Protein AF-A0A9P8EQ80-F1 (afdb_monomer)

Radius of gyration: 37.38 Å; Cα contacts (8 Å, |Δi|>4): 1944; chains: 1; bounding box: 108×128×108 Å

Solvent-accessible surface area (backbone atoms only — not comparable to full-atom values): 53841 Å² total; per-residue (Å²): 131,86,83,85,86,84,89,89,89,90,87,90,90,86,89,89,88,87,89,84,88,88,87,88,86,78,90,88,91,87,87,88,89,83,83,88,79,90,85,90,83,86,89,80,91,86,80,83,78,78,86,83,75,99,78,84,88,75,87,68,81,83,86,80,92,82,81,86,87,79,92,79,83,85,88,85,92,86,82,86,82,83,89,80,82,87,84,89,82,90,85,84,88,83,83,88,76,88,83,82,89,86,78,87,87,86,83,86,82,87,91,83,80,92,87,89,89,71,78,66,62,61,55,58,52,50,52,53,51,50,54,48,50,53,57,57,58,74,71,72,77,85,77,83,85,78,86,81,88,81,84,90,77,96,77,91,79,81,79,80,75,73,58,92,71,43,93,61,52,86,80,53,75,59,71,46,67,52,76,77,46,72,55,73,26,77,78,37,50,42,42,34,40,37,46,47,63,89,54,103,82,69,86,73,57,54,58,38,44,35,38,35,42,33,45,38,59,98,81,57,85,42,40,33,36,35,38,42,32,40,37,20,14,72,67,22,64,86,48,47,64,47,74,48,78,55,71,40,36,45,32,44,32,47,51,54,82,70,97,66,101,56,84,24,29,39,36,37,28,34,41,37,28,41,28,86,56,30,67,23,58,32,37,38,42,36,29,51,46,28,25,41,36,32,42,73,64,58,62,67,98,79,74,73,76,75,57,90,88,55,80,80,55,73,33,50,17,37,35,34,41,38,37,19,45,37,21,38,40,39,23,65,49,47,56,54,59,34,27,39,37,38,45,27,46,39,21,37,39,37,36,31,37,50,31,38,41,31,31,38,40,36,20,45,33,26,37,39,49,35,39,44,43,59,45,65,58,48,96,88,68,69,58,54,25,37,40,38,40,40,22,47,41,23,36,41,33,43,36,40,82,68,90,83,45,59,93,66,57,52,94,66,51,29,37,30,40,37,40,16,44,59,16,34,42,41,40,31,40,68,30,34,50,32,28,41,40,37,21,57,47,14,38,37,46,35,41,35,37,32,44,50,29,80,35,78,72,12,38,42,37,37,38,20,47,50,16,37,37,37,40,41,41,46,51,24,67,77,39,65,78,48,58,24,52,40,40,37,34,42,40,40,26,40,33,23,38,38,43,39,36,50,35,84,33,62,35,21,36,41,41,37,40,25,42,37,29,36,40,36,42,41,37,58,66,48,44,80,76,44,79,50,74,56,100,67,14,18,39,38,36,29,35,33,76,91,59,95,21,40,34,41,38,39,17,49,31,60,45,63,42,79,48,56,66,90,78,88,89,79,81,96,74,78,94,74,76,87,52,91,56,87,32,69,49,19,70,76,62,72,32,51,44,48,41,32,42,46,62,33,83,72,45,22,42,40,58,30,16,15,41,28,15,67,43,24,22,36,7,15,30,21,44,82,57,31,94,42,46,67,49,35,48,50,42,56,58,48,20,56,76,64,28,96,51,63,49,30,37,18,51,71,36,67,98,50,102,71,72,74,65,60,69,53,41,52,46,40,43,52,75,73,59,54,55,33,35,38,34,35,66,60,84,54,65,68,60,46,52,59,44,50,70,36,87,78,58,41,43,31,36,38,48,25,63,42,66,71,54,43,64,54,43,52,78,64,68,48,64,30,36,31,43,32,11,46,36,19,52,30,77,30,53,92,75,80,46,43,44,82,58,48,40,49,51,39,57,71,72,52,96,56,58,33,27,36,21,39,60,39,74,48,11,56,43,43,35,50,32,44,72,43,58,25,37,25,34,30,29,53,59,52,55,54,29,21,64,52,25,74,50,28,66,53,46,36,49,54,40,42,74,37,49,49,77,49,47,38,79,32,52,58,95,76,74,58,22,26,22,21,40,61,33,65,32,42,52,52,36,43,46,45,70,72,67,48,88,82,74,56,64,78,79,40,44,83,42,67,29,67,71,49,22,43,46,26,41,71,73,34,40,70,58,70,23,38,43,71,26,25,42,41,32,50,73,38,80,63,66,43,44,45,46,57,48,46,52,46,26,55,50,39,18,52,52,44,47,53,52,58,52,68,76,59,68,98,67,81,62,70,84,73,64,81,73,73,84,84,79,68,92,81,71,79,83,82,86,84,91,82,91,80,82,90,77,85,74,78,91,80,76,79,80,83,72,91,77,86,79,79,135

pLDDT: mean 75.79, std 25.99, range [23.41, 98.88]

Foldseek 3Di:
DDDDDDDDDDDDDDDDDDDDDDDDDDDDDDDDDDDDDDDDDDDDDDDDDDDDDPDPPPPPDDDDDDDDDDDDDDDDDDDDYDYDDDDDDDDDDDDDDDDDDDDDDDDDDDDDDDDDDPPPVVVVVVVVVVVVVVVVVVVPPPDDDDDDDDDDDDDDDDDDDDDPQFPCPVVAPFPDKDDKDKDAAAAALAAAEEEEADDPPDDDQAEEGAEEEAAADPPDNHQKMKIKMKTKHPQCPPWDWDWDDDNHYTYTYHTDDDDDPDRIHMYIRMYMHGYQQAEHQEYYYEEEHYAYEYDPPLQDPPDDCPPPPPVRRGANHQEYEYYYAAYEYEYQEHDHNAEYAHEYAAYEYEYEYEFEAYDHYEYAAYEYYYEYQYDAADPVDGHETEYHAYYAHYEYEYEYDDDLVLVRHYPHAYHAYAEYAAEEYEYEEEFGQEHAHEYAAYEYAYEYEYADLPRAQREYEYEYAAEEYHYHYAQHSVDRQAANARYAYEYEYAHYEYHEEDEQRYFYEYHHEYAEYEYEYDDEQKAFPDKDQDPQWIWTWIGGDPDPGTYIHTYRYYYYDDDYPPDDDDDDDDPDDPLVADFPQCVVQVFSAQEEADAFQLWLFLLLQLLLQSLRYEREHELVNQVALVSVLVRLVVNVVSHPGQYEYEDEFEPDPDGDPLVSNLVSCLVSPRQEYEYEDPDCQVSLVSQQPRVVHHAYEYEDLAVVVVVVVVVSVHQEYEHAACLAWWQNFQDNGG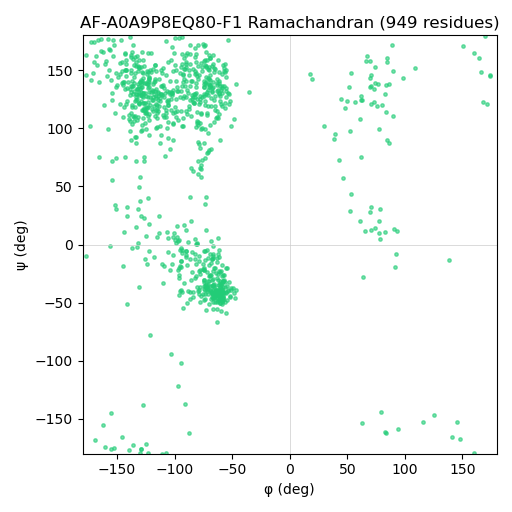QVVRLLVCQVPDPHAYEYEHLDQALLRQLVRVVSPHRHYYYHQNSCLAPRGQFDPLVNVVLLPDALPQWDFADNLVRRTGIWGNAPLRVVRVVCCVVPPVNDCVSSCVQAPVVQQSVCRVVSPSRRHTGIDGSNSNVHNHRYRSNCRSVRSSVSNVVNNVVVVVVDDPDDDVVVVVPDDDDDPVDDDDDDDDDDDDDDDDPPPDDDDDDDDDD

Sequence (951 aa):
MVSAVHDDDTDYSDLDEEAASAAPASRHPSGPKNRERLSERTPLLSTSPPPPAYADVTRLYGTPPYVARNESNAVQPNELHHQDATTSAYTRTEEPQSMGDPERDAQDGKKVTKKRKVLTNRKALACLIFVLTCSLIGLVTVTTVKHDKSQDSNSGNGSPSPADGFPHYMRCNYGSVSDPQTWSFESPRSFSFVEITEGAHNPSSDITGQVRLMLGQEDQEHPILTELRIAKSAAAQNSHFKVDYTGESLRLNAPAYSPSSYRACMEIDLRIWIKPGAQLEHLEIATEHLDIRVEPGLFPPSLETTRSGQGDAYYISNNTDFITVVGSFYAAYWESGRETRIDTVSGSISGRFALKDVLSIKTVSGNININVEPKPESPIDPRPASFDAVTVSGSIKAIFPMSSTIAEIPPRFYHTKVESRSGSVHGDYIHGINTDITTSSGSIDVNVLPYSSKSTGSWLRTESAVGGIHVNVLPPYEEPQDVMGHLRSVHKTKSGSLHIKYPQQWEGKIEAVTMSGSVKLRGKDVEVLKRWSGPVGAHVIAKKGEASSAIDLSTSSGSVDATIDVHFCSSQIAKKLKMPFNTALTRKLGIKVPVVQGGMMWVGYAELASAVSNAGGLGILTALTQPSPEDLRKEIRRCRRMTSKPFGVNLTLLPALQPPDYPAYARVIIEEGIRIVETAGNNPAPVIKQLKSANPPIIILHKCTTVRHALSAIKLGVDFLSIDGMECAGHVGETDITNFILLSRARQELNVPFIASGGFADGQGLAAALSLGAEGINMGTRFMCTVEAPIHQNIKESIVKAQETDTELILRRWRNTSRMFSNKVAREAIKIERESPTGKFEEVAPYVSGKRGREVFLNGDPEHGVWTAGQVIGLIHDIPTCADLITRIEREALETINKAKSLYVDELPESDMEGKPIQDPSAKPKSEHGSVRPKENNPEAQVWGIGKSKL

Structure (mmCIF, N/CA/C/O backbone):
data_AF-A0A9P8EQ80-F1
#
_entry.id   AF-A0A9P8EQ80-F1
#
loop_
_atom_site.group_PDB
_atom_site.id
_atom_site.type_symbol
_atom_site.label_atom_id
_atom_site.label_alt_id
_atom_site.label_comp_id
_atom_site.label_asym_id
_atom_site.label_entity_id
_atom_site.label_seq_id
_atom_site.pdbx_PDB_ins_code
_atom_site.Cartn_x
_atom_site.Cartn_y
_atom_site.Cartn_z
_atom_site.occupancy
_atom_site.B_iso_or_equiv
_atom_site.auth_seq_id
_atom_site.auth_comp_id
_atom_site.auth_asym_id
_atom_site.auth_atom_id
_atom_site.pdbx_PDB_model_num
ATOM 1 N N . MET A 1 1 ? 44.911 -35.679 -11.072 1.00 28.34 1 MET A N 1
ATOM 2 C CA . MET A 1 1 ? 44.989 -36.123 -12.484 1.00 28.34 1 MET A CA 1
ATOM 3 C C . MET A 1 1 ? 43.804 -37.050 -12.746 1.00 28.34 1 MET A C 1
ATOM 5 O O . MET A 1 1 ? 43.366 -37.644 -11.779 1.00 28.34 1 MET A O 1
ATOM 9 N N . VAL A 1 2 ? 43.307 -37.077 -13.992 1.00 26.88 2 VAL A N 1
ATOM 10 C CA . VAL A 1 2 ? 42.544 -38.115 -14.748 1.00 26.88 2 VAL A CA 1
ATOM 11 C C . VAL A 1 2 ? 41.838 -39.289 -14.009 1.00 26.88 2 VAL A C 1
ATOM 13 O O . VAL A 1 2 ? 42.400 -39.863 -13.087 1.00 26.88 2 VAL A O 1
ATOM 16 N N . SER A 1 3 ? 40.684 -39.726 -14.563 1.00 25.44 3 SER A N 1
ATOM 17 C CA . SER A 1 3 ? 39.833 -40.920 -14.258 1.00 25.44 3 SER A CA 1
ATOM 18 C C . SER A 1 3 ? 39.056 -40.910 -12.921 1.00 25.44 3 SER A C 1
ATOM 20 O O . SER A 1 3 ? 39.607 -40.455 -11.925 1.00 25.44 3 SER A O 1
ATOM 22 N N . ALA A 1 4 ? 37.764 -41.279 -12.792 1.00 30.22 4 ALA A N 1
ATOM 23 C CA . ALA A 1 4 ? 36.705 -41.873 -13.661 1.00 30.22 4 ALA A CA 1
ATOM 24 C C . ALA A 1 4 ? 36.660 -43.417 -13.830 1.00 30.22 4 ALA A C 1
ATOM 26 O O . ALA A 1 4 ? 37.689 -44.054 -13.644 1.00 30.22 4 ALA A O 1
ATOM 27 N N . VAL A 1 5 ? 35.486 -43.941 -14.265 1.00 28.89 5 VAL A N 1
ATOM 28 C CA . VAL A 1 5 ? 35.070 -45.376 -14.433 1.00 28.89 5 VAL A CA 1
ATOM 29 C C . VAL A 1 5 ? 34.650 -46.012 -13.075 1.00 28.89 5 VAL A C 1
ATOM 31 O O . VAL A 1 5 ? 35.363 -45.799 -12.100 1.00 28.89 5 VAL A O 1
ATOM 34 N N . HIS A 1 6 ? 33.418 -46.514 -12.834 1.00 29.61 6 HIS A N 1
ATOM 35 C CA . HIS A 1 6 ? 32.602 -47.610 -13.442 1.00 29.61 6 HIS A CA 1
ATOM 36 C C . HIS A 1 6 ? 33.085 -49.036 -13.056 1.00 29.61 6 HIS A C 1
ATOM 38 O O . HIS A 1 6 ? 34.268 -49.190 -12.758 1.00 29.61 6 HIS A O 1
ATOM 44 N N . ASP A 1 7 ? 32.238 -50.081 -13.033 1.00 30.34 7 ASP A N 1
ATOM 45 C CA . ASP A 1 7 ? 30.769 -50.112 -13.254 1.00 30.34 7 ASP A CA 1
ATOM 46 C C . ASP A 1 7 ? 29.995 -50.086 -11.903 1.00 30.34 7 ASP A C 1
ATOM 48 O O . ASP A 1 7 ? 30.185 -49.080 -11.211 1.00 30.34 7 ASP A O 1
ATOM 52 N N . ASP A 1 8 ? 29.106 -50.969 -11.407 1.00 29.75 8 ASP A N 1
ATOM 53 C CA . ASP A 1 8 ? 28.440 -52.250 -11.789 1.00 29.75 8 ASP A CA 1
ATOM 54 C C . ASP A 1 8 ? 26.913 -52.110 -11.410 1.00 29.75 8 ASP A C 1
ATOM 56 O O . ASP A 1 8 ? 26.505 -51.008 -11.036 1.00 29.75 8 ASP A O 1
ATOM 60 N N . ASP A 1 9 ? 25.942 -53.046 -11.443 1.00 28.58 9 ASP A N 1
ATOM 61 C CA . ASP A 1 9 ? 25.838 -54.521 -11.581 1.00 28.58 9 ASP A CA 1
ATOM 62 C C . ASP A 1 9 ? 24.416 -54.903 -12.159 1.00 28.58 9 ASP A C 1
ATOM 64 O O . ASP A 1 9 ? 23.872 -54.164 -12.983 1.00 28.58 9 ASP A O 1
ATOM 68 N N . THR A 1 10 ? 23.799 -56.029 -11.754 1.00 29.73 10 THR A N 1
ATOM 69 C CA . THR A 1 10 ? 22.645 -56.756 -12.363 1.00 29.73 10 THR A CA 1
ATOM 70 C C . THR A 1 10 ? 21.504 -57.062 -11.335 1.00 29.73 10 THR A C 1
ATOM 72 O O . THR A 1 10 ? 21.577 -56.569 -10.211 1.00 29.73 10 THR A O 1
ATOM 75 N N . ASP A 1 11 ? 20.373 -57.764 -11.575 1.00 27.86 11 ASP A N 1
ATOM 76 C CA . ASP A 1 11 ? 19.912 -58.662 -12.667 1.00 27.86 11 ASP A CA 1
ATOM 77 C C . ASP A 1 11 ? 18.348 -58.739 -12.802 1.00 27.86 11 ASP A C 1
ATOM 79 O O . ASP A 1 11 ? 17.622 -58.026 -12.107 1.00 27.86 11 ASP A O 1
ATOM 83 N N . TYR A 1 12 ? 17.831 -59.587 -13.710 1.00 30.78 12 TYR A N 1
ATOM 84 C CA . TYR A 1 12 ? 16.430 -59.732 -14.178 1.00 30.78 12 TYR A CA 1
ATOM 85 C C . TYR A 1 12 ? 15.597 -60.888 -13.550 1.00 30.78 12 TYR A C 1
ATOM 87 O O . TYR A 1 12 ? 16.135 -61.726 -12.828 1.00 30.78 12 TYR A O 1
ATOM 95 N N . SER A 1 13 ? 14.307 -60.965 -13.957 1.00 29.78 13 SER A N 1
ATOM 96 C CA . SER A 1 13 ? 13.293 -62.066 -13.882 1.00 29.78 13 SER A CA 1
ATOM 97 C C . SER A 1 13 ? 12.122 -61.893 -12.886 1.00 29.78 13 SER A C 1
ATOM 99 O O . SER A 1 13 ? 12.306 -61.303 -11.825 1.00 29.78 13 SER A O 1
ATOM 101 N N . ASP A 1 14 ? 10.915 -62.457 -13.087 1.00 34.12 14 ASP A N 1
ATOM 102 C CA . ASP A 1 14 ? 10.003 -62.586 -14.261 1.00 34.12 14 ASP A CA 1
ATOM 103 C C . ASP A 1 14 ? 8.648 -63.210 -13.780 1.00 34.12 14 ASP A C 1
ATOM 105 O O . ASP A 1 14 ? 8.568 -63.670 -12.641 1.00 34.12 14 ASP A O 1
ATOM 109 N N . LEU A 1 15 ? 7.638 -63.294 -14.669 1.00 30.62 15 LEU A N 1
ATOM 110 C CA . LEU A 1 15 ? 6.404 -64.136 -14.628 1.00 30.62 15 LEU A CA 1
ATOM 111 C C . LEU A 1 15 ? 5.082 -63.634 -13.954 1.00 30.62 15 LEU A C 1
ATOM 113 O O . LEU A 1 15 ? 4.935 -63.590 -12.736 1.00 30.62 15 LEU A O 1
ATOM 117 N N . ASP A 1 16 ? 4.095 -63.393 -14.836 1.00 30.33 16 ASP A N 1
ATOM 118 C CA . ASP A 1 16 ? 2.748 -64.019 -14.953 1.00 30.33 16 ASP A CA 1
ATOM 119 C C . ASP A 1 16 ? 1.466 -63.609 -14.150 1.00 30.33 16 ASP A C 1
ATOM 121 O O . ASP A 1 16 ? 1.303 -63.842 -12.957 1.00 30.33 16 ASP A O 1
ATOM 125 N N . GLU A 1 17 ? 0.505 -63.094 -14.945 1.00 33.06 17 GLU A N 1
ATOM 126 C CA . GLU A 1 17 ? -0.950 -63.393 -15.116 1.00 33.06 17 GLU A CA 1
ATOM 127 C C . GLU A 1 17 ? -2.076 -63.254 -14.033 1.00 33.06 17 GLU A C 1
ATOM 129 O O . GLU A 1 17 ? -2.117 -63.889 -12.987 1.00 33.06 17 GLU A O 1
ATOM 134 N N . GLU A 1 18 ? -3.090 -62.462 -14.440 1.00 32.31 18 GLU A N 1
ATOM 135 C CA . GLU A 1 18 ? -4.573 -62.611 -14.387 1.00 32.31 18 GLU A CA 1
ATOM 136 C C . GLU A 1 18 ? -5.413 -63.041 -13.135 1.00 32.31 18 GLU A C 1
ATOM 138 O O . GLU A 1 18 ? -5.514 -64.199 -12.750 1.00 32.31 18 GLU A O 1
ATOM 143 N N . ALA A 1 19 ? -6.267 -62.084 -12.715 1.00 28.81 19 ALA A N 1
ATOM 144 C CA . ALA A 1 19 ? -7.753 -62.150 -12.667 1.00 28.81 19 ALA A CA 1
ATOM 145 C C . ALA A 1 19 ? -8.601 -62.798 -11.517 1.00 28.81 19 ALA A C 1
ATOM 147 O O . ALA A 1 19 ? -8.573 -63.985 -11.221 1.00 28.81 19 ALA A O 1
ATOM 148 N N . ALA A 1 20 ? -9.567 -61.973 -11.058 1.00 28.08 20 ALA A N 1
ATOM 149 C CA . ALA A 1 20 ? -10.996 -62.265 -10.777 1.00 28.08 20 ALA A CA 1
ATOM 150 C C . ALA A 1 20 ? -11.505 -63.017 -9.503 1.00 28.08 20 ALA A C 1
ATOM 152 O O . ALA A 1 20 ? -11.714 -64.222 -9.493 1.00 28.08 20 ALA A O 1
ATOM 153 N N . SER A 1 21 ? -11.969 -62.212 -8.526 1.00 29.19 21 SER A N 1
ATOM 154 C CA . SER A 1 21 ? -13.267 -62.283 -7.787 1.00 29.19 21 SER A CA 1
ATOM 155 C C . SER A 1 21 ? -13.802 -63.567 -7.103 1.00 29.19 21 SER A C 1
ATOM 157 O O . SER A 1 21 ? -13.996 -64.581 -7.760 1.00 29.19 21 SER A O 1
ATOM 159 N N . ALA A 1 22 ? -14.323 -63.426 -5.866 1.00 28.98 22 ALA A N 1
ATOM 160 C CA . ALA A 1 22 ? -15.690 -63.848 -5.461 1.00 28.98 22 ALA A CA 1
ATOM 161 C C . ALA A 1 22 ? -16.024 -63.487 -3.988 1.00 28.98 22 ALA A C 1
ATOM 163 O O . ALA A 1 22 ? -15.130 -63.234 -3.185 1.00 28.98 22 ALA A O 1
ATOM 164 N N . ALA A 1 23 ? -17.316 -63.509 -3.624 1.00 33.06 23 ALA A N 1
ATOM 165 C CA . ALA A 1 23 ? -17.823 -63.349 -2.252 1.00 33.06 23 ALA A CA 1
ATOM 166 C C . ALA A 1 23 ? -19.058 -64.244 -1.981 1.00 33.06 23 ALA A C 1
ATOM 168 O O . ALA A 1 23 ? -19.705 -64.710 -2.921 1.00 33.06 23 ALA A O 1
ATOM 169 N N . PRO A 1 24 ? -19.427 -64.446 -0.704 1.00 50.12 24 PRO A N 1
ATOM 170 C CA . PRO A 1 24 ? -20.813 -64.672 -0.251 1.00 50.12 24 PRO A CA 1
ATOM 171 C C . PRO A 1 24 ? -21.171 -63.688 0.905 1.00 50.12 24 PRO A C 1
ATOM 173 O O . PRO A 1 24 ? -20.276 -63.072 1.469 1.00 50.12 24 PRO A O 1
ATOM 176 N N . ALA A 1 25 ? -22.408 -63.439 1.364 1.00 30.64 25 ALA A N 1
ATOM 177 C CA . ALA A 1 25 ? -23.771 -63.931 1.089 1.00 30.64 25 ALA A CA 1
ATOM 178 C C . ALA A 1 25 ? -24.788 -62.782 1.437 1.00 30.64 25 ALA A C 1
ATOM 180 O O . ALA A 1 25 ? -24.346 -61.703 1.808 1.00 30.64 25 ALA A O 1
ATOM 181 N N . SER A 1 26 ? -26.132 -62.877 1.407 1.00 26.50 26 SER A N 1
ATOM 182 C CA . SER A 1 26 ? -27.076 -63.959 1.072 1.00 26.50 26 SER A CA 1
ATOM 183 C C . SER A 1 26 ? -28.489 -63.405 0.735 1.00 26.50 26 SER A C 1
ATOM 185 O O . SER A 1 26 ? -28.855 -62.343 1.218 1.00 26.50 26 SER A O 1
ATOM 187 N N . ARG A 1 27 ? -29.264 -64.177 -0.050 1.00 33.72 27 ARG A N 1
ATOM 188 C CA . ARG A 1 27 ? -30.711 -64.551 0.057 1.00 33.72 27 ARG A CA 1
ATOM 189 C C . ARG A 1 27 ? -31.674 -63.695 0.931 1.00 33.72 27 ARG A C 1
ATOM 191 O O . ARG A 1 27 ? -31.334 -63.354 2.052 1.00 33.72 27 ARG A O 1
ATOM 198 N N . HIS A 1 28 ? -32.948 -63.455 0.562 1.00 33.16 28 HIS A N 1
ATOM 199 C CA . HIS A 1 28 ? -33.828 -64.024 -0.496 1.00 33.16 28 HIS A CA 1
ATOM 200 C C . HIS A 1 28 ? -34.944 -63.013 -0.958 1.00 33.16 28 HIS A C 1
ATOM 202 O O . HIS A 1 28 ? -34.987 -61.914 -0.413 1.00 33.16 28 HIS A O 1
ATOM 208 N N . PRO A 1 29 ? -35.803 -63.317 -1.975 1.00 54.12 29 PRO A N 1
ATOM 209 C CA . PRO A 1 29 ? -36.461 -62.295 -2.823 1.00 54.12 29 PRO A CA 1
ATOM 210 C C . PRO A 1 29 ? -38.001 -62.411 -3.016 1.00 54.12 29 PRO A C 1
ATOM 212 O O . PRO A 1 29 ? -38.614 -63.404 -2.633 1.00 54.12 29 PRO A O 1
ATOM 215 N N . SER A 1 30 ? -38.586 -61.481 -3.793 1.00 29.53 30 SER A N 1
ATOM 216 C CA . SER A 1 30 ? -39.810 -61.695 -4.605 1.00 29.53 30 SER A CA 1
ATOM 217 C C . SER A 1 30 ? -39.922 -60.698 -5.785 1.00 29.53 30 SER A C 1
ATOM 219 O O . SER A 1 30 ? -39.450 -59.572 -5.672 1.00 29.53 30 SER A O 1
ATOM 221 N N . GLY A 1 31 ? -40.553 -61.094 -6.904 1.00 29.47 31 GLY A N 1
ATOM 222 C CA . GLY A 1 31 ? -40.915 -60.237 -8.066 1.00 29.47 31 GLY A CA 1
ATOM 223 C C . GLY A 1 31 ? -42.414 -60.396 -8.407 1.00 29.47 31 GLY A C 1
ATOM 224 O O . GLY A 1 31 ? -43.174 -60.588 -7.459 1.00 29.47 31 GLY A O 1
ATOM 225 N N . PRO A 1 32 ? -42.871 -60.494 -9.686 1.00 46.03 32 PRO A N 1
ATOM 226 C CA . PRO A 1 32 ? -42.194 -60.237 -10.978 1.00 46.03 32 PRO A CA 1
ATOM 227 C C . PRO A 1 32 ? -43.116 -59.637 -12.108 1.00 46.03 32 PRO A C 1
ATOM 229 O O . PRO A 1 32 ? -44.276 -59.321 -11.870 1.00 46.03 32 PRO A O 1
ATOM 232 N N . LYS A 1 33 ? -42.639 -59.662 -13.376 1.00 29.08 33 LYS A N 1
ATOM 233 C CA . LYS A 1 33 ? -43.383 -59.641 -14.682 1.00 29.08 33 LYS A CA 1
ATOM 234 C C . LYS A 1 33 ? -43.738 -58.288 -15.357 1.00 29.08 33 LYS A C 1
ATOM 236 O O . LYS A 1 33 ? -43.410 -57.221 -14.864 1.00 29.08 33 LYS A O 1
ATOM 241 N N . ASN A 1 34 ? -44.244 -58.392 -16.600 1.00 27.00 34 ASN A N 1
ATOM 242 C CA . ASN A 1 34 ? -44.046 -57.475 -17.741 1.00 27.00 34 ASN A CA 1
ATOM 243 C C . ASN A 1 34 ? -45.348 -57.054 -18.469 1.00 27.00 34 ASN A C 1
ATOM 245 O O . ASN A 1 34 ? -46.264 -57.864 -18.564 1.00 27.00 34 ASN A O 1
ATOM 249 N N . ARG A 1 35 ? -45.244 -55.916 -19.191 1.00 26.42 35 ARG A N 1
ATOM 250 C CA . ARG A 1 35 ? -45.883 -55.544 -20.490 1.00 26.42 35 ARG A CA 1
ATOM 251 C C . ARG A 1 35 ? -47.369 -55.119 -20.578 1.00 26.42 35 ARG A C 1
ATOM 253 O O . ARG A 1 35 ? -48.250 -55.829 -20.128 1.00 26.42 35 ARG A O 1
ATOM 260 N N . GLU A 1 36 ? -47.558 -54.073 -21.410 1.00 26.88 36 GLU A N 1
ATOM 261 C CA . GLU A 1 36 ? -48.679 -53.831 -22.362 1.00 26.88 36 GLU A CA 1
ATOM 262 C C . GLU A 1 36 ? -50.088 -53.492 -21.799 1.00 26.88 36 GLU A C 1
ATOM 264 O O . GLU A 1 36 ? -50.481 -54.010 -20.767 1.00 26.88 36 GLU A O 1
ATOM 269 N N . ARG A 1 37 ? -50.942 -52.651 -22.426 1.00 24.19 37 ARG A N 1
ATOM 270 C CA . ARG A 1 37 ? -50.824 -51.600 -23.485 1.00 24.19 37 ARG A CA 1
ATOM 271 C C . ARG A 1 37 ? -52.175 -50.832 -23.567 1.00 24.19 37 ARG A C 1
ATOM 273 O O . ARG A 1 37 ? -53.187 -51.472 -23.319 1.00 24.19 37 ARG A O 1
ATOM 280 N N . LEU A 1 38 ? -52.199 -49.582 -24.081 1.00 23.41 38 LEU A N 1
ATOM 281 C CA . LEU A 1 38 ? -53.409 -48.841 -24.566 1.00 23.41 38 LEU A CA 1
ATOM 282 C C . LEU A 1 38 ? -54.466 -48.474 -23.470 1.00 23.41 38 LEU A C 1
ATOM 284 O O . LEU A 1 38 ? -54.479 -49.092 -22.416 1.00 23.41 38 LEU A O 1
ATOM 288 N N . SER A 1 39 ? -55.374 -47.485 -23.596 1.00 25.62 39 SER A N 1
ATOM 289 C CA . SER A 1 39 ? -55.504 -46.304 -24.490 1.00 25.62 39 SER A CA 1
ATOM 290 C C . SER A 1 39 ? -56.607 -45.321 -24.013 1.00 25.62 39 SER A C 1
ATOM 292 O O . SER A 1 39 ? -57.551 -45.745 -23.360 1.00 25.62 39 SER A O 1
ATOM 294 N N . GLU A 1 40 ? -56.553 -44.073 -24.514 1.00 26.94 40 GLU A N 1
ATOM 295 C CA . GLU A 1 40 ? -57.670 -43.113 -24.739 1.00 26.94 40 GLU A CA 1
ATOM 296 C C . GLU A 1 40 ? -58.243 -42.177 -23.627 1.00 26.94 40 GLU A C 1
ATOM 298 O O . GLU A 1 40 ? -58.575 -42.586 -22.523 1.00 26.94 40 GLU A O 1
ATOM 303 N N . ARG A 1 41 ? -58.487 -40.918 -24.068 1.00 26.62 41 ARG A N 1
ATOM 304 C CA . ARG A 1 41 ? -59.432 -39.857 -23.603 1.00 26.62 41 ARG A CA 1
ATOM 305 C C . ARG A 1 41 ? -59.069 -38.894 -22.443 1.00 26.62 41 ARG A C 1
ATOM 307 O O . ARG A 1 41 ? -59.448 -39.058 -21.291 1.00 26.62 41 ARG A O 1
ATOM 314 N N . THR A 1 42 ? -58.459 -37.780 -22.866 1.00 26.36 42 THR A N 1
ATOM 315 C CA . THR A 1 42 ? -58.552 -36.372 -22.385 1.00 26.36 42 THR A CA 1
ATOM 316 C C . THR A 1 42 ? -60.008 -35.823 -22.330 1.00 26.36 42 THR A C 1
ATOM 318 O O . THR A 1 42 ? -60.888 -36.538 -22.817 1.00 26.36 42 THR A O 1
ATOM 321 N N . PRO A 1 43 ? -60.315 -34.579 -21.841 1.00 38.22 43 PRO A N 1
ATOM 322 C CA . PRO A 1 43 ? -59.426 -33.413 -21.588 1.00 38.22 43 PRO A CA 1
ATOM 323 C C . PRO A 1 43 ? -59.630 -32.588 -20.282 1.00 38.22 43 PRO A C 1
ATOM 325 O O . PRO A 1 43 ? -60.721 -32.565 -19.723 1.00 38.22 43 PRO A O 1
ATOM 328 N N . LEU A 1 44 ? -58.622 -31.779 -19.894 1.00 24.31 44 LEU A N 1
ATOM 329 C CA . LEU A 1 44 ? -58.663 -30.288 -19.877 1.00 24.31 44 LEU A CA 1
ATOM 330 C C . LEU A 1 44 ? -57.401 -29.645 -19.238 1.00 24.31 44 LEU A C 1
ATOM 332 O O . LEU A 1 44 ? -56.864 -30.178 -18.279 1.00 24.31 44 LEU A O 1
ATOM 336 N N . LEU A 1 45 ? -56.991 -28.478 -19.772 1.00 24.69 45 LEU A N 1
ATOM 337 C CA . LEU A 1 45 ? -56.175 -27.400 -19.152 1.00 24.69 45 LEU A CA 1
ATOM 338 C C . LEU A 1 45 ? -55.002 -27.834 -18.230 1.00 24.69 45 LEU A C 1
ATOM 340 O O . LEU A 1 45 ? -55.180 -27.974 -17.027 1.00 24.69 45 LEU A O 1
ATOM 344 N N . SER A 1 46 ? -53.755 -27.948 -18.692 1.00 25.64 46 SER A N 1
ATOM 345 C CA . SER A 1 46 ? -52.955 -26.836 -19.238 1.00 25.64 46 SER A CA 1
ATOM 346 C C . SER A 1 46 ? -51.690 -27.340 -19.964 1.00 25.64 46 SER A C 1
ATOM 348 O O . SER A 1 46 ? -51.182 -28.421 -19.674 1.00 25.64 46 SER A O 1
ATOM 350 N N . THR A 1 47 ? -51.165 -26.561 -20.917 1.00 25.91 47 THR A N 1
ATOM 351 C CA . THR A 1 47 ? -49.965 -26.915 -21.701 1.00 25.91 47 THR A CA 1
ATOM 352 C C . THR A 1 47 ? -48.922 -25.805 -21.652 1.00 25.91 47 THR A C 1
ATOM 354 O O . THR A 1 47 ? -49.198 -24.684 -22.082 1.00 25.91 47 THR A O 1
ATOM 357 N N . SER A 1 48 ? -47.718 -26.125 -21.179 1.00 26.34 48 SER A N 1
ATOM 358 C CA . SER A 1 48 ? -46.569 -25.216 -21.175 1.00 26.34 48 SER A CA 1
ATOM 359 C C . SER A 1 48 ? -46.140 -24.825 -22.598 1.00 26.34 48 SER A C 1
ATOM 361 O O . SER A 1 48 ? -46.020 -25.709 -23.451 1.00 26.34 48 SER A O 1
ATOM 363 N N . PRO A 1 49 ? -45.823 -23.547 -22.864 1.00 30.67 49 PRO A N 1
ATOM 364 C CA . PRO A 1 49 ? -45.000 -23.167 -24.008 1.00 30.67 49 PRO A CA 1
ATOM 365 C C . PRO A 1 49 ? -43.548 -23.674 -23.843 1.00 30.67 49 PRO A C 1
ATOM 367 O O . PRO A 1 49 ? -43.089 -23.838 -22.710 1.00 30.67 49 PRO A O 1
ATOM 370 N N . PRO A 1 50 ? -42.804 -23.899 -24.943 1.00 29.94 50 PRO A N 1
ATOM 371 C CA . PRO A 1 50 ? -41.358 -24.142 -24.899 1.00 29.94 50 PRO A CA 1
ATOM 372 C C . PRO A 1 50 ? -40.580 -22.888 -24.434 1.00 29.94 50 PRO A C 1
ATOM 374 O O . PRO A 1 50 ? -41.137 -21.787 -24.457 1.00 29.94 50 PRO A O 1
ATOM 377 N N . PRO A 1 51 ? -39.305 -23.022 -24.012 1.00 29.52 51 PRO A N 1
ATOM 378 C CA . PRO A 1 51 ? -38.538 -21.911 -23.444 1.00 29.52 51 PRO A CA 1
ATOM 379 C C . PRO A 1 51 ? -38.353 -20.745 -24.436 1.00 29.52 51 PRO A C 1
ATOM 381 O O . PRO A 1 51 ? -38.103 -20.985 -25.621 1.00 29.52 51 PRO A O 1
ATOM 384 N N . PRO A 1 52 ? -38.443 -19.482 -23.973 1.00 30.44 52 PRO A N 1
ATOM 385 C CA . PRO A 1 52 ? -38.265 -18.313 -24.827 1.00 30.44 52 PRO A CA 1
ATOM 386 C C . PRO A 1 52 ? -36.806 -18.168 -25.278 1.00 30.44 52 PRO A C 1
ATOM 388 O O . PRO A 1 52 ? -35.874 -18.283 -24.483 1.00 30.44 52 PRO A O 1
ATOM 391 N N . ALA A 1 53 ? -36.606 -17.874 -26.563 1.00 26.78 53 ALA A N 1
ATOM 392 C CA . ALA A 1 53 ? -35.287 -17.569 -27.106 1.00 26.78 53 ALA A CA 1
ATOM 393 C C . ALA A 1 53 ? -34.806 -16.175 -26.658 1.00 26.78 53 ALA A C 1
ATOM 395 O O . ALA A 1 53 ? -35.591 -15.228 -26.597 1.00 26.78 53 ALA A O 1
ATOM 396 N N . TYR A 1 54 ? -33.500 -16.032 -26.414 1.00 33.31 54 TYR A N 1
ATOM 397 C CA . TYR A 1 54 ? -32.850 -14.750 -26.106 1.00 33.31 54 TYR A CA 1
ATOM 398 C C . TYR A 1 54 ? -32.807 -13.837 -27.346 1.00 33.31 54 TYR A C 1
ATOM 400 O O . TYR A 1 54 ? -31.807 -13.782 -28.060 1.00 33.31 54 TYR A O 1
ATOM 408 N N . ALA A 1 55 ? -33.919 -13.151 -27.635 1.00 30.02 55 ALA A N 1
ATOM 409 C CA . ALA A 1 55 ? -34.072 -12.357 -28.857 1.00 30.02 55 ALA A CA 1
ATOM 410 C C . ALA A 1 55 ? -35.022 -11.141 -28.744 1.00 30.02 55 ALA A C 1
ATOM 412 O O . ALA A 1 55 ? -35.624 -10.768 -29.747 1.00 30.02 55 ALA A O 1
ATOM 413 N N . ASP A 1 56 ? -35.163 -10.496 -27.575 1.00 29.50 56 ASP A N 1
ATOM 414 C CA . ASP A 1 56 ? -35.887 -9.207 -27.496 1.00 29.50 56 ASP A CA 1
ATOM 415 C C . ASP A 1 56 ? -35.390 -8.276 -26.361 1.00 29.50 56 ASP A C 1
ATOM 417 O O . ASP A 1 56 ? -36.024 -8.109 -25.322 1.00 29.50 56 ASP A O 1
ATOM 421 N N . VAL A 1 57 ? -34.218 -7.654 -26.559 1.00 28.42 57 VAL A N 1
ATOM 422 C CA . VAL A 1 57 ? -33.711 -6.530 -25.726 1.00 28.42 57 VAL A CA 1
ATOM 423 C C . VAL A 1 57 ? -33.221 -5.374 -26.619 1.00 28.42 57 VAL A C 1
ATOM 425 O O . VAL A 1 57 ? -32.275 -4.659 -26.305 1.00 28.42 57 VAL A O 1
ATOM 428 N N . THR A 1 58 ? -33.837 -5.207 -27.794 1.00 28.86 58 THR A N 1
ATOM 429 C CA . THR A 1 58 ? -33.381 -4.269 -28.848 1.00 28.86 58 THR A CA 1
ATOM 430 C C . THR A 1 58 ? -34.450 -3.239 -29.234 1.00 28.86 58 THR A C 1
ATOM 432 O O . THR A 1 58 ? -34.380 -2.626 -30.296 1.00 28.86 58 THR A O 1
ATOM 435 N N . ARG A 1 59 ? -35.471 -3.063 -28.381 1.00 26.81 59 ARG A N 1
ATOM 436 C CA . ARG A 1 59 ? -36.628 -2.170 -28.602 1.00 26.81 59 ARG A CA 1
ATOM 437 C C . ARG A 1 59 ? -36.746 -0.999 -27.624 1.00 26.81 59 ARG A C 1
ATOM 439 O O . ARG A 1 59 ? -37.703 -0.233 -27.696 1.00 26.81 59 ARG A O 1
ATOM 446 N N . LEU A 1 60 ? -35.743 -0.814 -26.774 1.00 27.52 60 LEU A N 1
ATOM 447 C CA . LEU A 1 60 ? -35.458 0.458 -26.114 1.00 27.52 60 LEU A CA 1
ATOM 448 C C . LEU A 1 60 ? -34.139 1.000 -26.683 1.00 27.52 60 LEU A C 1
ATOM 450 O O . LEU A 1 60 ? -33.275 0.220 -27.077 1.00 27.52 60 LEU A O 1
ATOM 454 N N . 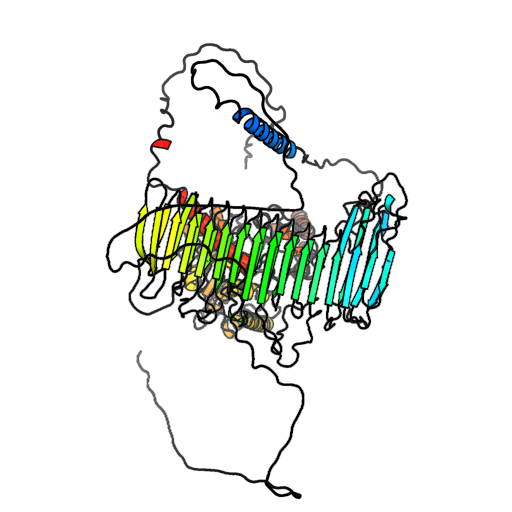TYR A 1 61 ? -34.014 2.331 -26.714 1.00 30.92 61 TYR A N 1
ATOM 455 C CA . TYR A 1 61 ? -32.961 3.107 -27.398 1.00 30.92 61 TYR A CA 1
ATOM 456 C C . TYR A 1 61 ? -33.062 3.077 -28.941 1.00 30.92 61 TYR A C 1
ATOM 458 O O . TYR A 1 61 ? -33.073 2.031 -29.581 1.00 30.92 61 TYR A O 1
ATOM 466 N N . GLY A 1 62 ? -33.208 4.263 -29.545 1.00 29.02 62 GLY A N 1
ATOM 467 C CA . GLY A 1 62 ? -33.638 4.419 -30.942 1.00 29.02 62 GLY A CA 1
ATOM 468 C C . GLY A 1 62 ? -32.525 4.358 -31.996 1.00 29.02 62 GLY A C 1
ATOM 469 O O . GLY A 1 62 ? -31.371 4.698 -31.744 1.00 29.02 62 GLY A O 1
ATOM 470 N N . THR A 1 63 ? -32.903 3.983 -33.220 1.00 28.73 63 THR A N 1
ATOM 471 C CA . THR A 1 63 ? -32.023 3.934 -34.399 1.00 28.73 63 THR A CA 1
ATOM 472 C C . THR A 1 63 ? -31.702 5.329 -34.963 1.00 28.73 63 THR A C 1
ATOM 474 O O . THR A 1 63 ? -32.636 6.078 -35.259 1.00 28.73 63 THR A O 1
ATOM 477 N N . PRO A 1 64 ? -30.423 5.675 -35.211 1.00 30.33 64 PRO A N 1
ATOM 478 C CA . PRO A 1 64 ? -30.048 6.882 -35.948 1.00 30.33 64 PRO A CA 1
ATOM 479 C C . PRO A 1 64 ? -30.195 6.695 -37.476 1.00 30.33 64 PRO A C 1
ATOM 481 O O . PRO A 1 64 ? -30.067 5.572 -37.970 1.00 30.33 64 PRO A O 1
ATOM 484 N N . PRO A 1 65 ? -30.413 7.772 -38.256 1.00 31.92 65 PRO A N 1
ATOM 485 C CA . PRO A 1 65 ? -30.618 7.675 -39.699 1.00 31.92 65 PRO A CA 1
ATOM 486 C C . PRO A 1 65 ? -29.307 7.757 -40.501 1.00 31.92 65 PRO A C 1
ATOM 488 O O . PRO A 1 65 ? -28.715 8.829 -40.623 1.00 31.92 65 PRO A O 1
ATOM 491 N N . TYR A 1 66 ? -28.905 6.660 -41.149 1.00 25.67 66 TYR A N 1
ATOM 492 C CA . TYR A 1 66 ? -28.121 6.730 -42.390 1.00 25.67 66 TYR A CA 1
ATOM 493 C C . TYR A 1 66 ? -28.319 5.472 -43.245 1.00 25.67 66 TYR A C 1
ATOM 495 O O . TYR A 1 66 ? -28.195 4.355 -42.749 1.00 25.67 66 TYR A O 1
ATOM 503 N N . VAL A 1 67 ? -28.620 5.651 -44.534 1.00 28.66 67 VAL A N 1
ATOM 504 C CA . VAL A 1 67 ? -28.816 4.556 -45.500 1.00 28.66 67 VAL A CA 1
ATOM 505 C C . VAL A 1 67 ? -27.608 4.494 -46.430 1.00 28.66 67 VAL A C 1
ATOM 507 O O . VAL A 1 67 ? -27.183 5.514 -46.971 1.00 28.66 67 VAL A O 1
ATOM 510 N N . ALA A 1 68 ? -27.051 3.299 -46.629 1.00 26.23 68 ALA A N 1
ATOM 511 C CA . ALA A 1 68 ? -25.962 3.092 -47.577 1.00 26.23 68 ALA A CA 1
ATOM 512 C C . ALA A 1 68 ? -26.468 3.201 -49.027 1.00 26.23 68 ALA A C 1
ATOM 514 O O . ALA A 1 68 ? -27.468 2.583 -49.393 1.00 26.23 68 ALA A O 1
ATOM 515 N N . ARG A 1 69 ? -25.750 3.951 -49.873 1.00 26.45 69 ARG A N 1
ATOM 516 C CA . ARG A 1 69 ? -25.926 3.882 -51.330 1.00 26.45 69 ARG A CA 1
ATOM 517 C C . ARG A 1 69 ? -25.269 2.609 -51.860 1.00 26.45 69 ARG A C 1
ATOM 519 O O . ARG A 1 69 ? -24.074 2.429 -51.653 1.00 26.45 69 ARG A O 1
ATOM 526 N N . ASN A 1 70 ? -26.021 1.811 -52.615 1.00 30.17 70 ASN A N 1
ATOM 527 C CA . ASN A 1 70 ? -25.459 0.871 -53.584 1.00 30.17 70 ASN A CA 1
ATOM 528 C C . ASN A 1 70 ? -25.527 1.491 -54.984 1.00 30.17 70 ASN A C 1
ATOM 530 O O . ASN A 1 70 ? -26.519 2.127 -55.338 1.00 30.17 70 ASN A O 1
ATOM 534 N N . GLU A 1 71 ? -24.486 1.277 -55.784 1.00 30.56 71 GLU A N 1
ATOM 535 C CA . GLU A 1 71 ? -24.439 1.679 -57.189 1.00 30.56 71 GLU A CA 1
ATOM 536 C C . GLU A 1 71 ? -24.783 0.484 -58.086 1.00 30.56 71 GLU A C 1
ATOM 538 O O . GLU A 1 71 ? -24.032 -0.491 -58.132 1.00 30.56 71 GLU A O 1
ATOM 543 N N . SER A 1 72 ? -25.905 0.532 -58.813 1.00 29.03 72 SER A N 1
ATOM 544 C CA . SER A 1 72 ? -26.102 -0.236 -60.060 1.00 29.03 72 SER A CA 1
ATOM 545 C C . SER A 1 72 ? -27.309 0.271 -60.867 1.00 29.03 72 SER A C 1
ATOM 547 O O . SER A 1 72 ? -28.370 0.524 -60.312 1.00 29.03 72 SER A O 1
ATOM 549 N N . ASN A 1 73 ? -27.151 0.314 -62.193 1.00 28.64 73 ASN A N 1
ATOM 550 C CA . ASN A 1 73 ? -28.204 0.182 -63.215 1.00 28.64 73 ASN A CA 1
ATOM 551 C C . ASN A 1 73 ? -29.362 1.214 -63.283 1.00 28.64 73 ASN A C 1
ATOM 553 O O . ASN A 1 73 ? -30.516 0.871 -63.068 1.00 28.64 73 ASN A O 1
ATOM 557 N N . ALA A 1 74 ? -29.022 2.400 -63.808 1.00 29.12 74 ALA A N 1
ATOM 558 C CA . ALA A 1 74 ? -29.554 2.960 -65.073 1.00 29.12 74 ALA A CA 1
ATOM 559 C C . ALA A 1 74 ? -31.043 3.390 -65.256 1.00 29.12 74 ALA A C 1
ATOM 561 O O . ALA A 1 74 ? -31.964 2.937 -64.592 1.00 29.12 74 ALA A O 1
ATOM 562 N N . VAL A 1 75 ? -31.234 4.205 -66.314 1.00 27.52 75 VAL A N 1
ATOM 563 C CA . VAL A 1 75 ? -32.491 4.756 -66.890 1.00 27.52 75 VAL A CA 1
ATOM 564 C C . VAL A 1 75 ? -33.010 6.052 -66.216 1.00 27.52 75 VAL A C 1
ATOM 566 O O . VAL A 1 75 ? -32.547 6.444 -65.149 1.00 27.52 75 VAL A O 1
ATOM 569 N N . GLN A 1 76 ? -33.812 6.825 -66.965 1.00 24.94 76 GLN A N 1
ATOM 570 C CA . GLN A 1 76 ? -33.927 8.298 -66.914 1.00 24.94 76 GLN A CA 1
ATOM 571 C C . GLN A 1 76 ? -35.395 8.794 -66.669 1.00 24.94 76 GLN A C 1
ATOM 573 O O . GLN A 1 76 ? -36.209 7.968 -66.259 1.00 24.94 76 GLN A O 1
ATOM 578 N N . PRO A 1 77 ? -35.753 10.104 -66.758 1.00 52.97 77 PRO A N 1
ATOM 579 C CA . PRO A 1 77 ? -36.658 10.736 -65.785 1.00 52.97 77 PRO A CA 1
ATOM 580 C C . PRO A 1 77 ? -38.113 10.949 -66.252 1.00 52.97 77 PRO A C 1
ATOM 582 O O . PRO A 1 77 ? -38.404 10.808 -67.435 1.00 52.97 77 PRO A O 1
ATOM 585 N N . ASN A 1 78 ? -38.971 11.337 -65.289 1.00 27.48 78 ASN A N 1
ATOM 586 C CA . ASN A 1 78 ? -40.161 12.229 -65.326 1.00 27.48 78 ASN A CA 1
ATOM 587 C C . ASN A 1 78 ? -40.981 11.988 -64.019 1.00 27.48 78 ASN A C 1
ATOM 589 O O . ASN A 1 78 ? -40.778 10.957 -63.384 1.00 27.48 78 ASN A O 1
ATOM 593 N N . GLU A 1 79 ? -41.897 12.824 -63.502 1.00 26.95 79 GLU A N 1
ATOM 594 C CA . GLU A 1 79 ? -42.207 14.261 -63.658 1.00 26.95 79 GLU A CA 1
ATOM 595 C C . GLU A 1 79 ? -43.097 14.750 -62.474 1.00 26.95 79 GLU A C 1
ATOM 597 O O . GLU A 1 79 ? -43.676 13.941 -61.760 1.00 26.95 79 GLU A O 1
ATOM 602 N N . LEU A 1 80 ? -43.210 16.079 -62.315 1.00 26.47 80 LEU A N 1
ATOM 603 C CA . LEU A 1 80 ? -44.345 16.882 -61.790 1.00 26.47 80 LEU A CA 1
ATOM 604 C C . LEU A 1 80 ? -45.102 16.581 -60.451 1.00 26.47 80 LEU A C 1
ATOM 606 O O . LEU A 1 80 ? -45.836 15.615 -60.304 1.00 26.47 80 LEU A O 1
ATOM 610 N N . HIS A 1 81 ? -45.103 17.629 -59.604 1.00 26.41 81 HIS A N 1
ATOM 611 C CA . HIS A 1 81 ? -46.266 18.330 -58.993 1.00 26.41 81 HIS A CA 1
ATOM 612 C C . HIS A 1 81 ? -47.138 17.789 -57.817 1.00 26.41 81 HIS A C 1
ATOM 614 O O . HIS A 1 81 ? -47.926 16.867 -57.948 1.00 26.41 81 HIS A O 1
ATOM 620 N N . HIS A 1 82 ? -47.102 18.590 -56.731 1.00 28.31 82 HIS A N 1
ATOM 621 C CA . HIS A 1 82 ? -48.212 19.330 -56.071 1.00 28.31 82 HIS A CA 1
ATOM 622 C C . HIS A 1 82 ? -49.451 18.652 -55.417 1.00 28.31 82 HIS A C 1
ATOM 624 O O . HIS A 1 82 ? -50.267 18.056 -56.104 1.00 28.31 82 HIS A O 1
ATOM 630 N N . GLN A 1 83 ? -49.677 19.056 -54.143 1.00 27.50 83 GLN A N 1
ATOM 631 C CA . GLN A 1 83 ? -50.928 19.646 -53.578 1.00 27.50 83 GLN A CA 1
ATOM 632 C C . GLN A 1 83 ? -52.183 18.749 -53.408 1.00 27.50 83 GLN A C 1
ATOM 634 O O . GLN A 1 83 ? -52.332 17.742 -54.083 1.00 27.50 83 GLN A O 1
ATOM 639 N N . ASP A 1 84 ? -53.165 19.048 -52.539 1.00 29.11 84 ASP A N 1
ATOM 640 C CA . ASP A 1 84 ? -53.268 19.938 -51.352 1.00 29.11 84 ASP A CA 1
ATOM 641 C C . ASP A 1 84 ? -54.482 19.493 -50.487 1.00 29.11 84 ASP A C 1
ATOM 643 O O . ASP A 1 84 ? -55.163 18.534 -50.842 1.00 29.11 84 ASP A O 1
ATOM 647 N N . ALA A 1 85 ? -54.796 20.258 -49.427 1.00 28.31 85 ALA A N 1
ATOM 648 C CA . ALA A 1 85 ? -56.084 20.324 -48.701 1.00 28.31 85 ALA A CA 1
ATOM 649 C C . ALA A 1 85 ? -56.438 19.115 -47.788 1.00 28.31 85 ALA A C 1
ATOM 651 O O . ALA A 1 85 ? -56.409 17.970 -48.219 1.00 28.31 85 ALA A O 1
ATOM 652 N N . THR A 1 86 ? -56.695 19.219 -46.469 1.00 27.55 86 THR A N 1
ATOM 653 C CA . THR A 1 86 ? -57.496 20.158 -45.625 1.00 27.55 86 THR A CA 1
ATOM 654 C C . THR A 1 86 ? -59.025 19.937 -45.749 1.00 27.55 86 THR A C 1
ATOM 656 O O . THR A 1 86 ? -59.507 19.707 -46.848 1.00 27.55 86 THR A O 1
ATOM 659 N N . THR A 1 87 ? -59.871 19.984 -44.700 1.00 28.45 87 THR A N 1
ATOM 660 C CA . THR A 1 87 ? -59.693 20.404 -43.282 1.00 28.45 87 THR A CA 1
ATOM 661 C C . THR A 1 87 ? -60.843 19.916 -42.360 1.00 28.45 87 THR A C 1
ATOM 663 O O . THR A 1 87 ? -61.877 19.473 -42.850 1.00 28.45 87 THR A O 1
ATOM 666 N N . SER A 1 88 ? -60.714 20.203 -41.047 1.00 27.61 88 SER A N 1
ATOM 667 C CA . SER A 1 88 ? -61.779 20.435 -40.026 1.00 27.61 88 SER A CA 1
ATOM 668 C C . SER A 1 88 ? -62.331 19.239 -39.216 1.00 27.61 88 SER A C 1
ATOM 670 O O . SER A 1 88 ? -62.402 18.134 -39.736 1.00 27.61 88 SER A O 1
ATOM 672 N N . ALA A 1 89 ? -62.781 19.391 -37.953 1.00 28.94 89 ALA A N 1
ATOM 673 C CA . ALA A 1 89 ? -62.482 20.371 -36.873 1.00 28.94 89 ALA A CA 1
ATOM 674 C C . ALA A 1 89 ? -63.118 19.911 -35.524 1.00 28.94 89 ALA A C 1
ATOM 676 O O . ALA A 1 89 ? -63.922 18.984 -35.531 1.00 28.94 89 ALA A O 1
ATOM 677 N N . TYR A 1 90 ? -62.836 20.636 -34.420 1.00 26.73 90 TYR A N 1
ATOM 678 C CA . TYR A 1 90 ? -63.422 20.520 -33.056 1.00 26.73 90 TYR A CA 1
ATOM 679 C C . TYR A 1 90 ? -62.971 19.285 -32.224 1.00 26.73 90 TYR A C 1
ATOM 681 O O . TYR A 1 90 ? -62.962 18.171 -32.727 1.00 26.73 90 TYR A O 1
ATOM 689 N N . THR A 1 91 ? -62.582 19.373 -30.934 1.00 25.94 91 THR A N 1
ATOM 690 C CA . THR A 1 91 ? -62.516 20.509 -29.968 1.00 25.94 91 THR A CA 1
ATOM 691 C C . THR A 1 91 ? -61.427 20.282 -28.888 1.00 25.94 91 THR A C 1
ATOM 693 O O . THR A 1 91 ? -60.992 19.147 -28.715 1.00 25.94 91 THR A O 1
ATOM 696 N N . ARG A 1 92 ? -61.148 21.318 -28.064 1.00 26.41 92 ARG A N 1
ATOM 697 C CA . ARG A 1 92 ? -60.445 21.312 -26.747 1.00 26.41 92 ARG A CA 1
ATOM 698 C C . ARG A 1 92 ? -58.897 21.398 -26.827 1.00 26.41 92 ARG A C 1
ATOM 700 O O . ARG A 1 92 ? -58.250 20.387 -27.052 1.00 26.41 92 ARG A O 1
ATOM 707 N N . THR A 1 93 ? -58.267 22.585 -26.872 1.00 25.88 93 THR A N 1
ATOM 708 C CA . THR A 1 93 ? -57.996 23.596 -25.798 1.00 25.88 93 THR A CA 1
ATOM 709 C C . THR A 1 93 ? -57.087 23.085 -24.659 1.00 25.88 93 THR A C 1
ATOM 711 O O . THR A 1 93 ? -57.478 22.130 -23.992 1.00 25.88 93 THR A O 1
ATOM 714 N N . GLU A 1 94 ? -55.954 23.712 -24.304 1.00 28.30 94 GLU A N 1
ATOM 715 C CA . GLU A 1 94 ? -55.227 24.845 -24.928 1.00 28.30 94 GLU A CA 1
ATOM 716 C C . GLU A 1 94 ? -53.778 24.959 -24.385 1.00 28.30 94 GLU A C 1
ATOM 718 O O . GLU A 1 94 ? -53.444 24.335 -23.376 1.00 28.30 94 GLU A O 1
ATOM 723 N N . GLU A 1 95 ? -52.923 25.751 -25.042 1.00 26.62 95 GLU A N 1
ATOM 724 C CA . GLU A 1 95 ? -51.572 26.122 -24.569 1.00 26.62 95 GLU A CA 1
ATOM 725 C C . GLU A 1 95 ? -51.601 27.365 -23.651 1.00 26.62 95 GLU A C 1
ATOM 727 O O . GLU A 1 95 ? -52.589 28.097 -23.636 1.00 26.62 95 GLU A O 1
ATOM 732 N N . PRO A 1 96 ? -50.475 27.719 -23.002 1.00 32.06 96 PRO A N 1
ATOM 733 C CA . PRO A 1 96 ? -50.163 29.100 -22.646 1.00 32.06 96 PRO A CA 1
ATOM 734 C C . PRO A 1 96 ? -49.140 29.706 -23.628 1.00 32.06 96 PRO A C 1
ATOM 736 O O . PRO A 1 96 ? -47.930 29.680 -23.393 1.00 32.06 96 PRO A O 1
ATOM 739 N N . GLN A 1 97 ? -49.632 30.323 -24.705 1.00 26.45 97 GLN A N 1
ATOM 740 C CA . GLN A 1 97 ? -48.929 31.442 -25.353 1.00 26.45 97 GLN A CA 1
ATOM 741 C C . GLN A 1 97 ? -49.110 32.682 -24.450 1.00 26.45 97 GLN A C 1
ATOM 743 O O . GLN A 1 97 ? -50.132 32.840 -23.789 1.00 26.45 97 GLN A O 1
ATOM 748 N N . SER A 1 98 ? -48.082 33.483 -24.176 1.00 27.08 98 SER A N 1
ATOM 749 C CA . SER A 1 98 ? -47.555 34.536 -25.054 1.00 27.08 98 SER A CA 1
ATOM 750 C C . SER A 1 98 ? -48.628 35.519 -25.549 1.00 27.08 98 SER A C 1
ATOM 752 O O . SER A 1 98 ? -49.313 35.272 -26.534 1.00 27.08 98 SER A O 1
ATOM 754 N N . MET A 1 99 ? -48.719 36.669 -24.873 1.00 27.78 99 MET A N 1
ATOM 755 C CA . MET A 1 99 ? -49.187 37.933 -25.454 1.00 27.78 99 MET A CA 1
ATOM 756 C C . MET A 1 99 ? -48.046 38.964 -25.321 1.00 27.78 99 MET A C 1
ATOM 758 O O . MET A 1 99 ? -47.279 38.891 -24.361 1.00 27.78 99 MET A O 1
ATOM 762 N N . GLY A 1 100 ? -47.878 39.934 -26.225 1.00 27.41 100 GLY A N 1
ATOM 763 C CA . GLY A 1 100 ? -48.731 40.250 -27.376 1.00 27.41 100 GLY A CA 1
ATOM 764 C C . GLY A 1 100 ? -48.049 41.130 -28.436 1.00 27.41 100 GLY A C 1
ATOM 765 O O . GLY A 1 100 ? -46.828 41.110 -28.575 1.00 27.41 100 GLY A O 1
ATOM 766 N N . ASP A 1 101 ? -48.882 41.846 -29.193 1.00 27.97 101 ASP A N 1
ATOM 767 C CA . ASP A 1 101 ? -48.612 42.423 -30.522 1.00 27.97 101 ASP A CA 1
ATOM 768 C C . ASP A 1 101 ? -47.700 43.678 -30.593 1.00 27.97 101 ASP A C 1
ATOM 770 O O . ASP A 1 101 ? -47.379 44.284 -29.567 1.00 27.97 101 ASP A O 1
ATOM 774 N N . PRO A 1 102 ? -47.289 44.098 -31.815 1.00 39.44 102 PRO A N 1
ATOM 775 C CA . PRO A 1 102 ? -46.443 45.266 -32.058 1.00 39.44 102 PRO A CA 1
ATOM 776 C C . PRO A 1 102 ? -47.197 46.536 -32.507 1.00 39.44 102 PRO A C 1
ATOM 778 O O . PRO A 1 102 ? -48.184 46.487 -33.240 1.00 39.44 102 PRO A O 1
ATOM 781 N N . GLU A 1 103 ? -46.588 47.690 -32.231 1.00 29.00 103 GLU A N 1
ATOM 782 C CA . GLU A 1 103 ? -46.736 48.935 -33.007 1.00 29.00 103 GLU A CA 1
ATOM 783 C C . GLU A 1 103 ? -45.390 49.164 -33.741 1.00 29.00 103 GLU A C 1
ATOM 785 O O . GLU A 1 103 ? -44.331 48.808 -33.224 1.00 29.00 103 GLU A O 1
ATOM 790 N N . ARG A 1 104 ? -45.334 49.509 -35.037 1.00 28.06 104 ARG A N 1
ATOM 791 C CA . ARG A 1 104 ? -45.543 50.853 -35.623 1.00 28.06 104 ARG A CA 1
ATOM 792 C C . ARG A 1 104 ? -44.802 51.950 -34.829 1.00 28.06 104 ARG A C 1
ATOM 794 O O . ARG A 1 104 ? -44.960 52.049 -33.624 1.00 28.06 104 ARG A O 1
ATOM 801 N N . ASP A 1 105 ? -43.946 52.782 -35.419 1.00 29.17 105 ASP A N 1
ATOM 802 C CA . ASP A 1 105 ? -43.900 53.242 -36.816 1.00 29.17 105 ASP A CA 1
ATOM 803 C C . ASP A 1 105 ? -42.526 53.110 -37.514 1.00 29.17 105 ASP A C 1
ATOM 805 O O . ASP A 1 105 ? -41.575 52.530 -36.991 1.00 29.17 105 ASP A O 1
ATOM 809 N N . ALA A 1 106 ? -42.455 53.597 -38.757 1.00 29.12 106 ALA A N 1
ATOM 810 C CA . ALA A 1 106 ? -41.317 53.472 -39.667 1.00 29.12 106 ALA A CA 1
ATOM 811 C C . ALA A 1 106 ? -40.522 54.785 -39.873 1.00 29.12 106 ALA A C 1
ATOM 813 O O . ALA A 1 106 ? -40.919 55.851 -39.414 1.00 29.12 106 ALA A O 1
ATOM 814 N N . GLN A 1 107 ? -39.483 54.674 -40.715 1.00 29.03 107 GLN A N 1
ATOM 815 C CA . GLN A 1 107 ? -38.650 55.718 -41.349 1.00 29.03 107 GLN A CA 1
ATOM 816 C C . GLN A 1 107 ? -37.291 56.045 -40.697 1.00 29.03 107 GLN A C 1
ATOM 818 O O . GLN A 1 107 ? -37.126 56.040 -39.485 1.00 29.03 107 GLN A O 1
ATOM 823 N N . ASP A 1 108 ? -36.336 56.313 -41.599 1.00 31.28 108 ASP A N 1
ATOM 824 C CA . ASP A 1 108 ? -34.925 56.694 -41.434 1.00 31.28 108 ASP A CA 1
ATOM 825 C C . ASP A 1 108 ? -33.986 55.826 -40.553 1.00 31.28 108 ASP A C 1
ATOM 827 O O . ASP A 1 108 ? -34.354 55.194 -39.575 1.00 31.28 108 ASP A O 1
ATOM 831 N N . GLY A 1 109 ? -32.688 55.724 -40.869 1.00 28.88 109 GLY A N 1
ATOM 832 C CA . GLY A 1 109 ? -32.012 56.240 -42.062 1.00 28.88 109 GLY A CA 1
ATOM 833 C C . GLY A 1 109 ? -30.481 56.201 -41.964 1.00 28.88 109 GLY A C 1
ATOM 834 O O . GLY A 1 109 ? -29.890 56.860 -41.119 1.00 28.88 109 GLY A O 1
ATOM 835 N N . LYS A 1 110 ? -29.838 55.511 -42.920 1.00 29.20 110 LYS A N 1
ATOM 836 C CA . LYS A 1 110 ? -28.380 55.490 -43.206 1.00 29.20 110 LYS A CA 1
ATOM 837 C C . LYS A 1 110 ? -27.442 54.807 -42.183 1.00 29.20 110 LYS A C 1
ATOM 839 O O . LYS A 1 110 ? -27.578 54.852 -40.970 1.00 29.20 110 LYS A O 1
ATOM 844 N N . LYS A 1 111 ? -26.428 54.151 -42.760 1.00 32.72 111 LYS A N 1
ATOM 845 C CA . LYS A 1 111 ? -25.389 53.321 -42.124 1.00 32.72 111 LYS A CA 1
ATOM 846 C C . LYS A 1 111 ? -24.357 54.163 -41.353 1.00 32.72 111 LYS A C 1
ATOM 848 O O . LYS A 1 111 ? -23.821 55.102 -41.934 1.00 32.72 111 LYS A O 1
ATOM 853 N N . VAL A 1 112 ? -23.922 53.711 -40.169 1.00 28.95 112 VAL A N 1
ATOM 854 C CA . VAL A 1 112 ? -22.582 54.007 -39.601 1.00 28.95 112 VAL A CA 1
ATOM 855 C C . VAL A 1 112 ? -21.989 52.731 -38.968 1.00 28.95 112 VAL A C 1
ATOM 857 O O . VAL A 1 112 ? -22.710 51.824 -38.562 1.00 28.95 112 VAL A O 1
ATOM 860 N N . THR A 1 113 ? -20.659 52.610 -38.958 1.00 30.94 113 THR A N 1
ATOM 861 C CA . THR A 1 113 ? -19.906 51.360 -38.734 1.00 30.94 113 THR A CA 1
ATOM 862 C C . THR A 1 113 ? -19.459 51.070 -37.291 1.00 30.94 113 THR A C 1
ATOM 864 O O . THR A 1 113 ? -19.142 51.981 -36.535 1.00 30.94 113 THR A O 1
ATOM 867 N N . LYS A 1 114 ? -19.259 49.772 -36.992 1.00 35.72 114 LYS A N 1
ATOM 868 C CA . LYS A 1 114 ? -18.297 49.194 -36.017 1.00 35.72 114 LYS A CA 1
ATOM 869 C C . LYS A 1 114 ? -18.075 49.955 -34.685 1.00 35.72 114 LYS A C 1
ATOM 871 O O . LYS A 1 114 ? -17.084 50.672 -34.562 1.00 35.72 114 LYS A O 1
ATOM 876 N N . LYS A 1 115 ? -18.851 49.651 -33.626 1.00 33.22 115 LYS A N 1
ATOM 877 C CA . LYS A 1 115 ? -18.399 49.798 -32.211 1.00 33.22 115 LYS A CA 1
ATOM 878 C C . LYS A 1 115 ? -19.292 49.075 -31.172 1.00 33.22 115 LYS A C 1
ATOM 880 O O . LYS A 1 115 ? -20.031 49.706 -30.429 1.00 33.22 115 LYS A O 1
ATOM 885 N N . ARG A 1 116 ? -19.203 47.737 -31.063 1.00 29.84 116 ARG A N 1
ATOM 886 C CA . ARG A 1 116 ? -19.782 46.965 -29.928 1.00 29.84 116 ARG A CA 1
ATOM 887 C C . ARG A 1 116 ? -19.053 45.626 -29.682 1.00 29.84 116 ARG A C 1
ATOM 889 O O . ARG A 1 116 ? -19.569 44.557 -29.974 1.00 29.84 116 ARG A O 1
ATOM 896 N N . LYS A 1 117 ? -17.825 45.684 -29.145 1.00 34.97 117 LYS A N 1
ATOM 897 C CA . LYS A 1 117 ? -17.067 44.494 -28.675 1.00 34.97 117 LYS A CA 1
ATOM 898 C C . LYS A 1 117 ? -16.258 44.741 -27.384 1.00 34.97 117 LYS A C 1
ATOM 900 O O . LYS A 1 117 ? -15.248 44.095 -27.151 1.00 34.97 117 LYS A O 1
ATOM 905 N N . VAL A 1 118 ? -16.681 45.724 -26.577 1.00 36.94 118 VAL A N 1
ATOM 906 C CA . VAL A 1 118 ? -15.915 46.259 -25.422 1.00 36.94 118 VAL A CA 1
ATOM 907 C C . VAL A 1 118 ? -16.710 46.227 -24.100 1.00 36.94 118 VAL A C 1
ATOM 909 O O . VAL A 1 118 ? -16.132 46.388 -23.030 1.00 36.94 118 VAL A O 1
ATOM 912 N N . LEU A 1 119 ? -18.030 45.988 -24.134 1.00 32.78 119 LEU A N 1
ATOM 913 C CA . LEU A 1 119 ? -18.891 46.125 -22.946 1.00 32.78 119 LEU A CA 1
ATOM 914 C C . LEU A 1 119 ? -19.117 44.818 -22.155 1.00 32.78 119 LEU A C 1
ATOM 916 O O . LEU A 1 119 ? -19.460 44.876 -20.979 1.00 32.78 119 LEU A O 1
ATOM 920 N N . THR A 1 120 ? -18.894 43.646 -22.758 1.00 38.34 120 THR A N 1
ATOM 921 C CA . THR A 1 120 ? -19.069 42.334 -22.102 1.00 38.34 120 THR A CA 1
ATOM 922 C C . THR A 1 120 ? -17.894 41.950 -21.197 1.00 38.34 120 THR A C 1
ATOM 924 O O . THR A 1 120 ? -18.115 41.481 -20.081 1.00 38.34 120 THR A O 1
ATOM 927 N N . ASN A 1 121 ? -16.648 42.219 -21.608 1.00 42.25 121 ASN A N 1
ATOM 928 C CA . ASN A 1 121 ? -15.459 41.791 -20.853 1.00 42.25 121 ASN A CA 1
ATOM 929 C C . ASN A 1 121 ? -15.338 42.446 -19.463 1.00 42.25 121 ASN A C 1
ATOM 931 O O . ASN A 1 121 ? -14.744 41.854 -18.567 1.00 42.25 121 ASN A O 1
ATOM 935 N N . ARG A 1 122 ? -15.931 43.632 -19.244 1.00 41.75 122 ARG A N 1
ATOM 936 C CA . ARG A 1 122 ? -15.899 44.305 -17.932 1.00 41.75 122 ARG A CA 1
ATOM 937 C C . ARG A 1 122 ? -16.698 43.580 -16.844 1.00 41.75 122 ARG A C 1
ATOM 939 O O . ARG A 1 122 ? -16.294 43.650 -15.691 1.00 41.75 122 ARG A O 1
ATOM 946 N N . LYS A 1 123 ? -17.782 42.866 -17.181 1.00 39.22 123 LYS A N 1
ATOM 947 C CA . LYS A 1 123 ? -18.538 42.074 -16.191 1.00 39.22 123 LYS A CA 1
ATOM 948 C C . LYS A 1 123 ? -17.821 40.767 -15.843 1.00 39.22 123 LYS A C 1
ATOM 950 O O . LYS A 1 123 ? -17.665 40.467 -14.667 1.00 39.22 123 LYS A O 1
ATOM 955 N N . ALA A 1 124 ? -17.305 40.055 -16.848 1.00 44.50 124 ALA A N 1
ATOM 956 C CA . ALA A 1 124 ? -16.521 38.836 -16.629 1.00 44.50 124 ALA A CA 1
ATOM 957 C C . ALA A 1 124 ? -15.262 39.100 -15.780 1.00 44.50 124 ALA A C 1
ATOM 959 O O . ALA A 1 124 ? -15.007 38.378 -14.820 1.00 44.50 124 ALA A O 1
ATOM 960 N N . LEU A 1 125 ? -14.520 40.176 -16.076 1.00 41.84 125 LEU A N 1
ATOM 961 C CA . LEU A 1 125 ? -13.329 40.544 -15.308 1.00 41.84 125 LEU A CA 1
ATOM 962 C C . LEU A 1 125 ? -13.666 40.985 -13.873 1.00 41.84 125 LEU A C 1
ATOM 964 O O . LEU A 1 125 ? -12.918 40.658 -12.959 1.00 41.84 125 LEU A O 1
ATOM 968 N N . ALA A 1 126 ? -14.797 41.667 -13.652 1.00 42.91 126 ALA A N 1
ATOM 969 C CA . ALA A 1 126 ? -15.250 42.017 -12.305 1.00 42.91 126 ALA A CA 1
ATOM 970 C C . ALA A 1 126 ? -15.585 40.771 -11.466 1.00 42.91 126 ALA A C 1
ATOM 972 O O . ALA A 1 126 ? -15.153 40.687 -10.321 1.00 42.91 126 ALA A O 1
ATOM 973 N N . CYS A 1 127 ? -16.277 39.777 -12.037 1.00 40.47 127 CYS A N 1
ATOM 974 C CA . CYS A 1 127 ? -16.524 38.502 -11.358 1.00 40.47 127 CYS A CA 1
ATOM 975 C C . CYS A 1 127 ? -15.223 37.734 -11.076 1.00 40.47 127 CYS A C 1
ATOM 977 O O . CYS A 1 127 ? -15.060 37.222 -9.973 1.00 40.47 127 CYS A O 1
ATOM 979 N N . LEU A 1 128 ? -14.280 37.692 -12.026 1.00 43.25 128 LEU A N 1
ATOM 980 C CA . LEU A 1 128 ? -12.996 37.011 -11.828 1.00 43.25 128 LEU A CA 1
ATOM 981 C C . LEU A 1 128 ? -12.166 37.670 -10.713 1.00 43.25 128 LEU A C 1
ATOM 983 O O . LEU A 1 128 ? -11.615 36.972 -9.866 1.00 43.25 128 LEU A O 1
ATOM 987 N N . ILE A 1 129 ? -12.129 39.007 -10.673 1.00 53.00 129 ILE A N 1
ATOM 988 C CA . ILE A 1 129 ? -11.489 39.764 -9.589 1.00 53.00 129 ILE A CA 1
ATOM 989 C C . ILE A 1 129 ? -12.195 39.495 -8.257 1.00 53.00 129 ILE A C 1
ATOM 991 O O . ILE A 1 129 ? -11.508 39.249 -7.274 1.00 53.00 129 ILE A O 1
ATOM 995 N N . PHE A 1 130 ? -13.533 39.471 -8.216 1.00 42.84 130 PHE A N 1
ATOM 996 C CA . PHE A 1 130 ? -14.286 39.209 -6.984 1.00 42.84 130 PHE A CA 1
ATOM 997 C C . PHE A 1 130 ? -13.988 37.809 -6.414 1.00 42.84 130 PHE A C 1
ATOM 999 O O . PHE A 1 130 ? -13.656 37.680 -5.236 1.00 42.84 130 PHE A O 1
ATOM 1006 N N . VAL A 1 131 ? -13.998 36.775 -7.265 1.00 50.25 131 VAL A N 1
ATOM 1007 C CA . VAL A 1 131 ? -13.636 35.392 -6.896 1.00 50.25 131 VAL A CA 1
ATOM 1008 C C . VAL A 1 131 ? -12.184 35.302 -6.413 1.00 50.25 131 VAL A C 1
ATOM 1010 O O . VAL A 1 131 ? -11.921 34.665 -5.391 1.00 50.25 131 VAL A O 1
ATOM 1013 N N . LEU A 1 132 ? -11.244 35.984 -7.077 1.00 43.09 132 LEU A N 1
ATOM 1014 C CA . LEU A 1 132 ? -9.848 36.058 -6.630 1.00 43.09 132 LEU A CA 1
ATOM 1015 C C . LEU A 1 132 ? -9.705 36.790 -5.286 1.00 43.09 132 LEU A C 1
ATOM 1017 O O . LEU A 1 132 ? -8.974 36.310 -4.423 1.00 43.09 132 LEU A O 1
ATOM 1021 N N . THR A 1 133 ? -10.430 37.890 -5.049 1.00 40.03 133 THR A N 1
ATOM 1022 C CA . THR A 1 133 ? -10.398 38.588 -3.752 1.00 40.03 133 THR A CA 1
ATOM 1023 C C . THR A 1 133 ? -11.003 37.756 -2.624 1.00 40.03 133 THR A C 1
ATOM 1025 O O . THR A 1 133 ? -10.424 37.716 -1.543 1.00 40.03 133 THR A O 1
ATOM 1028 N N . CYS A 1 134 ? -12.093 37.020 -2.863 1.00 38.00 134 CYS A N 1
ATOM 1029 C CA . CYS A 1 134 ? -12.635 36.083 -1.874 1.00 38.00 134 CYS A CA 1
ATOM 1030 C C . CYS A 1 134 ? -11.656 34.933 -1.579 1.00 38.00 134 CYS A C 1
ATOM 1032 O O . CYS A 1 134 ? -11.475 34.572 -0.419 1.00 38.00 134 CYS A O 1
ATOM 1034 N N . SER A 1 135 ? -10.967 34.416 -2.603 1.00 40.72 135 SER A N 1
ATOM 1035 C CA . SER A 1 135 ? -9.960 33.353 -2.450 1.00 40.72 135 SER A CA 1
ATOM 1036 C C . SER A 1 135 ? -8.719 33.818 -1.673 1.00 40.72 135 SER A C 1
ATOM 1038 O O . SER A 1 135 ? -8.161 33.054 -0.894 1.00 40.72 135 SER A O 1
ATOM 1040 N N . LEU A 1 136 ? -8.306 35.080 -1.839 1.00 34.50 136 LEU A N 1
ATOM 1041 C CA . LEU A 1 136 ? -7.205 35.691 -1.081 1.00 34.50 136 LEU A CA 1
ATOM 1042 C C . LEU A 1 136 ? -7.584 36.036 0.367 1.00 34.50 136 LEU A C 1
ATOM 1044 O O . LEU A 1 136 ? -6.737 35.939 1.250 1.00 34.50 136 LEU A O 1
ATOM 1048 N N . ILE A 1 137 ? -8.844 36.395 0.634 1.00 34.34 137 ILE A N 1
ATOM 1049 C CA . ILE A 1 137 ? -9.338 36.636 2.001 1.00 34.34 137 ILE A CA 1
ATOM 1050 C C . ILE A 1 137 ? -9.488 35.313 2.770 1.00 34.34 137 ILE A C 1
ATOM 1052 O O . ILE A 1 137 ? -9.138 35.250 3.946 1.00 34.34 137 ILE A O 1
ATOM 1056 N N . GLY A 1 138 ? -9.906 34.232 2.101 1.00 33.09 138 GLY A N 1
ATOM 1057 C CA . GLY A 1 138 ? -9.986 32.889 2.691 1.00 33.09 138 GLY A CA 1
ATOM 1058 C C . GLY A 1 138 ? -8.640 32.246 3.057 1.00 33.09 138 GLY A C 1
ATOM 1059 O O . GLY A 1 138 ? -8.637 31.202 3.704 1.00 33.09 138 GLY A O 1
ATOM 1060 N N . LEU A 1 139 ? -7.504 32.846 2.675 1.00 31.41 139 LEU A N 1
ATOM 1061 C CA . LEU A 1 139 ? -6.162 32.295 2.914 1.00 31.41 139 LEU A CA 1
ATOM 1062 C C . LEU A 1 139 ? -5.367 33.014 4.022 1.00 31.41 139 LEU A C 1
ATOM 1064 O O . LEU A 1 139 ? -4.202 32.692 4.242 1.00 31.41 139 LEU A O 1
ATOM 1068 N N . VAL A 1 140 ? -5.971 33.976 4.734 1.00 30.70 140 VAL A N 1
ATOM 1069 C CA . VAL A 1 140 ? -5.308 34.741 5.811 1.00 30.70 140 VAL A CA 1
ATOM 1070 C C . VAL A 1 140 ? -6.162 34.757 7.085 1.00 30.70 140 VAL A C 1
ATOM 1072 O O . VAL A 1 140 ? -6.549 35.808 7.594 1.00 30.70 140 VAL A O 1
ATOM 1075 N N . THR A 1 141 ? -6.492 33.575 7.620 1.00 31.16 141 THR A N 1
ATOM 1076 C CA . THR A 1 141 ? -7.049 33.456 8.989 1.00 31.16 141 THR A CA 1
ATOM 1077 C C . THR A 1 141 ? -6.745 32.123 9.692 1.00 31.16 141 THR A C 1
ATOM 1079 O O . THR A 1 141 ? -7.527 31.653 10.511 1.00 31.16 141 THR A O 1
ATOM 1082 N N . VAL A 1 142 ? -5.572 31.531 9.438 1.00 29.72 142 VAL A N 1
ATOM 1083 C CA . VAL A 1 142 ? -4.986 30.505 10.326 1.00 29.72 142 VAL A CA 1
ATOM 1084 C C . VAL A 1 142 ? -3.850 31.160 11.111 1.00 29.72 142 VAL A C 1
ATOM 1086 O O . VAL A 1 142 ? -2.687 31.124 10.718 1.00 29.72 142 VAL A O 1
ATOM 1089 N N . THR A 1 143 ? -4.201 31.853 12.194 1.00 26.84 143 THR A N 1
ATOM 1090 C CA . THR A 1 143 ? -3.224 32.537 13.052 1.00 26.84 143 THR A CA 1
ATOM 1091 C C . THR A 1 143 ? -2.452 31.542 13.909 1.00 26.84 143 THR A C 1
ATOM 1093 O O . THR A 1 143 ? -3.042 30.757 14.648 1.00 26.84 143 THR A O 1
ATOM 1096 N N . THR A 1 144 ? -1.125 31.632 13.854 1.00 27.39 144 THR A N 1
ATOM 1097 C CA . THR A 1 144 ? -0.184 30.871 14.684 1.00 27.39 144 THR A CA 1
ATOM 1098 C C . THR A 1 144 ? -0.506 30.973 16.177 1.00 27.39 144 THR A C 1
ATOM 1100 O O . THR A 1 144 ? -0.463 32.070 16.740 1.00 27.39 144 THR A O 1
ATOM 1103 N N . VAL A 1 145 ? -0.713 29.839 16.848 1.00 25.64 145 VAL A N 1
ATOM 1104 C CA . VAL A 1 145 ? -0.685 29.782 18.316 1.00 25.64 145 VAL A CA 1
ATOM 1105 C C . VAL A 1 145 ? 0.776 29.727 18.765 1.00 25.64 145 VAL A C 1
ATOM 1107 O O . VAL A 1 145 ? 1.435 28.696 18.643 1.00 25.64 145 VAL A O 1
ATOM 1110 N N . LYS A 1 146 ? 1.302 30.845 19.278 1.00 25.75 146 LYS A N 1
ATOM 1111 C CA . LYS A 1 146 ? 2.569 30.842 20.023 1.00 25.75 146 LYS A CA 1
ATOM 1112 C C . LYS A 1 146 ? 2.352 30.173 21.381 1.00 25.75 146 LYS A C 1
ATOM 1114 O O . LYS A 1 146 ? 1.489 30.601 22.142 1.00 25.75 146 LYS A O 1
ATOM 1119 N N . HIS A 1 147 ? 3.193 29.199 21.719 1.00 27.69 147 HIS A N 1
ATOM 1120 C CA . HIS A 1 147 ? 3.395 28.803 23.111 1.00 27.69 147 HIS A CA 1
ATOM 1121 C C . HIS A 1 147 ? 4.382 29.767 23.777 1.00 27.69 147 HIS A C 1
ATOM 1123 O O . HIS A 1 147 ? 5.592 29.621 23.610 1.00 27.69 147 HIS A O 1
ATOM 1129 N N . ASP A 1 148 ? 3.868 30.709 24.564 1.00 24.27 148 ASP A N 1
ATOM 1130 C CA . ASP A 1 148 ? 4.654 31.349 25.622 1.00 24.27 148 ASP A CA 1
ATOM 1131 C C . ASP A 1 148 ? 4.560 30.529 26.918 1.00 24.27 148 ASP A C 1
ATOM 1133 O O . ASP A 1 148 ? 3.540 29.896 27.205 1.00 24.27 148 ASP A O 1
ATOM 1137 N N . LYS A 1 149 ? 5.647 30.512 27.698 1.00 30.02 149 LYS A N 1
ATOM 1138 C CA . LYS A 1 149 ? 5.732 29.830 28.999 1.00 30.02 149 LYS A CA 1
ATOM 1139 C C . LYS A 1 149 ? 5.942 30.846 30.118 1.00 30.02 149 LYS A C 1
ATOM 1141 O O . LYS A 1 149 ? 7.062 31.320 30.296 1.00 30.02 149 LYS A O 1
ATOM 1146 N N . SER A 1 150 ? 4.928 31.076 30.951 1.00 27.36 150 SER A N 1
ATOM 1147 C CA . SER A 1 150 ? 5.127 31.744 32.242 1.00 27.36 150 SER A CA 1
ATOM 1148 C C . SER A 1 150 ? 4.108 31.345 33.317 1.00 27.36 150 SER A C 1
ATOM 1150 O O . SER A 1 150 ? 2.954 31.748 33.272 1.00 27.36 150 SER A O 1
ATOM 1152 N N . GLN A 1 151 ? 4.642 30.668 34.340 1.00 26.44 151 GLN A N 1
ATOM 1153 C CA . GLN A 1 151 ? 4.190 30.622 35.740 1.00 26.44 151 GLN A CA 1
ATOM 1154 C C . GLN A 1 151 ? 2.884 29.889 36.103 1.00 26.44 151 GLN A C 1
ATOM 1156 O O . GLN A 1 151 ? 1.839 29.999 35.471 1.00 26.44 151 GLN A O 1
ATOM 1161 N N . ASP A 1 152 ? 2.987 29.138 37.199 1.00 33.78 152 ASP A N 1
ATOM 1162 C CA . ASP A 1 152 ? 1.958 28.272 37.761 1.00 33.78 152 ASP A CA 1
ATOM 1163 C C . ASP A 1 152 ? 0.901 29.033 38.574 1.00 33.78 152 ASP A C 1
ATOM 1165 O O . ASP A 1 152 ? 1.219 29.901 39.388 1.00 33.78 152 ASP A O 1
ATOM 1169 N N . SER A 1 153 ? -0.358 28.601 38.476 1.00 26.23 153 SER A N 1
ATOM 1170 C CA . SER A 1 153 ? -1.291 28.637 39.611 1.00 26.23 153 SER A CA 1
ATOM 1171 C C . SER A 1 153 ? -2.387 27.577 39.448 1.00 26.23 153 SER A C 1
ATOM 1173 O O . SER A 1 153 ? -2.850 27.298 38.343 1.00 26.23 153 SER A O 1
ATOM 1175 N N . ASN A 1 154 ? -2.779 26.940 40.555 1.00 38.06 154 ASN A N 1
ATOM 1176 C CA . ASN A 1 154 ? -3.744 25.839 40.547 1.00 38.06 154 ASN A CA 1
ATOM 1177 C C . ASN A 1 154 ? -5.170 26.319 40.240 1.00 38.06 154 ASN A C 1
ATOM 1179 O O . ASN A 1 154 ? -5.781 27.006 41.057 1.00 38.06 154 ASN A O 1
ATOM 1183 N N . SER A 1 155 ? -5.760 25.819 39.155 1.00 28.22 155 SER A N 1
ATOM 1184 C CA . SER A 1 155 ? -7.200 25.538 39.094 1.00 28.22 155 SER A CA 1
ATOM 1185 C C . SER A 1 155 ? -7.455 24.379 38.127 1.00 28.22 155 SER A C 1
ATOM 1187 O O . SER A 1 155 ? -6.827 24.286 37.076 1.00 28.22 155 SER A O 1
ATOM 1189 N N . GLY A 1 156 ? -8.315 23.438 38.518 1.00 39.16 156 GLY A N 1
ATOM 1190 C CA . GLY A 1 156 ? -8.576 22.231 37.736 1.00 39.16 156 GLY A CA 1
ATOM 1191 C C . GLY A 1 156 ? -9.750 22.409 36.780 1.00 39.16 156 GLY A C 1
ATOM 1192 O O . GLY A 1 156 ? -10.837 22.765 37.219 1.00 39.16 156 GLY A O 1
ATOM 1193 N N . ASN A 1 157 ? -9.538 22.105 35.500 1.00 30.70 157 ASN A N 1
ATOM 1194 C CA . ASN A 1 157 ? -10.583 21.740 34.539 1.00 30.70 157 ASN A CA 1
ATOM 1195 C C . ASN A 1 157 ? -9.933 20.952 33.394 1.00 30.70 157 ASN A C 1
ATOM 1197 O O . ASN A 1 157 ? -9.312 21.527 32.501 1.00 30.70 157 ASN A O 1
ATOM 1201 N N . GLY A 1 158 ? -10.033 19.623 33.444 1.00 31.89 158 GLY A N 1
ATOM 1202 C CA . GLY A 1 158 ? -9.578 18.766 32.350 1.00 31.89 158 GLY A CA 1
ATOM 1203 C C . GLY A 1 158 ? -10.549 18.835 31.174 1.00 31.89 158 GLY A C 1
ATOM 1204 O O . GLY A 1 158 ? -11.759 18.759 31.373 1.00 31.89 158 GLY A O 1
ATOM 1205 N N . SER A 1 159 ? -10.034 18.947 29.948 1.00 35.81 159 SER A N 1
ATOM 1206 C CA . SER A 1 159 ? -10.860 18.702 28.758 1.00 35.81 159 SER A CA 1
ATOM 1207 C C . SER A 1 159 ? -11.225 17.211 28.705 1.00 35.81 159 SER A C 1
ATOM 1209 O O . SER A 1 159 ? -10.329 16.382 28.889 1.00 35.81 159 SER A O 1
ATOM 1211 N N . PRO A 1 160 ? -12.500 16.839 28.492 1.00 43.28 160 PRO A N 1
ATOM 1212 C CA . PRO A 1 160 ? -12.898 15.437 28.463 1.00 43.28 160 PRO A CA 1
ATOM 1213 C C . PRO A 1 160 ? -12.282 14.724 27.256 1.00 43.28 160 PRO A C 1
ATOM 1215 O O . PRO A 1 160 ? -12.231 15.266 26.152 1.00 43.28 160 PRO A O 1
ATOM 1218 N N . SER A 1 161 ? -11.837 13.483 27.463 1.00 45.09 161 SER A N 1
ATOM 1219 C CA . SER A 1 161 ? -11.539 12.577 26.347 1.00 45.09 161 SER A CA 1
ATOM 1220 C C . SER A 1 161 ? -12.837 12.232 25.599 1.00 45.09 161 SER A C 1
ATOM 1222 O O . SER A 1 161 ? -13.896 12.229 26.234 1.00 45.09 161 SER A O 1
ATOM 1224 N N . PRO A 1 162 ? -12.794 11.920 24.289 1.00 53.72 162 PRO A N 1
ATOM 1225 C CA . PRO A 1 162 ? -13.977 11.465 23.562 1.00 53.72 162 PRO A CA 1
ATOM 1226 C C . PRO A 1 162 ? -14.604 10.245 24.243 1.00 53.72 162 PRO A C 1
ATOM 1228 O O . PRO A 1 162 ? -13.900 9.296 24.594 1.00 53.72 162 PRO A O 1
ATOM 1231 N N . ALA A 1 163 ? -15.922 10.269 24.436 1.00 61.56 163 ALA A N 1
ATOM 1232 C CA . ALA A 1 163 ? -16.648 9.110 24.937 1.00 61.56 163 ALA A CA 1
ATOM 1233 C C . ALA A 1 163 ? -16.670 8.005 23.866 1.00 61.56 163 ALA A C 1
ATOM 1235 O O . ALA A 1 163 ? -16.897 8.292 22.689 1.00 61.56 163 ALA A O 1
ATOM 1236 N N . ASP A 1 164 ? -16.458 6.744 24.266 1.00 69.88 164 ASP A N 1
ATOM 1237 C CA . ASP A 1 164 ? -16.486 5.615 23.327 1.00 69.88 164 ASP A CA 1
ATOM 1238 C C . ASP A 1 164 ? -17.796 5.599 22.525 1.00 69.88 164 ASP A C 1
ATOM 1240 O O . ASP A 1 164 ? -18.889 5.683 23.096 1.00 69.88 164 ASP A O 1
ATOM 1244 N N . GLY A 1 165 ? -17.660 5.481 21.204 1.00 71.94 165 GLY A N 1
ATOM 1245 C CA . GLY A 1 165 ? -18.753 5.495 20.237 1.00 71.94 165 GLY A CA 1
ATOM 1246 C C . GLY A 1 165 ? -19.123 6.850 19.632 1.00 71.94 165 GLY A C 1
ATOM 1247 O O . GLY A 1 165 ? -19.883 6.859 18.671 1.00 71.94 165 GLY A O 1
ATOM 1248 N N . PHE A 1 166 ? -18.570 7.968 20.111 1.00 84.44 166 PHE A N 1
ATOM 1249 C CA . PHE A 1 166 ? -18.950 9.313 19.654 1.00 84.44 166 PHE A CA 1
ATOM 1250 C C . PHE A 1 166 ? -17.804 10.004 18.878 1.00 84.44 166 PHE A C 1
ATOM 1252 O O . PHE A 1 166 ? -16.974 10.698 19.475 1.00 84.44 166 PHE A O 1
ATOM 1259 N N . PRO A 1 167 ? -17.693 9.805 17.546 1.00 76.44 167 PRO A N 1
ATOM 1260 C CA . PRO A 1 167 ? -16.585 10.327 16.738 1.00 76.44 167 PRO A CA 1
ATOM 1261 C C . PRO A 1 167 ? -16.613 11.854 16.572 1.00 76.44 167 PRO A C 1
ATOM 1263 O O . PRO A 1 167 ? -15.599 12.457 16.215 1.00 76.44 167 PRO A O 1
ATOM 1266 N N . HIS A 1 168 ? -17.753 12.493 16.832 1.00 76.44 168 HIS A N 1
ATOM 1267 C CA . HIS A 1 168 ? -17.957 13.931 16.721 1.00 76.44 168 HIS A CA 1
ATOM 1268 C C . HIS A 1 168 ? -18.047 14.629 18.090 1.00 76.44 168 HIS A C 1
ATOM 1270 O O . HIS A 1 168 ? -18.298 15.835 18.123 1.00 76.44 168 HIS A O 1
ATOM 1276 N N . TYR A 1 169 ? -17.720 13.933 19.195 1.00 72.31 169 TYR A N 1
ATOM 1277 C CA . TYR A 1 169 ? -17.901 14.398 20.584 1.00 72.31 169 TYR A CA 1
ATOM 1278 C C . TYR A 1 169 ? -17.257 15.765 20.905 1.00 72.31 169 TYR A C 1
ATOM 1280 O O . TYR A 1 169 ? -17.634 16.432 21.860 1.00 72.31 169 TYR A O 1
ATOM 1288 N N . MET A 1 170 ? -16.282 16.215 20.108 1.00 72.38 170 MET A N 1
ATOM 1289 C CA . MET A 1 170 ? -15.627 17.523 20.263 1.00 72.38 170 MET A CA 1
ATOM 1290 C C . MET A 1 170 ? -16.299 18.675 19.484 1.00 72.38 170 MET A C 1
ATOM 1292 O O . MET A 1 170 ? -15.877 19.821 19.630 1.00 72.38 170 MET A O 1
ATOM 1296 N N . ARG A 1 171 ? -17.320 18.417 18.649 1.00 75.75 171 ARG A N 1
ATOM 1297 C CA . ARG A 1 171 ? -18.031 19.459 17.874 1.00 75.75 171 ARG A CA 1
ATOM 1298 C C . ARG A 1 171 ? -18.978 20.303 18.728 1.00 75.75 171 ARG A C 1
ATOM 1300 O O . ARG A 1 171 ? -19.170 21.477 18.426 1.00 75.75 171 ARG A O 1
ATOM 1307 N N . CYS A 1 172 ? -19.544 19.728 19.787 1.00 76.88 172 CYS A N 1
ATOM 1308 C CA . CYS A 1 172 ? -20.404 20.422 20.742 1.00 76.88 172 CYS A CA 1
ATOM 1309 C C . CYS A 1 172 ? -20.013 20.084 22.183 1.00 76.88 172 CYS A C 1
ATOM 1311 O O . CYS A 1 172 ? -19.440 19.038 22.463 1.00 76.88 172 CYS A O 1
ATOM 1313 N N . ASN A 1 173 ? -20.365 20.965 23.121 1.00 80.25 173 ASN A N 1
ATOM 1314 C CA . ASN A 1 173 ? -20.197 20.695 24.547 1.00 80.25 173 ASN A CA 1
ATOM 1315 C C . ASN A 1 173 ? -21.339 19.788 25.047 1.00 80.25 173 ASN A C 1
ATOM 1317 O O . ASN A 1 173 ? -22.399 20.278 25.453 1.00 80.25 173 ASN A O 1
ATOM 1321 N N . TYR A 1 174 ? -21.147 18.471 24.948 1.00 83.38 174 TYR A N 1
ATOM 1322 C CA . TYR A 1 174 ? -22.092 17.473 25.448 1.00 83.38 174 TYR A CA 1
ATOM 1323 C C . TYR A 1 174 ? -22.034 17.400 26.982 1.00 83.38 174 TYR A C 1
ATOM 1325 O O . TYR A 1 174 ? -20.987 17.133 27.569 1.00 83.38 174 TYR A O 1
ATOM 1333 N N . GLY A 1 175 ? -23.171 17.668 27.629 1.00 77.19 175 GLY A N 1
ATOM 1334 C CA . GLY A 1 175 ? -23.317 17.704 29.087 1.00 77.19 175 GLY A CA 1
ATOM 1335 C C . GLY A 1 175 ? -23.797 16.387 29.699 1.00 77.19 175 GLY A C 1
ATOM 1336 O O . GLY A 1 175 ? -23.709 16.215 30.912 1.00 77.19 175 GLY A O 1
ATOM 1337 N N . SER A 1 176 ? -24.300 15.455 28.885 1.00 85.25 176 SER A N 1
ATOM 1338 C CA . SER A 1 176 ? -24.614 14.089 29.310 1.00 85.25 176 SER A CA 1
ATOM 1339 C C . SER A 1 176 ? -24.539 13.093 28.151 1.00 85.25 176 SER A C 1
ATOM 1341 O O . SER A 1 176 ? -24.590 13.471 26.979 1.00 85.25 176 SER A O 1
ATOM 1343 N N . VAL A 1 177 ? -24.448 11.811 28.503 1.00 88.50 177 VAL A N 1
ATOM 1344 C CA . VAL A 1 177 ? -24.653 10.661 27.615 1.00 88.50 177 VAL A CA 1
ATOM 1345 C C . VAL A 1 177 ? -25.736 9.795 28.256 1.00 88.50 177 VAL A C 1
ATOM 1347 O O . VAL A 1 177 ? -25.744 9.646 29.477 1.00 88.50 177 VAL A O 1
ATOM 1350 N N . SER A 1 178 ? -26.670 9.268 27.464 1.00 88.62 178 SER A N 1
ATOM 1351 C CA . SER A 1 178 ? -27.708 8.362 27.960 1.00 88.62 178 SER A CA 1
ATOM 1352 C C . SER A 1 178 ? -27.152 6.980 28.302 1.00 88.62 178 SER A C 1
ATOM 1354 O O . SER A 1 178 ? -26.214 6.502 27.658 1.00 88.62 178 SER A O 1
ATOM 1356 N N . ASP A 1 179 ? -27.814 6.297 29.233 1.00 89.31 179 ASP A N 1
ATOM 1357 C CA . ASP A 1 179 ? -27.662 4.853 29.402 1.00 89.31 179 ASP A CA 1
ATOM 1358 C C . ASP A 1 179 ? -27.964 4.111 28.079 1.00 89.31 179 ASP A C 1
ATOM 1360 O O . ASP A 1 179 ? -28.755 4.608 27.260 1.00 89.31 179 ASP A O 1
ATOM 1364 N N . PRO A 1 180 ? -27.330 2.948 27.832 1.00 91.00 180 PRO A N 1
ATOM 1365 C CA . PRO A 1 180 ? -27.603 2.129 26.656 1.00 91.00 180 PRO A CA 1
ATOM 1366 C C . PRO A 1 180 ? -29.032 1.578 26.686 1.00 91.00 180 PRO A C 1
ATOM 1368 O O . PRO A 1 180 ? -29.450 0.943 27.653 1.00 91.00 180 PRO A O 1
ATOM 1371 N N . GLN A 1 181 ? -29.773 1.791 25.599 1.00 94.88 181 GLN A N 1
ATOM 1372 C CA . GLN A 1 181 ? -31.059 1.136 25.350 1.00 94.88 181 GLN A CA 1
ATOM 1373 C C . GLN A 1 181 ? -30.850 0.020 24.332 1.00 94.88 181 GLN A C 1
ATOM 1375 O O . GLN A 1 181 ? -30.244 0.268 23.290 1.00 94.88 181 GLN A O 1
ATOM 1380 N N . THR A 1 182 ? -31.337 -1.188 24.618 1.00 94.38 182 THR A N 1
ATOM 1381 C CA . THR A 1 182 ? -31.087 -2.371 23.785 1.00 94.38 182 THR A CA 1
ATOM 1382 C C . THR A 1 182 ? -32.366 -3.050 23.308 1.00 94.38 182 THR A C 1
ATOM 1384 O O . THR A 1 182 ? -33.372 -3.088 24.017 1.00 94.38 182 THR A O 1
ATOM 1387 N N . TRP A 1 183 ? -32.310 -3.616 22.099 1.00 95.56 183 TRP A N 1
ATOM 1388 C CA . TRP A 1 183 ? -33.379 -4.431 21.511 1.00 95.56 183 TRP A CA 1
ATOM 1389 C C . TRP A 1 183 ? -32.785 -5.614 20.747 1.00 95.56 183 TRP A C 1
ATOM 1391 O O . TRP A 1 183 ? -31.785 -5.454 20.038 1.00 95.56 183 TRP A O 1
ATOM 1401 N N . SER A 1 184 ? -33.410 -6.784 20.861 1.00 93.19 184 SER A N 1
ATOM 1402 C CA . SER A 1 184 ? -33.010 -8.014 20.176 1.00 93.19 184 SER A CA 1
ATOM 1403 C C . SER A 1 184 ? -34.106 -8.535 19.244 1.00 93.19 184 SER A C 1
ATOM 1405 O O . SER A 1 184 ? -35.294 -8.286 19.449 1.00 93.19 184 SER A O 1
ATOM 1407 N N . PHE A 1 185 ? -33.701 -9.233 18.183 1.00 93.25 185 PHE A N 1
ATOM 1408 C CA . PHE A 1 185 ? -34.588 -9.689 17.110 1.00 93.25 185 PHE A CA 1
ATOM 1409 C C . PHE A 1 185 ? -34.424 -11.204 16.947 1.00 93.25 185 PHE A C 1
ATOM 1411 O O . PHE A 1 185 ? -33.406 -11.669 16.437 1.00 93.25 185 PHE A O 1
ATOM 1418 N N . GLU A 1 186 ? -35.406 -11.972 17.430 1.00 85.38 186 GLU A N 1
ATOM 1419 C CA . GLU A 1 186 ? -35.330 -13.436 17.587 1.00 85.38 186 GLU A CA 1
ATOM 1420 C C . GLU A 1 186 ? -35.287 -14.225 16.274 1.00 85.38 186 GLU A C 1
ATOM 1422 O O . GLU A 1 186 ? -34.566 -15.216 16.176 1.00 85.38 186 GLU A O 1
ATOM 1427 N N . SER A 1 187 ? -36.079 -13.836 15.274 1.00 75.12 187 SER A N 1
ATOM 1428 C CA . SER A 1 187 ? -36.150 -14.511 13.966 1.00 75.12 187 SER A CA 1
ATOM 1429 C C . SER A 1 187 ? -36.616 -13.564 12.844 1.00 75.12 187 SER A C 1
ATOM 1431 O O . SER A 1 187 ? -37.616 -13.854 12.183 1.00 75.12 187 SER A O 1
ATOM 1433 N N . PRO A 1 188 ? -35.940 -12.417 12.635 1.00 76.19 188 PRO A N 1
ATOM 1434 C CA . PRO A 1 188 ? -36.252 -11.511 11.531 1.00 76.19 188 PRO A CA 1
ATOM 1435 C C . PRO A 1 188 ? -36.045 -12.206 10.178 1.00 76.19 188 PRO A C 1
ATOM 1437 O O . PRO A 1 188 ? -34.976 -12.764 9.931 1.00 76.19 188 PRO A O 1
ATOM 1440 N N . ARG A 1 189 ? -37.029 -12.133 9.273 1.00 85.94 189 ARG A N 1
ATOM 1441 C CA . ARG A 1 189 ? -36.779 -12.317 7.830 1.00 85.94 189 ARG A CA 1
ATOM 1442 C C . ARG A 1 189 ? -36.326 -10.999 7.221 1.00 85.94 189 ARG A C 1
ATOM 1444 O O . ARG A 1 189 ? -35.397 -10.975 6.415 1.00 85.94 189 ARG A O 1
ATOM 1451 N N . SER A 1 190 ? -36.960 -9.915 7.646 1.00 91.31 190 SER A N 1
ATOM 1452 C CA . SER A 1 190 ? -36.547 -8.540 7.386 1.00 91.31 190 SER A CA 1
ATOM 1453 C C . SER A 1 190 ? -35.914 -7.953 8.645 1.00 91.31 190 SER A C 1
ATOM 1455 O O . SER A 1 190 ? -36.430 -8.154 9.743 1.00 91.31 190 SER A O 1
ATOM 1457 N N . PHE A 1 191 ? -34.848 -7.168 8.500 1.00 95.25 191 PHE A N 1
ATOM 1458 C CA . PHE A 1 191 ? -34.466 -6.195 9.523 1.00 95.25 191 PHE A CA 1
ATOM 1459 C C . PHE A 1 191 ? -34.260 -4.815 8.901 1.00 95.25 191 PHE A C 1
ATOM 1461 O O . PHE A 1 191 ? -33.431 -4.662 8.004 1.00 95.25 191 PHE A O 1
ATOM 1468 N N . SER A 1 192 ? -34.985 -3.814 9.404 1.00 96.06 192 SER A N 1
ATOM 1469 C CA . SER A 1 192 ? -34.825 -2.411 9.010 1.00 96.06 192 SER A CA 1
ATOM 1470 C C . SER A 1 192 ? -34.437 -1.527 10.203 1.00 96.06 192 SER A C 1
ATOM 1472 O O . SER A 1 192 ? -35.202 -1.448 11.173 1.00 96.06 192 SER A O 1
ATOM 1474 N N . PHE A 1 193 ? -33.328 -0.787 10.115 1.00 97.19 193 PHE A N 1
ATOM 1475 C CA . PHE A 1 193 ? -33.144 0.427 10.921 1.00 97.19 193 PHE A CA 1
ATOM 1476 C C . PHE A 1 193 ? -33.521 1.664 10.105 1.00 97.19 193 PHE A C 1
ATOM 1478 O O . PHE A 1 193 ? -33.052 1.819 8.980 1.00 97.19 193 PHE A O 1
ATOM 1485 N N . VAL A 1 194 ? -34.321 2.561 10.686 1.00 96.06 194 VAL A N 1
ATOM 1486 C CA . VAL A 1 194 ? -34.735 3.812 10.034 1.00 96.06 194 VAL A CA 1
ATOM 1487 C C . VAL A 1 194 ? -34.678 4.984 11.018 1.00 96.06 194 VAL A C 1
ATOM 1489 O O . VAL A 1 194 ? -35.477 5.062 11.953 1.00 96.06 194 VAL A O 1
ATOM 1492 N N . GLU A 1 195 ? -33.773 5.934 10.793 1.00 93.06 195 GLU A N 1
ATOM 1493 C CA . GLU A 1 195 ? -33.828 7.268 11.405 1.00 93.06 195 GLU A CA 1
ATOM 1494 C C . GLU A 1 195 ? -34.733 8.182 10.564 1.00 93.06 195 GLU A C 1
ATOM 1496 O O . GLU A 1 195 ? -34.501 8.345 9.370 1.00 93.06 195 GLU A O 1
ATOM 1501 N N . ILE A 1 196 ? -35.743 8.795 11.193 1.00 82.12 196 ILE A N 1
ATOM 1502 C CA . ILE A 1 196 ? -36.567 9.864 10.604 1.00 82.12 196 ILE A CA 1
ATOM 1503 C C . ILE A 1 196 ? -36.660 11.010 11.611 1.00 82.12 196 ILE A C 1
ATOM 1505 O O . ILE A 1 196 ? -37.326 10.882 12.641 1.00 82.12 196 ILE A O 1
ATOM 1509 N N . THR A 1 197 ? -36.012 12.135 11.324 1.00 67.94 197 THR A N 1
ATOM 1510 C CA . THR A 1 197 ? -35.908 13.311 12.202 1.00 67.94 197 THR A CA 1
ATOM 1511 C C . THR A 1 197 ? -36.534 14.580 11.620 1.00 67.94 197 THR A C 1
ATOM 1513 O O . THR A 1 197 ? -36.761 15.533 12.375 1.00 67.94 197 THR A O 1
ATOM 1516 N N . GLU A 1 198 ? -36.903 14.592 10.335 1.00 59.81 198 GLU A N 1
ATOM 1517 C CA . GLU A 1 198 ? -37.670 15.691 9.752 1.00 59.81 198 GLU A CA 1
ATOM 1518 C C . GLU A 1 198 ? -39.106 15.770 10.303 1.00 59.81 198 GLU A C 1
ATOM 1520 O O . GLU A 1 198 ? -39.911 14.838 10.254 1.00 59.81 198 GLU A O 1
ATOM 1525 N N . GLY A 1 199 ? -39.450 16.960 10.795 1.00 49.59 199 GLY A N 1
ATOM 1526 C CA . GLY A 1 199 ? -40.797 17.361 11.179 1.00 49.59 199 GLY A CA 1
ATOM 1527 C C . GLY A 1 199 ? -40.948 18.865 10.963 1.00 49.59 199 GLY A C 1
ATOM 1528 O O . GLY A 1 199 ? -40.000 19.619 11.177 1.00 49.59 199 GLY A O 1
ATOM 1529 N N . ALA A 1 200 ? -42.136 19.314 10.547 1.00 37.31 200 ALA A N 1
ATOM 1530 C CA . ALA A 1 200 ? -42.376 20.620 9.907 1.00 37.31 200 ALA A CA 1
ATOM 1531 C C . ALA A 1 200 ? -42.060 21.898 10.731 1.00 37.31 200 ALA A C 1
ATOM 1533 O O . ALA A 1 200 ? -42.354 23.008 10.282 1.00 37.31 200 ALA A O 1
ATOM 1534 N N . HIS A 1 201 ? -41.490 21.770 11.932 1.00 43.81 201 HIS A N 1
ATOM 1535 C CA . HIS A 1 201 ? -41.169 22.859 12.861 1.00 43.81 201 HIS A CA 1
ATOM 1536 C C . HIS A 1 201 ? -39.746 22.774 13.460 1.00 43.81 201 HIS A C 1
ATOM 1538 O O . HIS A 1 201 ? -39.484 23.454 14.450 1.00 43.81 201 HIS A O 1
ATOM 1544 N N . ASN A 1 202 ? -38.831 21.961 12.909 1.00 47.50 202 ASN A N 1
ATOM 1545 C CA . ASN A 1 202 ? -37.505 21.718 13.503 1.00 47.50 202 ASN A CA 1
ATOM 1546 C C . ASN A 1 202 ? -36.344 22.424 12.751 1.00 47.50 202 ASN A C 1
ATOM 1548 O O . ASN A 1 202 ? -35.785 21.849 11.816 1.00 47.50 202 ASN A O 1
ATOM 1552 N N . PRO A 1 203 ? -35.946 23.660 13.122 1.00 43.09 203 PRO A N 1
ATOM 1553 C CA . PRO A 1 203 ? -34.811 24.354 12.514 1.00 43.09 203 PRO A CA 1
ATOM 1554 C C . PRO A 1 203 ? -33.472 23.832 13.063 1.00 43.09 203 PRO A C 1
ATOM 1556 O O . PRO A 1 203 ? -32.887 24.432 13.964 1.00 43.09 203 PRO A O 1
ATOM 1559 N N . SER A 1 204 ? -32.994 22.721 12.495 1.00 49.53 204 SER A N 1
ATOM 1560 C CA . SER A 1 204 ? -31.623 22.200 12.636 1.00 49.53 204 SER A CA 1
ATOM 1561 C C . SER A 1 204 ? -31.043 22.258 14.060 1.00 49.53 204 SER A C 1
ATOM 1563 O O . SER A 1 204 ? -30.124 23.033 14.343 1.00 49.53 204 SER A O 1
ATOM 1565 N N . SER A 1 205 ? -31.530 21.398 14.959 1.00 55.75 205 SER A N 1
ATOM 1566 C CA . SER A 1 205 ? -30.641 20.886 16.009 1.00 55.75 205 SER A CA 1
ATOM 1567 C C . SER A 1 205 ? -29.470 20.170 15.334 1.00 55.75 205 SER A C 1
ATOM 1569 O O . SER A 1 205 ? -29.709 19.407 14.400 1.00 55.75 205 SER A O 1
ATOM 1571 N N . ASP A 1 206 ? -28.240 20.391 15.797 1.00 75.38 206 ASP A N 1
ATOM 1572 C CA . ASP A 1 206 ? -27.037 19.755 15.248 1.00 75.38 206 ASP A CA 1
ATOM 1573 C C . ASP A 1 206 ? -27.034 18.257 15.650 1.00 75.38 206 ASP A C 1
ATOM 1575 O O . ASP A 1 206 ? -26.407 17.857 16.635 1.00 75.38 206 ASP A O 1
ATOM 1579 N N . ILE A 1 207 ? -27.819 17.444 14.929 1.00 83.56 207 ILE A N 1
ATOM 1580 C CA . ILE A 1 207 ? -27.861 15.977 15.021 1.00 83.56 207 ILE A CA 1
ATOM 1581 C C . ILE A 1 207 ? -26.741 15.426 14.143 1.00 83.56 207 ILE A C 1
ATOM 1583 O O . ILE A 1 207 ? -26.634 15.773 12.969 1.00 83.56 207 ILE A O 1
ATOM 1587 N N . THR A 1 208 ? -25.894 14.580 14.721 1.00 87.06 208 THR A N 1
ATOM 1588 C CA . THR A 1 208 ? -24.843 13.843 14.006 1.00 87.06 208 THR A CA 1
ATOM 1589 C C . THR A 1 208 ? -24.644 12.473 14.655 1.00 87.06 208 THR A C 1
ATOM 1591 O O . THR A 1 208 ? -25.249 12.174 15.683 1.00 87.06 208 THR A O 1
ATOM 1594 N N . GLY A 1 209 ? -23.780 11.630 14.095 1.00 91.56 209 GLY A N 1
ATOM 1595 C CA . GLY A 1 209 ? -23.403 10.370 14.731 1.00 91.56 209 GLY A CA 1
ATOM 1596 C C . GLY A 1 209 ? -23.151 9.268 13.718 1.00 91.56 209 GLY A C 1
ATOM 1597 O O . GLY A 1 209 ? -22.760 9.547 12.583 1.00 91.56 209 GLY A O 1
ATOM 1598 N N . GLN A 1 210 ? -23.355 8.025 14.145 1.00 95.00 210 GLN A N 1
ATOM 1599 C CA . GLN A 1 210 ? -23.075 6.840 13.347 1.00 95.00 210 GLN A CA 1
ATOM 1600 C C . GLN A 1 210 ? -23.981 5.646 13.682 1.00 95.00 210 GLN A C 1
ATOM 1602 O O . GLN A 1 210 ? -24.343 5.411 14.837 1.00 95.00 210 GLN A O 1
ATOM 1607 N N . VAL A 1 211 ? -24.261 4.843 12.656 1.00 97.38 211 VAL A N 1
ATOM 1608 C CA . VAL A 1 211 ? -24.758 3.468 12.763 1.00 97.38 211 VAL A CA 1
ATOM 1609 C C . VAL A 1 211 ? -23.593 2.517 12.491 1.00 97.38 211 VAL A C 1
ATOM 1611 O O . VAL A 1 211 ? -22.948 2.614 11.447 1.00 97.38 211 VAL A O 1
ATOM 1614 N N . ARG A 1 212 ? -23.312 1.597 13.416 1.00 95.75 212 ARG A N 1
ATOM 1615 C CA . ARG A 1 212 ? -22.192 0.649 13.348 1.00 95.75 212 ARG A CA 1
ATOM 1616 C C . ARG A 1 212 ? -22.683 -0.791 13.282 1.00 95.75 212 ARG A C 1
ATOM 1618 O O . ARG A 1 212 ? -23.186 -1.322 14.268 1.00 95.75 212 ARG A O 1
ATOM 1625 N N . LEU A 1 213 ? -22.497 -1.429 12.130 1.00 95.06 213 LEU A N 1
ATOM 1626 C CA . LEU A 1 213 ? -22.733 -2.853 11.922 1.00 95.06 213 LEU A CA 1
ATOM 1627 C C . LEU A 1 213 ? -21.496 -3.626 12.399 1.00 95.06 213 LEU A C 1
ATOM 1629 O O . LEU A 1 213 ? -20.386 -3.387 11.921 1.00 95.06 213 LEU A O 1
ATOM 1633 N N . MET A 1 214 ? -21.689 -4.530 13.357 1.00 92.31 214 MET A N 1
ATOM 1634 C CA . MET A 1 214 ? -20.629 -5.197 14.114 1.00 92.31 214 MET A CA 1
ATOM 1635 C C . MET A 1 214 ? -20.808 -6.718 14.129 1.00 92.31 214 MET A C 1
ATOM 1637 O O . MET A 1 214 ? -21.928 -7.225 14.071 1.00 92.31 214 MET A O 1
ATOM 1641 N N . LEU A 1 215 ? -19.696 -7.444 14.265 1.00 89.25 215 LEU A N 1
ATOM 1642 C CA . LEU A 1 215 ? -19.693 -8.882 14.546 1.00 89.25 215 LEU A CA 1
ATOM 1643 C C . LEU A 1 215 ? -20.409 -9.178 15.875 1.00 89.25 215 LEU A C 1
ATOM 1645 O O . LEU A 1 215 ? -20.127 -8.517 16.875 1.00 89.25 215 LEU A O 1
ATOM 1649 N N . GLY A 1 216 ? -21.302 -10.171 15.885 1.00 85.88 216 GLY A N 1
ATOM 1650 C CA . GLY A 1 216 ? -22.015 -10.618 17.084 1.00 85.88 216 GLY A CA 1
ATOM 1651 C C . GLY A 1 216 ? -21.111 -11.045 18.246 1.00 85.88 216 GLY A C 1
ATOM 1652 O O . GLY A 1 216 ? -20.012 -11.557 18.033 1.00 85.88 216 GLY A O 1
ATOM 1653 N N . GLN A 1 217 ? -21.589 -10.843 19.476 1.00 80.38 217 GLN A N 1
ATOM 1654 C CA . GLN A 1 217 ? -20.886 -11.260 20.700 1.00 80.38 217 GLN A CA 1
ATOM 1655 C C . GLN A 1 217 ? -20.910 -12.798 20.830 1.00 80.38 217 GLN A C 1
ATOM 1657 O O . GLN A 1 217 ? -21.834 -13.441 20.328 1.00 80.38 217 GLN A O 1
ATOM 1662 N N . GLU A 1 218 ? -19.906 -13.413 21.470 1.00 74.44 218 GLU A N 1
ATOM 1663 C CA . GLU A 1 218 ? -19.781 -14.888 21.525 1.00 74.44 218 GLU A CA 1
ATOM 1664 C C . GLU A 1 218 ? -20.966 -15.570 22.236 1.00 74.44 218 GLU A C 1
ATOM 1666 O O . GLU A 1 218 ? -21.352 -16.686 21.886 1.00 74.44 218 GLU A O 1
ATOM 1671 N N . ASP A 1 219 ? -21.565 -14.876 23.201 1.00 83.38 219 ASP A N 1
ATOM 1672 C CA . ASP A 1 219 ? -22.733 -15.262 23.993 1.00 83.38 219 ASP A CA 1
ATOM 1673 C C . ASP A 1 219 ? -24.060 -14.683 23.463 1.00 83.38 219 ASP A C 1
ATOM 1675 O O . ASP A 1 219 ? -25.117 -14.930 24.046 1.00 83.38 219 ASP A O 1
ATOM 1679 N N . GLN A 1 220 ? -24.048 -13.955 22.337 1.00 87.19 220 GLN A N 1
ATOM 1680 C CA . GLN A 1 220 ? -25.247 -13.341 21.763 1.00 87.19 220 GLN A CA 1
ATOM 1681 C C . GLN A 1 220 ? -26.286 -14.406 21.381 1.00 87.19 220 GLN A C 1
ATOM 1683 O O . GLN A 1 220 ? -26.098 -15.166 20.430 1.00 87.19 220 GLN A O 1
ATOM 1688 N N . GLU A 1 221 ? -27.423 -14.434 22.077 1.00 86.31 221 GLU A N 1
ATOM 1689 C CA . GLU A 1 221 ? -28.502 -15.399 21.836 1.00 86.31 221 GLU A CA 1
ATOM 1690 C C . GLU A 1 221 ? -29.168 -15.191 20.462 1.00 86.31 221 GLU A C 1
ATOM 1692 O O . GLU A 1 221 ? -29.174 -16.096 19.620 1.00 86.31 221 GLU A O 1
ATOM 1697 N N . HIS A 1 222 ? -29.652 -13.976 20.201 1.00 91.00 222 HIS A N 1
ATOM 1698 C CA . HIS A 1 222 ? -30.506 -13.650 19.054 1.00 91.00 222 HIS A CA 1
ATOM 1699 C C . HIS A 1 222 ? -29.721 -13.268 17.773 1.00 91.00 222 HIS A C 1
ATOM 1701 O O . HIS A 1 222 ? -28.642 -12.679 17.875 1.00 91.00 222 HIS A O 1
ATOM 1707 N N . PRO A 1 223 ? -30.260 -13.524 16.560 1.00 89.69 223 PRO A N 1
ATOM 1708 C CA . PRO A 1 223 ? -29.649 -13.145 15.277 1.00 89.69 223 PRO A CA 1
ATOM 1709 C C . PRO A 1 223 ? -29.153 -11.695 15.172 1.00 89.69 223 PRO A C 1
ATOM 1711 O O . PRO A 1 223 ? -28.059 -11.465 14.655 1.00 89.69 223 PRO A O 1
ATOM 1714 N N . ILE A 1 224 ? -29.923 -10.728 15.683 1.00 93.44 224 ILE A N 1
ATOM 1715 C CA . ILE A 1 224 ? -29.528 -9.314 15.750 1.00 93.44 224 ILE A CA 1
ATOM 1716 C C . ILE A 1 224 ? -29.749 -8.794 17.171 1.00 93.44 224 ILE A C 1
ATOM 1718 O O . ILE A 1 224 ? -30.797 -9.028 17.778 1.00 93.44 224 ILE A O 1
ATOM 1722 N N . LEU A 1 225 ? -28.764 -8.051 17.670 1.00 94.62 225 LEU A N 1
ATOM 1723 C CA . LEU A 1 225 ? -28.833 -7.243 18.882 1.00 94.62 225 LEU A CA 1
ATOM 1724 C C . LEU A 1 225 ? -28.499 -5.792 18.517 1.00 94.62 225 LEU A C 1
ATOM 1726 O O . LEU A 1 225 ? -27.626 -5.541 17.689 1.00 94.62 225 LEU A O 1
ATOM 1730 N N . THR A 1 226 ? -29.169 -4.833 19.146 1.00 96.06 226 THR A N 1
ATOM 1731 C CA . THR A 1 226 ? -28.921 -3.399 18.949 1.00 96.06 226 THR A CA 1
ATOM 1732 C C . THR A 1 226 ? -28.698 -2.687 20.279 1.00 96.06 226 THR A C 1
ATOM 1734 O O . THR A 1 226 ? -29.299 -3.072 21.279 1.00 96.06 226 THR A O 1
ATOM 1737 N N . GLU A 1 227 ? -27.854 -1.652 20.289 1.00 95.38 227 GLU A N 1
ATOM 1738 C CA . GLU A 1 227 ? -27.662 -0.711 21.405 1.00 95.38 227 GLU A CA 1
ATOM 1739 C C . GLU A 1 227 ? -27.674 0.723 20.877 1.00 95.38 227 GLU A C 1
ATOM 1741 O O . GLU A 1 227 ? -26.867 1.076 20.019 1.00 95.38 227 GLU A O 1
ATOM 1746 N N . LEU A 1 228 ? -28.548 1.563 21.428 1.00 95.19 228 LEU A N 1
ATOM 1747 C CA . LEU A 1 228 ? -28.604 2.998 21.172 1.00 95.19 228 LEU A CA 1
ATOM 1748 C C . LEU A 1 228 ? -28.072 3.772 22.381 1.00 95.19 228 LEU A C 1
ATOM 1750 O O . LEU A 1 228 ? -28.621 3.675 23.484 1.00 95.19 228 LEU A O 1
ATOM 1754 N N . ARG A 1 229 ? -27.054 4.605 22.153 1.00 93.88 229 ARG A N 1
ATOM 1755 C CA . ARG A 1 229 ? -26.529 5.583 23.117 1.00 93.88 229 ARG A CA 1
ATOM 1756 C C . ARG A 1 229 ? -26.543 6.975 22.490 1.00 93.88 229 ARG A C 1
ATOM 1758 O O . ARG A 1 229 ? -26.225 7.130 21.313 1.00 93.88 229 ARG A O 1
ATOM 1765 N N . ILE A 1 230 ? -26.919 7.992 23.268 1.00 90.50 230 ILE A N 1
ATOM 1766 C CA . ILE A 1 230 ? -27.077 9.367 22.769 1.00 90.50 230 ILE A CA 1
ATOM 1767 C C . ILE A 1 230 ? -26.347 10.359 23.678 1.00 90.50 230 ILE A C 1
ATOM 1769 O O . ILE A 1 230 ? -26.671 10.469 24.861 1.00 90.50 230 ILE A O 1
ATOM 1773 N N . ALA A 1 231 ? -25.401 11.118 23.124 1.00 89.25 231 ALA A N 1
ATOM 1774 C CA . ALA A 1 231 ? -24.797 12.277 23.780 1.00 89.25 231 ALA A CA 1
ATOM 1775 C C . ALA A 1 231 ? -25.654 13.532 23.540 1.00 89.25 231 ALA A C 1
ATOM 1777 O O . ALA A 1 231 ? -26.176 13.733 22.443 1.00 89.25 231 ALA A O 1
ATOM 1778 N N . LYS A 1 232 ? -25.810 14.396 24.551 1.00 87.62 232 LYS A N 1
ATOM 1779 C CA . LYS A 1 232 ? -26.672 15.592 24.488 1.00 87.62 232 LYS A CA 1
ATOM 1780 C C . LYS A 1 232 ? -25.953 16.841 24.992 1.00 87.62 232 LYS A C 1
ATOM 1782 O O . LYS A 1 232 ? -25.336 16.815 26.057 1.00 87.62 232 LYS A O 1
ATOM 1787 N N . SER A 1 233 ? -26.048 17.957 24.265 1.00 85.06 233 SER A N 1
ATOM 1788 C CA . SER A 1 233 ? -25.650 19.265 24.808 1.00 85.06 233 SER A CA 1
ATOM 1789 C C . SER A 1 233 ? -26.622 19.714 25.905 1.00 85.06 233 SER A C 1
ATOM 1791 O O . SER A 1 233 ? -27.754 19.238 25.973 1.00 85.06 233 SER A O 1
ATOM 1793 N N . ALA A 1 234 ? -26.218 20.658 26.761 1.00 82.31 234 ALA A N 1
ATOM 1794 C CA . ALA A 1 234 ? -27.081 21.151 27.843 1.00 82.31 234 ALA A CA 1
ATOM 1795 C C . ALA A 1 234 ? -28.434 21.714 27.343 1.00 82.31 234 ALA A C 1
ATOM 1797 O O . ALA A 1 234 ? -29.444 21.589 28.029 1.00 82.31 234 ALA A O 1
ATOM 1798 N N . ALA A 1 235 ? -28.476 22.271 26.125 1.00 78.25 235 ALA A N 1
ATOM 1799 C CA . ALA A 1 235 ? -29.709 22.731 25.477 1.00 78.25 235 ALA A CA 1
ATOM 1800 C C . ALA A 1 235 ? -30.590 21.580 24.942 1.00 78.25 235 ALA A C 1
ATOM 1802 O O . ALA A 1 235 ? -31.792 21.755 24.766 1.00 78.25 235 ALA A O 1
ATOM 1803 N N . ALA A 1 236 ? -30.007 20.401 24.708 1.00 79.12 236 ALA A N 1
ATOM 1804 C CA . ALA A 1 236 ? -30.696 19.193 24.257 1.00 79.12 236 ALA A CA 1
ATOM 1805 C C . ALA A 1 236 ? -31.116 18.255 25.405 1.00 79.12 236 ALA A C 1
ATOM 1807 O O . ALA A 1 236 ? -31.733 17.226 25.145 1.00 79.12 236 ALA A O 1
ATOM 1808 N N . GLN A 1 237 ? -30.785 18.565 26.666 1.00 79.31 237 GLN A N 1
ATOM 1809 C CA . GLN A 1 237 ? -30.886 17.630 27.798 1.00 79.31 237 GLN A CA 1
ATOM 1810 C C . GLN A 1 237 ? -32.270 16.959 27.925 1.00 79.31 237 GLN A C 1
ATOM 1812 O O . GLN A 1 237 ? -32.353 15.736 28.082 1.00 79.31 237 GLN A O 1
ATOM 1817 N N . ASN A 1 238 ? -33.333 17.757 27.772 1.00 76.81 238 ASN A N 1
ATOM 1818 C CA . ASN A 1 238 ? -34.739 17.346 27.877 1.00 76.81 238 ASN A CA 1
ATOM 1819 C C . ASN A 1 238 ? -35.346 16.850 26.547 1.00 76.81 238 ASN A C 1
ATOM 1821 O O . ASN A 1 238 ? -36.535 16.547 26.500 1.00 76.81 238 ASN A O 1
ATOM 1825 N N . SER A 1 239 ? -34.571 16.788 25.461 1.00 77.12 239 SER A N 1
ATOM 1826 C CA . SER A 1 239 ? -35.019 16.262 24.166 1.00 77.12 239 SER A CA 1
ATOM 1827 C C . SER A 1 239 ? -34.868 14.743 24.149 1.00 77.12 239 SER A C 1
ATOM 1829 O O . SER A 1 239 ? -33.794 14.223 24.456 1.00 77.12 239 SER A O 1
ATOM 1831 N N . HIS A 1 240 ? -35.919 14.009 23.789 1.00 77.50 240 HIS A N 1
ATOM 1832 C CA . HIS A 1 240 ? -35.895 12.544 23.702 1.00 77.50 240 HIS A CA 1
ATOM 1833 C C . HIS A 1 240 ? -36.448 12.090 22.353 1.00 77.50 240 HIS A C 1
ATOM 1835 O O . HIS A 1 240 ? -37.542 12.502 21.966 1.00 77.50 240 HIS A O 1
ATOM 1841 N N . PHE A 1 241 ? -35.693 11.241 21.654 1.00 82.06 241 PHE A N 1
ATOM 1842 C CA . PHE A 1 241 ? -36.147 10.549 20.449 1.00 82.06 241 PHE A CA 1
ATOM 1843 C C . PHE A 1 241 ? -37.191 9.493 20.818 1.00 82.06 241 PHE A C 1
ATOM 1845 O O . PHE A 1 241 ? -37.057 8.816 21.840 1.00 82.06 241 PHE A O 1
ATOM 1852 N N . LYS A 1 242 ? -38.215 9.327 19.978 1.00 86.12 242 LYS A N 1
ATOM 1853 C CA . LYS A 1 242 ? -39.205 8.256 20.136 1.00 86.12 242 LYS A CA 1
ATOM 1854 C C . LYS A 1 242 ? -38.759 7.048 19.319 1.00 86.12 242 LYS A C 1
ATOM 1856 O O . LYS A 1 242 ? -38.832 7.079 18.093 1.00 86.12 242 LYS A O 1
ATOM 1861 N N . VAL A 1 243 ? -38.326 5.988 19.993 1.00 91.88 243 VAL A N 1
ATOM 1862 C CA . VAL A 1 243 ? -38.028 4.708 19.340 1.00 91.88 243 VAL A CA 1
ATOM 1863 C C . VAL A 1 243 ? -39.325 3.916 19.178 1.00 91.88 243 VAL A C 1
ATOM 1865 O O . VAL A 1 243 ? -40.000 3.635 20.165 1.00 91.88 243 VAL A O 1
ATOM 1868 N N . ASP A 1 244 ? -39.672 3.565 17.942 1.00 92.81 244 ASP A N 1
ATOM 1869 C CA . ASP A 1 244 ? -40.661 2.527 17.647 1.00 92.81 244 ASP A CA 1
ATOM 1870 C C . ASP A 1 244 ? -39.926 1.219 17.335 1.00 92.81 244 ASP A C 1
ATOM 1872 O O . ASP A 1 244 ? -38.973 1.202 16.555 1.00 92.81 244 ASP A O 1
ATOM 1876 N N . TYR A 1 245 ? -40.368 0.125 17.950 1.00 93.12 245 TYR A N 1
ATOM 1877 C CA . TYR A 1 245 ? -39.742 -1.191 17.849 1.00 93.12 245 TYR A CA 1
ATOM 1878 C C . TYR A 1 245 ? -40.786 -2.248 17.473 1.00 93.12 245 TYR A C 1
ATOM 1880 O O . TYR A 1 245 ? -41.888 -2.272 18.024 1.00 93.12 245 TYR A O 1
ATOM 1888 N N . THR A 1 246 ? -40.428 -3.123 16.536 1.00 92.75 246 THR A N 1
ATOM 1889 C CA . THR A 1 246 ? -41.182 -4.325 16.157 1.00 92.75 246 THR A CA 1
ATOM 1890 C C . THR A 1 246 ? -40.214 -5.502 16.010 1.00 92.75 246 THR A C 1
ATOM 1892 O O . THR A 1 246 ? -39.003 -5.301 15.993 1.00 92.75 246 THR A O 1
ATOM 1895 N N . GLY A 1 247 ? -40.728 -6.724 15.830 1.00 88.88 247 GLY A N 1
ATOM 1896 C CA . GLY A 1 247 ? -39.893 -7.914 15.608 1.00 88.88 247 GLY A CA 1
ATOM 1897 C C . GLY 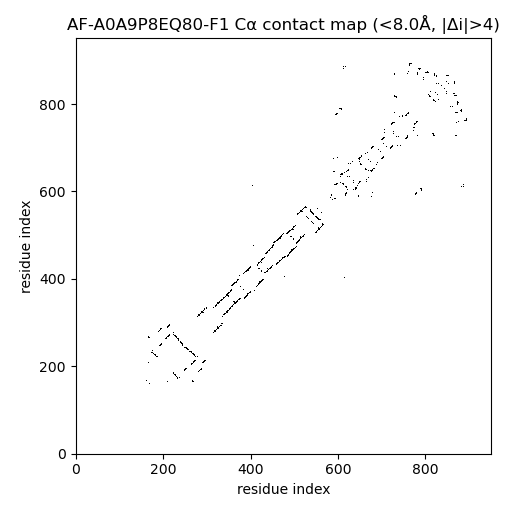A 1 247 ? -39.018 -7.892 14.342 1.00 88.88 247 GLY A C 1
ATOM 1898 O O . GLY A 1 247 ? -38.173 -8.770 14.200 1.00 88.88 247 GLY A O 1
ATOM 1899 N N . GLU A 1 248 ? -39.190 -6.906 13.452 1.00 91.94 248 GLU A N 1
ATOM 1900 C CA . GLU A 1 248 ? -38.409 -6.737 12.212 1.00 91.94 248 GLU A CA 1
ATOM 1901 C C . GLU A 1 248 ? -37.889 -5.299 11.989 1.00 91.94 248 GLU A C 1
ATOM 1903 O O . GLU A 1 248 ? -37.192 -5.038 11.011 1.00 91.94 248 GLU A O 1
ATOM 1908 N N . SER A 1 249 ? -38.193 -4.335 12.870 1.00 94.12 249 SER A N 1
ATOM 1909 C CA . SER A 1 249 ? -37.838 -2.926 12.634 1.00 94.12 249 SER A CA 1
ATOM 1910 C C . SER A 1 249 ? -37.469 -2.152 13.897 1.00 94.12 249 SER A C 1
ATOM 1912 O O . SER A 1 249 ? -38.216 -2.179 14.878 1.00 94.12 249 SER A O 1
ATOM 1914 N N . LEU A 1 250 ? -36.411 -1.343 13.818 1.00 96.06 250 LEU A N 1
ATOM 1915 C CA . LEU A 1 250 ? -36.076 -0.313 14.801 1.00 96.06 250 LEU A CA 1
ATOM 1916 C C . LEU A 1 250 ? -36.147 1.069 14.137 1.00 96.06 250 LEU A C 1
ATOM 1918 O O . LEU A 1 250 ? -35.377 1.365 13.226 1.00 96.06 250 LEU A O 1
ATOM 1922 N N . ARG A 1 251 ? -37.064 1.928 14.584 1.00 94.75 251 ARG A N 1
ATOM 1923 C CA . ARG A 1 251 ? -37.299 3.249 13.987 1.00 94.75 251 ARG A CA 1
ATOM 1924 C C . ARG A 1 251 ? -37.057 4.362 15.002 1.00 94.75 251 ARG A C 1
ATOM 1926 O O . ARG A 1 251 ? -37.779 4.476 15.991 1.00 94.75 251 ARG A O 1
ATOM 1933 N N . LEU A 1 252 ? -36.065 5.206 14.737 1.00 92.31 252 LEU A N 1
ATOM 1934 C CA . LEU A 1 252 ? -35.703 6.355 15.564 1.00 92.31 252 LEU A CA 1
ATOM 1935 C C . LEU A 1 252 ? -36.417 7.607 15.037 1.00 92.31 252 LEU A C 1
ATOM 1937 O O . LEU A 1 252 ? -36.011 8.175 14.028 1.00 92.31 252 LEU A O 1
ATOM 1941 N N . ASN A 1 253 ? -37.498 8.027 15.700 1.00 87.62 253 ASN A N 1
ATOM 1942 C CA . ASN A 1 253 ? -38.272 9.201 15.286 1.00 87.62 253 ASN A CA 1
ATOM 1943 C C . ASN A 1 253 ? -37.759 10.498 15.926 1.00 87.62 253 ASN A C 1
ATOM 1945 O O . ASN A 1 253 ? -37.276 10.495 17.065 1.00 87.62 253 ASN A O 1
ATOM 1949 N N . ALA A 1 254 ? -38.003 11.603 15.214 1.00 77.81 254 ALA A N 1
ATOM 1950 C CA . ALA A 1 254 ? -37.752 12.988 15.592 1.00 77.81 254 ALA A CA 1
ATOM 1951 C C . ALA A 1 254 ? -37.979 13.260 17.093 1.00 77.81 254 ALA A C 1
ATOM 1953 O O . ALA A 1 254 ? -39.021 12.881 17.644 1.00 77.81 254 ALA A O 1
ATOM 1954 N N . PRO A 1 255 ? -37.027 13.923 17.772 1.00 74.69 255 PRO A N 1
ATOM 1955 C CA . PRO A 1 255 ? -37.105 14.122 19.207 1.00 74.69 255 PRO A CA 1
ATOM 1956 C C . PRO A 1 255 ? -38.194 15.128 19.585 1.00 74.69 255 PRO A C 1
ATOM 1958 O O . PRO A 1 255 ? -38.396 16.141 18.914 1.00 74.69 255 PRO A O 1
ATOM 1961 N N . ALA A 1 256 ? -38.872 14.873 20.706 1.00 66.12 256 ALA A N 1
ATOM 1962 C CA . ALA A 1 256 ? -39.864 15.795 21.249 1.00 66.12 256 ALA A CA 1
ATOM 1963 C C . ALA A 1 256 ? -39.187 17.120 21.648 1.00 66.12 256 ALA A C 1
ATOM 1965 O O . ALA A 1 256 ? -38.402 17.168 22.597 1.00 66.12 256 ALA A O 1
ATOM 1966 N N . TYR A 1 257 ? -39.466 18.186 20.894 1.00 60.78 257 TYR A N 1
ATOM 1967 C CA . TYR A 1 257 ? -38.799 19.477 21.044 1.00 60.78 257 TYR A CA 1
ATOM 1968 C C . TYR A 1 257 ? -39.394 20.320 22.181 1.00 60.78 257 TYR A C 1
ATOM 1970 O O . TYR A 1 257 ? -40.609 20.488 22.280 1.00 60.78 257 TYR A O 1
ATOM 1978 N N . SER A 1 258 ? -38.518 20.921 22.989 1.00 52.31 258 SER A N 1
ATOM 1979 C CA . SER A 1 258 ? -38.860 21.963 23.960 1.00 52.31 258 SER A CA 1
ATOM 1980 C C . SER A 1 258 ? -38.181 23.272 23.541 1.00 52.31 258 SER A C 1
ATOM 1982 O O . SER A 1 258 ? -36.956 23.282 23.403 1.00 52.31 258 SER A O 1
ATOM 1984 N N . PRO A 1 259 ? -38.916 24.386 23.356 1.00 50.19 259 PRO A N 1
ATOM 1985 C CA . PRO A 1 259 ? -38.341 25.624 22.840 1.00 50.19 259 PRO A CA 1
ATOM 1986 C C . PRO A 1 259 ? -37.308 26.223 23.802 1.00 50.19 259 PRO A C 1
ATOM 1988 O O . PRO A 1 259 ? -37.644 26.661 24.901 1.00 50.19 259 PRO A O 1
ATOM 1991 N N . SER A 1 260 ? -36.050 26.289 23.359 1.00 53.34 260 SER A N 1
ATOM 1992 C CA . SER A 1 260 ? -34.978 27.029 24.032 1.00 53.34 260 SER A CA 1
ATOM 1993 C C . SER A 1 260 ? -34.157 27.834 23.020 1.00 53.34 260 SER A C 1
ATOM 1995 O O . SER A 1 260 ? -34.122 27.517 21.835 1.00 53.34 260 SER A O 1
ATOM 1997 N N . SER A 1 261 ? -33.519 28.914 23.470 1.00 50.66 261 SER A N 1
ATOM 1998 C CA . SER A 1 261 ? -32.850 29.901 22.607 1.00 50.66 261 SER A CA 1
ATOM 1999 C C . SER A 1 261 ? -31.402 29.548 22.228 1.00 50.66 261 SER A C 1
ATOM 2001 O O . SER A 1 261 ? -30.624 30.439 21.889 1.00 50.66 261 SER A O 1
ATOM 2003 N N . TYR A 1 262 ? -31.010 28.277 22.332 1.00 56.34 262 TYR A N 1
ATOM 2004 C CA . TYR A 1 262 ? -29.632 27.810 22.158 1.00 56.34 262 TYR A CA 1
ATOM 2005 C C . TYR A 1 262 ? -29.573 26.617 21.200 1.00 56.34 262 TYR A C 1
ATOM 2007 O O . TYR A 1 262 ? -30.518 25.836 21.122 1.00 56.34 262 TYR A O 1
ATOM 2015 N N . ARG A 1 263 ? -28.444 26.440 20.497 1.00 67.62 263 ARG A N 1
ATOM 2016 C CA . ARG A 1 263 ? -28.220 25.257 19.652 1.00 67.62 263 ARG A CA 1
ATOM 2017 C C . ARG A 1 263 ? -28.209 23.983 20.502 1.00 67.62 263 ARG A C 1
ATOM 2019 O O . ARG A 1 263 ? -27.266 23.723 21.254 1.00 67.62 263 ARG A O 1
ATOM 2026 N N . ALA A 1 264 ? -29.258 23.184 20.359 1.00 75.56 264 ALA A N 1
ATOM 2027 C CA . ALA A 1 264 ? -29.283 21.802 20.806 1.00 75.56 264 ALA A CA 1
ATOM 2028 C C . ALA A 1 264 ? -28.419 20.961 19.851 1.00 75.56 264 ALA A C 1
ATOM 2030 O O . ALA A 1 264 ? -28.678 20.958 18.650 1.00 75.56 264 ALA A O 1
ATOM 2031 N N . CYS A 1 265 ? -27.421 20.251 20.385 1.00 82.62 265 CYS A N 1
ATOM 2032 C CA . CYS A 1 265 ? -26.679 19.229 19.643 1.00 82.62 265 CYS A CA 1
ATOM 2033 C C . CYS A 1 265 ? -26.970 17.862 20.252 1.00 82.62 265 CYS A C 1
ATOM 2035 O O . CYS A 1 265 ? -27.046 17.739 21.482 1.00 82.62 265 CYS A O 1
ATOM 2037 N N . MET A 1 266 ? -27.085 16.844 19.406 1.00 86.75 266 MET A N 1
ATOM 2038 C CA . MET A 1 266 ? -27.243 15.452 19.821 1.00 86.75 266 MET A CA 1
ATOM 2039 C C . MET A 1 266 ? -26.351 14.569 18.955 1.00 86.75 266 MET A C 1
ATOM 2041 O O . MET A 1 266 ? -26.291 14.750 17.742 1.00 86.75 266 MET A O 1
ATOM 2045 N N . GLU A 1 267 ? -25.670 13.616 19.581 1.00 89.56 267 GLU A N 1
ATOM 2046 C CA . GLU A 1 267 ? -24.858 12.631 18.872 1.00 89.56 267 GLU A CA 1
ATOM 2047 C C . GLU A 1 267 ? -25.383 11.230 19.134 1.00 89.56 267 GLU A C 1
ATOM 2049 O O . GLU A 1 267 ? -25.637 10.884 20.287 1.00 89.56 267 GLU A O 1
ATOM 2054 N N . ILE A 1 268 ? -25.550 10.435 18.081 1.00 91.56 268 ILE A N 1
ATOM 2055 C CA . ILE A 1 268 ? -26.088 9.074 18.148 1.00 91.56 268 ILE A CA 1
ATOM 2056 C C . ILE A 1 268 ? -24.969 8.060 17.877 1.00 91.56 268 ILE A C 1
ATOM 2058 O O . ILE A 1 268 ? -24.296 8.126 16.850 1.00 91.56 268 ILE A O 1
ATOM 2062 N N . ASP A 1 269 ? -24.802 7.097 18.782 1.00 94.81 269 ASP A N 1
ATOM 2063 C CA . ASP A 1 269 ? -24.053 5.857 18.559 1.00 94.81 269 ASP A CA 1
ATOM 2064 C C . ASP A 1 269 ? -25.066 4.707 18.583 1.00 94.81 269 ASP A C 1
ATOM 2066 O O . ASP A 1 269 ? -25.541 4.316 19.653 1.00 94.81 269 ASP A O 1
ATOM 2070 N N . LEU A 1 270 ? -25.438 4.204 17.403 1.00 96.50 270 LEU A N 1
ATOM 2071 C CA . LEU A 1 270 ? -26.250 2.996 17.266 1.00 96.50 270 LEU A CA 1
ATOM 2072 C C . LEU A 1 270 ? -25.348 1.830 16.862 1.00 96.50 270 LEU A C 1
ATOM 2074 O O . LEU A 1 270 ? -24.792 1.818 15.765 1.00 96.50 270 LEU A O 1
ATOM 2078 N N . ARG A 1 271 ? -25.241 0.824 17.725 1.00 96.00 271 ARG A N 1
ATOM 2079 C CA . ARG A 1 271 ? -24.526 -0.430 17.465 1.00 96.00 271 ARG A CA 1
ATOM 2080 C C . ARG A 1 271 ? -25.536 -1.484 17.031 1.00 96.00 271 ARG A C 1
ATOM 2082 O O . ARG A 1 271 ? -26.599 -1.600 17.637 1.00 96.00 271 ARG A O 1
ATOM 2089 N N . ILE A 1 272 ? -25.209 -2.240 15.989 1.00 95.94 272 ILE A N 1
ATOM 2090 C CA . ILE A 1 272 ? -26.026 -3.323 15.432 1.00 95.94 272 ILE A CA 1
ATOM 2091 C C . ILE A 1 272 ? -25.122 -4.552 15.315 1.00 95.94 272 ILE A C 1
ATOM 2093 O O . ILE A 1 272 ? -24.348 -4.679 14.366 1.00 95.94 272 ILE A O 1
ATOM 2097 N N . TRP A 1 273 ? -25.189 -5.441 16.302 1.00 93.69 273 TRP A N 1
ATOM 2098 C CA . TRP A 1 273 ? -24.419 -6.680 16.334 1.00 93.69 273 TRP A CA 1
ATOM 2099 C C . TRP A 1 273 ? -25.172 -7.793 15.613 1.00 93.69 273 TRP A C 1
ATOM 2101 O O . TRP A 1 273 ? -26.249 -8.221 16.039 1.00 93.69 273 TRP A O 1
ATOM 2111 N N . ILE A 1 274 ? -24.584 -8.280 14.525 1.00 90.81 274 ILE A N 1
ATOM 2112 C CA . ILE A 1 274 ? -25.162 -9.315 13.672 1.00 90.81 274 ILE A CA 1
ATOM 2113 C C . ILE A 1 274 ? -24.417 -10.623 13.935 1.00 90.81 274 ILE A C 1
ATOM 2115 O O . ILE A 1 274 ? -23.198 -10.721 13.768 1.00 90.81 274 ILE A O 1
ATOM 2119 N N . LYS A 1 275 ? -25.160 -11.637 14.379 1.00 86.94 275 LYS A N 1
ATOM 2120 C CA . LYS A 1 275 ? -24.624 -12.955 14.722 1.00 86.94 275 LYS A CA 1
ATOM 2121 C C . LYS A 1 275 ? -24.111 -13.670 13.459 1.00 86.94 275 LYS A C 1
ATOM 2123 O O . LYS A 1 275 ? -24.823 -13.684 12.453 1.00 86.94 275 LYS A O 1
ATOM 2128 N N . PRO A 1 276 ? -22.916 -14.293 13.477 1.00 77.31 276 PRO A N 1
ATOM 2129 C CA . PRO A 1 276 ? -22.437 -15.103 12.356 1.00 77.31 276 PRO A CA 1
ATOM 2130 C C . PRO A 1 276 ? -23.458 -16.163 11.931 1.00 77.31 276 PRO A C 1
ATOM 2132 O O . PRO A 1 276 ? -23.962 -16.912 12.767 1.00 77.31 276 PRO A O 1
ATOM 2135 N N . GLY A 1 277 ? -23.761 -16.220 10.633 1.00 71.31 277 GLY A N 1
ATOM 2136 C CA . GLY A 1 277 ? -24.769 -17.130 10.082 1.00 71.31 277 GLY A CA 1
ATOM 2137 C C . GLY A 1 277 ? -26.228 -16.700 10.290 1.00 71.31 277 GLY A C 1
ATOM 2138 O O . GLY A 1 277 ? -27.124 -17.491 10.004 1.00 71.31 277 GLY A O 1
ATOM 2139 N N . ALA A 1 278 ? -26.499 -15.475 10.758 1.00 81.50 278 ALA A N 1
ATOM 2140 C CA . ALA A 1 278 ? -27.837 -14.891 10.674 1.00 81.50 278 ALA A CA 1
ATOM 2141 C C . ALA A 1 278 ? -28.264 -14.768 9.199 1.00 81.50 278 ALA A C 1
ATOM 2143 O O . ALA A 1 278 ? -27.569 -14.134 8.408 1.00 81.50 278 ALA A O 1
ATOM 2144 N N . GLN A 1 279 ? -29.401 -15.371 8.843 1.00 79.94 279 GLN A N 1
ATOM 2145 C CA . GLN A 1 279 ? -29.957 -15.353 7.489 1.00 79.94 279 GLN A CA 1
ATOM 2146 C C . GLN A 1 279 ? -31.188 -14.445 7.429 1.00 79.94 279 GLN A C 1
ATOM 2148 O O . GLN A 1 279 ? -32.246 -14.801 7.945 1.00 79.94 279 GLN A O 1
ATOM 2153 N N . LEU A 1 280 ? -31.059 -13.297 6.766 1.00 84.62 280 LEU A N 1
ATOM 2154 C CA . LEU A 1 280 ? -32.173 -12.412 6.422 1.00 84.62 280 LEU A CA 1
ATOM 2155 C C . LEU A 1 280 ? -32.572 -12.605 4.948 1.00 84.62 280 LEU A C 1
ATOM 2157 O O . LEU A 1 280 ? -31.735 -12.842 4.075 1.00 84.62 280 LEU A O 1
ATOM 2161 N N . GLU A 1 281 ? -33.845 -12.405 4.629 1.00 88.12 281 GLU A N 1
ATOM 2162 C CA . GLU A 1 281 ? -34.279 -12.143 3.254 1.00 88.12 281 GLU A CA 1
ATOM 2163 C C . GLU A 1 281 ? -33.910 -10.698 2.859 1.00 88.12 281 GLU A C 1
ATOM 2165 O O . GLU A 1 281 ? -33.430 -10.460 1.746 1.00 88.12 281 GLU A O 1
ATOM 2170 N N . HIS A 1 282 ? -34.039 -9.740 3.786 1.00 91.44 282 HIS A N 1
ATOM 2171 C CA . HIS A 1 282 ? -33.754 -8.326 3.533 1.00 91.44 282 HIS A CA 1
ATOM 2172 C C . HIS A 1 282 ? -33.126 -7.600 4.735 1.00 91.44 282 HIS A C 1
ATOM 2174 O O . HIS A 1 282 ? -33.533 -7.796 5.880 1.00 91.44 282 HIS A O 1
ATOM 2180 N N . LEU A 1 283 ? -32.150 -6.735 4.448 1.00 94.56 283 LEU A N 1
ATOM 2181 C CA . LEU A 1 283 ? -31.546 -5.790 5.385 1.00 94.56 283 LEU A CA 1
ATOM 2182 C C . LEU A 1 283 ? -31.669 -4.360 4.839 1.00 94.56 283 LEU A C 1
ATOM 2184 O O . LEU A 1 283 ? -31.143 -4.074 3.763 1.00 94.56 283 LEU A O 1
ATOM 2188 N N . GLU A 1 284 ? -32.294 -3.467 5.602 1.00 96.56 284 GLU A N 1
ATOM 2189 C CA . GLU A 1 284 ? -32.381 -2.032 5.309 1.00 96.56 284 GLU A CA 1
ATOM 2190 C C . GLU A 1 284 ? -31.733 -1.219 6.442 1.00 96.56 284 GLU A C 1
ATOM 2192 O O . GLU A 1 284 ? -32.008 -1.450 7.620 1.00 96.56 284 GLU A O 1
ATOM 2197 N N . ILE A 1 285 ? -30.884 -0.247 6.106 1.00 97.56 285 ILE A N 1
ATOM 2198 C CA . ILE A 1 285 ? -30.371 0.746 7.063 1.00 97.56 285 ILE A CA 1
ATOM 2199 C C . ILE A 1 285 ? -30.503 2.128 6.417 1.00 97.56 285 ILE A C 1
ATOM 2201 O O . ILE A 1 285 ? -29.736 2.463 5.512 1.00 97.56 285 ILE A O 1
ATOM 2205 N N . ALA A 1 286 ? -31.460 2.923 6.892 1.00 96.94 286 ALA A N 1
ATOM 2206 C CA . ALA A 1 286 ? -31.764 4.259 6.392 1.00 96.94 286 ALA A CA 1
ATOM 2207 C C . ALA A 1 286 ? -31.465 5.341 7.447 1.00 96.94 286 ALA A C 1
ATOM 2209 O O . ALA A 1 286 ? -31.939 5.257 8.583 1.00 96.94 286 ALA A O 1
ATOM 2210 N N . THR A 1 287 ? -30.689 6.364 7.074 1.00 95.06 287 THR A N 1
ATOM 2211 C CA . THR A 1 287 ? -30.335 7.500 7.945 1.00 95.06 287 THR A CA 1
ATOM 2212 C C . THR A 1 287 ? -30.621 8.854 7.294 1.00 95.06 287 THR A C 1
ATOM 2214 O O . THR A 1 287 ? -30.512 9.021 6.077 1.00 95.06 287 THR A O 1
ATOM 2217 N N . GLU A 1 288 ? -30.962 9.855 8.102 1.00 90.44 288 GLU A N 1
ATOM 2218 C CA . GLU A 1 288 ? -31.029 11.254 7.669 1.00 90.44 288 GLU A CA 1
ATOM 2219 C C . GLU A 1 288 ? -29.711 11.988 7.967 1.00 90.44 288 GLU A C 1
ATOM 2221 O O . GLU A 1 288 ? -29.254 12.758 7.124 1.00 90.44 288 GLU A O 1
ATOM 2226 N N . HIS A 1 289 ? -29.082 11.726 9.122 1.00 88.62 289 HIS A N 1
ATOM 2227 C CA . HIS A 1 289 ? -27.973 12.529 9.669 1.00 88.62 289 HIS A CA 1
ATOM 2228 C C . HIS A 1 289 ? -26.744 11.722 10.141 1.00 88.62 289 HIS A C 1
ATOM 2230 O O . HIS A 1 289 ? -25.792 12.299 10.682 1.00 88.62 289 HIS A O 1
ATOM 2236 N N . LEU A 1 290 ? -26.761 10.392 9.998 1.00 92.56 290 LEU A N 1
ATOM 2237 C CA . LEU A 1 290 ? -25.743 9.496 10.565 1.00 92.56 290 LEU A CA 1
ATOM 2238 C C . LEU A 1 290 ? -24.864 8.852 9.489 1.00 92.56 290 LEU A C 1
ATOM 2240 O O . LEU A 1 290 ? -25.377 8.310 8.506 1.00 92.56 290 LEU A O 1
ATOM 2244 N N . ASP A 1 291 ? -23.551 8.821 9.738 1.00 94.94 291 ASP A N 1
ATOM 2245 C CA . ASP A 1 291 ? -22.617 7.957 9.006 1.00 94.94 291 ASP A CA 1
ATOM 2246 C C . ASP A 1 291 ? -23.035 6.482 9.165 1.00 94.94 291 ASP A C 1
ATOM 2248 O O . ASP A 1 291 ? -23.489 6.070 10.234 1.00 94.94 291 ASP A O 1
ATOM 2252 N N . ILE A 1 292 ? -22.812 5.649 8.149 1.00 97.50 292 ILE A N 1
ATOM 2253 C CA . ILE A 1 292 ? -23.003 4.194 8.252 1.00 97.50 292 ILE A CA 1
ATOM 2254 C C . ILE A 1 292 ? -21.635 3.518 8.155 1.00 97.50 292 ILE A C 1
ATOM 2256 O O . ILE A 1 292 ? -20.880 3.750 7.208 1.00 97.50 292 ILE A O 1
ATOM 2260 N N . ARG A 1 293 ? -21.306 2.675 9.137 1.00 95.62 293 ARG A N 1
ATOM 2261 C CA . ARG A 1 293 ? -20.031 1.954 9.223 1.00 95.62 293 ARG A CA 1
ATOM 2262 C C . ARG A 1 293 ? -20.250 0.457 9.372 1.00 95.62 293 ARG A C 1
ATOM 2264 O O . ARG A 1 293 ? -20.965 0.023 10.269 1.00 95.62 293 ARG A O 1
ATOM 2271 N N . VAL A 1 294 ? -19.568 -0.333 8.551 1.00 94.00 294 VAL A N 1
ATOM 2272 C CA . VAL A 1 294 ? -19.389 -1.773 8.768 1.00 94.00 294 VAL A CA 1
ATOM 2273 C C . VAL A 1 294 ? -17.996 -2.000 9.343 1.00 94.00 294 VAL A C 1
ATOM 2275 O O . VAL A 1 294 ? -16.989 -1.750 8.671 1.00 94.00 294 VAL A O 1
ATOM 2278 N N . GLU A 1 295 ? -17.950 -2.452 10.593 1.00 89.94 295 GLU A N 1
ATOM 2279 C CA . GLU A 1 295 ? -16.710 -2.653 11.339 1.00 89.94 295 GLU A CA 1
ATOM 2280 C C . GLU A 1 295 ? -15.969 -3.938 10.906 1.00 89.94 295 GLU A C 1
ATOM 2282 O O . GLU A 1 295 ? -16.581 -4.875 10.376 1.00 89.94 295 GLU A O 1
ATOM 2287 N N . PRO A 1 296 ? -14.640 -4.023 11.117 1.00 82.25 296 PRO A N 1
ATOM 2288 C CA . PRO A 1 296 ? -13.870 -5.229 10.825 1.00 82.25 296 PRO A CA 1
ATOM 2289 C C . PRO A 1 296 ? -14.382 -6.471 11.568 1.00 82.25 296 PRO A C 1
ATOM 2291 O O . PRO A 1 296 ? -14.868 -6.395 12.693 1.00 82.25 296 PRO A O 1
ATOM 2294 N N . GLY A 1 297 ? -14.207 -7.643 10.954 1.00 73.00 297 GLY A N 1
ATOM 2295 C CA . GLY A 1 297 ? -14.502 -8.939 11.574 1.00 73.00 297 GLY A CA 1
ATOM 2296 C C . GLY A 1 297 ? -15.915 -9.475 11.335 1.00 73.00 297 GLY A C 1
ATOM 2297 O O . GLY A 1 297 ? -16.083 -10.687 11.410 1.00 73.00 297 GLY A O 1
ATOM 2298 N N . LEU A 1 298 ? -16.892 -8.634 10.959 1.00 77.44 298 LEU A N 1
ATOM 2299 C CA . LEU A 1 298 ? -18.250 -9.087 10.598 1.00 77.44 298 LEU A CA 1
ATOM 2300 C C . LEU A 1 298 ? -18.232 -10.154 9.485 1.00 77.44 298 LEU A C 1
ATOM 2302 O O . LEU A 1 298 ? -18.996 -11.114 9.522 1.00 77.44 298 LEU A O 1
ATOM 2306 N N . PHE A 1 299 ? -17.300 -10.010 8.542 1.00 73.62 299 PHE A N 1
ATOM 2307 C CA . PHE A 1 299 ? -16.964 -11.004 7.528 1.00 73.62 299 PHE A CA 1
ATOM 2308 C C . PHE A 1 299 ? -15.456 -11.326 7.635 1.00 73.62 299 PHE A C 1
ATOM 2310 O O . PHE A 1 299 ? -14.638 -10.414 7.468 1.00 73.62 299 PHE A O 1
ATOM 2317 N N . PRO A 1 300 ? -15.047 -12.575 7.937 1.00 53.91 300 PRO A N 1
ATOM 2318 C CA . PRO A 1 300 ? -13.648 -12.902 8.223 1.00 53.91 300 PRO A CA 1
ATOM 2319 C C . PRO A 1 300 ? -12.786 -12.996 6.944 1.00 53.91 300 PRO A C 1
ATOM 2321 O O . PRO A 1 300 ? -13.061 -13.832 6.077 1.00 53.91 300 PRO A O 1
ATOM 2324 N N . PRO A 1 301 ? -11.691 -12.218 6.817 1.00 42.88 301 PRO A N 1
ATOM 2325 C CA . PRO A 1 301 ? -10.861 -12.187 5.610 1.00 42.88 301 PRO A CA 1
ATOM 2326 C C . PRO A 1 301 ? -9.889 -13.381 5.541 1.00 42.88 301 PRO A C 1
ATOM 2328 O O . PRO A 1 301 ? -8.690 -13.230 5.766 1.00 42.88 301 PRO A O 1
ATOM 2331 N N . SER A 1 302 ? -10.404 -14.588 5.282 1.00 41.72 302 SER A N 1
ATOM 2332 C CA . SER A 1 302 ? -9.611 -15.773 4.871 1.00 41.72 302 SER A CA 1
ATOM 2333 C C . SER A 1 302 ? -10.426 -17.039 4.562 1.00 41.72 302 SER A C 1
ATOM 2335 O O . SER A 1 302 ? -9.850 -18.001 4.056 1.00 41.72 302 SER A O 1
ATOM 2337 N N . LEU A 1 303 ? -11.732 -17.087 4.855 1.00 38.75 303 LEU A N 1
ATOM 2338 C CA . LEU A 1 303 ? -12.522 -18.302 4.632 1.00 38.75 303 LEU A CA 1
ATOM 2339 C C . LEU A 1 303 ? -12.940 -18.465 3.166 1.00 38.75 303 LEU A C 1
ATOM 2341 O O . LEU A 1 303 ? -13.863 -17.819 2.677 1.00 38.75 303 LEU A O 1
ATOM 2345 N N . GLU A 1 304 ? -12.269 -19.401 2.497 1.00 39.09 304 GLU A N 1
ATOM 2346 C CA . GLU A 1 304 ? -12.715 -20.041 1.262 1.00 39.09 304 GLU A CA 1
ATOM 2347 C C . GLU A 1 304 ? -14.172 -20.529 1.389 1.00 39.09 304 GLU A C 1
ATOM 2349 O O . GLU A 1 304 ? -14.450 -21.554 2.017 1.00 39.09 304 GLU A O 1
ATOM 2354 N N . THR A 1 305 ? -15.116 -19.857 0.723 1.00 41.91 305 THR A N 1
ATOM 2355 C CA . THR A 1 305 ? -16.513 -20.319 0.582 1.00 41.91 305 THR A CA 1
ATOM 2356 C C . THR A 1 305 ? -16.658 -21.508 -0.386 1.00 41.91 305 THR A C 1
ATOM 2358 O O . THR A 1 305 ? -17.761 -21.895 -0.762 1.00 41.91 305 THR A O 1
ATOM 2361 N N . THR A 1 306 ? -15.541 -22.130 -0.773 1.00 35.84 306 THR A N 1
ATOM 2362 C CA . THR A 1 306 ? -15.428 -23.232 -1.739 1.00 35.84 306 THR A CA 1
ATOM 2363 C C . THR A 1 306 ? -15.344 -24.622 -1.096 1.00 35.84 306 THR A C 1
ATOM 2365 O O . THR A 1 306 ? -15.053 -25.604 -1.781 1.00 35.84 306 THR A O 1
ATOM 2368 N N . ARG A 1 307 ? -15.699 -24.769 0.191 1.00 31.56 307 ARG A N 1
ATOM 2369 C CA . ARG A 1 307 ? -16.127 -26.079 0.715 1.00 31.56 307 ARG A CA 1
ATOM 2370 C C . ARG A 1 307 ? -17.506 -26.426 0.156 1.00 31.56 307 ARG A C 1
ATOM 2372 O O . ARG A 1 307 ? -18.538 -26.017 0.688 1.00 31.56 307 ARG A O 1
ATOM 2379 N N . SER A 1 308 ? -17.503 -27.209 -0.920 1.00 35.03 308 SER A N 1
ATOM 2380 C CA . SER A 1 308 ? -18.689 -27.758 -1.582 1.00 35.03 308 SER A CA 1
ATOM 2381 C C . SER A 1 308 ? -19.616 -28.460 -0.579 1.00 35.03 308 SER A C 1
ATOM 2383 O O . SER A 1 308 ? -19.335 -29.581 -0.153 1.00 35.03 308 SER A O 1
ATOM 2385 N N . GLY A 1 309 ? -20.704 -27.782 -0.197 1.00 39.56 309 GLY A N 1
ATOM 2386 C CA . GLY A 1 309 ? -21.685 -28.258 0.785 1.00 39.56 309 GLY A CA 1
ATOM 2387 C C . GLY A 1 309 ? -22.185 -27.212 1.794 1.00 39.56 309 GLY A C 1
ATOM 2388 O O . GLY A 1 309 ? -23.182 -27.477 2.454 1.00 39.56 309 GLY A O 1
ATOM 2389 N N . GLN A 1 310 ? -21.547 -26.038 1.919 1.00 38.88 310 GLN A N 1
ATOM 2390 C CA . GLN A 1 310 ? -21.975 -24.970 2.850 1.00 38.88 310 GLN A CA 1
ATOM 2391 C C . GLN A 1 310 ? -22.059 -23.579 2.187 1.00 38.88 310 GLN A C 1
ATOM 2393 O O . GLN A 1 310 ? -21.524 -22.603 2.709 1.00 38.88 310 GLN A O 1
ATOM 2398 N N . GLY A 1 311 ? -22.732 -23.478 1.035 1.00 42.69 311 GLY A N 1
ATOM 2399 C CA . GLY A 1 311 ? -22.876 -22.206 0.304 1.00 42.69 311 GLY A CA 1
ATOM 2400 C C . GLY A 1 311 ? -23.646 -21.114 1.063 1.00 42.69 311 GLY A C 1
ATOM 2401 O O . GLY A 1 311 ? -23.352 -19.932 0.900 1.00 42.69 311 GLY A O 1
ATOM 2402 N N . ASP A 1 312 ? -24.573 -21.512 1.938 1.00 46.19 312 ASP A N 1
ATOM 2403 C CA . ASP A 1 312 ? -25.611 -20.617 2.474 1.00 46.19 312 ASP A CA 1
ATOM 2404 C C . ASP A 1 312 ? -25.304 -20.057 3.879 1.00 46.19 312 ASP A C 1
ATOM 2406 O O . ASP A 1 312 ? -26.130 -19.381 4.489 1.00 46.19 312 ASP A O 1
ATOM 2410 N N . ALA A 1 313 ? -24.127 -20.363 4.435 1.00 44.50 313 ALA A N 1
ATOM 2411 C CA . ALA A 1 313 ? -23.847 -20.217 5.870 1.00 44.50 313 ALA A CA 1
ATOM 2412 C C . ALA A 1 313 ? -23.273 -18.853 6.318 1.00 44.50 313 ALA A C 1
ATOM 2414 O O . ALA A 1 313 ? -23.067 -18.661 7.515 1.00 44.50 313 ALA A O 1
ATOM 2415 N N . TYR A 1 314 ? -22.966 -17.932 5.392 1.00 55.19 314 TYR A N 1
ATOM 2416 C CA . TYR A 1 314 ? -22.126 -16.754 5.689 1.00 55.19 314 TYR A CA 1
ATOM 2417 C C . TYR A 1 314 ? -22.586 -15.403 5.112 1.00 55.19 314 TYR A C 1
ATOM 2419 O O . TYR A 1 314 ? -21.949 -14.393 5.403 1.00 55.19 314 TYR A O 1
ATOM 2427 N N . TYR A 1 315 ? -23.668 -15.338 4.330 1.00 63.09 315 TYR A N 1
ATOM 2428 C CA . TYR A 1 315 ? -24.240 -14.053 3.905 1.00 63.09 315 TYR A CA 1
ATOM 2429 C C . TYR A 1 315 ? -25.350 -13.600 4.861 1.00 63.09 315 TYR A C 1
ATOM 2431 O O . TYR A 1 315 ? -26.199 -14.393 5.253 1.00 63.09 315 TYR A O 1
ATOM 2439 N N . ILE A 1 316 ? -25.344 -12.312 5.216 1.00 70.00 316 ILE A N 1
ATOM 2440 C CA . ILE A 1 316 ? -26.256 -11.740 6.225 1.00 70.00 316 ILE A CA 1
ATOM 2441 C C . ILE A 1 316 ? -27.686 -11.583 5.695 1.00 70.00 316 ILE A C 1
ATOM 2443 O O . ILE A 1 316 ? -28.651 -11.729 6.434 1.00 70.00 316 ILE A O 1
ATOM 2447 N N . SER A 1 317 ? -27.833 -11.240 4.418 1.00 73.38 317 SER A N 1
ATOM 2448 C CA . SER A 1 317 ? -29.123 -10.951 3.783 1.00 73.38 317 SER A CA 1
ATOM 2449 C C . SER A 1 317 ? -29.119 -11.417 2.332 1.00 73.38 317 SER A C 1
ATOM 2451 O O . SER A 1 317 ? -28.047 -11.518 1.748 1.00 73.38 317 SER A O 1
ATOM 2453 N N . ASN A 1 318 ? -30.275 -11.685 1.722 1.00 83.69 318 ASN A N 1
ATOM 2454 C CA . ASN A 1 318 ? -30.353 -11.898 0.271 1.00 83.69 318 ASN A CA 1
ATOM 2455 C C . ASN A 1 318 ? -30.209 -10.559 -0.487 1.00 83.69 318 ASN A C 1
ATOM 2457 O O . ASN A 1 318 ? -29.368 -10.451 -1.384 1.00 83.69 318 ASN A O 1
ATOM 2461 N N . ASN A 1 319 ? -30.952 -9.530 -0.056 1.00 90.25 319 ASN A N 1
ATOM 2462 C CA . ASN A 1 319 ? -30.861 -8.158 -0.567 1.00 90.25 319 ASN A CA 1
ATOM 2463 C C . ASN A 1 319 ? -30.545 -7.158 0.560 1.00 90.25 319 ASN A C 1
ATOM 2465 O O . ASN A 1 319 ? -31.242 -7.135 1.579 1.00 90.25 319 ASN A O 1
ATOM 2469 N N . THR A 1 320 ? -29.559 -6.283 0.349 1.00 95.06 320 THR A N 1
ATOM 2470 C CA . THR A 1 320 ? -29.231 -5.171 1.258 1.00 95.06 320 THR A CA 1
ATOM 2471 C C . THR A 1 320 ? -29.457 -3.817 0.595 1.00 95.06 320 THR A C 1
ATOM 2473 O O . THR A 1 320 ? -28.949 -3.590 -0.504 1.00 95.06 320 THR A O 1
ATOM 2476 N N . ASP A 1 321 ? -30.103 -2.892 1.302 1.00 97.19 321 ASP A N 1
ATOM 2477 C CA . ASP A 1 321 ? -30.261 -1.498 0.891 1.00 97.19 321 ASP A CA 1
ATOM 2478 C C . ASP A 1 321 ? -29.785 -0.554 2.017 1.00 97.19 321 ASP A C 1
ATOM 2480 O O . ASP A 1 321 ? -30.329 -0.523 3.120 1.00 97.19 321 ASP A O 1
ATOM 2484 N N . PHE A 1 322 ? -28.725 0.208 1.740 1.00 97.88 322 PHE A N 1
ATOM 2485 C CA . PHE A 1 322 ? -28.171 1.238 2.620 1.00 97.88 322 PHE A CA 1
ATOM 2486 C C . PHE A 1 322 ? -28.527 2.623 2.069 1.00 97.88 322 PHE A C 1
ATOM 2488 O O . PHE A 1 322 ? -28.206 2.934 0.920 1.00 97.88 322 PHE A O 1
ATOM 2495 N N . ILE A 1 323 ? -29.164 3.467 2.879 1.00 97.12 323 ILE A N 1
ATOM 2496 C CA . ILE A 1 323 ? -29.667 4.783 2.467 1.00 97.12 323 ILE A CA 1
ATOM 2497 C C . ILE A 1 323 ? -29.169 5.838 3.458 1.00 97.12 323 ILE A C 1
ATOM 2499 O O . ILE A 1 323 ? -29.304 5.658 4.665 1.00 97.12 323 ILE A O 1
ATOM 2503 N N . THR A 1 324 ? -28.604 6.952 2.984 1.00 94.06 324 THR A N 1
ATOM 2504 C CA . THR A 1 324 ? -28.222 8.060 3.882 1.00 94.06 324 THR A CA 1
ATOM 2505 C C . THR A 1 324 ? -28.349 9.444 3.241 1.00 94.06 324 THR A C 1
ATOM 2507 O O . THR A 1 324 ? -27.730 9.733 2.213 1.00 94.06 324 THR A O 1
ATOM 2510 N N . VAL A 1 325 ? -29.164 10.328 3.828 1.00 92.38 325 VAL A N 1
ATOM 2511 C CA . VAL A 1 325 ? -29.384 11.683 3.288 1.00 92.38 325 VAL A CA 1
ATOM 2512 C C . VAL A 1 325 ? -28.145 12.554 3.514 1.00 92.38 325 VAL A C 1
ATOM 2514 O O . VAL A 1 325 ? -27.563 13.042 2.544 1.00 92.38 325 VAL A O 1
ATOM 2517 N N . VAL A 1 326 ? -27.688 12.703 4.758 1.00 87.69 326 VAL A N 1
ATOM 2518 C CA . VAL A 1 326 ? -26.439 13.391 5.115 1.00 87.69 326 VAL A CA 1
ATOM 2519 C C . VAL A 1 326 ? -25.603 12.481 6.016 1.00 87.69 326 VAL A C 1
ATOM 2521 O O . VAL A 1 326 ? -25.806 12.416 7.224 1.00 87.69 326 VAL A O 1
ATOM 2524 N N . GLY A 1 327 ? -24.634 11.790 5.422 1.00 88.31 327 GLY A N 1
ATOM 2525 C CA . GLY A 1 327 ? -23.793 10.815 6.113 1.00 88.31 327 GLY A CA 1
ATOM 2526 C C . GLY A 1 327 ? -22.881 10.086 5.133 1.00 88.31 327 GLY A C 1
ATOM 2527 O O . GLY A 1 327 ? -23.236 9.874 3.976 1.00 88.31 327 GLY A O 1
ATOM 2528 N N . SER A 1 328 ? -21.671 9.730 5.558 1.00 93.88 328 SER A N 1
ATOM 2529 C CA . SER A 1 328 ? -20.742 8.942 4.740 1.00 93.88 328 SER A CA 1
ATOM 2530 C C . SER A 1 328 ? -20.893 7.449 5.016 1.00 93.88 328 SER A C 1
ATOM 2532 O O . SER A 1 328 ? -21.149 7.034 6.145 1.00 93.88 328 SER A O 1
ATOM 2534 N N . PHE A 1 329 ? -20.689 6.630 3.984 1.00 97.50 329 PHE A N 1
ATOM 2535 C CA . PHE A 1 329 ? -20.696 5.175 4.105 1.00 97.50 329 PHE A CA 1
ATOM 2536 C C . PHE A 1 329 ? -19.265 4.624 4.102 1.00 97.50 329 PHE A C 1
ATOM 2538 O O . PHE A 1 329 ? -18.472 4.906 3.195 1.00 97.50 329 PHE A O 1
ATOM 2545 N N . TYR A 1 330 ? -18.952 3.774 5.077 1.00 96.00 330 TYR A N 1
ATOM 2546 C CA . TYR A 1 330 ? -17.706 3.017 5.139 1.00 96.00 330 TYR A CA 1
ATOM 2547 C C . TYR A 1 330 ? -17.967 1.531 5.409 1.00 96.00 330 TYR A C 1
ATOM 2549 O O . TYR A 1 330 ? -18.715 1.191 6.320 1.00 96.00 330 TYR A O 1
ATOM 2557 N N . ALA A 1 331 ? -17.284 0.634 4.695 1.00 93.62 331 ALA A N 1
ATOM 2558 C CA . ALA A 1 331 ? -17.226 -0.780 5.067 1.00 93.62 331 ALA A CA 1
ATOM 2559 C C . ALA A 1 331 ? -15.802 -1.340 5.034 1.00 93.62 331 ALA A C 1
ATOM 2561 O O . ALA A 1 331 ? -15.143 -1.324 3.993 1.00 93.62 331 ALA A O 1
ATOM 2562 N N . ALA A 1 332 ? -15.358 -1.925 6.151 1.00 84.69 332 ALA A N 1
ATOM 2563 C CA . ALA A 1 332 ? -14.120 -2.703 6.187 1.00 84.69 332 ALA A CA 1
ATOM 2564 C C . ALA A 1 332 ? -14.179 -3.877 5.188 1.00 84.69 332 ALA A C 1
ATOM 2566 O O . ALA A 1 332 ? -13.253 -4.075 4.401 1.00 84.69 332 ALA A O 1
ATOM 2567 N N . TYR A 1 333 ? -15.303 -4.601 5.183 1.00 88.75 333 TYR A N 1
ATOM 2568 C CA . TYR A 1 333 ? -15.726 -5.511 4.120 1.00 88.75 333 TYR A CA 1
ATOM 2569 C C . TYR A 1 333 ? -17.247 -5.734 4.202 1.00 88.75 333 TYR A C 1
ATOM 2571 O O . TYR A 1 333 ? -17.791 -5.761 5.305 1.00 88.75 333 TYR A O 1
ATOM 2579 N N . TRP A 1 334 ? -17.933 -5.896 3.066 1.00 91.19 334 TRP A N 1
ATOM 2580 C CA . TRP A 1 334 ? -19.363 -6.232 3.008 1.00 91.19 334 TRP A CA 1
ATOM 2581 C C . TRP A 1 334 ? -19.664 -7.336 1.985 1.00 91.19 334 TRP A C 1
ATOM 2583 O O . TRP A 1 334 ? -19.254 -7.227 0.825 1.00 91.19 334 TRP A O 1
ATOM 2593 N N . GLU A 1 335 ? -20.439 -8.352 2.385 1.00 87.00 335 GLU A N 1
ATOM 2594 C CA . GLU A 1 335 ? -20.965 -9.392 1.493 1.00 87.00 335 GLU A CA 1
ATOM 2595 C C . GLU A 1 335 ? -22.459 -9.698 1.743 1.00 87.00 335 GLU A C 1
ATOM 2597 O O . GLU A 1 335 ? -22.846 -10.329 2.725 1.00 87.00 335 GLU A O 1
ATOM 2602 N N . SER A 1 336 ? -23.304 -9.295 0.790 1.00 82.50 336 SER A N 1
ATOM 2603 C CA . SER A 1 336 ? -24.704 -9.736 0.689 1.00 82.50 336 SER A CA 1
ATOM 2604 C C . SER A 1 336 ? -24.815 -11.100 -0.016 1.00 82.50 336 SER A C 1
ATOM 2606 O O . SER A 1 336 ? -23.851 -11.611 -0.592 1.00 82.50 336 SER A O 1
ATOM 2608 N N . GLY A 1 337 ? -25.994 -11.711 0.022 1.00 77.94 337 GLY A N 1
ATOM 2609 C CA . GLY A 1 337 ? -26.341 -12.983 -0.607 1.00 77.94 337 GLY A CA 1
ATOM 2610 C C . GLY A 1 337 ? -26.488 -12.872 -2.121 1.00 77.94 337 GLY A C 1
ATOM 2611 O O . GLY A 1 337 ? -25.994 -13.749 -2.826 1.00 77.94 337 GLY A O 1
ATOM 2612 N N . ARG A 1 338 ? -27.079 -11.779 -2.630 1.00 87.88 338 ARG A N 1
ATOM 2613 C CA . ARG A 1 338 ? -27.203 -11.501 -4.075 1.00 87.88 338 ARG A CA 1
ATOM 2614 C C . ARG A 1 338 ? -27.017 -10.031 -4.430 1.00 87.88 338 ARG A C 1
ATOM 2616 O O . ARG A 1 338 ? -26.210 -9.727 -5.311 1.00 87.88 338 ARG A O 1
ATOM 2623 N N . GLU A 1 339 ? -27.733 -9.135 -3.753 1.00 93.62 339 GLU A N 1
ATOM 2624 C CA . GLU A 1 339 ? -27.791 -7.712 -4.110 1.00 93.62 339 GLU A CA 1
ATOM 2625 C C . GLU A 1 339 ? -27.367 -6.804 -2.946 1.00 93.62 339 GLU A C 1
ATOM 2627 O O . GLU A 1 339 ? -27.747 -7.025 -1.795 1.00 93.62 339 GLU A O 1
ATOM 2632 N N . THR A 1 340 ? -26.586 -5.764 -3.250 1.00 96.44 340 THR A N 1
ATOM 2633 C CA . THR A 1 340 ? -26.274 -4.648 -2.340 1.00 96.44 340 THR A CA 1
ATOM 2634 C C . THR A 1 340 ? -26.509 -3.327 -3.062 1.00 96.44 340 THR A C 1
ATOM 2636 O O . THR A 1 340 ? -25.965 -3.109 -4.150 1.00 96.44 340 THR A O 1
ATOM 2639 N N . ARG A 1 341 ? -27.270 -2.420 -2.448 1.00 98.31 341 ARG A N 1
ATOM 2640 C CA . ARG A 1 341 ? -27.455 -1.044 -2.920 1.00 98.31 341 ARG A CA 1
ATOM 2641 C C . ARG A 1 341 ? -27.037 -0.059 -1.831 1.00 98.31 341 ARG A C 1
ATOM 2643 O O . ARG A 1 341 ? -27.273 -0.308 -0.653 1.00 98.31 341 ARG A O 1
ATOM 2650 N N . ILE A 1 342 ? -26.375 1.027 -2.222 1.00 98.38 342 ILE A N 1
ATOM 2651 C CA . ILE A 1 342 ? -25.893 2.086 -1.329 1.00 98.38 342 ILE A CA 1
ATOM 2652 C C . ILE A 1 342 ? -26.193 3.426 -1.997 1.00 98.38 342 ILE A C 1
ATOM 2654 O O . ILE A 1 342 ? -25.488 3.809 -2.930 1.00 98.38 342 ILE A O 1
ATOM 2658 N N . ASP A 1 343 ? -27.225 4.125 -1.533 1.00 97.62 343 ASP A N 1
ATOM 2659 C CA . ASP A 1 343 ? -27.680 5.393 -2.107 1.00 97.62 343 ASP A CA 1
ATOM 2660 C C . ASP A 1 343 ? -27.549 6.525 -1.073 1.00 97.62 343 ASP A C 1
ATOM 2662 O O . ASP A 1 343 ? -28.166 6.495 -0.008 1.00 97.62 343 ASP A O 1
ATOM 2666 N N . THR A 1 344 ? -26.751 7.553 -1.383 1.00 94.38 344 THR A N 1
ATOM 2667 C CA . THR A 1 344 ? -26.609 8.754 -0.538 1.00 94.38 344 THR A CA 1
ATOM 2668 C C . THR A 1 344 ? -26.924 10.054 -1.275 1.00 94.38 344 THR A C 1
ATOM 2670 O O . THR A 1 344 ? -26.696 10.183 -2.480 1.00 94.38 344 THR A O 1
ATOM 2673 N N . VAL A 1 345 ? -27.435 11.056 -0.555 1.00 93.50 345 VAL A N 1
ATOM 2674 C CA . VAL A 1 345 ? -27.600 12.413 -1.098 1.00 93.50 345 VAL A CA 1
ATOM 2675 C C . VAL A 1 345 ? -26.335 13.245 -0.859 1.00 93.50 345 VAL A C 1
ATOM 2677 O O . VAL A 1 345 ? -25.789 13.807 -1.807 1.00 93.50 345 VAL A O 1
ATOM 2680 N N . SER A 1 346 ? -25.810 13.293 0.363 1.00 90.06 346 SER A N 1
ATOM 2681 C CA . SER A 1 346 ? -24.596 14.040 0.711 1.00 90.06 346 SER A CA 1
ATOM 2682 C C . SER A 1 346 ? -23.667 13.200 1.586 1.00 90.06 346 SER A C 1
ATOM 2684 O O . SER A 1 346 ? -23.746 13.230 2.815 1.00 90.06 346 SER A O 1
ATOM 2686 N N . GLY A 1 347 ? -22.744 12.493 0.938 1.00 89.38 347 GLY A N 1
ATOM 2687 C CA . GLY A 1 347 ? -21.877 11.507 1.569 1.00 89.38 347 GLY A CA 1
ATOM 2688 C C . GLY A 1 347 ? -20.865 10.915 0.596 1.00 89.38 347 GLY A C 1
ATOM 2689 O O . GLY A 1 347 ? -21.156 10.728 -0.589 1.00 89.38 347 GLY A O 1
ATOM 2690 N N . SER A 1 348 ? -19.665 10.598 1.091 1.00 93.69 348 SER A N 1
ATOM 2691 C CA . SER A 1 348 ? -18.711 9.767 0.343 1.00 93.69 348 SER A CA 1
ATOM 2692 C C . SER A 1 348 ? -18.876 8.298 0.729 1.00 93.69 348 SER A C 1
ATOM 2694 O O . SER A 1 348 ? -19.179 7.988 1.879 1.00 93.69 348 SER A O 1
ATOM 2696 N N . ILE A 1 349 ? -18.665 7.397 -0.230 1.00 97.88 349 ILE A N 1
ATOM 2697 C CA . ILE A 1 349 ? -18.805 5.948 -0.058 1.00 97.88 349 ILE A CA 1
ATOM 2698 C C . ILE A 1 349 ? -17.435 5.297 -0.255 1.00 97.88 349 ILE A C 1
ATOM 2700 O O . ILE A 1 349 ? -16.757 5.539 -1.256 1.00 97.88 349 ILE A O 1
ATOM 2704 N N . SER A 1 350 ? -17.013 4.471 0.700 1.00 94.44 350 SER A N 1
ATOM 2705 C CA . SER A 1 350 ? -15.706 3.809 0.662 1.00 94.44 350 SER A CA 1
ATOM 2706 C C . SER A 1 350 ? -15.714 2.429 1.319 1.00 94.44 350 SER A C 1
ATOM 2708 O O . SER A 1 350 ? -16.563 2.140 2.159 1.00 94.44 350 SER A O 1
ATOM 2710 N N . GLY A 1 351 ? -14.777 1.562 0.928 1.00 89.69 351 GLY A N 1
ATOM 2711 C CA . GLY A 1 351 ? -14.649 0.226 1.519 1.00 89.69 351 GLY A CA 1
ATOM 2712 C C . GLY A 1 351 ? -14.314 -0.890 0.533 1.00 89.69 351 GLY A C 1
ATOM 2713 O O . GLY A 1 351 ? -13.926 -0.635 -0.610 1.00 89.69 351 GLY A O 1
ATOM 2714 N N . ARG A 1 352 ? -14.486 -2.138 0.980 1.00 91.31 352 ARG A N 1
ATOM 2715 C CA . ARG A 1 352 ? -14.382 -3.355 0.158 1.00 91.31 352 ARG A CA 1
ATOM 2716 C C . ARG A 1 352 ? -15.748 -4.038 0.068 1.00 91.31 352 ARG A C 1
ATOM 2718 O O . ARG A 1 352 ? -16.378 -4.272 1.095 1.00 91.31 352 ARG A O 1
ATOM 2725 N N . PHE A 1 353 ? -16.180 -4.398 -1.138 1.00 94.06 353 PHE A N 1
ATOM 2726 C CA . PHE A 1 353 ? -17.519 -4.942 -1.387 1.00 94.06 353 PHE A CA 1
ATOM 2727 C C . PHE A 1 353 ? -17.460 -6.190 -2.262 1.00 94.06 353 PHE A C 1
ATOM 2729 O O . PHE A 1 353 ? -16.803 -6.189 -3.305 1.00 94.06 353 PHE A O 1
ATOM 2736 N N . ALA A 1 354 ? -18.180 -7.237 -1.869 1.00 91.69 354 ALA A N 1
ATOM 2737 C CA . ALA A 1 354 ? -18.429 -8.384 -2.728 1.00 91.69 354 ALA A CA 1
ATOM 2738 C C . ALA A 1 354 ? -19.412 -8.018 -3.855 1.00 91.69 354 ALA A C 1
ATOM 2740 O O . ALA A 1 354 ? -20.488 -7.474 -3.606 1.00 91.69 354 ALA A O 1
ATOM 2741 N N . LEU A 1 355 ? -19.067 -8.370 -5.092 1.00 93.69 355 LEU A N 1
ATOM 2742 C CA . LEU A 1 355 ? -19.949 -8.297 -6.254 1.00 93.69 355 LEU A CA 1
ATOM 2743 C C . LEU A 1 355 ? -20.475 -9.702 -6.568 1.00 93.69 355 LEU A C 1
ATOM 2745 O O . LEU A 1 355 ? -19.753 -10.524 -7.137 1.00 93.69 355 LEU A O 1
ATOM 2749 N N . LYS A 1 356 ? -21.735 -9.958 -6.200 1.00 91.25 356 LYS A N 1
ATOM 2750 C CA . LYS A 1 356 ? -22.508 -11.119 -6.665 1.00 91.25 356 LYS A CA 1
ATOM 2751 C C . LYS A 1 356 ? -23.344 -10.727 -7.879 1.00 91.25 356 LYS A C 1
ATOM 2753 O O . LYS A 1 356 ? -22.784 -10.617 -8.962 1.00 91.25 356 LYS A O 1
ATOM 2758 N N . ASP A 1 357 ? -24.640 -10.495 -7.710 1.00 94.12 357 ASP A N 1
ATOM 2759 C CA . ASP A 1 357 ? -25.548 -10.254 -8.835 1.00 94.12 357 ASP A CA 1
ATOM 2760 C C . ASP A 1 357 ? -25.737 -8.753 -9.081 1.00 94.12 357 ASP A C 1
ATOM 2762 O O . ASP A 1 357 ? -25.707 -8.315 -10.229 1.00 94.12 357 ASP A O 1
ATOM 2766 N N . VAL A 1 358 ? -25.852 -7.949 -8.015 1.00 96.50 358 VAL A N 1
ATOM 2767 C CA . VAL A 1 358 ? -25.920 -6.479 -8.103 1.00 96.50 358 VAL A CA 1
ATOM 2768 C C . VAL A 1 358 ? -25.085 -5.821 -7.005 1.00 96.50 358 VAL A C 1
ATOM 2770 O O . VAL A 1 358 ? -25.278 -6.095 -5.819 1.00 96.50 358 VAL A O 1
ATOM 2773 N N . LEU A 1 359 ? -24.216 -4.888 -7.397 1.00 98.12 359 LEU A N 1
ATOM 2774 C CA . LEU A 1 359 ? -23.612 -3.885 -6.518 1.00 98.12 359 LEU A CA 1
ATOM 2775 C C . LEU A 1 359 ? -23.884 -2.488 -7.101 1.00 98.12 359 LEU A C 1
ATOM 2777 O O . LEU A 1 359 ? -23.206 -2.055 -8.031 1.00 98.12 359 LEU A O 1
ATOM 2781 N N . SER A 1 360 ? -24.893 -1.801 -6.558 1.00 98.50 360 SER A N 1
ATOM 2782 C CA . SER A 1 360 ? -25.344 -0.468 -6.992 1.00 98.50 360 SER A CA 1
ATOM 2783 C C . SER A 1 360 ? -24.940 0.591 -5.969 1.00 98.50 360 SER A C 1
ATOM 2785 O O . SER A 1 360 ? -25.468 0.599 -4.863 1.00 98.50 360 SER A O 1
ATOM 2787 N N . ILE A 1 361 ? -24.073 1.529 -6.332 1.00 98.50 361 ILE A N 1
ATOM 2788 C CA . ILE A 1 361 ? -23.539 2.555 -5.432 1.00 98.50 361 ILE A CA 1
ATOM 2789 C C . ILE A 1 361 ? -23.767 3.947 -6.042 1.00 98.50 361 ILE A C 1
ATOM 2791 O O . ILE A 1 361 ? -23.214 4.263 -7.097 1.00 98.50 361 ILE A O 1
ATOM 2795 N N . LYS A 1 362 ? -24.574 4.796 -5.395 1.00 98.06 362 LYS A N 1
ATOM 2796 C CA . LYS A 1 362 ? -24.930 6.134 -5.891 1.00 98.06 362 LYS A CA 1
ATOM 2797 C C . LYS A 1 362 ? -24.716 7.218 -4.833 1.00 98.06 362 LYS A C 1
ATOM 2799 O O . LYS A 1 362 ? -25.032 7.028 -3.664 1.00 98.06 362 LYS A O 1
ATOM 2804 N N . THR A 1 363 ? -24.235 8.387 -5.250 1.00 96.12 363 THR A N 1
ATOM 2805 C CA . THR A 1 363 ? -24.135 9.592 -4.406 1.00 96.12 363 THR A CA 1
ATOM 2806 C C . THR A 1 363 ? -24.558 10.846 -5.178 1.00 96.12 363 THR A C 1
ATOM 2808 O O . THR A 1 363 ? -24.177 11.024 -6.334 1.00 96.12 363 THR A O 1
ATOM 2811 N N . VAL A 1 364 ? -25.352 11.752 -4.599 1.00 96.50 364 VAL A N 1
ATOM 2812 C CA . VAL A 1 364 ? -25.611 13.052 -5.255 1.00 96.50 364 VAL A CA 1
ATOM 2813 C C . VAL A 1 364 ? -24.427 14.004 -5.035 1.00 96.50 364 VAL A C 1
ATOM 2815 O O . VAL A 1 364 ? -24.001 14.677 -5.972 1.00 96.50 364 VAL A O 1
ATOM 2818 N N . SER A 1 365 ? -23.820 14.013 -3.849 1.00 91.19 365 SER A N 1
ATOM 2819 C CA . SER A 1 365 ? -22.636 14.815 -3.534 1.00 91.19 365 SER A CA 1
ATOM 2820 C C . SER A 1 365 ? -21.645 14.029 -2.676 1.00 91.19 365 SER A C 1
ATOM 2822 O O . SER A 1 365 ? -21.858 13.838 -1.480 1.00 91.19 365 SER A O 1
ATOM 2824 N N . GLY A 1 366 ? -20.527 13.627 -3.280 1.00 89.69 366 GLY A N 1
ATOM 2825 C CA . GLY A 1 366 ? -19.453 12.888 -2.622 1.00 89.69 366 GLY A CA 1
ATOM 2826 C C . GLY A 1 366 ? -18.697 11.957 -3.566 1.00 89.69 366 GLY A C 1
ATOM 2827 O O . GLY A 1 366 ? -19.072 11.756 -4.725 1.00 89.69 366 GLY A O 1
ATOM 2828 N N . ASN A 1 367 ? -17.588 11.406 -3.071 1.00 93.81 367 ASN A N 1
ATOM 2829 C CA . ASN A 1 367 ? -16.723 10.513 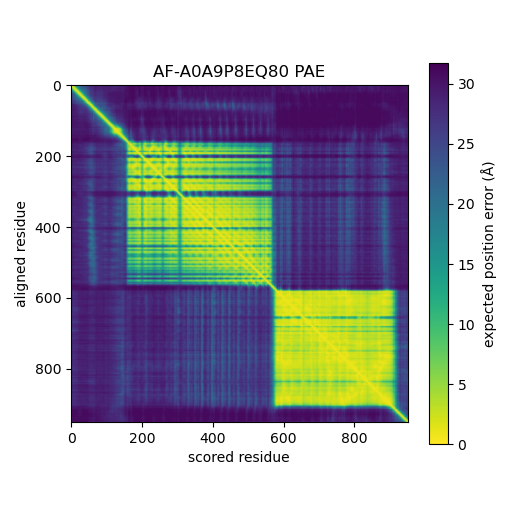-3.840 1.00 93.81 367 ASN A CA 1
ATOM 2830 C C . ASN A 1 367 ? -17.081 9.046 -3.583 1.00 93.81 367 ASN A C 1
ATOM 2832 O O . ASN A 1 367 ? -17.435 8.681 -2.464 1.00 93.81 367 ASN A O 1
ATOM 2836 N N . ILE A 1 368 ? -16.909 8.199 -4.597 1.00 97.75 368 ILE A N 1
ATOM 2837 C CA . ILE A 1 368 ? -16.948 6.736 -4.460 1.00 97.75 368 ILE A CA 1
ATOM 2838 C C . ILE A 1 368 ? -15.499 6.244 -4.561 1.00 97.75 368 ILE A C 1
ATOM 2840 O O . ILE A 1 368 ? -14.843 6.503 -5.567 1.00 97.75 368 ILE A O 1
ATOM 2844 N N . ASN A 1 369 ? -14.978 5.571 -3.533 1.00 94.19 369 ASN A N 1
ATOM 2845 C CA . ASN A 1 369 ? -13.596 5.072 -3.483 1.00 94.19 369 ASN A CA 1
ATOM 2846 C C . ASN A 1 369 ? -13.554 3.657 -2.888 1.00 94.19 369 ASN A C 1
ATOM 2848 O O . ASN A 1 369 ? -13.470 3.492 -1.669 1.00 94.19 369 ASN A O 1
ATOM 2852 N N . ILE A 1 370 ? -13.659 2.644 -3.749 1.00 95.62 370 ILE A N 1
ATOM 2853 C CA . ILE A 1 370 ? -13.973 1.267 -3.348 1.00 95.62 370 ILE A CA 1
ATOM 2854 C C . ILE A 1 370 ? -13.070 0.215 -4.001 1.00 95.62 370 ILE A C 1
ATOM 2856 O O . ILE A 1 370 ? -12.603 0.377 -5.129 1.00 95.62 370 ILE A O 1
ATOM 2860 N N . ASN A 1 371 ? -12.916 -0.910 -3.309 1.00 92.12 371 ASN A N 1
ATOM 2861 C CA . ASN A 1 371 ? -12.398 -2.158 -3.864 1.00 92.12 371 ASN A CA 1
ATOM 2862 C C . ASN A 1 371 ? -13.578 -3.113 -4.109 1.00 92.12 371 ASN A C 1
ATOM 2864 O O . ASN A 1 371 ? -14.408 -3.306 -3.217 1.00 92.12 371 ASN A O 1
ATOM 2868 N N . VAL A 1 372 ? -13.652 -3.710 -5.297 1.00 94.44 372 VAL A N 1
ATOM 2869 C CA . VAL A 1 372 ? -14.734 -4.616 -5.706 1.00 94.44 372 VAL A CA 1
ATOM 2870 C C . VAL A 1 372 ? -14.180 -6.030 -5.845 1.00 94.44 372 VAL A C 1
ATOM 2872 O O . VAL A 1 372 ? -13.174 -6.249 -6.516 1.00 94.44 372 VAL A O 1
ATOM 2875 N N . GLU A 1 373 ? -14.841 -6.994 -5.212 1.00 91.19 373 GLU A N 1
ATOM 2876 C CA . GLU A 1 373 ? -14.433 -8.397 -5.171 1.00 91.19 373 GLU A CA 1
ATOM 2877 C C . GLU A 1 373 ? -15.483 -9.282 -5.863 1.00 91.19 373 GLU A C 1
ATOM 2879 O O . GLU A 1 373 ? -16.519 -9.587 -5.265 1.00 91.19 373 GLU A O 1
ATOM 2884 N N . PRO A 1 374 ? -15.259 -9.687 -7.124 1.00 91.56 374 PRO A N 1
ATOM 2885 C CA . PRO A 1 374 ? -16.173 -10.557 -7.854 1.00 91.56 374 PRO A CA 1
ATOM 2886 C C . PRO A 1 374 ? -16.364 -11.923 -7.185 1.00 91.56 374 PRO A C 1
ATOM 2888 O O . PRO A 1 374 ? -15.401 -12.567 -6.777 1.00 91.56 374 PRO A O 1
ATOM 2891 N N . LYS A 1 375 ? -17.611 -12.394 -7.125 1.00 89.56 375 LYS A N 1
ATOM 2892 C CA . LYS A 1 375 ? -17.996 -13.693 -6.556 1.00 89.56 375 LYS A CA 1
ATOM 2893 C C . LYS A 1 375 ? -18.623 -14.612 -7.615 1.00 89.56 375 LYS A C 1
ATOM 2895 O O . LYS A 1 375 ? -19.185 -14.105 -8.593 1.00 89.56 375 LYS A O 1
ATOM 2900 N N . PRO A 1 376 ? -18.556 -15.949 -7.438 1.00 87.50 376 PRO A N 1
ATOM 2901 C CA . PRO A 1 376 ? -19.216 -16.902 -8.330 1.00 87.50 376 PRO A CA 1
ATOM 2902 C C . PRO A 1 376 ? -20.721 -16.642 -8.452 1.00 87.50 376 PRO A C 1
ATOM 2904 O O . PRO A 1 376 ? -21.333 -16.049 -7.562 1.00 87.50 376 PRO A O 1
ATOM 2907 N N . GLU A 1 377 ? -21.314 -17.081 -9.560 1.00 85.94 377 GLU A N 1
ATOM 2908 C CA . GLU A 1 377 ? -22.770 -17.090 -9.716 1.00 85.94 377 GLU A CA 1
ATOM 2909 C C . GLU A 1 377 ? -23.435 -18.170 -8.848 1.00 85.94 377 GLU A C 1
ATOM 2911 O O . GLU A 1 377 ? -22.794 -19.133 -8.422 1.00 85.94 377 GLU A O 1
ATOM 2916 N N . SER A 1 378 ? -24.730 -18.001 -8.564 1.00 83.19 378 SER A N 1
ATOM 2917 C CA . SER A 1 378 ? -25.495 -19.007 -7.823 1.00 83.19 378 SER A CA 1
ATOM 2918 C C . SER A 1 378 ? -25.652 -20.286 -8.657 1.00 83.19 378 SER A C 1
ATOM 2920 O O . SER A 1 378 ? -26.115 -20.199 -9.794 1.00 83.19 378 SER A O 1
ATOM 2922 N N . PRO A 1 379 ? -25.369 -21.481 -8.102 1.00 78.62 379 PRO A N 1
ATOM 2923 C CA . PRO A 1 379 ? -25.528 -22.748 -8.819 1.00 78.62 379 PRO A CA 1
ATOM 2924 C C . PRO A 1 379 ? -26.997 -23.161 -9.034 1.00 78.62 379 PRO A C 1
ATOM 2926 O O . PRO A 1 379 ? -27.250 -24.178 -9.676 1.00 78.62 379 PRO A O 1
ATOM 2929 N N . ILE A 1 380 ? -27.962 -22.411 -8.482 1.00 81.25 380 ILE A N 1
ATOM 2930 C CA . ILE A 1 380 ? -29.408 -22.693 -8.568 1.00 81.25 380 ILE A CA 1
ATOM 2931 C C . ILE A 1 380 ? -30.133 -21.661 -9.454 1.00 81.25 380 ILE A C 1
ATOM 2933 O O . ILE A 1 380 ? -31.095 -22.001 -10.138 1.00 81.25 380 ILE A O 1
ATOM 2937 N N . ASP A 1 381 ? -29.667 -20.410 -9.464 1.00 84.62 381 ASP A N 1
ATOM 2938 C CA . ASP A 1 381 ? -30.226 -19.294 -10.244 1.00 84.62 381 ASP A CA 1
ATOM 2939 C C . ASP A 1 381 ? -29.063 -18.413 -10.746 1.00 84.62 381 ASP A C 1
ATOM 2941 O O . ASP A 1 381 ? -28.783 -17.367 -10.145 1.00 84.62 381 ASP A O 1
ATOM 2945 N N . PRO A 1 382 ? -28.317 -18.872 -11.771 1.00 86.62 382 PRO A N 1
ATOM 2946 C CA . PRO A 1 382 ? -27.150 -18.172 -12.296 1.00 86.62 382 PRO A CA 1
ATOM 2947 C C . PRO A 1 382 ? -27.562 -16.895 -13.032 1.00 86.62 382 PRO A C 1
ATOM 2949 O O . PRO A 1 382 ? -28.509 -16.876 -13.821 1.00 86.62 382 PRO A O 1
ATOM 2952 N N . ARG A 1 383 ? -26.835 -15.805 -12.772 1.00 90.25 383 ARG A N 1
ATOM 2953 C CA . ARG A 1 383 ? -27.113 -14.469 -13.314 1.00 90.25 383 ARG A CA 1
ATOM 2954 C C . ARG A 1 383 ? -25.812 -13.738 -13.651 1.00 90.25 383 ARG A C 1
ATOM 2956 O O . ARG A 1 383 ? -24.786 -13.997 -13.018 1.00 90.25 383 ARG A O 1
ATOM 2963 N N . PRO A 1 384 ? -25.832 -12.764 -14.574 1.00 89.25 384 PRO A N 1
ATOM 2964 C CA . PRO A 1 384 ? -24.738 -11.810 -14.709 1.00 89.25 384 PRO A CA 1
ATOM 2965 C C . PRO A 1 384 ? -24.480 -11.033 -13.408 1.00 89.25 384 PRO A C 1
ATOM 2967 O O . PRO A 1 384 ? -25.387 -10.843 -12.601 1.00 89.25 384 PRO A O 1
ATOM 2970 N N . ALA A 1 385 ? -23.253 -10.550 -13.235 1.00 94.06 385 ALA A N 1
ATOM 2971 C CA . ALA A 1 385 ? -22.869 -9.625 -12.174 1.00 94.06 385 ALA A CA 1
ATOM 2972 C C . ALA A 1 385 ? -22.946 -8.174 -12.683 1.00 94.06 385 ALA A C 1
ATOM 2974 O O . ALA A 1 385 ? -22.176 -7.803 -13.573 1.00 94.06 385 ALA A O 1
ATOM 2975 N N . SER A 1 386 ? -23.846 -7.351 -12.133 1.00 96.31 386 SER A N 1
ATOM 2976 C CA . SER A 1 386 ? -23.949 -5.917 -12.447 1.00 96.31 386 SER A CA 1
ATOM 2977 C C . SER A 1 386 ? -23.251 -5.057 -11.405 1.00 96.31 386 SER A C 1
ATOM 2979 O O . SER A 1 386 ? -23.558 -5.127 -10.213 1.00 96.31 386 SER A O 1
ATOM 2981 N N . PHE A 1 387 ? -22.330 -4.216 -11.867 1.00 98.19 387 PHE A N 1
ATOM 2982 C CA . PHE A 1 387 ? -21.723 -3.160 -11.070 1.00 98.19 387 PHE A CA 1
ATOM 2983 C C . PHE A 1 387 ? -22.136 -1.788 -11.610 1.00 98.19 387 PHE A C 1
ATOM 2985 O O . PHE A 1 387 ? -21.812 -1.436 -12.746 1.00 98.19 387 PHE A O 1
ATOM 2992 N N . ASP A 1 388 ? -22.813 -1.006 -10.775 1.00 98.38 388 ASP A N 1
ATOM 2993 C CA . ASP A 1 388 ? -23.386 0.290 -11.126 1.00 98.38 388 ASP A CA 1
ATOM 2994 C C . ASP A 1 388 ? -22.878 1.356 -10.145 1.00 98.38 388 ASP A C 1
ATOM 2996 O O . ASP A 1 388 ? -23.218 1.325 -8.966 1.00 98.38 388 ASP A O 1
ATOM 3000 N N . ALA A 1 389 ? -22.074 2.316 -10.613 1.00 98.44 389 ALA A N 1
ATOM 3001 C CA . ALA A 1 389 ? -21.510 3.390 -9.790 1.00 98.44 389 ALA A CA 1
ATOM 3002 C C . ALA A 1 389 ? -21.863 4.779 -10.346 1.00 98.44 389 ALA A C 1
ATOM 3004 O O . ALA A 1 389 ? -21.459 5.133 -11.455 1.00 98.44 389 ALA A O 1
ATOM 3005 N N . VAL A 1 390 ? -22.600 5.593 -9.585 1.00 98.25 390 VAL A N 1
ATOM 3006 C CA . VAL A 1 390 ? -23.123 6.890 -10.054 1.00 98.25 390 VAL A CA 1
ATOM 3007 C C . VAL A 1 390 ? -22.805 8.017 -9.070 1.00 98.25 390 VAL A C 1
ATOM 3009 O O . VAL A 1 390 ? -23.051 7.897 -7.875 1.00 98.25 390 VAL A O 1
ATOM 3012 N N . THR A 1 391 ? -22.318 9.154 -9.562 1.00 96.50 391 THR A N 1
ATOM 3013 C CA . THR A 1 391 ? -22.218 10.392 -8.779 1.00 96.50 391 THR A CA 1
ATOM 3014 C C . THR A 1 391 ? -22.700 11.611 -9.559 1.00 96.50 391 THR A C 1
ATOM 3016 O O . THR A 1 391 ? -22.402 11.767 -10.745 1.00 96.50 391 THR A O 1
ATOM 3019 N N . VAL A 1 392 ? -23.440 12.516 -8.915 1.00 96.00 392 VAL A N 1
ATOM 3020 C CA . VAL A 1 392 ? -23.753 13.818 -9.530 1.00 96.00 392 VAL A CA 1
ATOM 3021 C C . VAL A 1 392 ? -22.595 14.797 -9.298 1.00 96.00 392 VAL A C 1
ATOM 3023 O O . VAL A 1 392 ? -22.142 15.433 -10.247 1.00 96.00 392 VAL A O 1
ATOM 3026 N N . SER A 1 393 ? -22.056 14.875 -8.081 1.00 90.94 393 SER A N 1
ATOM 3027 C CA . SER A 1 393 ? -20.930 15.749 -7.738 1.00 90.94 393 SER A CA 1
ATOM 3028 C C . SER A 1 393 ? -19.856 15.025 -6.923 1.00 90.94 393 SER A C 1
ATOM 3030 O O . SER A 1 393 ? -19.825 15.096 -5.695 1.00 90.94 393 SER A O 1
ATOM 3032 N N . GLY A 1 394 ? -18.923 14.384 -7.626 1.00 89.38 394 GLY A N 1
ATOM 3033 C CA . GLY A 1 394 ? -17.710 13.807 -7.051 1.00 89.38 394 GLY A CA 1
ATOM 3034 C C . GLY A 1 394 ? -16.966 12.915 -8.039 1.00 89.38 394 GLY A C 1
ATOM 3035 O O . GLY A 1 394 ? -17.378 12.757 -9.189 1.00 89.38 394 GLY A O 1
ATOM 3036 N N . SER A 1 395 ? -15.843 12.348 -7.609 1.00 93.38 395 SER A N 1
ATOM 3037 C CA . SER A 1 395 ? -15.056 11.407 -8.416 1.00 93.38 395 SER A CA 1
ATOM 3038 C C . SER A 1 395 ? -15.357 9.957 -8.038 1.00 93.38 395 SER A C 1
ATOM 3040 O O . SER A 1 395 ? -15.679 9.660 -6.886 1.00 93.38 395 SER A O 1
ATOM 3042 N N . ILE A 1 396 ? -15.222 9.053 -9.008 1.00 97.81 396 ILE A N 1
ATOM 3043 C CA . ILE A 1 396 ? -15.363 7.606 -8.810 1.00 97.81 396 ILE A CA 1
ATOM 3044 C C . ILE A 1 396 ? -13.995 6.947 -8.988 1.00 97.81 396 ILE A C 1
ATOM 3046 O O . ILE A 1 396 ? -13.322 7.156 -9.997 1.00 97.81 396 ILE A O 1
ATOM 3050 N N . LYS A 1 397 ? -13.605 6.120 -8.021 1.00 95.44 397 LYS A N 1
ATOM 3051 C CA . LYS A 1 397 ? -12.534 5.134 -8.123 1.00 95.44 397 LYS A CA 1
ATOM 3052 C C . LYS A 1 397 ? -13.087 3.787 -7.659 1.00 95.44 397 LYS A C 1
ATOM 3054 O O . LYS A 1 397 ? -13.424 3.632 -6.487 1.00 95.44 397 LYS A O 1
ATOM 3059 N N . ALA A 1 398 ? -13.145 2.821 -8.567 1.00 94.94 398 ALA A N 1
ATOM 3060 C CA . ALA A 1 398 ? -13.372 1.418 -8.239 1.00 94.94 398 ALA A CA 1
ATOM 3061 C C . ALA A 1 398 ? -12.155 0.598 -8.684 1.00 94.94 398 ALA A C 1
ATOM 3063 O O . ALA A 1 398 ? -11.575 0.873 -9.737 1.00 94.94 398 ALA A O 1
ATOM 3064 N N . ILE A 1 399 ? -11.749 -0.372 -7.866 1.00 91.56 399 ILE A N 1
ATOM 3065 C CA . ILE A 1 399 ? -10.630 -1.274 -8.155 1.00 91.56 399 ILE A CA 1
ATOM 3066 C C . ILE A 1 399 ? -11.125 -2.716 -8.111 1.00 91.56 399 ILE A C 1
ATOM 3068 O O . ILE A 1 399 ? -11.451 -3.235 -7.044 1.00 91.56 399 ILE A O 1
ATOM 3072 N N . PHE A 1 400 ? -11.176 -3.348 -9.279 1.00 91.81 400 PHE A N 1
ATOM 3073 C CA . PHE A 1 400 ? -11.346 -4.789 -9.451 1.00 91.81 400 PHE A CA 1
ATOM 3074 C C . PHE A 1 400 ? -9.971 -5.499 -9.480 1.00 91.81 400 PHE A C 1
ATOM 3076 O O . PHE A 1 400 ? -8.949 -4.845 -9.704 1.00 91.81 400 PHE A O 1
ATOM 3083 N N . PRO A 1 401 ? -9.899 -6.833 -9.290 1.00 83.06 401 PRO A N 1
ATOM 3084 C CA . PRO A 1 401 ? -8.630 -7.566 -9.285 1.00 83.06 401 PRO A CA 1
ATOM 3085 C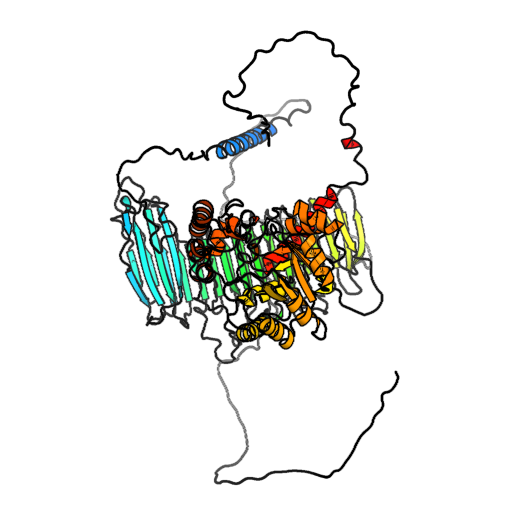 C . PRO A 1 401 ? -7.945 -7.564 -10.668 1.00 83.06 401 PRO A C 1
ATOM 3087 O O . PRO A 1 401 ? -8.599 -7.788 -11.686 1.00 83.06 401 PRO A O 1
ATOM 3090 N N . MET A 1 402 ? -6.624 -7.332 -10.720 1.00 72.75 402 MET A N 1
ATOM 3091 C CA . MET A 1 402 ? -5.885 -7.122 -11.979 1.00 72.75 402 MET A CA 1
ATOM 3092 C C . MET A 1 402 ? -4.542 -7.862 -12.055 1.00 72.75 402 MET A C 1
ATOM 3094 O O . MET A 1 402 ? -3.586 -7.549 -11.349 1.00 72.75 402 MET A O 1
ATOM 3098 N N . SER A 1 403 ? -4.407 -8.750 -13.046 1.00 57.19 403 SER A N 1
ATOM 3099 C CA . SER A 1 403 ? -3.156 -9.352 -13.563 1.00 57.19 403 SER A CA 1
ATOM 3100 C C . SER A 1 403 ? -2.306 -10.254 -12.647 1.00 57.19 403 SER A C 1
ATOM 3102 O O . SER A 1 403 ? -1.638 -11.148 -13.165 1.00 57.19 403 SER A O 1
ATOM 3104 N N . SER A 1 404 ? -2.328 -10.082 -11.324 1.00 44.22 404 SER A N 1
ATOM 3105 C CA . SER A 1 404 ? -1.704 -10.993 -10.346 1.00 44.22 404 SER A CA 1
ATOM 3106 C C . SER A 1 404 ? -2.697 -12.006 -9.770 1.00 44.22 404 SER A C 1
ATOM 3108 O O . SER A 1 404 ? -2.307 -13.124 -9.444 1.00 44.22 404 SER A O 1
ATOM 3110 N N . THR A 1 405 ? -3.971 -11.623 -9.705 1.00 51.62 405 THR A N 1
ATOM 3111 C CA . THR A 1 405 ? -5.076 -12.309 -9.017 1.00 51.62 405 THR A CA 1
ATOM 3112 C C . THR A 1 405 ? -6.136 -12.857 -9.981 1.00 51.62 405 THR A C 1
ATOM 3114 O O . THR A 1 405 ? -7.281 -13.063 -9.608 1.00 51.62 405 THR A O 1
ATOM 3117 N N . ILE A 1 406 ? -5.776 -13.130 -11.243 1.00 59.84 406 ILE A N 1
ATOM 3118 C CA . ILE A 1 406 ? -6.719 -13.630 -12.269 1.00 59.84 406 ILE A CA 1
ATOM 3119 C C . ILE A 1 406 ? -7.437 -14.925 -11.835 1.00 59.84 406 ILE A C 1
ATOM 3121 O O . ILE A 1 406 ? -8.603 -15.113 -12.163 1.00 59.84 406 ILE A O 1
ATOM 3125 N N . ALA A 1 407 ? -6.776 -15.785 -11.053 1.00 58.69 407 ALA A N 1
ATOM 3126 C CA . ALA A 1 407 ? -7.372 -17.009 -10.505 1.00 58.69 407 ALA A CA 1
ATOM 3127 C C . ALA A 1 407 ? -8.477 -16.761 -9.453 1.00 58.69 407 ALA A C 1
ATOM 3129 O O . ALA A 1 407 ? -9.200 -17.690 -9.106 1.00 58.69 407 ALA A O 1
ATOM 3130 N N . GLU A 1 408 ? -8.610 -15.530 -8.952 1.00 64.62 408 GLU A N 1
ATOM 3131 C CA . GLU A 1 408 ? -9.632 -15.110 -7.985 1.00 64.62 408 GLU A CA 1
ATOM 3132 C C . GLU A 1 408 ? -10.875 -14.520 -8.676 1.00 64.62 408 GLU A C 1
ATOM 3134 O O . GLU A 1 408 ? -11.846 -14.206 -7.995 1.00 64.62 408 GLU A O 1
ATOM 3139 N N . ILE A 1 409 ? -10.869 -14.353 -10.009 1.00 84.31 409 ILE A N 1
ATOM 3140 C CA . ILE A 1 409 ? -11.966 -13.731 -10.767 1.00 84.31 409 ILE A CA 1
ATOM 3141 C C . ILE A 1 409 ? -12.890 -14.819 -11.357 1.00 84.31 409 ILE A C 1
ATOM 3143 O O . ILE A 1 409 ? -12.498 -15.496 -12.315 1.00 84.31 409 ILE A O 1
ATOM 3147 N N . PRO A 1 410 ? -14.117 -15.016 -10.834 1.00 86.00 410 PRO A N 1
ATOM 3148 C CA . PRO A 1 410 ? -14.937 -16.176 -11.188 1.00 86.00 410 PRO A CA 1
ATOM 3149 C C . PRO A 1 410 ? -15.487 -16.141 -12.626 1.00 86.00 410 PRO A C 1
ATOM 3151 O O . PRO A 1 410 ? -15.754 -15.064 -13.157 1.00 86.00 410 PRO A O 1
ATOM 3154 N N . PRO A 1 411 ? -15.707 -17.306 -13.262 1.00 83.12 411 PRO A N 1
ATOM 3155 C CA . PRO A 1 411 ? -16.265 -17.378 -14.607 1.00 83.12 411 PRO A CA 1
ATOM 3156 C C . PRO A 1 411 ? -17.768 -17.063 -14.617 1.00 83.12 411 PRO A C 1
ATOM 3158 O O . PRO A 1 411 ? -18.582 -17.919 -14.282 1.00 83.12 411 PRO A O 1
ATOM 3161 N N . ARG A 1 412 ? -18.137 -15.827 -14.978 1.00 86.12 412 ARG A N 1
ATOM 3162 C CA . ARG A 1 412 ? -19.528 -15.384 -15.208 1.00 86.12 412 ARG A CA 1
ATOM 3163 C C . ARG A 1 412 ? -19.578 -14.149 -16.113 1.00 86.12 412 ARG A C 1
ATOM 3165 O O . ARG A 1 412 ? -18.564 -13.497 -16.358 1.00 86.12 412 ARG A O 1
ATOM 3172 N N . PHE A 1 413 ? -20.766 -13.788 -16.597 1.00 86.56 413 PHE A N 1
ATOM 3173 C CA . PHE A 1 413 ? -20.949 -12.539 -17.343 1.00 86.56 413 PHE A CA 1
ATOM 3174 C C . PHE A 1 413 ? -20.922 -11.311 -16.426 1.00 86.56 413 PHE A C 1
ATOM 3176 O O . PHE A 1 413 ? -21.519 -11.318 -15.352 1.00 86.56 413 PHE A O 1
ATOM 3183 N N . TYR A 1 414 ? -20.286 -10.235 -16.895 1.00 90.56 414 TYR A N 1
ATOM 3184 C CA . TYR A 1 414 ? -20.167 -8.962 -16.179 1.00 90.56 414 TYR A CA 1
ATOM 3185 C C . TYR A 1 414 ? -20.813 -7.805 -16.947 1.00 90.56 414 TYR A C 1
ATOM 3187 O O . TYR A 1 414 ? -20.620 -7.663 -18.161 1.00 90.56 414 TYR A O 1
ATOM 3195 N N . HIS A 1 415 ? -21.517 -6.951 -16.210 1.00 93.31 415 HIS A N 1
ATOM 3196 C CA . HIS A 1 415 ? -22.013 -5.648 -16.639 1.00 93.31 415 HIS A CA 1
ATOM 3197 C C . HIS A 1 415 ? -21.367 -4.557 -15.784 1.00 93.31 415 HIS A C 1
ATOM 3199 O O . HIS A 1 415 ? -21.128 -4.739 -14.588 1.00 93.31 415 HIS A O 1
ATOM 3205 N N . THR A 1 416 ? -21.038 -3.421 -16.389 1.00 96.19 416 THR A N 1
ATOM 3206 C CA . THR A 1 416 ? -20.423 -2.293 -15.680 1.00 96.19 416 THR A CA 1
ATOM 3207 C C . THR A 1 416 ? -20.976 -0.975 -16.194 1.00 96.19 416 THR A C 1
ATOM 3209 O O . THR A 1 416 ? -20.863 -0.663 -17.380 1.00 96.19 416 THR A O 1
ATOM 3212 N N . LYS A 1 417 ? -21.527 -0.171 -15.289 1.00 97.75 417 LYS A N 1
ATOM 3213 C CA . LYS A 1 417 ? -21.945 1.201 -15.559 1.00 97.75 417 LYS A CA 1
ATOM 3214 C C . LYS A 1 417 ? -21.272 2.141 -14.567 1.00 97.75 417 LYS A C 1
ATOM 3216 O O . LYS A 1 417 ? -21.365 1.946 -13.358 1.00 97.75 417 LYS A O 1
ATOM 3221 N N . VAL A 1 418 ? -20.624 3.185 -15.072 1.00 98.38 418 VAL A N 1
ATOM 3222 C CA . VAL A 1 418 ? -20.012 4.233 -14.253 1.00 98.38 418 VAL A CA 1
ATOM 3223 C C . VAL A 1 418 ? -20.384 5.605 -14.809 1.00 98.38 418 VAL A C 1
ATOM 3225 O O . VAL A 1 418 ? -20.242 5.859 -16.003 1.00 98.38 418 VAL A O 1
ATOM 3228 N N . GLU A 1 419 ? -20.874 6.505 -13.963 1.00 97.88 419 GLU A N 1
ATOM 3229 C CA . GLU A 1 419 ? -21.394 7.810 -14.388 1.00 97.88 419 GLU A CA 1
ATOM 3230 C C . GLU A 1 419 ? -21.057 8.894 -13.354 1.00 97.88 419 GLU A C 1
ATOM 3232 O O . GLU A 1 419 ? -21.493 8.813 -12.211 1.00 97.88 419 GLU A O 1
ATOM 3237 N N . SER A 1 420 ? -20.291 9.922 -13.736 1.00 95.50 420 SER A N 1
ATOM 3238 C CA . SER A 1 420 ? -20.014 11.090 -12.882 1.00 95.50 420 SER A CA 1
ATOM 3239 C C . SER A 1 420 ? -20.399 12.397 -13.571 1.00 95.50 420 SER A C 1
ATOM 3241 O O . SER A 1 420 ? -19.766 12.802 -14.543 1.00 95.50 420 SER A O 1
ATOM 3243 N N . ARG A 1 421 ? -21.409 13.128 -13.091 1.00 93.19 421 ARG A N 1
ATOM 3244 C CA . ARG A 1 421 ? -21.798 14.373 -13.774 1.00 93.19 421 ARG A CA 1
ATOM 3245 C C . ARG A 1 421 ? -20.708 15.451 -13.669 1.00 93.19 421 ARG A C 1
ATOM 3247 O O . ARG A 1 421 ? -20.393 16.037 -14.700 1.00 93.19 421 ARG A O 1
ATOM 3254 N N . SER A 1 422 ? -20.104 15.705 -12.504 1.00 89.75 422 SER A N 1
ATOM 3255 C CA . SER A 1 422 ? -19.095 16.778 -12.363 1.00 89.75 422 SER A CA 1
ATOM 3256 C C . SER A 1 422 ? -17.736 16.394 -11.758 1.00 89.75 422 SER A C 1
ATOM 3258 O O . SER A 1 422 ? -17.029 17.270 -11.260 1.00 89.75 422 SER A O 1
ATOM 3260 N N . GLY A 1 423 ? -17.334 15.123 -11.812 1.00 89.00 423 GLY A N 1
ATOM 3261 C CA . GLY A 1 423 ? -15.989 14.681 -11.423 1.00 89.00 423 GLY A CA 1
ATOM 3262 C C . GLY A 1 423 ? -15.408 13.609 -12.347 1.00 89.00 423 GLY A C 1
ATOM 3263 O O . GLY A 1 423 ? -15.986 13.272 -13.383 1.00 89.00 423 GLY A O 1
ATOM 3264 N N . SER A 1 424 ? -14.219 13.118 -12.001 1.00 93.25 424 SER A N 1
ATOM 3265 C CA . SER A 1 424 ? -13.456 12.176 -12.830 1.00 93.25 424 SER A CA 1
ATOM 3266 C C . SER A 1 424 ? -13.709 10.719 -12.446 1.00 93.25 424 SER A C 1
ATOM 3268 O O . SER A 1 424 ? -13.985 10.411 -11.285 1.00 93.25 424 SER A O 1
ATOM 3270 N N . VAL A 1 425 ? -13.545 9.811 -13.409 1.00 96.31 425 VAL A N 1
ATOM 3271 C CA . VAL A 1 425 ? -13.578 8.360 -13.184 1.00 96.31 425 VAL A CA 1
ATOM 3272 C C . VAL A 1 425 ? -12.173 7.781 -13.322 1.00 96.31 425 VAL A C 1
ATOM 3274 O O . VAL A 1 425 ? -11.488 8.031 -14.311 1.00 96.31 425 VAL A O 1
ATOM 3277 N N . HIS A 1 426 ? -11.758 6.981 -12.346 1.00 91.69 426 HIS A N 1
ATOM 3278 C CA . HIS A 1 426 ? -10.456 6.322 -12.314 1.00 91.69 426 HIS A CA 1
ATOM 3279 C C . HIS A 1 426 ? -10.591 4.837 -11.958 1.00 91.69 426 HIS A C 1
ATOM 3281 O O . HIS A 1 426 ? -11.591 4.426 -11.363 1.00 91.69 426 HIS A O 1
ATOM 3287 N N . GLY A 1 427 ? -9.556 4.048 -12.243 1.00 90.00 427 GLY A N 1
ATOM 3288 C CA . GLY A 1 427 ? -9.360 2.724 -11.644 1.00 90.00 427 GLY A CA 1
ATOM 3289 C C . GLY A 1 427 ? -9.426 1.552 -12.619 1.00 90.00 427 GLY A C 1
ATOM 3290 O O . GLY A 1 427 ? -9.107 1.681 -13.799 1.00 90.00 427 GLY A O 1
ATOM 3291 N N . ASP A 1 428 ? -9.814 0.398 -12.092 1.00 92.94 428 ASP A N 1
ATOM 3292 C CA . ASP A 1 428 ? -9.597 -0.911 -12.701 1.00 92.94 428 ASP A CA 1
ATOM 3293 C C . ASP A 1 428 ? -10.934 -1.647 -12.802 1.00 92.94 428 ASP A C 1
ATOM 3295 O O . ASP A 1 428 ? -11.541 -1.924 -11.773 1.00 92.94 428 ASP A O 1
ATOM 3299 N N . TYR A 1 429 ? -11.395 -1.963 -14.017 1.00 94.56 429 TYR A N 1
ATOM 3300 C CA . TYR A 1 429 ? -12.751 -2.476 -14.268 1.00 94.56 429 TYR A CA 1
ATOM 3301 C C . TYR A 1 429 ? -12.741 -3.785 -15.064 1.00 94.56 429 TYR A C 1
ATOM 3303 O O . TYR A 1 429 ? -11.997 -3.923 -16.039 1.00 94.56 429 TYR A O 1
ATOM 3311 N N . ILE A 1 430 ? -13.607 -4.731 -14.691 1.00 91.62 430 ILE A N 1
ATOM 3312 C CA . ILE A 1 430 ? -13.884 -5.924 -15.506 1.00 91.62 430 ILE A CA 1
ATOM 3313 C C . ILE A 1 430 ? -14.877 -5.570 -16.617 1.00 91.62 430 ILE A C 1
ATOM 3315 O O . ILE A 1 430 ? -15.779 -4.755 -16.441 1.00 91.62 430 ILE A O 1
ATOM 3319 N N . HIS A 1 431 ? -14.709 -6.202 -17.774 1.00 91.25 431 HIS A N 1
ATOM 3320 C CA . HIS A 1 431 ? -15.522 -5.990 -18.961 1.00 91.25 431 HIS A CA 1
ATOM 3321 C C . HIS A 1 431 ? -16.060 -7.323 -19.495 1.00 91.25 431 HIS A C 1
ATOM 3323 O O . HIS A 1 431 ? -15.306 -8.149 -20.006 1.00 91.25 431 HIS A O 1
ATOM 3329 N N . GLY A 1 432 ? -17.369 -7.545 -19.349 1.00 87.38 432 GLY A N 1
ATOM 3330 C CA . GLY A 1 432 ? -18.058 -8.748 -19.823 1.00 87.38 432 GLY A CA 1
ATOM 3331 C C . GLY A 1 432 ? -18.848 -8.495 -21.105 1.00 87.38 432 GLY A C 1
ATOM 3332 O O . GLY A 1 432 ? -18.306 -8.591 -22.203 1.00 87.38 432 GLY A O 1
ATOM 3333 N N . ILE A 1 433 ? -20.142 -8.195 -20.957 1.00 86.75 433 ILE A N 1
ATOM 3334 C CA . ILE A 1 433 ? -21.070 -7.920 -22.069 1.00 86.75 433 ILE A CA 1
ATOM 3335 C C . ILE A 1 433 ? -21.149 -6.416 -22.357 1.00 86.75 433 ILE A C 1
ATOM 3337 O O . ILE A 1 433 ? -21.175 -6.006 -23.517 1.00 86.75 433 ILE A O 1
ATOM 3341 N N . ASN A 1 434 ? -21.186 -5.574 -21.323 1.00 90.31 434 ASN A N 1
ATOM 3342 C CA . ASN A 1 434 ? -21.129 -4.126 -21.494 1.00 90.31 434 ASN A CA 1
ATOM 3343 C C . ASN A 1 434 ? -20.305 -3.438 -20.399 1.00 90.31 434 ASN A C 1
ATOM 3345 O O . ASN A 1 434 ? -20.213 -3.889 -19.256 1.00 90.31 434 ASN A O 1
ATOM 3349 N N . THR A 1 435 ? -19.699 -2.321 -20.782 1.00 95.44 435 THR A N 1
ATOM 3350 C CA . THR A 1 435 ? -18.983 -1.405 -19.896 1.00 95.44 435 THR A CA 1
ATOM 3351 C C . THR A 1 435 ? -19.217 0.005 -20.424 1.00 95.44 435 THR A C 1
ATOM 3353 O O . THR A 1 435 ? -18.708 0.332 -21.492 1.00 95.44 435 THR A O 1
ATOM 3356 N N . ASP A 1 436 ? -19.994 0.831 -19.725 1.00 97.38 436 ASP A N 1
ATOM 3357 C CA . ASP A 1 436 ? -20.242 2.232 -20.100 1.00 97.38 436 ASP A CA 1
ATOM 3358 C C . ASP A 1 436 ? -19.737 3.159 -18.988 1.00 97.38 436 ASP A C 1
ATOM 3360 O O . ASP A 1 436 ? -20.221 3.096 -17.858 1.00 97.38 436 ASP A O 1
ATOM 3364 N N . ILE A 1 437 ? -18.720 3.973 -19.286 1.00 98.19 437 ILE A N 1
ATOM 3365 C CA . ILE A 1 437 ? -18.020 4.835 -18.323 1.00 98.19 437 ILE A CA 1
ATOM 3366 C C . ILE A 1 437 ? -18.110 6.287 -18.795 1.00 98.19 437 ILE A C 1
ATOM 3368 O O . ILE A 1 437 ? -17.520 6.665 -19.806 1.00 98.19 437 ILE A O 1
ATOM 3372 N N . THR A 1 438 ? -18.839 7.131 -18.072 1.00 97.31 438 THR A N 1
ATOM 3373 C CA . THR A 1 438 ? -19.206 8.471 -18.548 1.00 97.31 438 THR A CA 1
ATOM 3374 C C . THR A 1 438 ? -18.941 9.576 -17.530 1.00 97.31 438 THR A C 1
ATOM 3376 O O . THR A 1 438 ? -19.038 9.376 -16.318 1.00 97.31 438 THR A O 1
ATOM 3379 N N . THR A 1 439 ? -18.626 10.778 -18.019 1.00 95.12 439 THR A N 1
ATOM 3380 C CA . THR A 1 439 ? -18.596 11.995 -17.202 1.00 95.12 439 THR A CA 1
ATOM 3381 C C . THR A 1 439 ? -18.983 13.258 -17.974 1.00 95.12 439 THR A C 1
ATOM 3383 O O . THR A 1 439 ? -18.715 13.382 -19.167 1.00 95.12 439 THR A O 1
ATOM 3386 N N . SER A 1 440 ? -19.631 14.234 -17.324 1.00 92.00 440 SER A N 1
ATOM 3387 C CA . SER A 1 440 ? -19.982 15.506 -17.991 1.00 92.00 440 SER A CA 1
ATOM 3388 C C . SER A 1 440 ? -18.957 16.630 -17.799 1.00 92.00 440 SER A C 1
ATOM 3390 O O . SER A 1 440 ? -19.084 17.653 -18.467 1.00 92.00 440 SER A O 1
ATOM 3392 N N . SER A 1 441 ? -17.922 16.476 -16.963 1.00 86.56 441 SER A N 1
ATOM 3393 C CA . SER A 1 441 ? -16.826 17.467 -16.894 1.00 86.56 441 SER A CA 1
ATOM 3394 C C . SER A 1 441 ? -15.475 16.963 -16.373 1.00 86.56 441 SER A C 1
ATOM 3396 O O . SER A 1 441 ? -14.539 17.755 -16.307 1.00 86.56 441 SER A O 1
ATOM 3398 N N . GLY A 1 442 ? -15.351 15.692 -15.990 1.00 87.06 442 GLY A N 1
ATOM 3399 C CA . GLY A 1 442 ? -14.096 15.108 -15.518 1.00 87.06 442 GLY A CA 1
ATOM 3400 C C . GLY A 1 442 ? -13.308 14.370 -16.599 1.00 87.06 442 GLY A C 1
ATOM 3401 O O . GLY A 1 442 ? -13.740 14.220 -17.745 1.00 87.06 442 GLY A O 1
ATOM 3402 N N . SER A 1 443 ? -12.140 13.878 -16.203 1.00 91.56 443 SER A N 1
ATOM 3403 C CA . SER A 1 443 ? -11.347 12.905 -16.956 1.00 91.56 443 SER A CA 1
ATOM 3404 C C . SER A 1 443 ? -11.846 11.474 -16.733 1.00 91.56 443 SER A C 1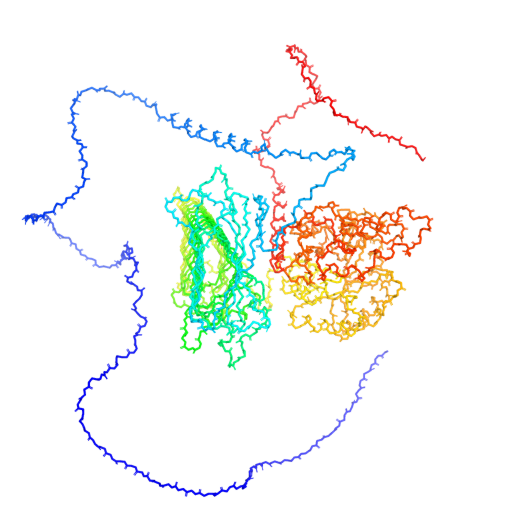
ATOM 3406 O O . SER A 1 443 ? -12.520 11.179 -15.746 1.00 91.56 443 SER A O 1
ATOM 3408 N N . ILE A 1 444 ? -11.468 10.576 -17.639 1.00 96.81 444 ILE A N 1
ATOM 3409 C CA . ILE A 1 444 ? -11.551 9.124 -17.447 1.00 96.81 444 ILE A CA 1
ATOM 3410 C C . ILE A 1 444 ? -10.119 8.589 -17.542 1.00 96.81 444 ILE A C 1
ATOM 3412 O O . ILE A 1 444 ? -9.451 8.881 -18.530 1.00 96.81 444 ILE A O 1
ATOM 3416 N N . ASP A 1 445 ? -9.636 7.834 -16.557 1.00 93.94 445 ASP A N 1
ATOM 3417 C CA . ASP A 1 445 ? -8.332 7.149 -16.625 1.00 93.94 445 ASP A CA 1
ATOM 3418 C C . ASP A 1 445 ? -8.443 5.734 -16.045 1.00 93.94 445 ASP A C 1
ATOM 3420 O O . ASP A 1 445 ? -8.487 5.545 -14.824 1.00 93.94 445 ASP A O 1
ATOM 3424 N N . VAL A 1 446 ? -8.609 4.746 -16.932 1.00 94.94 446 VAL A N 1
ATOM 3425 C CA . VAL A 1 446 ? -9.044 3.394 -16.551 1.00 94.94 446 VAL A CA 1
ATOM 3426 C C . VAL A 1 446 ? -8.273 2.269 -17.241 1.00 94.94 446 VAL A C 1
ATOM 3428 O O . VAL A 1 446 ? -8.010 2.304 -18.451 1.00 94.94 446 VAL A O 1
ATOM 3431 N N . ASN A 1 447 ? -7.987 1.210 -16.481 1.00 93.12 447 ASN A N 1
ATOM 3432 C CA . ASN A 1 447 ? -7.680 -0.104 -17.041 1.00 93.12 447 ASN A CA 1
ATOM 3433 C C . ASN A 1 447 ? -8.976 -0.903 -17.196 1.00 93.12 447 ASN A C 1
ATOM 3435 O O . ASN A 1 447 ? -9.850 -0.878 -16.327 1.00 93.12 447 ASN A O 1
ATOM 3439 N N . VAL A 1 448 ? -9.081 -1.641 -18.298 1.00 93.00 448 VAL A N 1
ATOM 3440 C CA . VAL A 1 448 ? -10.240 -2.486 -18.600 1.00 93.00 448 VAL A CA 1
ATOM 3441 C C . VAL A 1 448 ? -9.750 -3.904 -18.869 1.00 93.00 448 VAL A C 1
ATOM 3443 O O . VAL A 1 448 ? -8.936 -4.105 -19.772 1.00 93.00 448 VAL A O 1
ATOM 3446 N N . LEU A 1 449 ? -10.234 -4.877 -18.095 1.00 90.75 449 LEU A N 1
ATOM 3447 C CA . LEU A 1 449 ? -9.913 -6.298 -18.234 1.00 90.75 449 LEU A CA 1
ATOM 3448 C C . LEU A 1 449 ? -11.100 -7.053 -18.844 1.00 90.75 449 LEU A C 1
ATOM 3450 O O . LEU A 1 449 ? -12.092 -7.287 -18.149 1.00 90.75 449 LEU A O 1
ATOM 3454 N N . PRO A 1 450 ? -11.025 -7.449 -20.124 1.00 89.06 450 PRO A N 1
ATOM 3455 C CA . PRO A 1 450 ? -12.043 -8.286 -20.738 1.00 89.06 450 PRO A CA 1
ATOM 3456 C C . PRO A 1 450 ? -12.121 -9.652 -20.047 1.00 89.06 450 PRO A C 1
ATOM 3458 O O . PRO A 1 450 ? -11.096 -10.262 -19.738 1.00 89.06 450 PRO A O 1
ATOM 3461 N N . TYR A 1 451 ? -13.340 -10.143 -19.842 1.00 84.81 451 TYR A N 1
ATOM 3462 C CA . TYR A 1 451 ? -13.605 -11.482 -19.326 1.00 84.81 451 TYR A CA 1
ATOM 3463 C C . TYR A 1 451 ? -13.082 -12.546 -20.308 1.00 84.81 451 TYR A C 1
ATOM 3465 O O . TYR A 1 451 ? -12.084 -13.224 -20.054 1.00 84.81 451 TYR A O 1
ATOM 3473 N N . SER A 1 452 ? -13.714 -12.604 -21.483 1.00 80.44 452 SER A N 1
ATOM 3474 C CA . SER A 1 452 ? -13.504 -13.634 -22.497 1.00 80.44 452 SER A CA 1
ATOM 3475 C C . SER A 1 452 ? -13.455 -13.053 -23.904 1.00 80.44 452 SER A C 1
ATOM 3477 O O . SER A 1 452 ? -14.162 -12.093 -24.232 1.00 80.44 452 SER A O 1
ATOM 3479 N N . SER A 1 453 ? -12.649 -13.695 -24.749 1.00 73.62 453 SER A N 1
ATOM 3480 C CA . SER A 1 453 ? -12.522 -13.428 -26.184 1.00 73.62 453 SER A CA 1
ATOM 3481 C C . SER A 1 453 ? -13.848 -13.608 -26.941 1.00 73.62 453 SER A C 1
ATOM 3483 O O . SER A 1 453 ? -14.153 -12.855 -27.870 1.00 73.62 453 SER A O 1
ATOM 3485 N N . LYS A 1 454 ? -14.662 -14.573 -26.488 1.00 70.69 454 LYS A N 1
ATOM 3486 C CA . LYS A 1 454 ? -15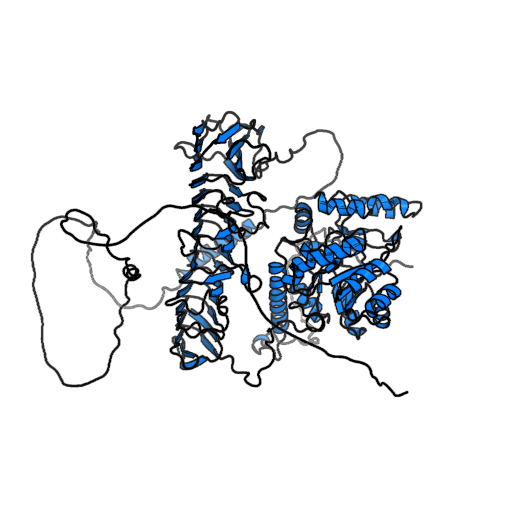.878 -15.092 -27.135 1.00 70.69 454 LYS A CA 1
ATOM 3487 C C . LYS A 1 454 ? -17.157 -14.353 -26.732 1.00 70.69 454 LYS A C 1
ATOM 3489 O O . LYS A 1 454 ? -18.254 -14.798 -27.055 1.00 70.69 454 LYS A O 1
ATOM 3494 N N . SER A 1 455 ? -17.034 -13.204 -26.067 1.00 67.12 455 SER A N 1
ATOM 3495 C CA . SER A 1 455 ? -18.152 -12.347 -25.650 1.00 67.12 455 SER A CA 1
ATOM 3496 C C . SER A 1 455 ? -18.858 -11.689 -26.857 1.00 67.12 455 SER A C 1
ATOM 3498 O O . SER A 1 455 ? -18.599 -10.549 -27.251 1.00 67.12 455 SER A O 1
ATOM 3500 N N . THR A 1 456 ? -19.764 -12.437 -27.495 1.00 59.62 456 THR A N 1
ATOM 3501 C CA . THR A 1 456 ? -20.492 -12.011 -28.701 1.00 59.62 456 THR A CA 1
ATOM 3502 C C . THR A 1 456 ? -21.313 -10.748 -28.453 1.00 59.62 456 THR A C 1
ATOM 3504 O O . THR A 1 456 ? -22.217 -10.742 -27.621 1.00 59.62 456 THR A O 1
ATOM 3507 N N . GLY A 1 457 ? -21.030 -9.690 -29.218 1.00 66.62 457 GLY A N 1
ATOM 3508 C CA . GLY A 1 457 ? -21.732 -8.409 -29.117 1.00 66.62 457 GLY A CA 1
ATOM 3509 C C . GLY A 1 457 ? -21.228 -7.479 -28.010 1.00 66.62 457 GLY A C 1
ATOM 3510 O O . GLY A 1 457 ? -21.890 -6.475 -27.751 1.00 66.62 457 GLY A O 1
ATOM 3511 N N . SER A 1 458 ? -20.088 -7.780 -27.375 1.00 84.44 458 SER A N 1
ATOM 3512 C CA . SER A 1 458 ? -19.584 -6.993 -26.247 1.00 84.44 458 SER A CA 1
ATOM 3513 C C . SER A 1 458 ? -19.279 -5.527 -26.596 1.00 84.44 458 SER A C 1
ATOM 3515 O O . SER A 1 458 ? -18.734 -5.219 -27.664 1.00 84.44 458 SER A O 1
ATOM 3517 N N . TRP A 1 459 ? -19.649 -4.622 -25.683 1.00 90.25 459 TRP A N 1
ATOM 3518 C CA . TRP A 1 459 ? -19.575 -3.166 -25.844 1.00 90.25 459 TRP A CA 1
ATOM 3519 C C . TRP A 1 459 ? -18.737 -2.488 -24.756 1.00 90.25 459 TRP A C 1
ATOM 3521 O O . TRP A 1 459 ? -19.031 -2.612 -23.568 1.00 90.25 459 TRP A O 1
ATOM 3531 N N . LEU A 1 460 ? -17.759 -1.680 -25.164 1.00 94.75 460 LEU A N 1
ATOM 3532 C CA . LEU A 1 460 ? -17.032 -0.755 -24.291 1.00 94.75 460 LEU A CA 1
ATOM 3533 C C . LEU A 1 460 ? -17.314 0.690 -24.727 1.00 94.75 460 LEU A C 1
ATOM 3535 O O . LEU A 1 460 ? -17.031 1.080 -25.854 1.00 94.75 460 LEU A O 1
ATOM 3539 N N . ARG A 1 461 ? -17.874 1.521 -23.854 1.00 97.12 461 ARG A N 1
ATOM 3540 C CA . ARG A 1 461 ? -18.101 2.944 -24.112 1.00 97.12 461 ARG A CA 1
ATOM 3541 C C . ARG A 1 461 ? -17.402 3.777 -23.051 1.00 97.12 461 ARG A C 1
ATOM 3543 O O . ARG A 1 461 ? -17.483 3.480 -21.864 1.00 97.12 461 ARG A O 1
ATOM 3550 N N . THR A 1 462 ? -16.721 4.833 -23.489 1.00 97.56 462 THR A N 1
ATOM 3551 C CA . THR A 1 462 ? -16.181 5.855 -22.586 1.00 97.56 462 THR A CA 1
ATOM 3552 C C . THR A 1 462 ? -16.475 7.249 -23.127 1.00 97.56 462 THR A C 1
ATOM 3554 O O . THR A 1 462 ? -16.051 7.555 -24.246 1.00 97.56 462 THR A O 1
ATOM 3557 N N . GLU A 1 463 ? -17.148 8.111 -22.366 1.00 96.75 463 GLU A N 1
ATOM 3558 C CA . GLU A 1 463 ? -17.551 9.442 -22.846 1.00 96.75 463 GLU A CA 1
ATOM 3559 C C . GLU A 1 463 ? -17.299 10.560 -21.821 1.00 96.75 463 GLU A C 1
ATOM 3561 O O . GLU A 1 463 ? -17.721 10.459 -20.675 1.00 96.75 463 GLU A O 1
ATOM 3566 N N . SER A 1 464 ? -16.638 11.648 -22.232 1.00 92.81 464 SER A N 1
ATOM 3567 C CA . SER A 1 464 ? -16.437 12.856 -21.415 1.00 92.81 464 SER A CA 1
ATOM 3568 C C . SER A 1 464 ? -16.865 14.108 -22.176 1.00 92.81 464 SER A C 1
ATOM 3570 O O . SER A 1 464 ? -16.569 14.237 -23.356 1.00 92.81 464 SER A O 1
ATOM 3572 N N . ALA A 1 465 ? -17.530 15.086 -21.558 1.00 87.00 465 ALA A N 1
ATOM 3573 C CA . ALA A 1 465 ? -17.814 16.332 -22.284 1.00 87.00 465 ALA A CA 1
ATOM 3574 C C . ALA A 1 465 ? -16.630 17.324 -22.301 1.00 87.00 465 ALA A C 1
ATOM 3576 O O . ALA A 1 465 ? -16.525 18.100 -23.251 1.00 87.00 465 ALA A O 1
ATOM 3577 N N . VAL A 1 466 ? -15.750 17.336 -21.290 1.00 79.88 466 VAL A N 1
ATOM 3578 C CA . VAL A 1 466 ? -14.709 18.387 -21.144 1.00 79.88 466 VAL A CA 1
ATOM 3579 C C . VAL A 1 466 ? -13.364 17.888 -20.582 1.00 79.88 466 VAL A C 1
ATOM 3581 O O . VAL A 1 466 ? -12.506 18.696 -20.230 1.00 79.88 466 VAL A O 1
ATOM 3584 N N . GLY A 1 467 ? -13.164 16.572 -20.490 1.00 82.69 467 GLY A N 1
ATOM 3585 C CA . GLY A 1 467 ? -11.923 15.967 -20.012 1.00 82.69 467 GLY A CA 1
ATOM 3586 C C . GLY A 1 467 ? -11.246 15.052 -21.029 1.00 82.69 467 GLY A C 1
ATOM 3587 O O . GLY A 1 467 ? -11.829 14.623 -22.032 1.00 82.69 467 GLY A O 1
ATOM 3588 N N . GLY A 1 468 ? -9.980 14.744 -20.739 1.00 88.62 468 GLY A N 1
ATOM 3589 C CA . GLY A 1 468 ? -9.235 13.690 -21.422 1.00 88.62 468 GLY A CA 1
ATOM 3590 C C . GLY A 1 468 ? -9.715 12.296 -21.015 1.00 88.62 468 GLY A C 1
ATOM 3591 O O . GLY A 1 468 ? -10.239 12.101 -19.917 1.00 88.62 468 GLY A O 1
ATOM 3592 N N . ILE A 1 469 ? -9.525 11.332 -21.912 1.00 94.12 469 ILE A N 1
ATOM 3593 C CA . ILE A 1 469 ? -9.880 9.929 -21.705 1.00 94.12 469 ILE A CA 1
ATOM 3594 C C . ILE A 1 469 ? -8.637 9.082 -21.966 1.00 94.12 469 ILE A C 1
ATOM 3596 O O . ILE A 1 469 ? -8.151 9.012 -23.096 1.00 94.12 469 ILE A O 1
ATOM 3600 N N . HIS A 1 470 ? -8.146 8.414 -20.933 1.00 93.62 470 HIS A N 1
ATOM 3601 C CA . HIS A 1 470 ? -7.131 7.379 -21.011 1.00 93.62 470 HIS A CA 1
ATOM 3602 C C . HIS A 1 470 ? -7.810 6.016 -20.806 1.00 93.62 470 HIS A C 1
ATOM 3604 O O . HIS A 1 470 ? -8.476 5.792 -19.795 1.00 93.62 470 HIS A O 1
ATOM 3610 N N . VAL A 1 471 ? -7.667 5.107 -21.775 1.00 94.88 471 VAL A N 1
ATOM 3611 C CA . VAL A 1 471 ? -8.184 3.731 -21.671 1.00 94.88 471 VAL A CA 1
ATOM 3612 C C . VAL A 1 471 ? -7.091 2.748 -22.043 1.00 94.88 471 VAL A C 1
ATOM 3614 O O . VAL A 1 471 ? -6.576 2.760 -23.166 1.00 94.88 471 VAL A O 1
ATOM 3617 N N . ASN A 1 472 ? -6.777 1.858 -21.110 1.00 92.69 472 ASN A N 1
ATOM 3618 C CA . ASN A 1 472 ? -5.855 0.755 -21.310 1.00 92.69 472 ASN A CA 1
ATOM 3619 C C . ASN A 1 472 ? -6.615 -0.578 -21.266 1.00 92.69 472 ASN A C 1
ATOM 3621 O O . ASN A 1 472 ? -6.826 -1.148 -20.196 1.00 92.69 472 ASN A O 1
ATOM 3625 N N . VAL A 1 473 ? -7.009 -1.085 -22.436 1.00 90.75 473 VAL A N 1
ATOM 3626 C CA . VAL A 1 473 ? -7.625 -2.411 -22.550 1.00 90.75 473 VAL A CA 1
ATOM 3627 C C . VAL A 1 473 ? -6.535 -3.480 -22.470 1.00 90.75 473 VAL A C 1
ATOM 3629 O O . VAL A 1 473 ? -5.524 -3.436 -23.183 1.00 90.75 473 VAL A O 1
ATOM 3632 N N . LEU A 1 474 ? -6.732 -4.436 -21.570 1.00 88.94 474 LEU A N 1
ATOM 3633 C CA . LEU A 1 474 ? -5.852 -5.577 -21.337 1.00 88.94 474 LEU A CA 1
ATOM 3634 C C . LEU A 1 474 ? -6.255 -6.767 -22.236 1.00 88.94 474 LEU A C 1
ATOM 3636 O O . LEU A 1 474 ? -7.346 -6.761 -22.809 1.00 88.94 474 LEU A O 1
ATOM 3640 N N . PRO A 1 475 ? -5.398 -7.793 -22.411 1.00 85.50 475 PRO A N 1
ATOM 3641 C CA . PRO A 1 475 ? -5.831 -9.071 -22.980 1.00 85.50 475 PRO A CA 1
ATOM 3642 C C . PRO A 1 475 ? -6.982 -9.677 -22.154 1.00 85.50 475 PRO A C 1
ATOM 3644 O O . PRO A 1 475 ? -7.025 -9.425 -20.947 1.00 85.50 475 PRO A O 1
ATOM 3647 N N . PRO A 1 476 ? -7.873 -10.487 -22.756 1.00 84.19 476 PRO A N 1
ATOM 3648 C CA . PRO A 1 476 ? -8.896 -11.209 -22.001 1.00 84.19 476 PRO A CA 1
ATOM 3649 C C . PRO A 1 476 ? -8.241 -12.165 -20.995 1.00 84.19 476 PRO A C 1
ATOM 3651 O O . PRO A 1 476 ? -7.140 -12.654 -21.258 1.00 84.19 476 PRO A O 1
ATOM 3654 N N . TYR A 1 477 ? -8.874 -12.423 -19.848 1.00 82.44 477 TYR A N 1
ATOM 3655 C CA . TYR A 1 477 ? -8.234 -13.221 -18.792 1.00 82.44 477 TYR A CA 1
ATOM 3656 C C . TYR A 1 477 ? -8.521 -14.723 -18.874 1.00 82.44 477 TYR A C 1
ATOM 3658 O O . TYR A 1 477 ? -7.632 -15.509 -18.548 1.00 82.44 477 TYR A O 1
ATOM 3666 N N . GLU A 1 478 ? -9.714 -15.121 -19.329 1.00 77.75 478 GLU A N 1
ATOM 3667 C CA . GLU A 1 478 ? -10.092 -16.533 -19.499 1.00 77.75 478 GLU A CA 1
ATOM 3668 C C . GLU A 1 478 ? -9.224 -17.202 -20.579 1.00 77.75 478 GLU A C 1
ATOM 3670 O O . GLU A 1 478 ? -8.658 -18.274 -20.372 1.00 77.75 478 GLU A O 1
ATOM 3675 N N . GLU A 1 479 ? -9.035 -16.514 -21.709 1.00 79.25 479 GLU A N 1
ATOM 3676 C CA . GLU A 1 479 ? -8.305 -17.030 -22.872 1.00 79.25 479 GLU A CA 1
ATOM 3677 C C . GLU A 1 479 ? -7.304 -15.994 -23.417 1.00 79.25 479 GLU A C 1
ATOM 3679 O O . GLU A 1 479 ? -7.511 -15.424 -24.490 1.00 79.25 479 GLU A O 1
ATOM 3684 N N . PRO A 1 480 ? -6.180 -15.718 -22.725 1.00 78.75 480 PRO A N 1
ATOM 3685 C CA . PRO A 1 480 ? -5.334 -14.558 -23.027 1.00 78.75 480 PRO A CA 1
ATOM 3686 C C . PRO A 1 480 ? -4.584 -14.594 -24.363 1.00 78.75 480 PRO A C 1
ATOM 3688 O O . PRO A 1 480 ? -3.748 -13.721 -24.604 1.00 78.75 480 PRO A O 1
ATOM 3691 N N . GLN A 1 481 ? -4.769 -15.620 -25.195 1.00 78.81 481 GLN A N 1
ATOM 3692 C CA . GLN A 1 481 ? -4.221 -15.697 -26.556 1.00 78.81 481 GLN A CA 1
ATOM 3693 C C . GLN A 1 481 ? -5.306 -15.552 -27.638 1.00 78.81 481 GLN A C 1
ATOM 3695 O O . GLN A 1 481 ? -4.957 -15.217 -28.768 1.00 78.81 481 GLN A O 1
ATOM 3700 N N . ASP A 1 482 ? -6.584 -15.755 -27.302 1.00 81.06 482 ASP A N 1
ATOM 3701 C CA . ASP A 1 482 ? -7.687 -15.749 -28.262 1.00 81.06 482 ASP A CA 1
ATOM 3702 C C . ASP A 1 482 ? -8.058 -14.324 -28.694 1.00 81.06 482 ASP A C 1
ATOM 3704 O O . ASP A 1 482 ? -7.860 -13.334 -27.980 1.00 81.06 482 ASP A O 1
ATOM 3708 N N . VAL A 1 483 ? -8.598 -14.227 -29.908 1.00 80.81 483 VAL A N 1
ATOM 3709 C CA . VAL A 1 483 ? -8.883 -12.957 -30.570 1.00 80.81 483 VAL A CA 1
ATOM 3710 C C . VAL A 1 483 ? -10.231 -12.391 -30.122 1.00 80.81 483 VAL A C 1
ATOM 3712 O O . VAL A 1 483 ? -11.280 -12.993 -30.333 1.00 80.81 483 VAL A O 1
ATOM 3715 N N . MET A 1 484 ? -10.223 -11.170 -29.584 1.00 80.94 484 MET A N 1
ATOM 3716 C CA . MET A 1 484 ? -11.425 -10.390 -29.267 1.00 80.94 484 MET A CA 1
ATOM 3717 C C . MET A 1 484 ? -12.013 -9.764 -30.543 1.00 80.94 484 MET A C 1
ATOM 3719 O O . MET A 1 484 ? -12.000 -8.542 -30.720 1.00 80.94 484 MET A O 1
ATOM 3723 N N . GLY A 1 485 ? -12.495 -10.606 -31.460 1.00 75.38 485 GLY A N 1
ATOM 3724 C CA . GLY A 1 485 ? -13.053 -10.194 -32.756 1.00 75.38 485 GLY A CA 1
ATOM 3725 C C . GLY A 1 485 ? -14.444 -9.552 -32.669 1.00 75.38 485 GLY A C 1
ATOM 3726 O O . GLY A 1 485 ? -14.911 -8.939 -33.627 1.00 75.38 485 GLY A O 1
ATOM 3727 N N . HIS A 1 486 ? -15.119 -9.669 -31.521 1.00 80.38 486 HIS A N 1
ATOM 3728 C CA . HIS A 1 486 ? -16.494 -9.190 -31.328 1.00 80.38 486 HIS A CA 1
ATOM 3729 C C . HIS A 1 486 ? -16.616 -7.910 -30.489 1.00 80.38 486 HIS A C 1
ATOM 3731 O O . HIS A 1 486 ? -17.708 -7.348 -30.419 1.00 80.38 486 HIS A O 1
ATOM 3737 N N . LEU A 1 487 ? -15.517 -7.416 -29.907 1.00 86.00 487 LEU A N 1
ATOM 3738 C CA . LEU A 1 487 ? -15.523 -6.210 -29.077 1.00 86.00 487 LEU A CA 1
ATOM 3739 C C . LEU A 1 487 ? -15.731 -4.945 -29.925 1.00 86.00 487 LEU A C 1
ATOM 3741 O O . LEU A 1 487 ? -14.839 -4.528 -30.674 1.00 86.00 487 LEU A O 1
ATOM 3745 N N . ARG A 1 488 ? -16.887 -4.292 -29.767 1.00 90.56 488 ARG A N 1
ATOM 3746 C CA . ARG A 1 488 ? -17.111 -2.923 -30.245 1.00 90.56 488 ARG A CA 1
ATOM 3747 C C . ARG A 1 488 ? -16.794 -1.927 -29.133 1.00 90.56 488 ARG A C 1
ATOM 3749 O O . ARG A 1 488 ? -17.389 -1.991 -28.064 1.00 90.56 488 ARG A O 1
ATOM 3756 N N . SER A 1 489 ? -15.927 -0.961 -29.414 1.00 93.00 489 SER A N 1
ATOM 3757 C CA . SER A 1 489 ? -15.632 0.138 -28.503 1.00 93.00 489 SER A CA 1
ATOM 3758 C C . SER A 1 489 ? -15.884 1.518 -29.102 1.00 93.00 489 SER A C 1
ATOM 3760 O O . SER A 1 489 ? -15.651 1.744 -30.292 1.00 93.00 489 SER A O 1
ATOM 3762 N N . VAL A 1 490 ? -16.352 2.443 -28.263 1.00 95.44 490 VAL A N 1
ATOM 3763 C CA . VAL A 1 490 ? -16.722 3.817 -28.617 1.00 95.44 490 VAL A CA 1
ATOM 3764 C C . VAL A 1 490 ? -16.172 4.791 -27.567 1.00 95.44 490 VAL A C 1
ATOM 3766 O O . VAL A 1 490 ? -16.653 4.846 -26.437 1.00 95.44 490 VAL A O 1
ATOM 3769 N N . HIS A 1 491 ? -15.178 5.592 -27.945 1.00 95.94 491 HIS A N 1
ATOM 3770 C CA . HIS A 1 491 ? -14.493 6.546 -27.070 1.00 95.94 491 HIS A CA 1
ATOM 3771 C C . HIS A 1 491 ? -14.759 7.984 -27.544 1.00 95.94 491 HIS A C 1
ATOM 3773 O O . HIS A 1 491 ? -14.382 8.346 -28.658 1.00 95.94 491 HIS A O 1
ATOM 3779 N N . LYS A 1 492 ? -15.423 8.823 -26.743 1.00 94.62 492 LYS A N 1
ATOM 3780 C CA . LYS A 1 492 ? -15.888 10.148 -27.196 1.00 94.62 492 LYS A CA 1
ATOM 3781 C C . LYS A 1 492 ? -15.547 11.261 -26.218 1.00 94.62 492 LYS A C 1
ATOM 3783 O O . LYS A 1 492 ? -15.810 11.145 -25.028 1.00 94.62 492 LYS A O 1
ATOM 3788 N N . THR A 1 493 ? -15.019 12.373 -26.720 1.00 91.50 493 THR A N 1
ATOM 3789 C CA . THR A 1 493 ? -14.988 13.627 -25.961 1.00 91.50 493 THR A CA 1
ATOM 3790 C C . THR A 1 493 ? -15.384 14.829 -26.810 1.00 91.50 493 THR A C 1
ATOM 3792 O O . THR A 1 493 ? -15.358 14.763 -28.037 1.00 91.50 493 THR A O 1
ATOM 3795 N N . LYS A 1 494 ? -15.805 15.934 -26.188 1.00 87.00 494 LYS A N 1
ATOM 3796 C CA . LYS A 1 494 ? -15.980 17.206 -26.916 1.00 87.00 494 LYS A CA 1
ATOM 3797 C C . LYS A 1 494 ? -14.703 18.025 -26.807 1.00 87.00 494 LYS A C 1
ATOM 3799 O O . LYS A 1 494 ? -14.118 18.352 -27.832 1.00 87.00 494 LYS A O 1
ATOM 3804 N N . SER A 1 495 ? -14.223 18.275 -25.591 1.00 79.00 495 SER A N 1
ATOM 3805 C CA . SER A 1 495 ? -12.944 18.950 -25.352 1.00 79.00 495 SER A CA 1
ATOM 3806 C C . SER A 1 495 ? -12.015 18.068 -24.525 1.00 79.00 495 SER A C 1
ATOM 3808 O O . SER A 1 495 ? -12.214 17.923 -23.324 1.00 79.00 495 SER A O 1
ATOM 3810 N N . GLY A 1 496 ? -10.984 17.507 -25.154 1.00 82.50 496 GLY A N 1
ATOM 3811 C CA . GLY A 1 496 ? -10.009 16.645 -24.489 1.00 82.50 496 GLY A CA 1
ATOM 3812 C C . GLY A 1 496 ? -9.238 15.748 -25.454 1.00 82.50 496 GLY A C 1
ATOM 3813 O O . GLY A 1 496 ? -9.629 15.560 -26.610 1.00 82.50 496 GLY A O 1
ATOM 3814 N N . SER A 1 497 ? -8.134 15.178 -24.967 1.00 84.50 497 SER A N 1
ATOM 3815 C CA . SER A 1 497 ? -7.370 14.163 -25.700 1.00 84.50 497 SER A CA 1
ATOM 3816 C C . SER A 1 497 ? -7.824 12.750 -25.339 1.00 84.50 497 SER A C 1
ATOM 3818 O O . SER A 1 497 ? -8.070 12.447 -24.173 1.00 84.50 497 SER A O 1
ATOM 3820 N N . LEU A 1 498 ? -7.895 11.881 -26.345 1.00 87.44 498 LEU A N 1
ATOM 3821 C CA . LEU A 1 498 ? -8.129 10.449 -26.207 1.00 87.44 498 LEU A CA 1
ATOM 3822 C C . LEU A 1 498 ? -6.785 9.713 -26.319 1.00 87.44 498 LEU A C 1
ATOM 3824 O O . LEU A 1 498 ? -6.144 9.762 -27.370 1.00 87.44 498 LEU A O 1
ATOM 3828 N N . HIS A 1 499 ? -6.363 9.009 -25.271 1.00 88.25 499 HIS A N 1
ATOM 3829 C CA . HIS A 1 499 ? -5.197 8.121 -25.286 1.00 88.25 499 HIS A CA 1
ATOM 3830 C C . HIS A 1 499 ? -5.660 6.681 -25.065 1.00 88.25 499 HIS A C 1
ATOM 3832 O O . HIS A 1 499 ? -5.962 6.264 -23.949 1.00 88.25 499 HIS A O 1
ATOM 3838 N N . ILE A 1 500 ? -5.740 5.922 -26.152 1.00 89.00 500 ILE A N 1
ATOM 3839 C CA . ILE A 1 500 ? -6.405 4.621 -26.180 1.00 89.00 500 ILE A CA 1
ATOM 3840 C C . ILE A 1 500 ? -5.378 3.543 -26.538 1.00 89.00 500 ILE A C 1
ATOM 3842 O O . ILE A 1 500 ? -4.639 3.664 -27.521 1.00 89.00 500 ILE A O 1
ATOM 3846 N N . LYS A 1 501 ? -5.321 2.474 -25.744 1.00 88.38 501 LYS A N 1
ATOM 3847 C CA . LYS A 1 501 ? -4.392 1.353 -25.918 1.00 88.38 501 LYS A CA 1
ATOM 3848 C C . LYS A 1 501 ? -5.151 0.029 -25.915 1.00 88.38 501 LYS A C 1
ATOM 3850 O O . LYS A 1 501 ? -5.877 -0.258 -24.968 1.00 88.38 501 LYS A O 1
ATOM 3855 N N . TYR A 1 502 ? -4.920 -0.778 -26.950 1.00 86.25 502 TYR A N 1
ATOM 3856 C CA . TYR A 1 502 ? -5.480 -2.125 -27.098 1.00 86.25 502 TYR A CA 1
ATOM 3857 C C . TYR A 1 502 ? -4.385 -3.203 -27.112 1.00 86.25 502 TYR A C 1
ATOM 3859 O O . TYR A 1 502 ? -3.234 -2.916 -27.465 1.00 86.25 502 TYR A O 1
ATOM 3867 N N . PRO A 1 503 ? -4.712 -4.450 -26.728 1.00 84.19 503 PRO A N 1
ATOM 3868 C CA . PRO A 1 503 ? -3.766 -5.558 -26.714 1.00 84.19 503 PRO A CA 1
ATOM 3869 C C . PRO A 1 503 ? -3.564 -6.155 -28.119 1.00 84.19 503 PRO A C 1
ATOM 3871 O O . PRO A 1 503 ? -4.296 -5.861 -29.069 1.00 84.19 503 PRO A O 1
ATOM 3874 N N . GLN A 1 504 ? -2.588 -7.059 -28.258 1.00 80.38 504 GLN A N 1
ATOM 3875 C CA . GLN A 1 504 ? -2.362 -7.781 -29.519 1.00 80.38 504 GLN A CA 1
ATOM 3876 C C . GLN A 1 504 ? -3.542 -8.707 -29.883 1.00 80.38 504 GLN A C 1
ATOM 3878 O O . GLN A 1 504 ? -3.736 -9.006 -31.052 1.00 80.38 504 GLN A O 1
ATOM 3883 N N . GLN A 1 505 ? -4.377 -9.066 -28.912 1.00 80.38 505 GLN A N 1
ATOM 3884 C CA . GLN A 1 505 ? -5.544 -9.939 -29.028 1.00 80.38 505 GLN A CA 1
ATOM 3885 C C . GLN A 1 505 ? -6.791 -9.253 -29.622 1.00 80.38 505 GLN A C 1
ATOM 3887 O O . GLN A 1 505 ? -7.748 -9.928 -29.968 1.00 80.38 505 GLN A O 1
ATOM 3892 N N . TRP A 1 506 ? -6.849 -7.921 -29.721 1.00 83.69 506 TRP A N 1
ATOM 3893 C CA . TRP A 1 506 ? -8.066 -7.232 -30.187 1.00 83.69 506 TRP A CA 1
ATOM 3894 C C . TRP A 1 506 ? -8.202 -7.217 -31.718 1.00 83.69 506 TRP A C 1
ATOM 3896 O O . TRP A 1 506 ? -7.263 -6.776 -32.372 1.00 83.69 506 TRP A O 1
ATOM 3906 N N . GLU A 1 507 ? -9.355 -7.594 -32.288 1.00 78.38 507 GLU A N 1
ATOM 3907 C CA . GLU A 1 507 ? -9.652 -7.456 -33.737 1.00 78.38 507 GLU A CA 1
ATOM 3908 C C . GLU A 1 507 ? -11.117 -7.044 -34.014 1.00 78.38 507 GLU A C 1
ATOM 3910 O O . GLU A 1 507 ? -11.720 -7.431 -35.012 1.00 78.38 507 GLU A O 1
ATOM 3915 N N . GLY A 1 508 ? -11.715 -6.265 -33.110 1.00 80.12 508 GLY A N 1
ATOM 3916 C CA . GLY A 1 508 ? -13.107 -5.817 -33.208 1.00 80.12 508 GLY A CA 1
ATOM 3917 C C . GLY A 1 508 ? -13.296 -4.480 -33.941 1.00 80.12 508 GLY A C 1
ATOM 3918 O O . GLY A 1 508 ? -12.676 -4.205 -34.971 1.00 80.12 508 GLY A O 1
ATOM 3919 N N . LYS A 1 509 ? -14.159 -3.606 -33.401 1.00 87.50 509 LYS A N 1
ATOM 3920 C CA . LYS A 1 509 ? -14.411 -2.254 -33.946 1.00 87.50 509 LYS A CA 1
ATOM 3921 C C . LYS A 1 509 ? -14.091 -1.164 -32.924 1.00 87.50 509 LYS A C 1
ATOM 3923 O O . LYS A 1 509 ? -14.567 -1.257 -31.801 1.00 87.50 509 LYS A O 1
ATOM 3928 N N . ILE A 1 510 ? -13.331 -0.137 -33.302 1.00 90.50 510 ILE A N 1
ATOM 3929 C CA . ILE A 1 510 ? -13.029 1.043 -32.473 1.00 90.50 510 ILE A CA 1
ATOM 3930 C C . ILE A 1 510 ? -13.506 2.304 -33.192 1.00 90.50 510 ILE A C 1
ATOM 3932 O O . ILE A 1 510 ? -13.112 2.570 -34.324 1.00 90.50 510 ILE A O 1
ATOM 3936 N N . GLU A 1 511 ? -14.303 3.102 -32.493 1.00 93.38 511 GLU A N 1
ATOM 3937 C CA . GLU A 1 511 ? -14.730 4.446 -32.877 1.00 93.38 511 GLU A CA 1
ATOM 3938 C C . GLU A 1 511 ? -14.167 5.427 -31.833 1.00 93.38 511 GLU A C 1
ATOM 3940 O O . GLU A 1 511 ? -14.451 5.274 -30.644 1.00 93.38 511 GLU A O 1
ATOM 3945 N N . ALA A 1 512 ? -13.351 6.409 -32.228 1.00 91.75 512 ALA A N 1
ATOM 3946 C CA . ALA A 1 512 ? -12.765 7.387 -31.306 1.00 91.75 512 ALA A CA 1
ATOM 3947 C C . ALA A 1 512 ? -12.873 8.823 -31.843 1.00 91.75 512 ALA A C 1
ATOM 3949 O O . ALA A 1 512 ? -12.311 9.147 -32.888 1.00 91.75 512 ALA A O 1
ATOM 3950 N N . VAL A 1 513 ? -13.584 9.699 -31.128 1.00 90.69 513 VAL A N 1
ATOM 3951 C CA . VAL A 1 513 ? -13.951 11.040 -31.620 1.00 90.69 513 VAL A CA 1
ATOM 3952 C C . VAL A 1 513 ? -13.673 12.116 -30.572 1.00 90.69 513 VAL A C 1
ATOM 3954 O O . VAL A 1 513 ? -14.141 12.009 -29.439 1.00 90.69 513 VAL A O 1
ATOM 3957 N N . THR A 1 514 ? -12.976 13.187 -30.960 1.00 88.31 514 THR A N 1
ATOM 3958 C CA . THR A 1 514 ? -12.899 14.445 -30.193 1.00 88.31 514 THR A CA 1
ATOM 3959 C C . THR A 1 514 ? -13.368 15.637 -31.040 1.00 88.31 514 THR A C 1
ATOM 3961 O O . THR A 1 514 ? -13.213 15.625 -32.260 1.00 88.31 514 THR A O 1
ATOM 3964 N N . MET A 1 515 ? -13.963 16.682 -30.454 1.00 82.62 515 MET A N 1
ATOM 3965 C CA . MET A 1 515 ? -14.243 17.922 -31.209 1.00 82.62 515 MET A CA 1
ATOM 3966 C C . MET A 1 515 ? -13.049 18.881 -31.157 1.00 82.62 515 MET A C 1
ATOM 3968 O O . MET A 1 515 ? -12.702 19.487 -32.171 1.00 82.62 515 MET A O 1
ATOM 3972 N N . SER A 1 516 ? -12.392 18.987 -30.002 1.00 71.94 516 SER A N 1
ATOM 3973 C CA . SER A 1 516 ? -11.161 19.750 -29.809 1.00 71.94 516 SER A CA 1
ATOM 3974 C C . SER A 1 516 ? -10.178 19.002 -28.909 1.00 71.94 516 SER A C 1
ATOM 3976 O O . SER A 1 516 ? -10.410 18.846 -27.708 1.00 71.94 516 SER A O 1
ATOM 3978 N N . GLY A 1 517 ? -9.065 18.558 -29.491 1.00 77.44 517 GLY A N 1
ATOM 3979 C CA . GLY A 1 517 ? -8.032 17.772 -28.819 1.00 77.44 517 GLY A CA 1
ATOM 3980 C C . GLY A 1 517 ? -7.348 16.783 -29.761 1.00 77.44 517 GLY A C 1
ATOM 3981 O O . GLY A 1 517 ? -7.503 16.858 -30.984 1.00 77.44 517 GLY A O 1
ATOM 3982 N N . SER A 1 518 ? -6.580 15.852 -29.191 1.00 78.38 518 SER A N 1
ATOM 3983 C CA . SER A 1 518 ? -5.864 14.826 -29.962 1.00 78.38 518 SER A CA 1
ATOM 3984 C C . SER A 1 518 ? -6.431 13.421 -29.756 1.00 78.38 518 SER A C 1
ATOM 3986 O O . SER A 1 518 ? -6.896 13.096 -28.668 1.00 78.38 518 SER A O 1
ATOM 3988 N N . VAL A 1 519 ? -6.376 12.569 -30.781 1.00 79.38 519 VAL A N 1
ATOM 3989 C CA . VAL A 1 519 ? -6.704 11.136 -30.663 1.00 79.38 519 VAL A CA 1
ATOM 3990 C C . VAL A 1 519 ? -5.447 10.323 -30.933 1.00 79.38 519 VAL A C 1
ATOM 3992 O O . VAL A 1 519 ? -4.957 10.312 -32.062 1.00 79.38 519 VAL A O 1
ATOM 3995 N N . LYS A 1 520 ? -4.931 9.624 -29.917 1.00 80.00 520 LYS A N 1
ATOM 3996 C CA . LYS A 1 520 ? -3.810 8.691 -30.058 1.00 80.00 520 LYS A CA 1
ATOM 3997 C C . LYS A 1 520 ? -4.263 7.264 -29.773 1.00 80.00 520 LYS A C 1
ATOM 3999 O O . LYS A 1 520 ? -4.592 6.933 -28.633 1.00 80.00 520 LYS A O 1
ATOM 4004 N N . LEU A 1 521 ? -4.220 6.414 -30.797 1.00 79.19 521 LEU A N 1
ATOM 4005 C CA . LEU A 1 521 ? -4.425 4.972 -30.664 1.00 79.19 521 LEU A CA 1
ATOM 4006 C C . LEU A 1 521 ? -3.067 4.264 -30.701 1.00 79.19 521 LEU A C 1
ATOM 4008 O O . LEU A 1 521 ? -2.257 4.526 -31.593 1.00 79.19 521 LEU A O 1
ATOM 4012 N N . ARG A 1 522 ? -2.832 3.339 -29.765 1.00 79.12 522 ARG A N 1
ATOM 4013 C CA . ARG A 1 522 ? -1.705 2.396 -29.816 1.00 79.12 522 ARG A CA 1
ATOM 4014 C C . ARG A 1 522 ? -2.205 0.960 -29.938 1.00 79.12 522 ARG A C 1
ATOM 4016 O O . ARG A 1 522 ? -2.959 0.486 -29.087 1.00 79.12 522 ARG A O 1
ATOM 4023 N N . GLY A 1 523 ? -1.708 0.265 -30.955 1.00 66.56 523 GLY A N 1
ATOM 4024 C CA . GLY A 1 523 ? -1.927 -1.157 -31.191 1.00 66.56 523 GLY A CA 1
ATOM 4025 C C . GLY A 1 523 ? -0.851 -1.722 -32.120 1.00 66.56 523 GLY A C 1
ATOM 4026 O O . GLY A 1 523 ? -0.204 -0.981 -32.863 1.00 66.56 523 GLY A O 1
ATOM 4027 N N . LYS A 1 524 ? -0.651 -3.040 -32.072 1.00 69.94 524 LYS A N 1
ATOM 4028 C CA . LYS A 1 524 ? 0.159 -3.750 -33.068 1.00 69.94 524 LYS A CA 1
ATOM 4029 C C . LYS A 1 524 ? -0.652 -4.033 -34.327 1.00 69.94 524 LYS A C 1
ATOM 4031 O O . LYS A 1 524 ? -1.876 -4.111 -34.254 1.00 69.94 524 LYS A O 1
ATOM 4036 N N . ASP A 1 525 ? 0.054 -4.231 -35.438 1.00 72.25 525 ASP A N 1
ATOM 4037 C CA . ASP A 1 525 ? -0.478 -4.794 -36.689 1.00 72.25 525 ASP A CA 1
ATOM 4038 C C . ASP A 1 525 ? -1.621 -3.966 -37.320 1.00 72.25 525 ASP A C 1
ATOM 4040 O O . ASP A 1 525 ? -2.410 -4.462 -38.125 1.00 72.25 525 ASP A O 1
ATOM 4044 N N . VAL A 1 526 ? -1.702 -2.686 -36.933 1.00 76.25 526 VAL A N 1
ATOM 4045 C CA . VAL A 1 526 ? -2.652 -1.687 -37.437 1.00 76.25 526 VAL A CA 1
ATOM 4046 C C . VAL A 1 526 ? -2.180 -1.180 -38.798 1.00 76.25 526 VAL A C 1
ATOM 4048 O O . VAL A 1 526 ? -1.072 -0.664 -38.917 1.00 76.25 526 VAL A O 1
ATOM 4051 N N . GLU A 1 527 ? -3.036 -1.256 -39.812 1.00 80.06 527 GLU A N 1
ATOM 4052 C CA . GLU A 1 527 ? -2.784 -0.735 -41.157 1.00 80.06 527 GLU A CA 1
ATOM 4053 C C . GLU A 1 527 ? -3.666 0.498 -41.395 1.00 80.06 527 GLU A C 1
ATOM 4055 O O . GLU A 1 527 ? -4.897 0.414 -41.362 1.00 80.06 527 GLU A O 1
ATOM 4060 N N . VAL A 1 528 ? -3.048 1.662 -41.620 1.00 81.69 528 VAL A N 1
ATOM 4061 C CA . VAL A 1 528 ? -3.773 2.908 -41.916 1.00 81.69 528 VAL A CA 1
ATOM 4062 C C . VAL A 1 528 ? -4.234 2.893 -43.372 1.00 81.69 528 VAL A C 1
ATOM 4064 O O . VAL A 1 528 ? -3.442 3.119 -44.282 1.00 81.69 528 VAL A O 1
ATOM 4067 N N . LEU A 1 529 ? -5.531 2.658 -43.575 1.00 84.06 529 LEU A N 1
ATOM 4068 C CA . LEU A 1 529 ? -6.165 2.573 -44.892 1.00 84.06 529 LEU A CA 1
ATOM 4069 C C . LEU A 1 529 ? -6.341 3.950 -45.537 1.00 84.06 529 LEU A C 1
ATOM 4071 O O . LEU A 1 529 ? -6.139 4.109 -46.740 1.00 84.06 529 LEU A O 1
ATOM 4075 N N . LYS A 1 530 ? -6.775 4.943 -44.751 1.00 83.88 530 LYS A N 1
ATOM 4076 C CA . LYS A 1 530 ? -7.018 6.318 -45.207 1.00 83.88 530 LYS A CA 1
ATOM 4077 C C . LYS A 1 530 ? -6.677 7.306 -44.095 1.00 83.88 530 LYS A C 1
ATOM 4079 O O . LYS A 1 530 ? -6.992 7.078 -42.929 1.00 83.88 530 LYS A O 1
ATOM 4084 N N . ARG A 1 531 ? -6.048 8.422 -44.461 1.00 84.56 531 ARG A N 1
ATOM 4085 C CA . ARG A 1 531 ? -5.731 9.534 -43.558 1.00 84.56 531 ARG A CA 1
ATOM 4086 C C . ARG A 1 531 ? -6.021 10.850 -44.264 1.00 84.56 531 ARG A C 1
ATOM 4088 O O . ARG A 1 531 ? -5.548 11.070 -45.375 1.00 84.56 531 ARG A O 1
ATOM 4095 N N . TRP A 1 532 ? -6.736 11.728 -43.579 1.00 81.06 532 TRP A N 1
ATOM 4096 C CA . TRP A 1 532 ? -7.022 13.092 -44.002 1.00 81.06 532 TRP A CA 1
ATOM 4097 C C . TRP A 1 532 ? -6.638 14.056 -42.880 1.00 81.06 532 TRP A C 1
ATOM 4099 O O . TRP A 1 532 ? -6.803 13.750 -41.700 1.00 81.06 532 TRP A O 1
ATOM 4109 N N . SER A 1 533 ? -6.116 15.221 -43.244 1.00 74.75 533 SER A N 1
ATOM 4110 C CA . SER A 1 533 ? -5.790 16.308 -42.321 1.00 74.75 533 SER A CA 1
ATOM 4111 C C . SER A 1 533 ? -5.938 17.627 -43.069 1.00 74.75 533 SER A C 1
ATOM 4113 O O . SER A 1 533 ? -5.540 17.716 -44.232 1.00 74.75 533 SER A O 1
ATOM 4115 N N . GLY A 1 534 ? -6.536 18.635 -42.440 1.00 66.81 534 GLY A N 1
ATOM 4116 C CA . GLY A 1 534 ? -6.801 19.920 -43.075 1.00 66.81 534 GLY A CA 1
ATOM 4117 C C . GLY A 1 534 ? -7.252 21.001 -42.088 1.00 66.81 534 GLY A C 1
ATOM 4118 O O . GLY A 1 534 ? -7.182 20.808 -40.875 1.00 66.81 534 GLY A O 1
ATOM 4119 N N . PRO A 1 535 ? -7.748 22.150 -42.587 1.00 57.88 535 PRO A N 1
ATOM 4120 C CA . PRO A 1 535 ? -8.113 23.296 -41.744 1.00 57.88 535 PRO A CA 1
ATOM 4121 C C . PRO A 1 535 ? -9.256 23.047 -40.746 1.00 57.88 535 PRO A C 1
ATOM 4123 O O . PRO A 1 535 ? -9.490 23.881 -39.878 1.00 57.88 535 PRO A O 1
ATOM 4126 N N . VAL A 1 536 ? -9.978 21.928 -40.879 1.00 63.19 536 VAL A N 1
ATOM 4127 C CA . VAL A 1 536 ? -11.141 21.546 -40.055 1.00 63.19 536 VAL A CA 1
ATOM 4128 C C . VAL A 1 536 ? -10.900 20.179 -39.389 1.00 63.19 536 VAL A C 1
ATOM 4130 O O . VAL A 1 536 ? -11.781 19.326 -39.331 1.00 63.19 536 VAL A O 1
ATOM 4133 N N . GLY A 1 537 ? -9.664 19.953 -38.931 1.00 74.38 537 GLY A N 1
ATOM 4134 C CA . GLY A 1 537 ? -9.273 18.762 -38.177 1.00 74.38 537 GLY A CA 1
ATOM 4135 C C . GLY A 1 537 ? -8.687 17.628 -39.023 1.00 74.38 537 GLY A C 1
ATOM 4136 O O . GLY A 1 537 ? -8.151 17.844 -40.113 1.00 74.38 537 GLY A O 1
ATOM 4137 N N . ALA A 1 538 ? -8.736 16.411 -38.480 1.00 81.62 538 ALA A N 1
ATOM 4138 C CA . ALA A 1 538 ? -8.077 15.233 -39.038 1.00 81.62 538 ALA A CA 1
ATOM 4139 C C . ALA A 1 538 ? -8.890 13.952 -38.801 1.00 81.62 538 ALA A C 1
ATOM 4141 O O . ALA A 1 538 ? -9.587 13.812 -37.797 1.00 81.62 538 ALA A O 1
ATOM 4142 N N . HIS A 1 539 ? -8.775 13.000 -39.725 1.00 86.12 539 HIS A N 1
ATOM 4143 C CA . HIS A 1 539 ? -9.518 11.739 -39.727 1.00 86.12 539 HIS A CA 1
ATOM 4144 C C . HIS A 1 539 ? -8.607 10.600 -40.190 1.00 86.12 539 HIS A C 1
ATOM 4146 O O . HIS A 1 539 ? -7.862 10.744 -41.162 1.00 86.12 539 HIS A O 1
ATOM 4152 N N . VAL A 1 540 ? -8.639 9.472 -39.486 1.00 85.25 540 VAL A N 1
ATOM 4153 C CA . VAL A 1 540 ? -7.878 8.262 -39.803 1.00 85.25 540 VAL A CA 1
ATOM 4154 C C . VAL A 1 540 ? -8.818 7.066 -39.762 1.00 85.25 540 VAL A C 1
ATOM 4156 O O . VAL A 1 540 ? -9.379 6.756 -38.715 1.00 85.25 540 VAL A O 1
ATOM 4159 N N . ILE A 1 541 ? -8.919 6.367 -40.891 1.00 86.12 541 ILE A N 1
ATOM 4160 C CA . ILE A 1 541 ? -9.521 5.037 -40.969 1.00 86.12 541 ILE A CA 1
ATOM 4161 C C . ILE A 1 541 ? -8.392 4.016 -41.093 1.00 86.12 541 ILE A C 1
ATOM 4163 O O . ILE A 1 541 ? -7.509 4.138 -41.947 1.00 86.12 541 ILE A O 1
ATOM 4167 N N . ALA A 1 542 ? -8.434 2.996 -40.247 1.00 85.44 542 ALA A N 1
ATOM 4168 C CA . ALA A 1 542 ? -7.484 1.897 -40.226 1.00 85.44 542 ALA A CA 1
ATOM 4169 C C . ALA A 1 542 ? -8.202 0.549 -40.042 1.00 85.44 542 ALA A C 1
ATOM 4171 O O . ALA A 1 542 ? -9.371 0.487 -39.659 1.00 85.44 542 ALA A O 1
ATOM 4172 N N . LYS A 1 543 ? -7.479 -0.535 -40.305 1.00 85.12 543 LYS A N 1
ATOM 4173 C CA . LYS A 1 543 ? -7.831 -1.904 -39.903 1.00 85.12 543 LYS A CA 1
ATOM 4174 C C . LYS A 1 543 ? -6.687 -2.480 -39.066 1.00 85.12 543 LYS A C 1
ATOM 4176 O O . LYS A 1 543 ? -5.663 -1.824 -38.872 1.00 85.12 543 LYS A O 1
ATOM 4181 N N . LYS A 1 544 ? -6.830 -3.719 -38.619 1.00 78.50 544 LYS A N 1
ATOM 4182 C CA . LYS A 1 544 ? -5.767 -4.518 -38.013 1.00 78.50 544 LYS A CA 1
ATOM 4183 C C . LYS A 1 544 ? -5.844 -5.964 -38.513 1.00 78.50 544 LYS A C 1
ATOM 4185 O O . LYS A 1 544 ? -6.929 -6.545 -38.515 1.00 78.50 544 LYS A O 1
ATOM 4190 N N . GLY A 1 545 ? -4.698 -6.527 -38.895 1.00 68.75 545 GLY A N 1
ATOM 4191 C CA . GLY A 1 545 ? -4.611 -7.893 -39.422 1.00 68.75 545 GLY A CA 1
ATOM 4192 C C . GLY A 1 545 ? -5.381 -8.092 -40.737 1.00 68.75 545 GLY A C 1
ATOM 4193 O O . GLY A 1 545 ? -5.581 -7.150 -41.512 1.00 68.75 545 GLY A O 1
ATOM 4194 N N . GLU A 1 546 ? -5.803 -9.334 -40.980 1.00 58.84 546 GLU A N 1
ATOM 4195 C CA . GLU A 1 546 ? -6.619 -9.731 -42.143 1.00 58.84 546 GLU A CA 1
ATOM 4196 C C . GLU A 1 546 ? -8.112 -9.918 -41.805 1.00 58.84 546 GLU A C 1
ATOM 4198 O O . GLU A 1 546 ? -8.940 -10.050 -42.705 1.00 58.84 546 GLU A O 1
ATOM 4203 N N . ALA A 1 547 ? -8.474 -9.896 -40.518 1.00 55.97 547 ALA A N 1
ATOM 4204 C CA . ALA A 1 547 ? -9.852 -10.027 -40.050 1.00 55.97 547 ALA A CA 1
ATOM 4205 C C . ALA A 1 547 ? -10.703 -8.766 -40.308 1.00 55.97 547 ALA A C 1
ATOM 4207 O O . ALA A 1 547 ? -10.204 -7.695 -40.657 1.00 55.97 547 ALA A O 1
ATOM 4208 N N . SER A 1 548 ? -12.017 -8.871 -40.073 1.00 65.31 548 SER A N 1
ATOM 4209 C CA . SER A 1 548 ? -13.018 -7.813 -40.302 1.00 65.31 548 SER A CA 1
ATOM 4210 C C . SER A 1 548 ? -12.988 -6.659 -39.280 1.00 65.31 548 SER A C 1
ATOM 4212 O O . SER A 1 548 ? -14.041 -6.130 -38.902 1.00 65.31 548 SER A O 1
ATOM 4214 N N . SER A 1 549 ? -11.802 -6.294 -38.797 1.00 76.50 549 SER A N 1
ATOM 4215 C CA . SER A 1 549 ? -11.611 -5.227 -37.821 1.00 76.50 549 SER A CA 1
ATOM 4216 C C . SER A 1 549 ? -11.740 -3.843 -38.469 1.00 76.50 549 SER A C 1
ATOM 4218 O O . SER A 1 549 ? -11.440 -3.653 -39.650 1.00 76.50 549 SER A O 1
ATOM 4220 N N . ALA A 1 550 ? -12.204 -2.854 -37.704 1.00 83.81 550 ALA A N 1
ATOM 4221 C CA . ALA A 1 550 ? -12.364 -1.485 -38.197 1.00 83.81 550 ALA A CA 1
ATOM 4222 C C . ALA A 1 550 ? -12.012 -0.457 -37.122 1.00 83.81 550 ALA A C 1
ATOM 4224 O O . ALA A 1 550 ? -12.458 -0.558 -35.980 1.00 83.81 550 ALA A O 1
ATOM 4225 N N . ILE A 1 551 ? -11.226 0.546 -37.498 1.00 87.31 551 ILE A N 1
ATOM 4226 C CA . ILE A 1 551 ? -10.765 1.626 -36.631 1.00 87.31 551 ILE A CA 1
ATOM 4227 C C . ILE A 1 551 ? -11.130 2.948 -37.311 1.00 87.31 551 ILE A C 1
ATOM 4229 O O . ILE A 1 551 ? -10.669 3.210 -38.421 1.00 87.31 551 ILE A O 1
ATOM 4233 N N . ASP A 1 552 ? -11.916 3.784 -36.639 1.00 89.56 552 ASP A N 1
ATOM 4234 C CA . ASP A 1 552 ? -12.289 5.128 -37.087 1.00 89.56 552 ASP A CA 1
ATOM 4235 C C . ASP A 1 552 ? -11.913 6.148 -35.998 1.00 89.56 552 ASP A C 1
ATOM 4237 O O . ASP A 1 552 ? -12.427 6.088 -34.879 1.00 89.56 552 ASP A O 1
ATOM 4241 N N . LEU A 1 553 ? -10.960 7.038 -36.298 1.00 88.50 553 LEU A N 1
ATOM 4242 C CA . LEU A 1 553 ? -10.406 8.025 -35.366 1.00 88.50 553 LEU A CA 1
ATOM 4243 C C . LEU A 1 553 ? -10.540 9.435 -35.956 1.00 88.50 553 LEU A C 1
ATOM 4245 O O . LEU A 1 553 ? -9.917 9.728 -36.979 1.00 88.50 553 LEU A O 1
ATOM 4249 N N . SER A 1 554 ? -11.282 10.340 -35.316 1.00 84.81 554 SER A N 1
ATOM 4250 C CA . SER A 1 554 ? -11.501 11.701 -35.836 1.00 84.81 554 SER A CA 1
ATOM 4251 C C . SER A 1 554 ? -11.339 12.812 -34.794 1.00 84.81 554 SER A C 1
ATOM 4253 O O . SER A 1 554 ? -11.644 12.655 -33.611 1.00 84.81 554 SER A O 1
ATOM 4255 N N . THR A 1 555 ? -10.870 13.970 -35.264 1.00 84.44 555 THR A N 1
ATOM 4256 C CA . THR A 1 555 ? -10.917 15.248 -34.548 1.00 84.44 555 THR A CA 1
ATOM 4257 C C . THR A 1 555 ? -11.462 16.349 -35.452 1.00 84.44 555 THR A C 1
ATOM 4259 O O . THR A 1 555 ? -11.060 16.439 -36.611 1.00 84.44 555 THR A O 1
ATOM 4262 N N . SER A 1 556 ? -12.336 17.216 -34.929 1.00 79.56 556 SER A N 1
ATOM 4263 C CA . SER A 1 556 ? -12.751 18.444 -35.640 1.00 79.56 556 SER A CA 1
ATOM 4264 C C . SER A 1 556 ? -11.742 19.593 -35.485 1.00 79.56 556 SER A C 1
ATOM 4266 O O . SER A 1 556 ? -11.772 20.552 -36.254 1.00 79.56 556 SER A O 1
ATOM 4268 N N . SER A 1 557 ? -10.838 19.516 -34.500 1.00 67.94 557 SER A N 1
ATOM 4269 C CA . SER A 1 557 ? -9.749 20.476 -34.298 1.00 67.94 557 SER A CA 1
ATOM 4270 C C . SER A 1 557 ? -8.644 19.883 -33.411 1.00 67.94 557 SER A C 1
ATOM 4272 O O . SER A 1 557 ? -8.876 19.498 -32.266 1.00 67.94 557 SER A O 1
ATOM 4274 N N . GLY A 1 558 ? -7.424 19.795 -33.945 1.00 64.56 558 GLY A N 1
ATOM 4275 C CA . GLY A 1 558 ? -6.288 19.124 -33.303 1.00 64.56 558 GLY A CA 1
ATOM 4276 C C . GLY A 1 558 ? -5.676 18.052 -34.205 1.00 64.56 558 GLY A C 1
ATOM 4277 O O . GLY A 1 558 ? -5.648 18.219 -35.423 1.00 64.56 558 GLY A O 1
ATOM 4278 N N . SER A 1 559 ? -5.168 16.965 -33.621 1.00 66.38 559 SER A N 1
ATOM 4279 C CA . SER A 1 559 ? -4.396 15.928 -34.325 1.00 66.38 559 SER A CA 1
ATOM 4280 C C . SER A 1 559 ? -4.937 14.507 -34.113 1.00 66.38 559 SER A C 1
ATOM 4282 O O . SER A 1 559 ? -5.543 14.197 -33.090 1.00 66.38 559 SER A O 1
ATOM 4284 N N . VAL A 1 560 ? -4.692 13.616 -35.078 1.00 60.59 560 VAL A N 1
ATOM 4285 C CA . VAL A 1 560 ? -4.986 12.178 -34.959 1.00 60.59 560 VAL A CA 1
ATOM 4286 C C . VAL A 1 560 ? -3.733 11.377 -35.295 1.00 60.59 560 VAL A C 1
ATOM 4288 O O . VAL A 1 560 ? -3.137 11.551 -36.357 1.00 60.59 560 VAL A O 1
ATOM 4291 N N . ASP A 1 561 ? -3.355 10.482 -34.390 1.00 63.81 561 ASP A N 1
ATOM 4292 C CA . ASP A 1 561 ? -2.170 9.637 -34.469 1.00 63.81 561 ASP A CA 1
ATOM 4293 C C . ASP A 1 561 ? -2.531 8.186 -34.116 1.00 63.81 561 ASP A C 1
ATOM 4295 O O . ASP A 1 561 ? -2.517 7.761 -32.959 1.00 63.81 561 ASP A O 1
ATOM 4299 N N . ALA A 1 562 ? -2.855 7.406 -35.148 1.00 57.53 562 ALA A N 1
ATOM 4300 C CA . ALA A 1 562 ? -2.755 5.954 -35.072 1.00 57.53 562 ALA A CA 1
ATOM 4301 C C . ALA A 1 562 ? -1.272 5.575 -35.183 1.00 57.53 562 ALA A C 1
ATOM 4303 O O . ALA A 1 562 ? -0.720 5.562 -36.290 1.00 57.53 562 ALA A O 1
ATOM 4304 N N . THR A 1 563 ? -0.629 5.292 -34.048 1.00 57.09 563 THR A N 1
ATOM 4305 C CA . THR A 1 563 ? 0.780 4.890 -34.019 1.00 57.09 563 THR A CA 1
ATOM 4306 C C . THR A 1 563 ? 0.878 3.370 -34.127 1.00 57.09 563 THR A C 1
ATOM 4308 O O . THR A 1 563 ? 0.445 2.648 -33.227 1.00 57.09 563 THR A O 1
ATOM 4311 N N . ILE A 1 564 ? 1.467 2.889 -35.221 1.00 47.88 564 ILE A N 1
ATOM 4312 C CA . ILE A 1 564 ? 1.733 1.466 -35.448 1.00 47.88 564 ILE A CA 1
ATOM 4313 C C . ILE A 1 564 ? 3.028 1.092 -34.708 1.00 47.88 564 ILE A C 1
ATOM 4315 O O . ILE A 1 564 ? 4.045 1.767 -34.870 1.00 47.88 564 ILE A O 1
ATOM 4319 N N . ASP A 1 565 ? 3.018 0.021 -33.910 1.00 43.19 565 ASP A N 1
ATOM 4320 C CA . ASP A 1 565 ? 4.187 -0.442 -33.132 1.00 43.19 565 ASP A CA 1
ATOM 4321 C C . ASP A 1 565 ? 5.171 -1.247 -34.031 1.00 43.19 565 ASP A C 1
ATOM 4323 O O . ASP A 1 565 ? 5.405 -2.443 -33.840 1.00 43.19 565 ASP A O 1
ATOM 4327 N N . VAL A 1 566 ? 5.709 -0.605 -35.082 1.00 30.50 566 VAL A N 1
ATOM 4328 C CA . VAL A 1 566 ? 6.489 -1.248 -36.164 1.00 30.50 566 VAL A CA 1
ATOM 4329 C C . VAL A 1 566 ? 7.932 -1.580 -35.750 1.00 30.50 566 VAL A C 1
ATOM 4331 O O . VAL A 1 566 ? 8.859 -0.975 -36.274 1.00 30.50 566 VAL A O 1
ATOM 4334 N N . HIS A 1 567 ? 8.150 -2.540 -34.840 1.00 29.91 567 HIS A N 1
ATOM 4335 C CA . HIS A 1 567 ? 9.396 -3.339 -34.757 1.00 29.91 567 HIS A CA 1
ATOM 4336 C C . HIS A 1 567 ? 9.292 -4.479 -33.720 1.00 29.91 567 HIS A C 1
ATOM 4338 O O . HIS A 1 567 ? 9.434 -4.248 -32.521 1.00 29.91 567 HIS A O 1
ATOM 4344 N N . PHE A 1 568 ? 9.081 -5.720 -34.178 1.00 26.53 568 PHE A N 1
ATOM 4345 C CA . PHE A 1 568 ? 10.053 -6.833 -34.085 1.00 26.53 568 PHE A CA 1
ATOM 4346 C C . PHE A 1 568 ? 9.399 -8.160 -34.504 1.00 26.53 568 PHE A C 1
ATOM 4348 O O . PHE A 1 568 ? 8.464 -8.627 -33.854 1.00 26.53 568 PHE A O 1
ATOM 4355 N N . CYS A 1 569 ? 9.947 -8.814 -35.530 1.00 26.14 569 CYS A N 1
ATOM 4356 C CA . CYS A 1 569 ? 9.639 -10.206 -35.852 1.00 26.14 569 CYS A CA 1
ATOM 4357 C C . CYS A 1 569 ? 10.925 -10.949 -36.236 1.00 26.14 569 CYS A C 1
ATOM 4359 O O . CYS A 1 569 ? 11.475 -10.720 -37.309 1.00 26.14 569 CYS A O 1
ATOM 4361 N N . SER A 1 570 ? 11.412 -11.815 -35.344 1.00 27.88 570 SER A N 1
ATOM 4362 C CA . SER A 1 570 ? 12.199 -13.010 -35.676 1.00 27.88 570 SER A CA 1
ATOM 4363 C C . SER A 1 570 ? 12.377 -13.877 -34.424 1.00 27.88 570 SER A C 1
ATOM 4365 O O . SER A 1 570 ? 12.498 -13.349 -33.320 1.00 27.88 570 SER A O 1
ATOM 4367 N N . SER A 1 571 ? 12.438 -15.197 -34.620 1.00 31.05 571 SER A N 1
ATOM 4368 C CA . SER A 1 571 ? 12.663 -16.268 -33.631 1.00 31.05 571 SER A CA 1
ATOM 4369 C C . SER A 1 571 ? 11.695 -16.356 -32.436 1.00 31.05 571 SER A C 1
ATOM 4371 O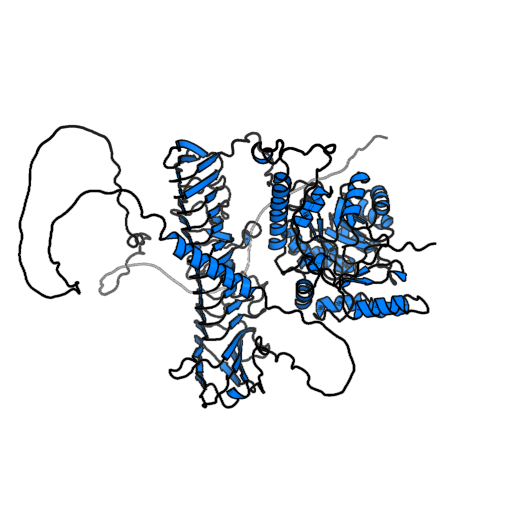 O . SER A 1 571 ? 11.563 -15.459 -31.606 1.00 31.05 571 SER A O 1
ATOM 4373 N N . GLN A 1 572 ? 11.068 -17.525 -32.295 1.00 43.03 572 GLN A N 1
ATOM 4374 C CA . GLN A 1 572 ? 10.400 -17.938 -31.063 1.00 43.03 572 GLN A CA 1
ATOM 4375 C C . GLN A 1 572 ? 11.459 -18.259 -29.995 1.00 43.03 572 GLN A C 1
ATOM 4377 O O . GLN A 1 572 ? 12.173 -19.241 -30.149 1.00 43.03 572 GLN A O 1
ATOM 4382 N N . ILE A 1 573 ? 11.545 -17.467 -28.919 1.00 38.97 573 ILE A N 1
ATOM 4383 C CA . ILE A 1 573 ? 11.999 -17.873 -27.569 1.00 38.97 573 ILE A CA 1
ATOM 4384 C C . ILE A 1 573 ? 11.760 -16.708 -26.586 1.00 38.97 573 ILE A C 1
ATOM 4386 O O . ILE A 1 573 ? 11.971 -15.547 -26.919 1.00 38.97 573 ILE A O 1
ATOM 4390 N N . ALA A 1 574 ? 11.346 -17.042 -25.358 1.00 30.34 574 ALA A N 1
ATOM 4391 C CA . ALA A 1 574 ? 11.142 -16.151 -24.205 1.00 30.34 574 ALA A CA 1
ATOM 4392 C C . ALA A 1 574 ? 10.100 -15.009 -24.340 1.00 30.34 574 ALA A C 1
ATOM 4394 O O . ALA A 1 574 ? 10.356 -13.936 -24.889 1.00 30.34 574 ALA A O 1
ATOM 4395 N N . LYS A 1 575 ? 8.965 -15.170 -23.637 1.00 40.59 575 LYS A N 1
ATOM 4396 C CA . LYS A 1 575 ? 8.087 -14.061 -23.214 1.00 40.59 575 LYS A CA 1
ATOM 4397 C C . LYS A 1 575 ? 8.864 -13.094 -22.299 1.00 40.59 575 LYS A C 1
ATOM 4399 O O . LYS A 1 575 ? 8.859 -13.258 -21.081 1.00 40.59 575 LYS A O 1
ATOM 4404 N N . LYS A 1 576 ? 9.520 -12.068 -22.850 1.00 36.44 576 LYS A N 1
ATOM 4405 C CA . LYS A 1 576 ? 10.053 -10.960 -22.038 1.00 36.44 576 LYS A CA 1
ATOM 4406 C C . LYS A 1 576 ? 8.919 -10.021 -21.631 1.00 36.44 576 LYS A C 1
ATOM 4408 O O . LYS A 1 576 ? 8.372 -9.308 -22.471 1.00 36.44 576 LYS A O 1
ATOM 4413 N N . LEU A 1 577 ? 8.609 -9.978 -20.334 1.00 39.56 577 LEU A N 1
ATOM 4414 C CA . LEU A 1 577 ? 7.889 -8.846 -19.752 1.00 39.56 577 LEU A CA 1
ATOM 4415 C C . LEU A 1 577 ? 8.672 -7.564 -20.079 1.00 39.56 577 LEU A C 1
ATOM 4417 O O . LEU A 1 577 ? 9.891 -7.523 -19.892 1.00 39.56 577 LEU A O 1
ATOM 4421 N N . LYS A 1 578 ? 7.984 -6.500 -20.511 1.00 45.00 578 LYS A N 1
ATOM 4422 C CA . LYS A 1 578 ? 8.548 -5.141 -20.482 1.00 45.00 578 LYS A CA 1
ATOM 4423 C C . LYS A 1 578 ? 8.616 -4.690 -19.017 1.00 45.00 578 LYS A C 1
ATOM 4425 O O . LYS A 1 578 ? 7.738 -3.969 -18.558 1.00 45.00 578 LYS A O 1
ATOM 4430 N N . MET A 1 579 ? 9.630 -5.150 -18.283 1.00 56.09 579 MET A N 1
ATOM 4431 C CA . MET A 1 579 ? 9.984 -4.556 -16.991 1.00 56.09 579 MET A CA 1
ATOM 4432 C C . MET A 1 579 ? 10.547 -3.159 -17.287 1.00 56.09 579 MET A C 1
ATOM 4434 O O . MET A 1 579 ? 11.513 -3.067 -18.050 1.00 56.09 579 MET A O 1
ATOM 4438 N N . PRO A 1 580 ? 9.937 -2.072 -16.783 1.00 67.88 580 PRO A N 1
ATOM 4439 C CA . PRO A 1 580 ? 10.354 -0.721 -17.151 1.00 67.88 580 PRO A CA 1
ATOM 4440 C C . PRO A 1 580 ? 11.701 -0.347 -16.518 1.00 67.88 580 PRO A C 1
ATOM 4442 O O . PRO A 1 580 ? 12.439 0.467 -17.070 1.00 67.88 580 PRO A O 1
ATOM 4445 N N . PHE A 1 581 ? 12.059 -1.005 -15.412 1.00 86.12 581 PHE A N 1
ATOM 4446 C CA . PHE A 1 581 ? 13.380 -0.956 -14.803 1.00 86.12 581 PHE A CA 1
ATOM 4447 C C . PHE A 1 581 ? 14.171 -2.224 -15.143 1.00 86.12 581 PHE A C 1
ATOM 4449 O O . PHE A 1 581 ? 13.701 -3.343 -14.952 1.00 86.12 581 PHE A O 1
ATOM 4456 N N . ASN A 1 582 ? 15.395 -2.039 -15.641 1.00 90.50 582 ASN A N 1
ATOM 4457 C CA . ASN A 1 582 ? 16.330 -3.109 -15.987 1.00 90.50 582 ASN A CA 1
ATOM 4458 C C . ASN A 1 582 ? 17.670 -2.849 -15.279 1.00 90.50 582 ASN A C 1
ATOM 4460 O O . ASN A 1 582 ? 18.662 -2.452 -15.892 1.00 90.50 582 ASN A O 1
ATOM 4464 N N . THR A 1 583 ? 17.663 -3.046 -13.966 1.00 95.44 583 THR A N 1
ATOM 4465 C CA . THR A 1 583 ? 18.802 -2.879 -13.049 1.00 95.44 583 THR A CA 1
ATOM 4466 C C . THR A 1 583 ? 19.540 -4.206 -12.836 1.00 95.44 583 THR A C 1
ATOM 4468 O O . THR A 1 583 ? 19.007 -5.281 -13.125 1.00 95.44 583 THR A O 1
ATOM 4471 N N . ALA A 1 584 ? 20.769 -4.187 -12.314 1.00 96.12 584 ALA A N 1
ATOM 4472 C CA . ALA A 1 584 ? 21.447 -5.416 -11.893 1.00 96.12 584 ALA A CA 1
ATOM 4473 C C . ALA A 1 584 ? 20.635 -6.169 -10.830 1.00 96.12 584 ALA A C 1
ATOM 4475 O O . ALA A 1 584 ? 20.563 -7.396 -10.886 1.00 96.12 584 ALA A O 1
ATOM 4476 N N . LEU A 1 585 ? 19.973 -5.442 -9.922 1.00 96.44 585 LEU A N 1
ATOM 4477 C CA . LEU A 1 585 ? 19.104 -5.994 -8.882 1.00 96.44 585 LEU A CA 1
ATOM 4478 C C . LEU A 1 585 ? 17.932 -6.792 -9.474 1.00 96.44 585 LEU A C 1
ATOM 4480 O O . LEU A 1 585 ? 17.802 -7.987 -9.213 1.00 96.44 585 LEU A O 1
ATOM 4484 N N . THR A 1 586 ? 17.119 -6.156 -10.324 1.00 95.62 586 THR A N 1
ATOM 4485 C CA . THR A 1 586 ? 15.954 -6.789 -10.975 1.00 95.62 586 THR A CA 1
ATOM 4486 C C . THR A 1 586 ? 16.364 -8.016 -11.796 1.00 95.62 586 THR A C 1
ATOM 4488 O O . THR A 1 586 ? 15.785 -9.088 -11.620 1.00 95.62 586 THR A O 1
ATOM 4491 N N . ARG A 1 587 ? 17.440 -7.922 -12.597 1.00 94.75 587 ARG A N 1
ATOM 4492 C CA . ARG A 1 587 ? 17.983 -9.061 -13.369 1.00 94.75 587 ARG A CA 1
ATOM 4493 C C . ARG A 1 587 ? 18.453 -10.236 -12.506 1.00 94.75 587 ARG A C 1
ATOM 4495 O O . ARG A 1 587 ? 18.198 -11.382 -12.859 1.00 94.75 587 ARG A O 1
ATOM 4502 N N . LYS A 1 588 ? 19.190 -9.969 -11.424 1.00 94.31 588 LYS A N 1
ATOM 4503 C CA . LYS A 1 588 ? 19.857 -10.994 -10.597 1.00 94.31 588 LYS A CA 1
ATOM 4504 C C . LYS A 1 588 ? 18.910 -11.655 -9.592 1.00 94.31 588 LYS A C 1
ATOM 4506 O O . LYS A 1 588 ? 19.161 -12.796 -9.214 1.00 94.31 588 LYS A O 1
ATOM 4511 N N . LEU A 1 589 ? 17.860 -10.952 -9.158 1.00 94.25 589 LEU A N 1
ATOM 4512 C CA . LEU A 1 589 ? 16.888 -11.442 -8.171 1.00 94.25 589 LEU A CA 1
ATOM 4513 C C . LEU A 1 589 ? 15.560 -11.918 -8.786 1.00 94.25 589 LEU A C 1
ATOM 4515 O O . LEU A 1 589 ? 14.815 -12.629 -8.118 1.00 94.25 589 LEU A O 1
ATOM 4519 N N . GLY A 1 590 ? 15.253 -11.545 -10.034 1.00 90.50 590 GLY A N 1
ATOM 4520 C CA . GLY A 1 590 ? 13.993 -11.902 -10.699 1.00 90.50 590 GLY A CA 1
ATOM 4521 C C . GLY A 1 590 ? 12.782 -11.069 -10.255 1.00 90.50 590 GLY A C 1
ATOM 4522 O O . GLY A 1 590 ? 11.647 -11.507 -10.437 1.00 90.50 590 GLY A O 1
ATOM 4523 N N . ILE A 1 591 ? 13.016 -9.890 -9.671 1.00 94.00 591 ILE A N 1
ATOM 4524 C CA . ILE A 1 591 ? 11.973 -8.951 -9.224 1.00 94.00 591 ILE A CA 1
ATOM 4525 C C . ILE A 1 591 ? 11.632 -7.935 -10.329 1.00 94.00 591 ILE A C 1
ATOM 4527 O O . ILE A 1 591 ? 12.482 -7.611 -11.161 1.00 94.00 591 ILE A O 1
ATOM 4531 N N . LYS A 1 592 ? 10.389 -7.437 -10.341 1.00 92.31 592 LYS A N 1
ATOM 4532 C CA . LYS A 1 592 ? 9.850 -6.517 -11.364 1.00 92.31 592 LYS A CA 1
ATOM 4533 C C . LYS A 1 592 ? 10.326 -5.082 -11.136 1.00 92.31 592 LYS A C 1
ATOM 4535 O O . LYS A 1 592 ? 10.794 -4.428 -12.065 1.00 92.31 592 LYS A O 1
ATOM 4540 N N . VAL A 1 593 ? 10.186 -4.606 -9.901 1.00 96.69 593 VAL A N 1
ATOM 4541 C CA . VAL A 1 593 ? 10.498 -3.232 -9.488 1.00 96.69 593 VAL A CA 1
ATOM 4542 C C . VAL A 1 593 ? 11.743 -3.279 -8.595 1.00 96.69 593 VAL A C 1
ATOM 4544 O O . VAL A 1 593 ? 11.835 -4.169 -7.748 1.00 96.69 593 VAL A O 1
ATOM 4547 N N . PRO A 1 594 ? 12.722 -2.368 -8.751 1.00 98.06 594 PRO A N 1
ATOM 4548 C CA . PRO A 1 594 ? 13.966 -2.370 -7.977 1.00 98.06 594 PRO A CA 1
ATOM 4549 C C . PRO A 1 594 ? 13.761 -1.815 -6.550 1.00 98.06 594 PRO A C 1
ATOM 4551 O O . PRO A 1 594 ? 14.384 -0.834 -6.146 1.00 98.06 594 PRO A O 1
ATOM 4554 N N . VAL A 1 595 ? 12.857 -2.443 -5.796 1.00 98.75 595 VAL A N 1
ATOM 4555 C CA . VAL A 1 595 ? 12.432 -2.063 -4.444 1.00 98.75 595 VAL A CA 1
ATOM 4556 C C . VAL A 1 595 ? 12.563 -3.269 -3.518 1.00 98.75 595 VAL A C 1
ATOM 4558 O O . VAL A 1 595 ? 12.068 -4.357 -3.819 1.00 98.75 595 VAL A O 1
ATOM 4561 N N . VAL A 1 596 ? 13.210 -3.059 -2.376 1.00 98.88 596 VAL A N 1
ATOM 4562 C CA . VAL A 1 596 ? 13.415 -4.047 -1.315 1.00 98.88 596 VAL A CA 1
ATOM 4563 C C . VAL A 1 596 ? 12.711 -3.579 -0.042 1.00 98.88 596 VAL A C 1
ATOM 4565 O O . VAL A 1 596 ? 12.874 -2.433 0.379 1.00 98.88 596 VAL A O 1
ATOM 4568 N N . GLN A 1 597 ? 11.954 -4.472 0.591 1.00 98.62 597 GLN A N 1
ATOM 4569 C CA . GLN A 1 597 ? 11.575 -4.349 1.997 1.00 98.62 597 GLN A CA 1
ATOM 4570 C C . GLN A 1 597 ? 12.700 -4.959 2.830 1.00 98.62 597 GLN A C 1
ATOM 4572 O O . GLN A 1 597 ? 12.916 -6.165 2.785 1.00 98.62 597 GLN A O 1
ATOM 4577 N N . GLY A 1 598 ? 13.434 -4.129 3.564 1.00 95.69 598 GLY A N 1
ATOM 4578 C CA . GLY A 1 598 ? 14.580 -4.581 4.355 1.00 95.69 598 GLY A CA 1
ATOM 4579 C C . GLY A 1 598 ? 14.164 -5.369 5.593 1.00 95.69 598 GLY A C 1
ATOM 4580 O O . GLY A 1 598 ? 13.009 -5.309 6.020 1.00 95.69 598 GLY A O 1
ATOM 4581 N N . GLY A 1 599 ? 15.113 -6.071 6.215 1.00 96.50 599 GLY A N 1
ATOM 4582 C CA . GLY A 1 599 ? 14.888 -6.695 7.517 1.00 96.50 599 GLY A CA 1
ATOM 4583 C C . GLY A 1 599 ? 14.425 -5.677 8.562 1.00 96.50 599 GLY A C 1
ATOM 4584 O O . GLY A 1 599 ? 15.074 -4.652 8.768 1.00 96.50 599 GLY A O 1
ATOM 4585 N N . MET A 1 600 ? 13.308 -5.974 9.222 1.00 97.69 600 MET A N 1
ATOM 4586 C CA . MET A 1 600 ? 12.677 -5.136 10.239 1.00 97.69 600 MET A CA 1
ATOM 4587 C C . MET A 1 600 ? 12.288 -6.007 11.428 1.00 97.69 600 MET A C 1
ATOM 4589 O O . MET A 1 600 ? 11.372 -6.831 11.342 1.00 97.69 600 MET A O 1
ATOM 4593 N N . MET A 1 601 ? 12.990 -5.818 12.545 1.00 95.44 601 MET A N 1
ATOM 4594 C CA . MET A 1 601 ? 12.723 -6.551 13.778 1.00 95.44 601 MET A CA 1
ATOM 4595 C C . MET A 1 601 ? 11.279 -6.313 14.239 1.00 95.44 601 MET A C 1
ATOM 4597 O O . MET A 1 601 ? 10.845 -5.167 14.319 1.00 95.44 601 MET A O 1
ATOM 4601 N N . TRP A 1 602 ? 10.559 -7.394 14.546 1.00 96.19 602 TRP A N 1
ATOM 4602 C CA . TRP A 1 602 ? 9.145 -7.399 14.950 1.00 96.19 602 TRP A CA 1
ATOM 4603 C C . TRP A 1 602 ? 8.136 -6.938 13.883 1.00 96.19 602 TRP A C 1
ATOM 4605 O O . TRP A 1 602 ? 6.971 -6.760 14.220 1.00 96.19 602 TRP A O 1
ATOM 4615 N N . VAL A 1 603 ? 8.539 -6.793 12.612 1.00 97.88 603 VAL A N 1
ATOM 4616 C CA . VAL A 1 603 ? 7.635 -6.400 11.505 1.00 97.88 603 VAL A CA 1
ATOM 4617 C C . VAL A 1 603 ? 7.772 -7.314 10.279 1.00 97.88 603 VAL A C 1
ATOM 4619 O O . VAL A 1 603 ? 6.779 -7.622 9.624 1.00 97.88 603 VAL A O 1
ATOM 4622 N N . GLY A 1 604 ? 8.985 -7.781 9.963 1.00 97.25 604 GLY A N 1
ATOM 4623 C CA . GLY A 1 604 ? 9.268 -8.639 8.805 1.00 97.25 604 GLY A CA 1
ATOM 4624 C C . GLY A 1 604 ? 8.856 -10.104 8.999 1.00 97.25 604 GLY A C 1
ATOM 4625 O O . GLY A 1 604 ? 9.723 -10.979 9.032 1.00 97.25 604 GLY A O 1
ATOM 4626 N N . TYR A 1 605 ? 7.552 -10.349 9.137 1.00 98.31 605 TYR A N 1
ATOM 4627 C CA . TYR A 1 605 ? 6.909 -11.671 9.141 1.00 98.31 605 TYR A CA 1
ATOM 4628 C C . TYR A 1 605 ? 6.412 -12.068 7.733 1.00 98.31 605 TYR A C 1
ATOM 4630 O O . TYR A 1 605 ? 6.557 -11.310 6.767 1.00 98.31 605 TYR A O 1
ATOM 4638 N N . ALA A 1 606 ? 5.842 -13.270 7.608 1.00 97.38 606 ALA A N 1
ATOM 4639 C CA . ALA A 1 606 ? 5.362 -13.852 6.355 1.00 97.38 606 ALA A CA 1
ATOM 4640 C C . ALA A 1 606 ? 4.338 -12.982 5.614 1.00 97.38 606 ALA A C 1
ATOM 4642 O O . ALA A 1 606 ? 4.394 -12.915 4.388 1.00 97.38 606 ALA A O 1
ATOM 4643 N N . GLU A 1 607 ? 3.447 -12.294 6.328 1.00 96.44 607 GLU A N 1
ATOM 4644 C CA . GLU A 1 607 ? 2.425 -11.401 5.775 1.00 96.44 607 GLU A CA 1
ATOM 4645 C C . GLU A 1 607 ? 3.058 -10.322 4.891 1.00 96.44 607 GLU A C 1
ATOM 4647 O O . GLU A 1 607 ? 2.812 -10.269 3.686 1.00 96.44 607 GLU A O 1
ATOM 4652 N N . LEU A 1 608 ? 3.960 -9.524 5.466 1.00 98.69 608 LEU A N 1
ATOM 4653 C CA . LEU A 1 608 ? 4.599 -8.416 4.766 1.00 98.69 608 LEU A CA 1
ATOM 4654 C C . LEU A 1 608 ? 5.594 -8.902 3.700 1.00 98.69 608 LEU A C 1
ATOM 4656 O O . LEU A 1 608 ? 5.605 -8.390 2.580 1.00 98.69 608 LEU A O 1
ATOM 4660 N N . ALA A 1 609 ? 6.401 -9.922 4.012 1.00 98.69 609 ALA A N 1
ATOM 4661 C CA . ALA A 1 609 ? 7.397 -10.441 3.075 1.00 98.69 609 ALA A CA 1
ATOM 4662 C C . ALA A 1 609 ? 6.753 -11.086 1.829 1.00 98.69 609 ALA A C 1
ATOM 4664 O O . ALA A 1 609 ? 7.266 -10.937 0.714 1.00 98.69 609 ALA A O 1
ATOM 4665 N N . SER A 1 610 ? 5.616 -11.770 1.988 1.00 98.12 610 SER A N 1
ATOM 4666 C CA . SER A 1 610 ? 4.869 -12.323 0.854 1.00 98.12 610 SER A CA 1
ATOM 4667 C C . SER A 1 610 ? 4.145 -11.237 0.058 1.00 98.12 610 SER A C 1
ATOM 4669 O O . SER A 1 610 ? 4.249 -11.242 -1.168 1.00 98.12 610 SER A O 1
ATOM 4671 N N . ALA A 1 611 ? 3.511 -10.258 0.715 1.00 94.81 611 ALA A N 1
ATOM 4672 C CA . ALA A 1 611 ? 2.832 -9.141 0.055 1.00 94.81 611 ALA A CA 1
ATOM 4673 C C . ALA A 1 611 ? 3.778 -8.317 -0.839 1.00 94.81 611 ALA A C 1
ATOM 4675 O O . ALA A 1 611 ? 3.488 -8.095 -2.016 1.00 94.81 611 ALA A O 1
ATOM 4676 N N . VAL A 1 612 ? 4.958 -7.942 -0.329 1.00 98.50 612 VAL A N 1
ATOM 4677 C CA . VAL A 1 612 ? 5.978 -7.196 -1.092 1.00 98.50 612 VAL A CA 1
ATOM 4678 C C . VAL A 1 612 ? 6.510 -8.002 -2.283 1.00 98.50 612 VAL A C 1
ATOM 4680 O O . VAL A 1 612 ? 6.710 -7.449 -3.368 1.00 98.50 612 VAL A O 1
ATOM 4683 N N . SER A 1 613 ? 6.706 -9.313 -2.109 1.00 97.81 613 SER A N 1
ATOM 4684 C CA . SER A 1 613 ? 7.186 -10.192 -3.185 1.00 97.81 613 SER A CA 1
ATOM 4685 C C . SER A 1 613 ? 6.107 -10.435 -4.251 1.00 97.81 613 SER A C 1
ATOM 4687 O O . SER A 1 613 ? 6.405 -10.412 -5.445 1.00 97.81 613 SER A O 1
ATOM 4689 N N . ASN A 1 614 ? 4.837 -10.582 -3.850 1.00 90.69 614 ASN A N 1
ATOM 4690 C CA . ASN A 1 614 ? 3.682 -10.681 -4.752 1.00 90.69 614 ASN A CA 1
ATOM 4691 C C . ASN A 1 614 ? 3.474 -9.395 -5.568 1.00 90.69 614 ASN A C 1
ATOM 4693 O O . ASN A 1 614 ? 3.227 -9.472 -6.772 1.00 90.69 614 ASN A O 1
ATOM 4697 N N . ALA A 1 615 ? 3.664 -8.229 -4.945 1.00 90.12 615 ALA A N 1
ATOM 4698 C CA . ALA A 1 615 ? 3.660 -6.916 -5.594 1.00 90.12 615 ALA A CA 1
ATOM 4699 C C . ALA A 1 615 ? 4.843 -6.690 -6.567 1.00 90.12 615 ALA A C 1
ATOM 4701 O O . ALA A 1 615 ? 4.847 -5.726 -7.334 1.00 90.12 615 ALA A O 1
ATOM 4702 N N . GLY A 1 616 ? 5.840 -7.582 -6.579 1.00 93.19 616 GLY A N 1
ATOM 4703 C CA . GLY A 1 616 ? 6.948 -7.573 -7.536 1.00 93.19 616 GLY A CA 1
ATOM 4704 C C . GLY A 1 616 ? 8.205 -6.823 -7.087 1.00 93.19 616 GLY A C 1
ATOM 4705 O O . GLY A 1 616 ? 9.087 -6.608 -7.922 1.00 93.19 616 GLY A O 1
ATOM 4706 N N . GLY A 1 617 ? 8.304 -6.445 -5.809 1.00 97.94 617 GLY A N 1
ATOM 4707 C CA . GLY A 1 617 ? 9.575 -6.102 -5.160 1.00 97.94 617 GLY A CA 1
ATOM 4708 C C . GLY A 1 617 ? 10.263 -7.343 -4.575 1.00 97.94 617 GLY A C 1
ATOM 4709 O O . GLY A 1 617 ? 9.921 -8.474 -4.920 1.00 97.94 617 GLY A O 1
ATOM 4710 N N . LEU A 1 618 ? 11.216 -7.139 -3.661 1.00 98.75 618 LEU A N 1
ATOM 4711 C CA . LEU A 1 618 ? 11.758 -8.191 -2.790 1.00 98.75 618 LEU A CA 1
ATOM 4712 C C . LEU A 1 618 ? 11.247 -8.000 -1.357 1.00 98.75 618 LEU A C 1
ATOM 4714 O O . LEU A 1 618 ? 11.639 -7.039 -0.694 1.00 98.75 618 LEU A O 1
ATOM 4718 N N . GLY A 1 619 ? 10.426 -8.928 -0.864 1.00 98.75 619 GLY A N 1
ATOM 4719 C CA . GLY A 1 619 ? 10.108 -9.030 0.562 1.00 98.75 619 GLY A CA 1
ATOM 4720 C C . GLY A 1 619 ? 11.161 -9.832 1.327 1.00 98.75 619 GLY A C 1
ATOM 4721 O O . GLY A 1 619 ? 11.808 -10.718 0.760 1.00 98.75 619 GLY A O 1
ATOM 4722 N N . ILE A 1 620 ? 11.354 -9.528 2.612 1.00 98.81 620 ILE A N 1
ATOM 4723 C CA . ILE A 1 620 ? 12.394 -10.141 3.451 1.00 98.81 620 ILE A CA 1
ATOM 4724 C C . ILE A 1 620 ? 11.853 -10.491 4.845 1.00 98.81 620 ILE A C 1
ATOM 4726 O O . ILE A 1 620 ? 11.503 -9.613 5.637 1.00 98.81 620 ILE A O 1
ATOM 4730 N N . LEU A 1 621 ? 11.872 -11.785 5.178 1.00 98.69 621 LEU A N 1
ATOM 4731 C CA . LEU A 1 621 ? 11.634 -12.282 6.538 1.00 98.69 621 LEU A CA 1
ATOM 4732 C C . LEU A 1 621 ? 12.790 -11.894 7.466 1.00 98.69 621 LEU A C 1
ATOM 4734 O O . LEU A 1 621 ? 13.949 -12.006 7.080 1.00 98.69 621 LEU A O 1
ATOM 4738 N N . THR A 1 622 ? 12.522 -11.523 8.715 1.00 98.25 622 THR A N 1
ATOM 4739 C CA . THR A 1 622 ? 13.586 -11.176 9.677 1.00 98.25 622 THR A CA 1
ATOM 4740 C C . THR A 1 622 ? 13.901 -12.357 10.595 1.00 98.25 622 THR A C 1
ATOM 4742 O O . THR A 1 622 ? 13.101 -12.696 11.462 1.00 98.25 622 THR A O 1
ATOM 4745 N N . ALA A 1 623 ? 15.075 -12.983 10.438 1.00 97.94 623 ALA A N 1
ATOM 4746 C CA . ALA A 1 623 ? 15.423 -14.230 11.131 1.00 97.94 623 ALA A CA 1
ATOM 4747 C C . ALA A 1 623 ? 15.280 -14.137 12.656 1.00 97.94 623 ALA A C 1
ATOM 4749 O O . ALA A 1 623 ? 14.651 -14.988 13.270 1.00 97.94 623 ALA A O 1
ATOM 4750 N N . LEU A 1 624 ? 15.816 -13.068 13.252 1.00 95.75 624 LEU A N 1
ATOM 4751 C CA . LEU A 1 624 ? 15.839 -12.865 14.706 1.00 95.75 624 LEU A CA 1
ATOM 4752 C C . LEU A 1 624 ? 14.532 -12.312 15.297 1.00 95.75 624 LEU A C 1
ATOM 4754 O O . LEU A 1 624 ? 14.451 -12.089 16.500 1.00 95.75 624 LEU A O 1
ATOM 4758 N N . THR A 1 625 ? 13.517 -12.072 14.462 1.00 95.50 625 THR A N 1
ATOM 4759 C CA . THR A 1 625 ? 12.137 -11.867 14.934 1.00 95.50 625 THR A CA 1
ATOM 4760 C C . THR A 1 625 ? 11.506 -13.193 15.362 1.00 95.50 625 THR A C 1
ATOM 4762 O O . THR A 1 625 ? 10.599 -13.204 16.191 1.00 95.50 625 THR A O 1
ATOM 4765 N N . GLN A 1 626 ? 12.026 -14.314 14.856 1.00 96.88 626 GLN A N 1
ATOM 4766 C CA . GLN A 1 626 ? 11.685 -15.643 15.341 1.00 96.88 626 GLN A CA 1
ATOM 4767 C C . GLN A 1 626 ? 12.567 -15.995 16.553 1.00 96.88 626 GLN A C 1
ATOM 4769 O O . GLN A 1 626 ? 13.748 -15.643 16.565 1.00 96.88 626 GLN A O 1
ATOM 4774 N N . PRO A 1 627 ? 12.025 -16.654 17.596 1.00 92.81 627 PRO A N 1
ATOM 4775 C CA . PRO A 1 627 ? 12.769 -16.921 18.827 1.00 92.81 627 PRO A CA 1
ATOM 4776 C C . PRO A 1 627 ? 13.762 -18.087 18.701 1.00 92.81 627 PRO A C 1
ATOM 4778 O O . PRO A 1 627 ? 14.724 -18.144 19.468 1.00 92.81 627 PRO A O 1
ATOM 4781 N N . SER A 1 628 ? 13.561 -18.999 17.743 1.00 96.62 628 SER A N 1
ATOM 4782 C CA . SER A 1 628 ? 14.485 -20.100 17.453 1.00 96.62 628 SER A CA 1
ATOM 4783 C C . SER A 1 628 ? 14.685 -20.320 15.943 1.00 96.62 628 SER A C 1
ATOM 4785 O O . SER A 1 628 ? 13.835 -19.923 15.138 1.00 96.62 628 SER A O 1
ATOM 4787 N N . PRO A 1 629 ? 15.762 -21.020 15.527 1.00 98.00 629 PRO A N 1
ATOM 4788 C CA . PRO A 1 629 ? 15.942 -21.443 14.138 1.00 98.00 629 PRO A CA 1
ATOM 4789 C C . PRO A 1 629 ? 14.790 -22.315 13.612 1.00 98.00 629 PRO A C 1
ATOM 4791 O O . PRO A 1 629 ? 14.451 -22.230 12.436 1.00 98.00 629 PRO A O 1
ATOM 4794 N N . GLU A 1 630 ? 14.145 -23.116 14.464 1.00 97.69 630 GLU A N 1
ATOM 4795 C CA . GLU A 1 630 ? 12.976 -23.917 14.073 1.00 97.69 630 GLU A CA 1
ATOM 4796 C C . GLU A 1 630 ? 11.740 -23.036 13.828 1.00 97.69 630 GLU A C 1
ATOM 4798 O O . GLU A 1 630 ? 10.943 -23.309 12.935 1.00 97.69 630 GLU A O 1
ATOM 4803 N N . ASP A 1 631 ? 11.601 -21.918 14.537 1.00 98.25 631 ASP A N 1
ATOM 4804 C CA . ASP A 1 631 ? 10.522 -20.961 14.274 1.00 98.25 631 ASP A CA 1
ATOM 4805 C C . ASP A 1 631 ? 10.784 -20.146 12.995 1.00 98.25 631 ASP A C 1
ATOM 4807 O O . ASP A 1 631 ? 9.852 -19.886 12.234 1.00 98.25 631 ASP A O 1
ATOM 4811 N N . LEU A 1 632 ? 12.052 -19.883 12.647 1.00 98.69 632 LEU A N 1
ATOM 4812 C CA . LEU A 1 632 ? 12.403 -19.429 11.294 1.00 98.69 632 LEU A CA 1
ATOM 4813 C C . LEU A 1 632 ? 12.051 -20.474 10.224 1.00 98.69 632 LEU A C 1
ATOM 4815 O O . LEU A 1 632 ? 11.537 -20.104 9.169 1.00 98.69 632 LEU A O 1
ATOM 4819 N N . ARG A 1 633 ? 12.270 -21.770 10.482 1.00 98.69 633 ARG A N 1
ATOM 4820 C CA . ARG A 1 633 ? 11.878 -22.845 9.555 1.00 98.69 633 ARG A CA 1
ATOM 4821 C C . ARG A 1 633 ? 10.364 -22.835 9.308 1.00 98.69 633 ARG A C 1
ATOM 4823 O O . ARG A 1 633 ? 9.929 -22.882 8.156 1.00 98.69 633 ARG A O 1
ATOM 4830 N N . LYS A 1 634 ? 9.558 -22.696 10.366 1.00 97.62 634 LYS A N 1
ATOM 4831 C CA . LYS A 1 634 ? 8.093 -22.543 10.274 1.00 97.62 634 LYS A CA 1
ATOM 4832 C C . LYS A 1 634 ? 7.698 -21.298 9.479 1.00 97.62 634 LYS A C 1
ATOM 4834 O O . LYS A 1 634 ? 6.846 -21.405 8.598 1.00 97.62 634 LYS A O 1
ATOM 4839 N N . GLU A 1 635 ? 8.331 -20.153 9.731 1.00 98.38 635 GLU A N 1
ATOM 4840 C CA . GLU A 1 635 ? 7.969 -18.885 9.086 1.00 98.38 635 GLU A CA 1
ATOM 4841 C C . GLU A 1 635 ? 8.374 -18.824 7.604 1.00 98.38 635 GLU A C 1
ATOM 4843 O O . GLU A 1 635 ? 7.601 -18.350 6.771 1.00 98.38 635 GLU A O 1
ATOM 4848 N N . ILE A 1 636 ? 9.519 -19.405 7.226 1.00 98.62 636 ILE A N 1
ATOM 4849 C CA . ILE A 1 636 ? 9.897 -19.613 5.816 1.00 98.62 636 ILE A CA 1
ATOM 4850 C C . ILE A 1 636 ? 8.828 -20.446 5.095 1.00 98.62 636 ILE A C 1
ATOM 4852 O O . ILE A 1 636 ? 8.372 -20.084 4.006 1.00 98.62 636 ILE A O 1
ATOM 4856 N N . ARG A 1 637 ? 8.378 -21.541 5.720 1.00 98.25 637 ARG A N 1
ATOM 4857 C CA . ARG A 1 637 ? 7.318 -22.407 5.181 1.00 98.25 637 ARG A CA 1
ATOM 4858 C C . ARG A 1 637 ? 5.946 -21.728 5.175 1.00 98.25 637 ARG A C 1
ATOM 4860 O O . ARG A 1 637 ? 5.123 -22.077 4.335 1.00 98.25 637 ARG A O 1
ATOM 4867 N N . ARG A 1 638 ? 5.687 -20.774 6.076 1.00 97.50 638 ARG A N 1
ATOM 4868 C CA . ARG A 1 638 ? 4.475 -19.938 6.101 1.00 97.50 638 ARG A CA 1
ATOM 4869 C C . ARG A 1 638 ? 4.471 -18.948 4.939 1.00 97.50 638 ARG A C 1
ATOM 4871 O O . ARG A 1 638 ? 3.531 -18.972 4.153 1.00 97.50 638 ARG A O 1
ATOM 4878 N N . CYS A 1 639 ? 5.553 -18.190 4.757 1.00 95.50 639 CYS A N 1
ATOM 4879 C CA . CYS A 1 639 ? 5.729 -17.258 3.639 1.00 95.50 639 CYS A CA 1
ATOM 4880 C C . CYS A 1 639 ? 5.550 -17.955 2.276 1.00 95.50 639 CYS A C 1
ATOM 4882 O O . CYS A 1 639 ? 4.827 -17.461 1.415 1.00 95.50 639 CYS A O 1
ATOM 4884 N N . ARG A 1 640 ? 6.086 -19.175 2.115 1.00 95.25 640 ARG A N 1
ATOM 4885 C CA . ARG A 1 640 ? 5.897 -20.011 0.909 1.00 95.25 640 ARG A CA 1
ATOM 4886 C C . ARG A 1 640 ? 4.457 -20.416 0.593 1.00 95.25 640 ARG A C 1
ATOM 4888 O O . ARG A 1 640 ? 4.180 -20.733 -0.557 1.00 95.25 640 ARG A O 1
ATOM 4895 N N . ARG A 1 641 ? 3.547 -20.424 1.572 1.00 90.94 641 ARG A N 1
ATOM 4896 C CA . ARG A 1 641 ? 2.108 -20.640 1.321 1.00 90.94 641 ARG A CA 1
ATOM 4897 C C . ARG A 1 641 ? 1.393 -19.363 0.870 1.00 90.94 641 ARG A C 1
ATOM 4899 O O . ARG A 1 641 ? 0.263 -19.444 0.415 1.00 90.94 641 ARG A O 1
ATOM 4906 N N . MET A 1 642 ? 2.047 -18.208 0.999 1.00 91.06 642 MET A N 1
ATOM 4907 C CA . MET A 1 642 ? 1.496 -16.882 0.702 1.00 91.06 642 MET A CA 1
ATOM 4908 C C . MET A 1 642 ? 2.143 -16.233 -0.535 1.00 91.06 642 MET A C 1
ATOM 4910 O O . MET A 1 642 ? 1.585 -15.298 -1.102 1.00 91.06 642 MET A O 1
ATOM 4914 N N . THR A 1 643 ? 3.309 -16.713 -0.988 1.00 84.81 643 THR A N 1
ATOM 4915 C CA . THR A 1 643 ? 3.927 -16.277 -2.247 1.00 84.81 643 THR A CA 1
ATOM 4916 C C . THR A 1 643 ? 4.667 -17.398 -2.976 1.00 84.81 643 THR A C 1
ATOM 4918 O O . THR A 1 643 ? 5.397 -18.189 -2.377 1.00 84.81 643 THR A O 1
ATOM 4921 N N . SER A 1 644 ? 4.528 -17.411 -4.305 1.00 88.12 644 SER A N 1
ATOM 4922 C CA . SER A 1 644 ? 5.356 -18.189 -5.236 1.00 88.12 644 SER A CA 1
ATOM 4923 C C . SER A 1 644 ? 6.520 -17.378 -5.834 1.00 88.12 644 SER A C 1
ATOM 4925 O O . SER A 1 644 ? 7.227 -17.859 -6.722 1.00 88.12 644 SER A O 1
ATOM 4927 N N . LYS A 1 645 ? 6.706 -16.125 -5.397 1.00 93.50 645 LYS A N 1
ATOM 4928 C CA . LYS A 1 645 ? 7.749 -15.206 -5.873 1.00 93.50 645 LYS A CA 1
ATOM 4929 C C . LYS A 1 645 ? 9.017 -15.320 -5.009 1.00 93.50 645 LYS A C 1
ATOM 4931 O O . LYS A 1 645 ? 8.948 -15.805 -3.879 1.00 93.50 645 LYS A O 1
ATOM 4936 N N . PRO A 1 646 ? 10.188 -14.874 -5.504 1.00 93.44 646 PRO A N 1
ATOM 4937 C CA . PRO A 1 646 ? 11.398 -14.813 -4.693 1.00 93.44 646 PRO A CA 1
ATOM 4938 C C . PRO A 1 646 ? 11.222 -13.881 -3.488 1.00 93.44 646 PRO A C 1
ATOM 4940 O O . PRO A 1 646 ? 10.883 -12.713 -3.654 1.00 93.44 646 PRO A O 1
ATOM 4943 N N . PHE A 1 647 ? 11.525 -14.387 -2.294 1.00 98.69 647 PHE A N 1
ATOM 4944 C CA . PHE A 1 647 ? 11.667 -13.603 -1.067 1.00 98.69 647 PHE A CA 1
ATOM 4945 C C . PHE A 1 647 ? 13.013 -13.918 -0.401 1.00 98.69 647 PHE A C 1
ATOM 4947 O O . PHE A 1 647 ? 13.632 -14.955 -0.672 1.00 98.69 647 PHE A O 1
ATOM 4954 N N . GLY A 1 648 ? 13.487 -13.009 0.448 1.00 98.62 648 GLY A N 1
ATOM 4955 C CA . GLY A 1 648 ? 14.740 -13.152 1.185 1.00 98.62 648 GLY A CA 1
ATOM 4956 C C . GLY A 1 648 ? 14.558 -13.424 2.678 1.00 98.62 648 GLY A C 1
ATOM 4957 O O . GLY A 1 648 ? 13.455 -13.362 3.222 1.00 98.62 648 GLY A O 1
ATOM 4958 N N . VAL A 1 649 ? 15.677 -13.668 3.360 1.00 98.81 649 VAL A N 1
ATOM 4959 C CA . VAL A 1 649 ? 15.762 -13.638 4.829 1.00 98.81 649 VAL A CA 1
ATOM 4960 C C . VAL A 1 649 ? 16.841 -12.639 5.253 1.00 98.81 649 VAL A C 1
ATOM 4962 O O . VAL A 1 649 ? 17.930 -12.632 4.689 1.00 98.81 649 VAL A O 1
ATOM 4965 N N . ASN A 1 650 ? 16.562 -11.793 6.241 1.00 98.56 650 ASN A N 1
ATOM 4966 C CA . ASN A 1 650 ? 17.545 -10.950 6.911 1.00 98.56 650 ASN A CA 1
ATOM 4967 C C . ASN A 1 650 ? 18.164 -11.719 8.084 1.00 98.56 650 ASN A C 1
ATOM 4969 O O . ASN A 1 650 ? 17.435 -12.225 8.939 1.00 98.56 650 ASN A O 1
ATOM 4973 N N . LEU A 1 651 ? 19.495 -11.739 8.164 1.00 97.44 651 LEU A N 1
ATOM 4974 C CA . LEU A 1 651 ? 20.250 -12.202 9.326 1.00 97.44 651 LEU A CA 1
ATOM 4975 C C . LEU A 1 651 ? 21.167 -11.071 9.825 1.00 97.44 651 LEU A C 1
ATOM 4977 O O . LEU A 1 651 ? 22.268 -10.846 9.319 1.00 97.44 651 LEU A O 1
ATOM 4981 N N . THR A 1 652 ? 20.657 -10.326 10.804 1.00 93.12 652 THR A N 1
ATOM 4982 C CA . THR A 1 652 ? 21.286 -9.135 11.396 1.00 93.12 652 THR A CA 1
ATOM 4983 C C . THR A 1 652 ? 22.181 -9.506 12.583 1.00 93.12 652 THR A C 1
ATOM 4985 O O . THR A 1 652 ? 21.736 -10.172 13.510 1.00 93.12 652 THR A O 1
ATOM 4988 N N . LEU A 1 653 ? 23.439 -9.061 12.568 1.00 90.81 653 LEU A N 1
ATOM 4989 C CA . LEU A 1 653 ? 24.509 -9.465 13.487 1.00 90.81 653 LEU A CA 1
ATOM 4990 C C . LEU A 1 653 ? 24.854 -8.323 14.458 1.00 90.81 653 LEU A C 1
ATOM 4992 O O . LEU A 1 653 ? 25.841 -7.600 14.289 1.00 90.81 653 LEU A O 1
ATOM 4996 N N . LEU A 1 654 ? 23.997 -8.106 15.454 1.00 77.12 654 LEU A N 1
ATOM 4997 C CA . LEU A 1 654 ? 24.133 -6.991 16.397 1.00 77.12 654 LEU A CA 1
ATOM 4998 C C . LEU A 1 654 ? 24.968 -7.351 17.638 1.00 77.12 654 LEU A C 1
ATOM 5000 O O . LEU A 1 654 ? 25.025 -8.522 18.029 1.00 77.12 654 LEU A O 1
ATOM 5004 N N . PRO A 1 655 ? 25.587 -6.350 18.298 1.00 73.38 655 PRO A N 1
ATOM 5005 C CA . PRO A 1 655 ? 26.088 -6.515 19.656 1.00 73.38 655 PRO A CA 1
ATOM 5006 C C . PRO A 1 655 ? 24.901 -6.775 20.597 1.00 73.38 655 PRO A C 1
ATOM 5008 O O . PRO A 1 655 ? 24.089 -5.891 20.859 1.00 73.38 655 PRO A O 1
ATOM 5011 N N . ALA A 1 656 ? 24.792 -8.008 21.087 1.00 74.06 656 ALA A N 1
ATOM 5012 C CA . ALA A 1 656 ? 23.726 -8.455 21.977 1.00 74.06 656 ALA A CA 1
ATOM 5013 C C . ALA A 1 656 ? 24.320 -9.017 23.274 1.00 74.06 656 ALA A C 1
ATOM 5015 O O . ALA A 1 656 ? 25.317 -9.736 23.233 1.00 74.06 656 ALA A O 1
ATOM 5016 N N . LEU A 1 657 ? 23.674 -8.732 24.412 1.00 72.31 657 LEU A N 1
ATOM 5017 C CA . LEU A 1 657 ? 24.066 -9.260 25.731 1.00 72.31 657 LEU A CA 1
ATOM 5018 C C . LEU A 1 657 ? 24.067 -10.799 25.767 1.00 72.31 657 LEU A C 1
ATOM 5020 O O . LEU A 1 657 ? 24.873 -11.405 26.465 1.00 72.31 657 LEU A O 1
ATOM 5024 N N . GLN A 1 658 ? 23.184 -11.418 24.981 1.00 77.44 658 GLN A N 1
ATOM 5025 C CA . GLN A 1 658 ? 23.162 -12.850 24.713 1.00 77.44 658 GLN A CA 1
ATOM 5026 C C . GLN A 1 658 ? 23.114 -13.049 23.187 1.00 77.44 658 GLN A C 1
ATOM 5028 O O . GLN A 1 658 ? 22.063 -12.818 22.584 1.00 77.44 658 GLN A O 1
ATOM 5033 N N . PRO A 1 659 ? 24.236 -13.406 22.535 1.00 78.94 659 PRO A N 1
ATOM 5034 C CA . PRO A 1 659 ? 24.271 -13.637 21.093 1.00 78.94 659 PRO A CA 1
ATOM 5035 C C . PRO A 1 659 ? 23.374 -14.817 20.671 1.00 78.94 659 PRO A C 1
ATOM 5037 O O . PRO A 1 659 ? 23.479 -15.891 21.266 1.00 78.94 659 PRO A O 1
ATOM 5040 N N . PRO A 1 660 ? 22.525 -14.661 19.638 1.00 87.56 660 PRO A N 1
ATOM 5041 C CA . PRO A 1 660 ? 21.820 -15.778 19.010 1.00 87.56 660 PRO A CA 1
ATOM 5042 C C . PRO A 1 660 ? 22.772 -16.795 18.361 1.00 87.56 660 PRO A C 1
ATOM 5044 O O . PRO A 1 660 ? 23.889 -16.453 17.965 1.00 87.56 660 PRO A O 1
ATOM 5047 N N . ASP A 1 661 ? 22.297 -18.027 18.153 1.00 92.75 661 ASP A N 1
ATOM 5048 C CA . ASP A 1 661 ? 22.996 -19.046 17.354 1.00 92.75 661 ASP A CA 1
ATOM 5049 C C . ASP A 1 661 ? 22.904 -18.714 15.851 1.00 92.75 661 ASP A C 1
ATOM 5051 O O . ASP A 1 661 ? 22.131 -19.298 15.084 1.00 92.75 661 ASP A O 1
ATOM 5055 N N . TYR A 1 662 ? 23.676 -17.708 15.429 1.00 94.88 662 TYR A N 1
ATOM 5056 C CA . TYR A 1 662 ? 23.766 -17.289 14.031 1.00 94.88 662 TYR A CA 1
ATOM 5057 C C . TYR A 1 662 ? 24.121 -18.452 13.079 1.00 94.88 662 TYR A C 1
ATOM 5059 O O . TYR A 1 662 ? 23.506 -18.517 12.012 1.00 94.88 662 TYR A O 1
ATOM 5067 N N . PRO A 1 663 ? 25.033 -19.394 13.423 1.00 95.38 663 PRO A N 1
ATOM 5068 C CA . PRO A 1 663 ? 25.273 -20.587 12.610 1.00 95.38 663 PRO A CA 1
ATOM 5069 C C . PRO A 1 663 ? 24.048 -21.490 12.421 1.00 95.38 663 PRO A C 1
ATOM 5071 O O . PRO A 1 663 ? 23.856 -22.004 11.317 1.00 95.38 663 PRO A O 1
ATOM 5074 N N . ALA A 1 664 ? 23.199 -21.690 13.434 1.00 97.12 664 ALA A N 1
ATOM 5075 C CA . ALA A 1 664 ? 21.968 -22.471 13.286 1.00 97.12 664 ALA A CA 1
ATOM 5076 C C . ALA A 1 664 ? 20.901 -21.738 12.458 1.00 97.12 664 ALA A C 1
ATOM 5078 O O . ALA A 1 664 ? 20.288 -22.360 11.590 1.00 97.12 664 ALA A O 1
ATOM 5079 N N . TYR A 1 665 ? 20.731 -20.422 12.632 1.00 98.00 665 TYR A N 1
ATOM 5080 C CA . TYR A 1 665 ? 19.865 -19.625 11.748 1.00 98.00 665 TYR A CA 1
ATOM 5081 C C . TYR A 1 665 ? 20.341 -19.681 10.288 1.00 98.00 665 TYR A C 1
ATOM 5083 O O . TYR A 1 665 ? 19.546 -19.955 9.389 1.00 98.00 665 TYR A O 1
ATOM 5091 N N . ALA A 1 666 ? 21.643 -19.503 10.041 1.00 97.62 666 ALA A N 1
ATOM 5092 C CA . ALA A 1 666 ? 22.230 -19.632 8.708 1.00 97.62 666 ALA A CA 1
ATOM 5093 C C . ALA A 1 666 ? 22.066 -21.050 8.132 1.00 97.62 666 ALA A C 1
ATOM 5095 O O . ALA A 1 666 ? 21.828 -21.197 6.935 1.00 97.62 666 ALA A O 1
ATOM 5096 N N . ARG A 1 667 ? 22.129 -22.095 8.969 1.00 98.12 667 ARG A N 1
ATOM 5097 C CA . ARG A 1 667 ? 21.873 -23.483 8.561 1.00 98.12 667 ARG A CA 1
ATOM 5098 C C . ARG A 1 667 ? 20.433 -23.672 8.081 1.00 98.12 667 ARG A C 1
ATOM 5100 O O . ARG A 1 667 ? 20.249 -24.171 6.979 1.00 98.12 667 ARG A O 1
ATOM 5107 N N . VAL A 1 668 ? 19.434 -23.208 8.836 1.00 98.50 668 VAL A N 1
ATOM 5108 C CA . VAL A 1 668 ? 18.013 -23.316 8.448 1.00 98.50 668 VAL A CA 1
ATOM 5109 C C . VAL A 1 668 ? 17.718 -22.569 7.145 1.00 98.50 668 VAL A C 1
ATOM 5111 O O . VAL A 1 668 ? 16.992 -23.081 6.299 1.00 98.50 668 VAL A O 1
ATOM 5114 N N . ILE A 1 669 ? 18.323 -21.395 6.940 1.00 98.50 669 ILE A N 1
ATOM 5115 C CA . ILE A 1 669 ? 18.228 -20.633 5.683 1.00 98.50 669 ILE A CA 1
ATOM 5116 C C . ILE A 1 669 ? 18.729 -21.469 4.486 1.00 98.50 669 ILE A C 1
ATOM 5118 O O . ILE A 1 669 ? 18.103 -21.458 3.424 1.00 98.50 669 ILE A O 1
ATOM 5122 N N . ILE A 1 670 ? 19.826 -22.216 4.657 1.00 98.31 670 ILE A N 1
ATOM 5123 C CA . ILE A 1 670 ? 20.404 -23.092 3.623 1.00 98.31 670 ILE A CA 1
ATOM 5124 C C . ILE A 1 670 ? 19.556 -24.356 3.420 1.00 98.31 670 ILE A C 1
ATOM 5126 O O . ILE A 1 670 ? 19.251 -24.695 2.281 1.00 98.31 670 ILE A O 1
ATOM 5130 N N . GLU A 1 671 ? 19.156 -25.031 4.501 1.00 97.88 671 GLU A N 1
ATOM 5131 C CA . GLU A 1 671 ? 18.362 -26.272 4.481 1.00 97.88 671 GLU A CA 1
ATOM 5132 C C . GLU A 1 671 ? 16.978 -26.070 3.860 1.00 97.88 671 GLU A C 1
ATOM 5134 O O . GLU A 1 671 ? 16.535 -26.882 3.054 1.00 97.88 671 GLU A O 1
ATOM 5139 N N . GLU A 1 672 ? 16.308 -24.958 4.172 1.00 97.81 672 GLU A N 1
ATOM 5140 C CA . GLU A 1 672 ? 15.062 -24.584 3.504 1.00 97.81 672 GLU A CA 1
ATOM 5141 C C . GLU A 1 672 ? 15.293 -24.080 2.069 1.00 97.81 672 GLU A C 1
ATOM 5143 O O . GLU A 1 672 ? 14.325 -23.822 1.359 1.00 97.81 672 GLU A O 1
ATOM 5148 N N . GLY A 1 673 ? 16.532 -23.914 1.599 1.00 96.62 673 GLY A N 1
ATOM 5149 C CA . GLY A 1 673 ? 16.827 -23.501 0.225 1.00 96.62 673 GLY A CA 1
ATOM 5150 C C . GLY A 1 673 ? 16.466 -22.044 -0.088 1.00 96.62 673 GLY A C 1
ATOM 5151 O O . GLY A 1 673 ? 16.081 -21.734 -1.219 1.00 96.62 673 GLY A O 1
ATOM 5152 N N . ILE A 1 674 ? 16.566 -21.135 0.888 1.00 98.25 674 ILE A N 1
ATOM 5153 C CA . ILE A 1 674 ? 16.436 -19.692 0.640 1.00 98.25 674 ILE A CA 1
ATOM 5154 C C . ILE A 1 674 ? 17.551 -19.241 -0.310 1.00 98.25 674 ILE A C 1
ATOM 5156 O O . ILE A 1 674 ? 18.718 -19.593 -0.151 1.00 98.25 674 ILE A O 1
ATOM 5160 N N . ARG A 1 675 ? 17.185 -18.461 -1.332 1.00 96.88 675 ARG A N 1
ATOM 5161 C CA . ARG A 1 675 ? 18.096 -18.070 -2.422 1.00 96.88 675 ARG A CA 1
ATOM 5162 C C . ARG A 1 675 ? 18.754 -16.704 -2.225 1.00 96.88 675 ARG A C 1
ATOM 5164 O O . ARG A 1 675 ? 19.779 -16.438 -2.851 1.00 96.88 675 ARG A O 1
ATOM 5171 N N . ILE A 1 676 ? 18.162 -15.857 -1.384 1.00 98.56 676 ILE A N 1
ATOM 5172 C CA . ILE A 1 676 ? 18.505 -14.442 -1.206 1.00 98.56 676 ILE A CA 1
ATOM 5173 C C . ILE A 1 676 ? 18.597 -14.152 0.295 1.00 98.56 676 ILE A C 1
ATOM 5175 O O . ILE A 1 676 ? 17.657 -14.443 1.034 1.00 98.56 676 ILE A O 1
ATOM 5179 N N . VAL A 1 677 ? 19.706 -13.573 0.753 1.00 98.69 677 VAL A N 1
ATOM 5180 C CA . VAL A 1 677 ? 19.892 -13.196 2.162 1.00 98.69 677 VAL A CA 1
ATOM 5181 C C . VAL A 1 677 ? 20.388 -11.762 2.274 1.00 98.69 677 VAL A C 1
ATOM 5183 O O . VAL A 1 677 ? 21.379 -11.384 1.648 1.00 98.69 677 VAL A O 1
ATOM 5186 N N . GLU A 1 678 ? 19.726 -10.974 3.117 1.00 98.62 678 GLU A N 1
ATOM 5187 C CA . GLU A 1 678 ? 20.263 -9.707 3.606 1.00 98.62 678 GLU A CA 1
ATOM 5188 C C . GLU A 1 678 ? 21.073 -9.969 4.883 1.00 98.62 678 GLU A C 1
ATOM 5190 O O . GLU A 1 678 ? 20.625 -10.662 5.793 1.00 98.62 678 GLU A O 1
ATOM 5195 N N . THR A 1 679 ? 22.273 -9.407 4.976 1.00 97.88 679 THR A N 1
ATOM 5196 C CA . THR A 1 679 ? 23.087 -9.431 6.199 1.00 97.88 679 THR A CA 1
ATOM 5197 C C . THR A 1 679 ? 23.402 -8.008 6.635 1.00 97.88 679 THR A C 1
ATOM 5199 O O . THR A 1 679 ? 23.651 -7.139 5.802 1.00 97.88 679 THR A O 1
ATOM 5202 N N . ALA A 1 680 ? 23.416 -7.763 7.940 1.00 94.69 680 ALA A N 1
ATOM 5203 C CA . ALA A 1 680 ? 23.710 -6.455 8.524 1.00 94.69 680 ALA A CA 1
ATOM 5204 C C . ALA A 1 680 ? 24.519 -6.620 9.816 1.00 94.69 680 ALA A C 1
ATOM 5206 O O . ALA A 1 680 ? 24.551 -7.710 10.385 1.00 94.69 680 ALA A O 1
ATOM 5207 N N . GLY A 1 681 ? 25.136 -5.544 10.305 1.00 89.38 681 GLY A N 1
ATOM 5208 C CA . GLY A 1 681 ? 25.865 -5.550 11.575 1.00 89.38 681 GLY A CA 1
ATOM 5209 C C . GLY A 1 681 ? 27.309 -6.061 11.487 1.00 89.38 681 GLY A C 1
ATOM 5210 O O . GLY A 1 681 ? 27.936 -6.063 10.427 1.00 89.38 681 GLY A O 1
ATOM 5211 N N . ASN A 1 682 ? 27.866 -6.428 12.640 1.00 84.56 682 ASN A N 1
ATOM 5212 C CA . ASN A 1 682 ? 29.304 -6.600 12.841 1.00 84.56 682 ASN A CA 1
ATOM 5213 C C . ASN A 1 682 ? 29.795 -8.032 12.570 1.00 84.56 682 ASN A C 1
ATOM 5215 O O . ASN A 1 682 ? 29.088 -9.009 12.788 1.00 84.56 682 ASN A O 1
ATOM 5219 N N . ASN A 1 683 ? 31.058 -8.141 12.140 1.00 84.88 683 ASN A N 1
ATOM 5220 C CA . ASN A 1 683 ? 31.767 -9.400 11.864 1.00 84.88 683 ASN A CA 1
ATOM 5221 C C . ASN A 1 683 ? 30.967 -10.439 11.031 1.00 84.88 683 ASN A C 1
ATOM 5223 O O . ASN A 1 683 ? 30.798 -11.583 11.457 1.00 84.88 683 ASN A O 1
ATOM 5227 N N . PRO A 1 684 ? 30.505 -10.097 9.813 1.00 89.62 684 PRO A N 1
ATOM 5228 C CA . PRO A 1 684 ? 29.678 -10.994 9.004 1.00 89.62 684 PRO A CA 1
ATOM 5229 C C . PRO A 1 684 ? 30.448 -12.153 8.352 1.00 89.62 684 PRO A C 1
ATOM 5231 O O . PRO A 1 684 ? 29.837 -13.027 7.741 1.00 89.62 684 PRO A O 1
ATOM 5234 N N . ALA A 1 685 ? 31.780 -12.193 8.465 1.00 93.56 685 ALA A N 1
ATOM 5235 C CA . ALA A 1 685 ? 32.627 -13.136 7.736 1.00 93.56 685 ALA A CA 1
ATOM 5236 C C . ALA A 1 685 ? 32.329 -14.633 7.985 1.00 93.56 685 ALA A C 1
ATOM 5238 O O . ALA A 1 685 ? 32.364 -15.379 7.005 1.00 93.56 685 ALA A O 1
ATOM 5239 N N . PRO A 1 686 ? 32.020 -15.115 9.209 1.00 93.44 686 PRO A N 1
ATOM 5240 C CA . PRO A 1 686 ? 31.677 -16.526 9.421 1.00 93.44 686 PRO A CA 1
ATOM 5241 C C . PRO A 1 686 ? 30.347 -16.900 8.751 1.00 93.44 686 PRO A C 1
ATOM 5243 O O . PRO A 1 686 ? 30.271 -17.888 8.024 1.00 93.44 686 PRO A O 1
ATOM 5246 N N . VAL A 1 687 ? 29.325 -16.059 8.935 1.00 94.50 687 VAL A N 1
ATOM 5247 C CA . VAL A 1 687 ? 27.966 -16.266 8.411 1.00 94.50 687 VAL A CA 1
ATOM 5248 C C . VAL A 1 687 ? 27.942 -16.166 6.884 1.00 94.50 687 VAL A C 1
ATOM 5250 O O . VAL A 1 687 ? 27.389 -17.042 6.225 1.00 94.50 687 VAL A O 1
ATOM 5253 N N . ILE A 1 688 ? 28.606 -15.162 6.297 1.00 95.81 688 ILE A N 1
ATOM 5254 C CA . ILE A 1 688 ? 28.718 -15.027 4.836 1.00 95.81 688 ILE A CA 1
ATOM 5255 C C . ILE A 1 688 ? 29.417 -16.247 4.225 1.00 95.81 688 ILE A C 1
ATOM 5257 O O . ILE A 1 688 ? 28.933 -16.766 3.222 1.00 95.81 688 ILE A O 1
ATOM 5261 N N . LYS A 1 689 ? 30.497 -16.760 4.836 1.00 95.75 689 LYS A N 1
ATOM 5262 C CA . LYS A 1 689 ? 31.167 -17.986 4.362 1.00 95.75 689 LYS A CA 1
ATOM 5263 C C . LYS A 1 689 ? 30.230 -19.197 4.378 1.00 95.75 689 LYS A C 1
ATOM 5265 O O . LYS A 1 689 ? 30.164 -19.903 3.378 1.00 95.75 689 LYS A O 1
ATOM 5270 N N . GLN A 1 690 ? 29.479 -19.397 5.462 1.00 96.12 690 GLN A N 1
ATOM 5271 C CA . GLN A 1 690 ? 28.522 -20.502 5.592 1.00 96.12 690 GLN A CA 1
ATOM 5272 C C . GLN A 1 690 ? 27.385 -20.415 4.556 1.00 96.12 690 GLN A C 1
ATOM 5274 O O . GLN A 1 690 ? 27.051 -21.409 3.915 1.00 96.12 690 GLN A O 1
ATOM 5279 N N . LEU A 1 691 ? 26.822 -19.223 4.338 1.00 96.81 691 LEU A N 1
ATOM 5280 C CA . LEU A 1 691 ? 25.788 -18.989 3.322 1.00 96.81 691 LEU A CA 1
ATOM 5281 C C . LEU A 1 691 ? 26.331 -19.167 1.891 1.00 96.81 691 LEU A C 1
ATOM 5283 O O . LEU A 1 691 ? 25.631 -19.670 1.012 1.00 96.81 691 LEU A O 1
ATOM 5287 N N . LYS A 1 692 ? 27.594 -18.795 1.647 1.00 95.25 692 LYS A N 1
ATOM 5288 C CA . LYS A 1 692 ? 28.268 -18.959 0.349 1.00 95.25 692 LYS A CA 1
ATOM 5289 C C . LYS A 1 692 ? 28.675 -20.402 0.040 1.00 95.25 692 LYS A C 1
ATOM 5291 O O . LYS A 1 692 ? 28.831 -20.708 -1.136 1.00 95.25 692 LYS A O 1
ATOM 5296 N N . SER A 1 693 ? 28.789 -21.284 1.038 1.00 94.50 693 SER A N 1
ATOM 5297 C CA . SER A 1 693 ? 29.016 -22.725 0.826 1.00 94.50 693 SER A CA 1
ATOM 5298 C C . SER A 1 693 ? 27.752 -23.531 0.486 1.00 94.50 693 SER A C 1
ATOM 5300 O O . SER A 1 693 ? 27.842 -24.739 0.285 1.00 94.50 693 SER A O 1
ATOM 5302 N N . ALA A 1 694 ? 26.580 -22.895 0.401 1.00 95.00 694 ALA A N 1
ATOM 5303 C CA . ALA A 1 694 ? 25.377 -23.524 -0.143 1.00 95.00 694 ALA A CA 1
ATOM 5304 C C . ALA A 1 694 ? 25.534 -23.859 -1.640 1.00 95.00 694 ALA A C 1
ATOM 5306 O O . ALA A 1 694 ? 26.219 -23.143 -2.371 1.00 95.00 694 ALA A O 1
ATOM 5307 N N . ASN A 1 695 ? 24.842 -24.897 -2.120 1.00 90.31 695 ASN A N 1
ATOM 5308 C CA . ASN A 1 695 ? 24.813 -25.258 -3.539 1.00 90.31 695 ASN A CA 1
ATOM 5309 C C . ASN A 1 695 ? 23.368 -25.247 -4.086 1.00 90.31 695 ASN A C 1
ATOM 5311 O O . ASN A 1 695 ? 22.546 -26.010 -3.580 1.00 90.31 695 ASN A O 1
ATOM 5315 N N . PRO A 1 696 ? 23.036 -24.429 -5.106 1.00 89.81 696 PRO A N 1
ATOM 5316 C CA . PRO A 1 696 ? 23.854 -23.345 -5.658 1.00 89.81 696 PRO A CA 1
ATOM 5317 C C . PRO A 1 696 ? 24.050 -22.190 -4.646 1.00 89.81 696 PRO A C 1
ATOM 5319 O O . PRO A 1 696 ? 23.194 -22.001 -3.776 1.00 89.81 696 PRO A O 1
ATOM 5322 N N . PRO A 1 697 ? 25.120 -21.376 -4.754 1.00 89.50 697 PRO A N 1
ATOM 5323 C CA . PRO A 1 697 ? 25.443 -20.333 -3.770 1.00 89.50 697 PRO A CA 1
ATOM 5324 C C . PRO A 1 697 ? 24.307 -19.340 -3.510 1.00 89.50 697 PRO A C 1
ATOM 5326 O O . PRO A 1 697 ? 23.569 -18.977 -4.429 1.00 89.50 697 PRO A O 1
ATOM 5329 N N . ILE A 1 698 ? 24.166 -18.890 -2.261 1.00 97.94 698 ILE A N 1
ATOM 5330 C CA . ILE A 1 698 ? 23.177 -17.875 -1.868 1.00 97.94 698 ILE A CA 1
ATOM 5331 C C . ILE A 1 698 ? 23.608 -16.490 -2.369 1.00 97.94 698 ILE A C 1
ATOM 5333 O O . ILE A 1 698 ? 24.784 -16.119 -2.284 1.00 97.94 698 ILE A O 1
ATOM 5337 N N . ILE A 1 699 ? 22.636 -15.719 -2.865 1.00 98.06 699 ILE A N 1
ATOM 5338 C CA . ILE A 1 699 ? 22.814 -14.317 -3.249 1.00 98.06 699 ILE A CA 1
ATOM 5339 C C . ILE A 1 699 ? 22.789 -13.470 -1.976 1.00 98.06 699 ILE A C 1
ATOM 5341 O O . ILE A 1 699 ? 21.796 -13.491 -1.248 1.00 98.06 699 ILE A O 1
ATOM 5345 N N . ILE A 1 700 ? 23.863 -12.729 -1.699 1.00 98.19 700 ILE A N 1
ATOM 5346 C CA . ILE A 1 700 ? 23.991 -11.949 -0.459 1.00 98.19 700 ILE A CA 1
ATOM 5347 C C . ILE A 1 700 ? 23.973 -10.451 -0.752 1.00 98.19 700 ILE A C 1
ATOM 5349 O O . ILE A 1 700 ? 24.828 -9.942 -1.480 1.00 98.19 700 ILE A O 1
ATOM 5353 N N . LEU A 1 701 ? 23.024 -9.762 -0.118 1.00 98.19 701 LEU A N 1
ATOM 5354 C CA . LEU A 1 701 ? 22.986 -8.315 0.046 1.00 98.19 701 LEU A CA 1
ATOM 5355 C C . LEU A 1 701 ? 23.611 -7.999 1.417 1.00 98.19 701 LEU A C 1
ATOM 5357 O O . LEU A 1 701 ? 23.186 -8.572 2.422 1.00 98.19 701 LEU A O 1
ATOM 5361 N N . HIS A 1 702 ? 24.607 -7.115 1.498 1.00 97.94 702 HIS A N 1
ATOM 5362 C CA . HIS A 1 702 ? 25.197 -6.726 2.788 1.00 97.94 702 HIS A CA 1
ATOM 5363 C C . HIS A 1 702 ? 25.032 -5.233 3.087 1.00 97.94 702 HIS A C 1
ATOM 5365 O O . HIS A 1 702 ? 25.425 -4.383 2.287 1.00 97.94 702 HIS A O 1
ATOM 5371 N N . LYS A 1 703 ? 24.438 -4.912 4.242 1.00 97.69 703 LYS A N 1
ATOM 5372 C CA . LYS A 1 703 ? 24.088 -3.549 4.657 1.00 97.69 703 LYS A CA 1
ATOM 5373 C C . LYS A 1 703 ? 25.279 -2.831 5.290 1.00 97.69 703 LYS A C 1
ATOM 5375 O O . LYS A 1 703 ? 25.947 -3.375 6.165 1.00 97.69 703 LYS A O 1
ATOM 5380 N N . CYS A 1 704 ? 25.572 -1.624 4.814 1.00 95.81 704 CYS A N 1
ATOM 5381 C CA . CYS A 1 704 ? 26.802 -0.891 5.100 1.00 95.81 704 CYS A CA 1
ATOM 5382 C C . CYS A 1 704 ? 26.545 0.608 5.265 1.00 95.81 704 CYS A C 1
ATOM 5384 O O . CYS A 1 704 ? 26.166 1.283 4.314 1.00 95.81 704 CYS A O 1
ATOM 5386 N N . THR A 1 705 ? 26.886 1.138 6.438 1.00 95.56 705 THR A N 1
ATOM 5387 C CA . THR A 1 705 ? 26.833 2.576 6.760 1.00 95.56 705 THR A CA 1
ATOM 5388 C C . THR A 1 705 ? 28.081 3.355 6.323 1.00 95.56 705 THR A C 1
ATOM 5390 O O . THR A 1 705 ? 28.129 4.576 6.419 1.00 95.56 705 THR A O 1
ATOM 5393 N N . THR A 1 706 ? 29.128 2.672 5.831 1.00 95.56 706 THR A N 1
ATOM 5394 C CA . THR A 1 706 ? 30.332 3.321 5.278 1.00 95.56 706 THR A CA 1
ATOM 5395 C C . THR A 1 706 ? 30.890 2.562 4.075 1.00 95.56 706 THR A C 1
ATOM 5397 O O . THR A 1 706 ? 30.833 1.330 4.020 1.00 95.56 706 THR A O 1
ATOM 5400 N N . VAL A 1 707 ? 31.536 3.285 3.152 1.00 96.38 707 VAL A N 1
ATOM 5401 C CA . VAL A 1 707 ? 32.236 2.693 1.993 1.00 96.38 707 VAL A CA 1
ATOM 5402 C C . VAL A 1 707 ? 33.372 1.754 2.436 1.00 96.38 707 VAL A C 1
ATOM 5404 O O . VAL A 1 707 ? 33.600 0.716 1.822 1.00 96.38 707 VAL A O 1
ATOM 5407 N N . ARG A 1 708 ? 34.023 2.024 3.578 1.00 95.19 708 ARG A N 1
ATOM 5408 C CA . ARG A 1 708 ? 35.031 1.127 4.178 1.00 95.19 708 ARG A CA 1
ATOM 5409 C C . ARG A 1 708 ? 34.443 -0.239 4.556 1.00 95.19 708 ARG A C 1
ATOM 5411 O O . ARG A 1 708 ? 35.092 -1.265 4.341 1.00 95.19 708 ARG A O 1
ATOM 5418 N N . HIS A 1 709 ? 33.233 -0.269 5.120 1.00 94.31 709 HIS A N 1
ATOM 5419 C CA . HIS A 1 709 ? 32.532 -1.522 5.429 1.00 94.31 709 HIS A CA 1
ATOM 5420 C C . HIS A 1 709 ? 32.132 -2.250 4.139 1.00 94.31 709 HIS A C 1
ATOM 5422 O O . HIS A 1 709 ? 32.400 -3.442 4.006 1.00 94.31 709 HIS A O 1
ATOM 5428 N N . ALA A 1 710 ? 31.639 -1.513 3.141 1.00 96.38 710 ALA A N 1
ATOM 5429 C CA . ALA A 1 710 ? 31.295 -2.048 1.828 1.00 96.38 710 ALA A CA 1
ATOM 5430 C C . ALA A 1 710 ? 32.496 -2.716 1.123 1.00 96.38 710 ALA A C 1
ATOM 5432 O O . ALA A 1 710 ? 32.429 -3.889 0.756 1.00 96.38 710 ALA A O 1
ATOM 5433 N N . LEU A 1 711 ? 33.647 -2.038 1.051 1.00 96.56 711 LEU A N 1
ATOM 5434 C CA . LEU A 1 711 ? 34.912 -2.586 0.530 1.00 96.56 711 LEU A CA 1
ATOM 5435 C C . LEU A 1 711 ? 35.429 -3.800 1.324 1.00 96.56 711 LEU A C 1
ATOM 5437 O O . LEU A 1 711 ? 36.190 -4.612 0.794 1.00 96.56 711 LEU A O 1
ATOM 5441 N N . SER A 1 712 ? 35.032 -3.938 2.591 1.00 95.50 712 SER A N 1
ATOM 5442 C CA . SER A 1 712 ? 35.361 -5.105 3.419 1.00 95.50 712 SER A CA 1
ATOM 5443 C C . SER A 1 712 ? 34.432 -6.287 3.119 1.00 95.50 712 SER A C 1
ATOM 5445 O O . SER A 1 712 ? 34.894 -7.423 3.067 1.00 95.50 712 SER A O 1
ATOM 5447 N N . ALA A 1 713 ? 33.153 -6.026 2.839 1.00 96.00 713 ALA A N 1
ATOM 5448 C CA . ALA A 1 713 ? 32.174 -7.034 2.442 1.00 96.00 713 ALA A CA 1
ATOM 5449 C C . ALA A 1 713 ? 32.388 -7.558 1.010 1.00 96.00 713 ALA A C 1
ATOM 5451 O O . ALA A 1 713 ? 32.222 -8.753 0.775 1.00 96.00 713 ALA A O 1
ATOM 5452 N N . ILE A 1 714 ? 32.857 -6.720 0.075 1.00 96.62 714 ILE A N 1
ATOM 5453 C CA . ILE A 1 714 ? 33.268 -7.162 -1.275 1.00 96.62 714 ILE A CA 1
ATOM 5454 C C . ILE A 1 714 ? 34.328 -8.275 -1.187 1.00 96.62 714 ILE A C 1
ATOM 5456 O O . ILE A 1 714 ? 34.228 -9.280 -1.888 1.00 96.62 714 ILE A O 1
ATOM 5460 N N . LYS A 1 715 ? 35.290 -8.167 -0.258 1.00 96.12 715 LYS A N 1
ATOM 5461 C CA . LYS A 1 715 ? 36.323 -9.197 -0.012 1.00 96.12 715 LYS A CA 1
ATOM 5462 C C . LYS A 1 715 ? 35.769 -10.515 0.554 1.00 96.12 715 LYS A C 1
ATOM 5464 O O . LYS A 1 715 ? 36.498 -11.500 0.603 1.00 96.12 715 LYS A O 1
ATOM 5469 N N . LEU A 1 716 ? 34.504 -10.540 0.979 1.00 95.75 716 LEU A N 1
ATOM 5470 C CA . LEU A 1 716 ? 33.779 -11.735 1.424 1.00 95.75 716 LEU A CA 1
ATOM 5471 C C . LEU A 1 716 ? 32.875 -12.326 0.321 1.00 95.75 716 LEU A C 1
ATOM 5473 O O . LEU A 1 716 ? 32.202 -13.325 0.564 1.00 95.75 716 LEU A O 1
ATOM 5477 N N . GLY A 1 717 ? 32.859 -11.742 -0.885 1.00 94.69 717 GLY A N 1
ATOM 5478 C CA . GLY A 1 717 ? 32.139 -12.281 -2.045 1.00 94.69 717 GLY A CA 1
ATOM 5479 C C . GLY A 1 717 ? 30.626 -12.032 -2.046 1.00 94.69 717 GLY A C 1
ATOM 5480 O O . GLY A 1 717 ? 29.876 -12.865 -2.561 1.00 94.69 717 GLY A O 1
ATOM 5481 N N . VAL A 1 718 ? 30.164 -10.924 -1.456 1.00 96.94 718 VAL A N 1
ATOM 5482 C CA . VAL A 1 718 ? 28.753 -10.487 -1.532 1.00 96.94 718 VAL A CA 1
ATOM 5483 C C . VAL A 1 718 ? 28.364 -10.105 -2.967 1.00 96.94 718 VAL A C 1
ATOM 5485 O O . VAL A 1 718 ? 29.200 -9.631 -3.731 1.00 96.94 718 VAL A O 1
ATOM 5488 N N . ASP A 1 719 ? 27.101 -10.320 -3.341 1.00 97.12 719 ASP A N 1
ATOM 5489 C CA . ASP A 1 719 ? 26.587 -10.010 -4.686 1.00 97.12 719 ASP A CA 1
ATOM 5490 C C . ASP A 1 719 ? 26.126 -8.556 -4.807 1.00 97.12 719 ASP A C 1
ATOM 5492 O O . ASP A 1 719 ? 26.188 -7.976 -5.889 1.00 97.12 719 ASP A O 1
ATOM 5496 N N . PHE A 1 720 ? 25.647 -7.995 -3.695 1.00 97.88 720 PHE A N 1
ATOM 5497 C CA . PHE A 1 720 ? 25.131 -6.638 -3.590 1.00 97.88 720 PHE A CA 1
ATOM 5498 C C . PHE A 1 720 ? 25.511 -5.999 -2.260 1.00 97.88 720 PHE A C 1
ATOM 5500 O O . PHE A 1 720 ? 25.724 -6.667 -1.243 1.00 97.88 720 PHE A O 1
ATOM 5507 N N . LEU A 1 721 ? 25.484 -4.672 -2.252 1.00 98.38 721 LEU A N 1
ATOM 5508 C CA . LEU A 1 721 ? 25.625 -3.851 -1.057 1.00 98.38 721 LEU A CA 1
ATOM 5509 C C . LEU A 1 721 ? 24.343 -3.044 -0.839 1.00 98.38 721 LEU A C 1
ATOM 5511 O O . LEU A 1 721 ? 23.756 -2.551 -1.794 1.00 98.38 721 LEU A O 1
ATOM 5515 N N . SER A 1 722 ? 23.906 -2.893 0.406 1.00 98.12 722 SER A N 1
ATOM 5516 C CA . SER A 1 722 ? 22.839 -1.962 0.782 1.00 98.12 722 SER A CA 1
ATOM 5517 C C . SER A 1 722 ? 23.486 -0.793 1.509 1.00 98.12 722 SER A C 1
ATOM 5519 O O . SER A 1 722 ? 23.843 -0.916 2.679 1.00 98.12 722 SER A O 1
ATOM 5521 N N . ILE A 1 723 ? 23.684 0.318 0.809 1.00 98.44 723 ILE A N 1
ATOM 5522 C CA . ILE A 1 723 ? 24.334 1.509 1.358 1.00 98.44 723 ILE A CA 1
ATOM 5523 C C . ILE A 1 723 ? 23.302 2.283 2.173 1.00 98.44 723 ILE A C 1
ATOM 5525 O O . ILE A 1 723 ? 22.298 2.731 1.627 1.00 98.44 723 ILE A O 1
ATOM 5529 N N . ASP A 1 724 ? 23.528 2.356 3.483 1.00 97.81 724 ASP A N 1
ATOM 5530 C CA . ASP A 1 724 ? 22.552 2.822 4.470 1.00 97.81 724 ASP A CA 1
ATOM 5531 C C . ASP A 1 724 ? 22.984 4.187 5.018 1.00 97.81 724 ASP A C 1
ATOM 5533 O O . ASP A 1 724 ? 24.014 4.295 5.687 1.00 97.81 724 ASP A O 1
ATOM 5537 N N . GLY A 1 725 ?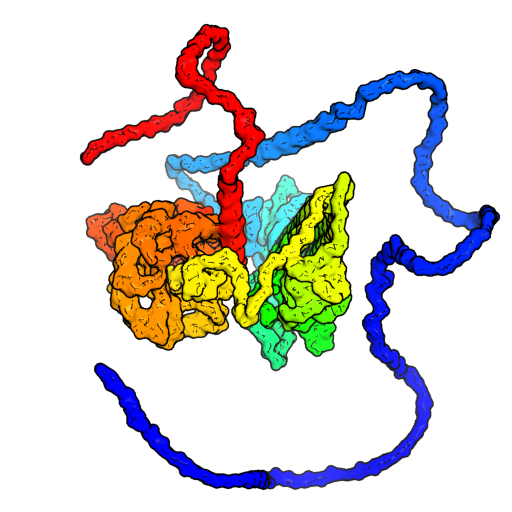 22.242 5.232 4.652 1.00 97.56 725 GLY A N 1
ATOM 5538 C CA . GLY A 1 725 ? 22.527 6.617 5.030 1.00 97.56 725 GLY A CA 1
ATOM 5539 C C . GLY A 1 725 ? 22.029 6.964 6.433 1.00 97.56 725 GLY A C 1
ATOM 5540 O O . GLY A 1 725 ? 21.179 6.276 6.998 1.00 97.56 725 GLY A O 1
ATOM 5541 N N . MET A 1 726 ? 22.522 8.076 6.985 1.00 97.12 726 MET A N 1
ATOM 5542 C CA . MET A 1 726 ? 22.144 8.586 8.314 1.00 97.12 726 MET A CA 1
ATOM 5543 C C . MET A 1 726 ? 20.624 8.796 8.502 1.00 97.12 726 MET A C 1
ATOM 5545 O O . MET A 1 726 ? 20.117 8.837 9.625 1.00 97.12 726 MET A O 1
ATOM 5549 N N . GLU A 1 727 ? 19.876 8.917 7.407 1.00 98.31 727 GLU A N 1
ATOM 5550 C CA . GLU A 1 727 ? 18.418 9.032 7.346 1.00 98.31 727 GLU A CA 1
ATOM 5551 C C . GLU A 1 727 ? 17.669 7.725 7.704 1.00 98.31 727 GLU A C 1
ATOM 5553 O O . GLU A 1 727 ? 16.440 7.744 7.854 1.00 98.31 727 GLU A O 1
ATOM 5558 N N . CYS A 1 728 ? 18.369 6.584 7.803 1.00 97.81 728 CYS A N 1
ATOM 5559 C CA . CYS A 1 728 ? 17.770 5.264 8.017 1.00 97.81 728 CYS A CA 1
ATOM 5560 C C . CYS A 1 728 ? 17.176 5.065 9.424 1.00 97.81 728 CYS A C 1
ATOM 5562 O O . CYS A 1 728 ? 17.433 5.828 10.355 1.00 97.81 728 CYS A O 1
ATOM 5564 N N . ALA A 1 729 ? 16.334 4.036 9.554 1.00 97.88 729 ALA A N 1
ATOM 5565 C CA . ALA A 1 729 ? 15.753 3.589 10.819 1.00 97.88 729 ALA A CA 1
ATOM 5566 C C . ALA A 1 729 ? 16.644 2.509 11.454 1.00 97.88 729 ALA A C 1
ATOM 5568 O O . ALA A 1 729 ? 17.145 1.638 10.742 1.00 97.88 729 ALA A O 1
ATOM 5569 N N . GLY A 1 730 ? 16.798 2.502 12.780 1.00 95.62 730 GLY A N 1
ATOM 5570 C CA . GLY A 1 730 ? 17.722 1.579 13.448 1.00 95.62 730 GLY A CA 1
ATOM 5571 C C . GLY A 1 730 ? 19.180 2.045 13.358 1.00 95.62 730 GLY A C 1
ATOM 5572 O O . GLY A 1 730 ? 19.451 3.235 13.497 1.00 95.62 730 GLY A O 1
ATOM 5573 N N . HIS A 1 731 ? 20.133 1.122 13.220 1.00 95.69 731 HIS A N 1
ATOM 5574 C CA . HIS A 1 731 ? 21.569 1.383 13.416 1.00 95.69 731 HIS A CA 1
ATOM 5575 C C . HIS A 1 731 ? 22.235 2.180 12.277 1.00 95.69 731 HIS A C 1
ATOM 5577 O O . HIS A 1 731 ? 22.848 1.601 11.381 1.00 95.69 731 HIS A O 1
ATOM 5583 N N . VAL A 1 732 ? 22.193 3.512 12.370 1.00 94.81 732 VAL A N 1
ATOM 5584 C CA . VAL A 1 732 ? 22.754 4.470 11.388 1.00 94.81 732 VAL A CA 1
ATOM 5585 C C . VAL A 1 732 ? 24.293 4.492 11.313 1.00 94.81 732 VAL A C 1
ATOM 5587 O O . VAL A 1 732 ? 24.873 5.009 10.359 1.00 94.81 732 VAL A O 1
ATOM 5590 N N . GLY A 1 733 ? 24.988 3.933 12.309 1.00 93.94 733 GLY A N 1
ATOM 5591 C CA . GLY A 1 733 ? 26.447 4.026 12.434 1.00 93.94 733 GLY A CA 1
ATOM 5592 C C . GLY A 1 733 ? 26.920 5.330 13.089 1.00 93.94 733 GLY A C 1
ATOM 5593 O O . GLY A 1 733 ? 26.168 5.996 13.786 1.00 93.94 733 GLY A O 1
ATOM 5594 N N . GLU A 1 734 ? 28.200 5.674 12.910 1.00 95.50 734 GLU A N 1
ATOM 5595 C CA . GLU A 1 734 ? 28.883 6.717 13.710 1.00 95.50 734 GLU A CA 1
ATOM 5596 C C . GLU A 1 734 ? 29.617 7.771 12.865 1.00 95.50 734 GLU A C 1
ATOM 5598 O O . GLU A 1 734 ? 30.611 8.352 13.299 1.00 95.50 734 GLU A O 1
ATOM 5603 N N . THR A 1 735 ? 29.186 7.965 11.618 1.00 94.88 735 THR A N 1
ATOM 5604 C CA . THR A 1 735 ? 29.840 8.873 10.654 1.00 94.88 735 THR A CA 1
ATOM 5605 C C . THR A 1 735 ? 28.925 9.964 10.103 1.00 94.88 735 THR A C 1
ATOM 5607 O O . THR A 1 735 ? 29.403 10.817 9.363 1.00 94.88 735 THR A O 1
ATOM 5610 N N . ASP A 1 736 ? 27.635 9.930 10.441 1.00 96.38 736 ASP A N 1
ATOM 5611 C CA . ASP A 1 736 ? 26.627 10.961 10.159 1.00 96.38 736 ASP A CA 1
ATOM 5612 C C . ASP A 1 736 ? 26.524 11.394 8.678 1.00 96.38 736 ASP A C 1
ATOM 5614 O O . ASP A 1 736 ? 26.138 12.517 8.358 1.00 96.38 736 ASP A O 1
ATOM 5618 N N . ILE A 1 737 ? 26.855 10.486 7.749 1.00 97.50 737 ILE A N 1
ATOM 5619 C CA . ILE A 1 737 ? 26.856 10.756 6.305 1.00 97.50 737 ILE A CA 1
ATOM 5620 C C . ILE A 1 737 ? 25.460 10.495 5.730 1.00 97.50 737 ILE A C 1
ATOM 5622 O O . ILE A 1 737 ? 24.963 9.369 5.762 1.00 97.50 737 ILE A O 1
ATOM 5626 N N . THR A 1 738 ? 24.851 11.533 5.164 1.00 98.06 738 THR A N 1
ATOM 5627 C CA . THR A 1 738 ? 23.583 11.448 4.427 1.00 98.06 738 THR A CA 1
ATOM 5628 C C . THR A 1 738 ? 23.747 10.724 3.093 1.00 98.06 738 THR A C 1
ATOM 5630 O O . THR A 1 738 ? 24.812 10.761 2.463 1.00 98.06 738 THR A O 1
ATOM 5633 N N . ASN A 1 739 ? 22.678 10.095 2.611 1.00 97.94 739 ASN A N 1
ATOM 5634 C CA . ASN A 1 739 ? 22.682 9.306 1.381 1.00 97.94 739 ASN A CA 1
ATOM 5635 C C . ASN A 1 739 ? 23.095 10.109 0.142 1.00 97.94 739 ASN A C 1
ATOM 5637 O O . ASN A 1 739 ? 23.786 9.577 -0.725 1.00 97.94 739 ASN A O 1
ATOM 5641 N N . PHE A 1 740 ? 22.769 11.402 0.078 1.00 97.56 740 PHE A N 1
ATOM 5642 C CA . PHE A 1 740 ? 23.195 12.278 -1.020 1.00 97.56 740 PHE A CA 1
ATOM 5643 C C . PHE A 1 740 ? 24.723 12.256 -1.236 1.00 97.56 740 PHE A C 1
ATOM 5645 O O . PHE A 1 740 ? 25.206 12.198 -2.371 1.00 97.56 740 PHE A O 1
ATOM 5652 N N . ILE A 1 741 ? 25.494 12.219 -0.143 1.00 98.00 741 ILE A N 1
ATOM 5653 C CA . ILE A 1 741 ? 26.957 12.099 -0.172 1.00 98.00 741 ILE A CA 1
ATOM 5654 C C . ILE A 1 741 ? 27.374 10.623 -0.226 1.00 98.00 741 ILE A C 1
ATOM 5656 O O . ILE A 1 741 ? 28.229 10.256 -1.034 1.00 98.00 741 ILE A O 1
ATOM 5660 N N . LEU A 1 742 ? 26.783 9.764 0.610 1.00 98.25 742 LEU A N 1
ATOM 5661 C CA . LEU A 1 742 ? 27.221 8.377 0.777 1.00 98.25 742 LEU A CA 1
ATOM 5662 C C . LEU A 1 742 ? 27.048 7.547 -0.506 1.00 98.25 742 LEU A C 1
ATOM 5664 O O . LEU A 1 742 ? 27.974 6.833 -0.888 1.00 98.25 742 LEU A O 1
ATOM 5668 N N . LEU A 1 743 ? 25.925 7.696 -1.215 1.00 98.19 743 LEU A N 1
ATOM 5669 C CA . LEU A 1 743 ? 25.657 7.022 -2.494 1.00 98.19 743 LEU A CA 1
ATOM 5670 C C . LEU A 1 743 ? 26.558 7.566 -3.611 1.00 98.19 743 LEU A C 1
ATOM 5672 O O . LEU A 1 743 ? 27.114 6.799 -4.396 1.00 98.19 743 LEU A O 1
ATOM 5676 N N . SER A 1 744 ? 26.793 8.883 -3.628 1.00 96.00 744 SER A N 1
ATOM 5677 C CA . SER A 1 744 ? 27.729 9.522 -4.563 1.00 96.00 744 SER A CA 1
ATOM 5678 C C . SER A 1 744 ? 29.158 8.990 -4.411 1.00 96.00 744 SER A C 1
ATOM 5680 O O . SER A 1 744 ? 29.849 8.797 -5.411 1.00 96.00 744 SER A O 1
ATOM 5682 N N . ARG A 1 745 ? 29.603 8.722 -3.175 1.00 97.19 745 ARG A N 1
ATOM 5683 C CA . ARG A 1 745 ? 30.916 8.122 -2.876 1.00 97.19 745 ARG A CA 1
ATOM 5684 C C . ARG A 1 745 ? 30.931 6.612 -3.128 1.00 97.19 745 ARG A C 1
ATOM 5686 O O . ARG A 1 745 ? 31.915 6.108 -3.658 1.00 97.19 745 ARG A O 1
ATOM 5693 N N . ALA A 1 746 ? 29.834 5.909 -2.845 1.00 97.19 746 ALA A N 1
ATOM 5694 C CA . ALA A 1 746 ? 29.648 4.501 -3.189 1.00 97.19 746 ALA A CA 1
ATOM 5695 C C . ALA A 1 746 ? 29.816 4.261 -4.703 1.00 97.19 746 ALA A C 1
ATOM 5697 O O . ALA A 1 746 ? 30.647 3.447 -5.103 1.00 97.19 746 ALA A O 1
ATOM 5698 N N . ARG A 1 747 ? 29.142 5.053 -5.550 1.00 96.75 747 ARG A N 1
ATOM 5699 C CA . ARG A 1 747 ? 29.269 5.014 -7.021 1.00 96.75 747 ARG A CA 1
ATOM 5700 C C . ARG A 1 747 ? 30.698 5.254 -7.534 1.00 96.75 747 ARG A C 1
ATOM 5702 O O . ARG A 1 747 ? 31.024 4.821 -8.633 1.00 96.75 747 ARG A O 1
ATOM 5709 N N . GLN A 1 748 ? 31.541 5.961 -6.781 1.00 95.62 748 GLN A N 1
ATOM 5710 C CA . GLN A 1 748 ? 32.922 6.266 -7.181 1.00 95.62 748 GLN A CA 1
ATOM 5711 C C . GLN A 1 748 ? 33.926 5.152 -6.850 1.00 95.62 748 GLN A C 1
ATOM 5713 O O . GLN A 1 748 ? 34.982 5.107 -7.474 1.00 95.62 748 GLN A O 1
ATOM 5718 N N . GLU A 1 749 ? 33.639 4.289 -5.868 1.00 95.75 749 GLU A N 1
ATOM 5719 C CA . GLU A 1 749 ? 34.623 3.336 -5.316 1.00 95.75 749 GLU A CA 1
ATOM 5720 C C . GLU A 1 749 ? 34.189 1.864 -5.367 1.00 95.75 749 GLU A C 1
ATOM 5722 O O . GLU A 1 749 ? 35.025 0.971 -5.206 1.00 95.75 749 GLU A O 1
ATOM 5727 N N . LEU A 1 750 ? 32.900 1.579 -5.570 1.00 94.06 750 LEU A N 1
ATOM 5728 C CA . LEU A 1 750 ? 32.364 0.221 -5.511 1.00 94.06 750 LEU A CA 1
ATOM 5729 C C . LEU A 1 750 ? 32.180 -0.376 -6.909 1.00 94.06 750 LEU A C 1
ATOM 5731 O O . LEU A 1 750 ? 31.291 0.009 -7.661 1.00 94.06 750 LEU A O 1
ATOM 5735 N N . ASN A 1 751 ? 32.967 -1.412 -7.204 1.00 87.62 751 ASN A N 1
ATOM 5736 C CA . ASN A 1 751 ? 32.826 -2.233 -8.415 1.00 87.62 751 ASN A CA 1
ATOM 5737 C C . ASN A 1 751 ? 31.737 -3.324 -8.293 1.00 87.62 751 ASN A C 1
ATOM 5739 O O . ASN A 1 751 ? 31.605 -4.167 -9.177 1.00 87.62 751 ASN A O 1
ATOM 5743 N N . VAL A 1 752 ? 30.989 -3.348 -7.183 1.00 93.06 752 VAL A N 1
ATOM 5744 C CA . VAL A 1 752 ? 29.881 -4.282 -6.929 1.00 93.06 752 VAL A CA 1
ATOM 5745 C C . VAL A 1 752 ? 28.576 -3.481 -6.863 1.00 93.06 752 VAL A C 1
ATOM 5747 O O . VAL A 1 752 ? 28.540 -2.488 -6.132 1.00 93.06 752 VAL A O 1
ATOM 5750 N N . PRO A 1 753 ? 27.515 -3.897 -7.585 1.00 96.38 753 PRO A N 1
ATOM 5751 C CA . PRO A 1 753 ? 26.195 -3.272 -7.542 1.00 96.38 753 PRO A CA 1
ATOM 5752 C C . PRO A 1 753 ? 25.688 -2.984 -6.124 1.00 96.38 753 PRO A C 1
ATOM 5754 O O . PRO A 1 753 ? 25.791 -3.824 -5.226 1.00 96.38 753 PRO A O 1
ATOM 5757 N N . PHE A 1 754 ? 25.086 -1.812 -5.924 1.00 98.56 754 PHE A N 1
ATOM 5758 C CA . PHE A 1 754 ? 24.535 -1.415 -4.630 1.00 98.56 754 PHE A CA 1
ATOM 5759 C C . PHE A 1 754 ? 23.109 -0.873 -4.737 1.00 98.56 754 PHE A C 1
ATOM 5761 O O . PHE A 1 754 ? 22.710 -0.348 -5.772 1.00 98.56 754 PHE A O 1
ATOM 5768 N N . ILE A 1 755 ? 22.346 -0.995 -3.655 1.00 98.62 755 ILE A N 1
ATOM 5769 C CA . ILE A 1 755 ? 21.038 -0.363 -3.461 1.00 98.62 755 ILE A CA 1
ATOM 5770 C C . ILE A 1 755 ? 21.147 0.726 -2.395 1.00 98.62 755 ILE A C 1
ATOM 5772 O O . ILE A 1 755 ? 21.995 0.644 -1.502 1.00 98.62 755 ILE A O 1
ATOM 5776 N N . ALA A 1 756 ? 20.298 1.744 -2.492 1.00 98.75 756 ALA A N 1
ATOM 5777 C CA . ALA A 1 756 ? 20.252 2.854 -1.548 1.00 98.75 756 ALA A CA 1
ATOM 5778 C C . ALA A 1 756 ? 19.262 2.564 -0.408 1.00 98.75 756 ALA A C 1
ATOM 5780 O O . ALA A 1 756 ? 18.168 2.075 -0.667 1.00 98.75 756 ALA A O 1
ATOM 5781 N N . SER A 1 757 ? 19.615 2.854 0.843 1.00 98.56 757 SER A N 1
ATOM 5782 C CA . SER A 1 757 ? 18.817 2.497 2.023 1.00 98.56 757 SER A CA 1
ATOM 5783 C C . SER A 1 757 ? 18.730 3.653 3.021 1.00 98.56 757 SER A C 1
ATOM 5785 O O . SER A 1 757 ? 19.728 4.318 3.288 1.00 98.56 757 SER A O 1
ATOM 5787 N N . GLY A 1 758 ? 17.530 3.899 3.556 1.00 97.44 758 GLY A N 1
ATOM 5788 C CA . GLY A 1 758 ? 17.232 5.049 4.422 1.00 97.44 758 GLY A CA 1
ATOM 5789 C C . GLY A 1 758 ? 16.843 6.313 3.643 1.00 97.44 758 GLY A C 1
ATOM 5790 O O . GLY A 1 758 ? 17.432 6.623 2.616 1.00 97.44 758 GLY A O 1
ATOM 5791 N N . GLY A 1 759 ? 15.827 7.042 4.113 1.00 97.31 759 GLY A N 1
ATOM 5792 C CA . GLY A 1 759 ? 15.346 8.264 3.444 1.00 97.31 759 GLY A CA 1
ATOM 5793 C C . GLY A 1 759 ? 14.449 8.064 2.207 1.00 97.31 759 GLY A C 1
ATOM 5794 O O . GLY A 1 759 ? 14.083 9.055 1.587 1.00 97.31 759 GLY A O 1
ATOM 5795 N N . PHE A 1 760 ? 14.064 6.830 1.853 1.00 98.75 760 PHE A N 1
ATOM 5796 C CA . PHE A 1 760 ? 13.231 6.531 0.671 1.00 98.75 760 PHE A CA 1
ATOM 5797 C C . PHE A 1 760 ? 11.827 6.022 1.039 1.00 98.75 760 PHE A C 1
ATOM 5799 O O . PHE A 1 760 ? 11.691 5.179 1.932 1.00 98.75 760 PHE A O 1
ATOM 5806 N N . ALA A 1 761 ? 10.801 6.533 0.345 1.00 98.44 761 ALA A N 1
ATOM 5807 C CA . ALA A 1 761 ? 9.388 6.182 0.548 1.00 98.44 761 ALA A CA 1
ATOM 5808 C C . ALA A 1 761 ? 8.529 6.152 -0.738 1.00 98.44 761 ALA A C 1
ATOM 5810 O O . ALA A 1 761 ? 7.449 5.562 -0.723 1.00 98.44 761 ALA A O 1
ATOM 5811 N N . ASP A 1 762 ? 8.980 6.773 -1.827 1.00 98.44 762 ASP A N 1
ATOM 5812 C CA . ASP A 1 762 ? 8.190 7.095 -3.021 1.00 98.44 762 ASP A CA 1
ATOM 5813 C C . ASP A 1 762 ? 8.975 6.832 -4.330 1.00 98.44 762 ASP A C 1
ATOM 5815 O O . ASP A 1 762 ? 10.137 6.399 -4.322 1.00 98.44 762 ASP A O 1
ATOM 5819 N N . GLY A 1 763 ? 8.340 7.058 -5.487 1.00 98.06 763 GLY A N 1
ATOM 5820 C CA . GLY A 1 763 ? 9.013 6.903 -6.783 1.00 98.06 763 GLY A CA 1
ATOM 5821 C C . GLY A 1 763 ? 10.068 7.976 -7.063 1.00 98.06 763 GLY A C 1
ATOM 5822 O O . GLY A 1 763 ? 11.052 7.717 -7.755 1.00 98.06 763 GLY A O 1
ATOM 5823 N N . GLN A 1 764 ? 9.913 9.163 -6.484 1.00 98.56 764 GLN A N 1
ATOM 5824 C CA . GLN A 1 764 ? 10.847 10.281 -6.563 1.00 98.56 764 GLN A CA 1
ATOM 5825 C C . GLN A 1 764 ? 12.185 9.894 -5.913 1.00 98.56 764 GLN A C 1
ATOM 5827 O O . GLN A 1 764 ? 13.246 10.066 -6.518 1.00 98.56 764 GLN A O 1
ATOM 5832 N N . GLY A 1 765 ? 12.134 9.277 -4.731 1.00 98.50 765 GLY A N 1
ATOM 5833 C CA . GLY A 1 765 ? 13.273 8.695 -4.035 1.00 98.50 765 GLY A CA 1
ATOM 5834 C C . GLY A 1 765 ? 13.938 7.561 -4.817 1.00 98.50 765 GLY A C 1
ATOM 5835 O O . GLY A 1 765 ? 15.166 7.529 -4.907 1.00 98.50 765 GLY A O 1
ATOM 5836 N N . LEU A 1 766 ? 13.161 6.676 -5.458 1.00 98.75 766 LEU A N 1
ATOM 5837 C CA . LEU A 1 766 ? 13.716 5.661 -6.365 1.00 98.75 766 LEU A CA 1
ATOM 5838 C C . LEU A 1 766 ? 14.442 6.305 -7.561 1.00 98.75 766 LEU A C 1
ATOM 5840 O O . LEU A 1 766 ? 15.583 5.947 -7.850 1.00 98.75 766 LEU A O 1
ATOM 5844 N N . ALA A 1 767 ? 13.831 7.283 -8.232 1.00 98.38 767 ALA A N 1
ATOM 5845 C CA . ALA A 1 767 ? 14.447 7.999 -9.350 1.00 98.38 767 ALA A CA 1
ATOM 5846 C C . ALA A 1 767 ? 15.745 8.722 -8.940 1.00 98.38 767 ALA A C 1
ATOM 5848 O O . ALA A 1 767 ? 16.737 8.682 -9.676 1.00 98.38 767 ALA A O 1
ATOM 5849 N N . ALA A 1 768 ? 15.772 9.331 -7.750 1.00 98.31 768 ALA A N 1
ATOM 5850 C CA . ALA A 1 768 ? 16.964 9.956 -7.185 1.00 98.31 768 ALA A CA 1
ATOM 5851 C C . ALA A 1 768 ? 18.067 8.927 -6.880 1.00 98.31 768 ALA A C 1
ATOM 5853 O O . ALA A 1 768 ? 19.215 9.130 -7.273 1.00 98.31 768 ALA A O 1
ATOM 5854 N N . ALA A 1 769 ? 17.732 7.792 -6.257 1.00 98.62 769 ALA A N 1
ATOM 5855 C CA . ALA A 1 769 ? 18.684 6.719 -5.969 1.00 98.62 769 ALA A CA 1
ATOM 5856 C C . ALA A 1 769 ? 19.317 6.136 -7.245 1.00 98.62 769 ALA A C 1
ATOM 5858 O O . ALA A 1 769 ? 20.539 5.991 -7.310 1.00 98.62 769 ALA A O 1
ATOM 5859 N N . LEU A 1 770 ? 18.508 5.871 -8.280 1.00 98.06 770 LEU A N 1
ATOM 5860 C CA . LEU A 1 770 ? 18.992 5.422 -9.592 1.00 98.06 770 LEU A CA 1
ATOM 5861 C C . LEU A 1 770 ? 19.919 6.471 -10.236 1.00 98.06 770 LEU A C 1
ATOM 5863 O O . LEU A 1 770 ? 20.977 6.126 -10.759 1.00 98.06 770 LEU A O 1
ATOM 5867 N N . SER A 1 771 ? 19.577 7.760 -10.133 1.00 96.62 771 SER A N 1
ATOM 5868 C CA . SER A 1 771 ? 20.405 8.869 -10.641 1.00 96.62 771 SER A CA 1
ATOM 5869 C C . SER A 1 771 ? 21.736 9.028 -9.887 1.00 96.62 771 SER A C 1
ATOM 5871 O O . SER A 1 771 ? 22.738 9.437 -10.472 1.00 96.62 771 SER A O 1
ATOM 5873 N N . LEU A 1 772 ? 21.779 8.657 -8.602 1.00 97.06 772 LEU A N 1
ATOM 5874 C CA . LEU A 1 772 ? 23.005 8.578 -7.797 1.00 97.06 772 LEU A CA 1
ATOM 5875 C C . LEU A 1 772 ? 23.805 7.279 -8.028 1.00 97.06 772 LEU A C 1
ATOM 5877 O O . LEU A 1 772 ? 24.875 7.113 -7.440 1.00 97.06 772 LEU A O 1
ATOM 5881 N N . GLY A 1 773 ? 23.343 6.394 -8.920 1.00 95.81 773 GLY A N 1
ATOM 5882 C CA . GLY A 1 773 ? 24.027 5.168 -9.347 1.00 95.81 773 GLY A CA 1
ATOM 5883 C C . GLY A 1 773 ? 23.704 3.914 -8.540 1.00 95.81 773 GLY A C 1
ATOM 5884 O O . GLY A 1 773 ? 24.422 2.926 -8.676 1.00 95.81 773 GLY A O 1
ATOM 5885 N N . ALA A 1 774 ? 22.659 3.936 -7.711 1.00 98.38 774 ALA A N 1
ATOM 5886 C CA . ALA A 1 774 ? 22.127 2.718 -7.114 1.00 98.38 774 ALA A CA 1
ATOM 5887 C C . ALA A 1 774 ? 21.334 1.897 -8.150 1.00 98.38 774 ALA A C 1
ATOM 5889 O O . ALA A 1 774 ? 20.817 2.420 -9.132 1.00 98.38 774 ALA A O 1
ATOM 5890 N N . GLU A 1 775 ? 21.184 0.602 -7.895 1.00 98.25 775 GLU A N 1
ATOM 5891 C CA . GLU A 1 775 ? 20.458 -0.367 -8.733 1.00 98.25 775 GLU A CA 1
ATOM 5892 C C . GLU A 1 775 ? 19.043 -0.665 -8.180 1.00 98.25 775 GLU A C 1
ATOM 5894 O O . GLU A 1 775 ? 18.358 -1.589 -8.633 1.00 98.25 775 GLU A O 1
ATOM 5899 N N . GLY A 1 776 ? 18.616 0.119 -7.182 1.00 98.50 776 GLY A N 1
ATOM 5900 C CA . GLY A 1 776 ? 17.323 0.067 -6.501 1.00 98.50 776 GLY A CA 1
ATOM 5901 C C . GLY A 1 776 ? 17.337 0.745 -5.128 1.00 98.50 776 GLY A C 1
ATOM 5902 O O . GLY A 1 776 ? 18.376 1.251 -4.693 1.00 98.50 776 GLY A O 1
ATOM 5903 N N . ILE A 1 777 ? 16.192 0.723 -4.439 1.00 98.88 777 ILE A N 1
ATOM 5904 C CA . ILE A 1 777 ? 16.036 1.222 -3.062 1.00 98.88 777 ILE A CA 1
ATOM 5905 C C . ILE A 1 777 ? 15.664 0.112 -2.076 1.00 98.88 777 ILE A C 1
ATOM 5907 O O . ILE A 1 777 ? 14.960 -0.837 -2.417 1.00 98.88 777 ILE A O 1
ATOM 5911 N N . ASN A 1 778 ? 16.099 0.275 -0.831 1.00 98.81 778 ASN A N 1
ATOM 5912 C CA . ASN A 1 778 ? 15.653 -0.465 0.337 1.00 98.81 778 ASN A CA 1
ATOM 5913 C C . ASN A 1 778 ? 14.853 0.463 1.262 1.00 98.81 778 ASN A C 1
ATOM 5915 O O . ASN A 1 778 ? 15.335 1.528 1.658 1.00 98.81 778 ASN A O 1
ATOM 5919 N N . MET A 1 779 ? 13.655 0.032 1.652 1.00 98.81 779 MET A N 1
ATOM 5920 C CA . MET A 1 779 ? 12.771 0.765 2.556 1.00 98.81 779 MET A CA 1
ATOM 5921 C C . MET A 1 779 ? 12.441 -0.067 3.800 1.00 98.81 779 MET A C 1
ATOM 5923 O O . MET A 1 779 ? 12.380 -1.296 3.747 1.00 98.81 779 MET A O 1
ATOM 5927 N N . GLY A 1 780 ? 12.203 0.626 4.915 1.00 98.38 780 GLY A N 1
ATOM 5928 C CA . GLY A 1 780 ? 11.687 0.048 6.160 1.00 98.38 780 GLY A CA 1
ATOM 5929 C C . GLY A 1 780 ? 10.380 0.726 6.565 1.00 98.38 780 GLY A C 1
ATOM 5930 O O . GLY A 1 780 ? 9.299 0.226 6.273 1.00 98.38 780 GLY A O 1
ATOM 5931 N N . THR A 1 781 ? 10.476 1.927 7.139 1.00 98.75 781 THR A N 1
ATOM 5932 C CA . THR A 1 781 ? 9.346 2.705 7.683 1.00 98.75 781 THR A CA 1
ATOM 5933 C C . THR A 1 781 ? 8.158 2.868 6.724 1.00 98.75 781 THR A C 1
ATOM 5935 O O . THR A 1 781 ? 7.009 2.762 7.144 1.00 98.75 781 THR A O 1
ATOM 5938 N N . ARG A 1 782 ? 8.408 3.042 5.416 1.00 98.81 782 ARG A N 1
ATOM 5939 C CA . ARG A 1 782 ? 7.351 3.095 4.388 1.00 98.81 782 ARG A CA 1
ATOM 5940 C C . ARG A 1 782 ? 6.519 1.811 4.321 1.00 98.81 782 ARG A C 1
ATOM 5942 O O . ARG A 1 782 ? 5.312 1.898 4.122 1.00 98.81 782 ARG A O 1
ATOM 5949 N N . PHE A 1 783 ? 7.135 0.644 4.510 1.00 98.81 783 PHE A N 1
ATOM 5950 C CA . PHE A 1 783 ? 6.430 -0.639 4.527 1.00 98.81 783 PHE A CA 1
ATOM 5951 C C . PHE A 1 783 ? 5.692 -0.902 5.842 1.00 98.81 783 PHE A C 1
ATOM 5953 O O . PHE A 1 783 ? 4.683 -1.595 5.812 1.00 98.81 783 PHE A O 1
ATOM 5960 N N . MET A 1 784 ? 6.108 -0.309 6.970 1.00 98.50 784 MET A N 1
ATOM 5961 C CA . MET A 1 784 ? 5.326 -0.353 8.220 1.00 98.50 784 MET A CA 1
ATOM 5962 C C . MET A 1 784 ? 3.933 0.268 8.024 1.00 98.50 784 MET A C 1
ATOM 5964 O O . MET A 1 784 ? 2.937 -0.270 8.501 1.00 98.50 784 MET A O 1
ATOM 5968 N N . CYS A 1 785 ? 3.852 1.352 7.246 1.00 98.19 785 CYS A N 1
ATOM 5969 C CA . CYS A 1 785 ? 2.593 1.931 6.777 1.00 98.19 785 CYS A CA 1
ATOM 5970 C C . CYS A 1 785 ? 2.112 1.257 5.490 1.00 98.19 785 CYS A C 1
ATOM 5972 O O . CYS A 1 785 ? 2.064 1.882 4.430 1.00 98.19 785 CYS A O 1
ATOM 5974 N N . THR A 1 786 ? 1.756 -0.021 5.594 1.00 97.06 786 THR A N 1
ATOM 5975 C CA . THR A 1 786 ? 0.965 -0.751 4.593 1.00 97.06 786 THR A CA 1
ATOM 5976 C C . THR A 1 786 ? -0.130 -1.559 5.282 1.00 97.06 786 THR A C 1
ATOM 5978 O O . THR A 1 786 ? -0.056 -1.805 6.491 1.00 97.06 786 THR A O 1
ATOM 5981 N N . VAL A 1 787 ? -1.160 -1.972 4.543 1.00 92.38 787 VAL A N 1
ATOM 5982 C CA . VAL A 1 787 ? -2.241 -2.821 5.070 1.00 92.38 787 VAL A CA 1
ATOM 5983 C C . VAL A 1 787 ? -1.669 -4.132 5.622 1.00 92.38 787 VAL A C 1
ATOM 5985 O O . VAL A 1 787 ? -1.959 -4.495 6.760 1.00 92.38 787 VAL A O 1
ATOM 5988 N N . GLU A 1 788 ? -0.788 -4.782 4.862 1.00 96.50 788 GLU A N 1
ATOM 5989 C CA . GLU A 1 788 ? -0.266 -6.131 5.116 1.00 96.50 788 GLU A CA 1
ATOM 5990 C C . GLU A 1 788 ? 0.832 -6.193 6.190 1.00 96.50 788 GLU A C 1
ATOM 5992 O O . GLU A 1 788 ? 1.199 -7.282 6.627 1.00 96.50 788 GLU A O 1
ATOM 5997 N N . ALA A 1 789 ? 1.359 -5.050 6.645 1.00 97.31 789 ALA A N 1
ATOM 5998 C CA . ALA A 1 789 ? 2.287 -5.006 7.772 1.00 97.31 789 ALA A CA 1
ATOM 5999 C C . ALA A 1 789 ? 1.584 -5.452 9.074 1.00 97.31 789 ALA A C 1
ATOM 6001 O O . ALA A 1 789 ? 0.640 -4.777 9.504 1.00 97.31 789 ALA A O 1
ATOM 6002 N N . PRO A 1 790 ? 2.034 -6.535 9.741 1.00 94.50 790 PRO A N 1
ATOM 6003 C CA . PRO A 1 790 ? 1.364 -7.103 10.911 1.00 94.50 790 PRO A CA 1
ATOM 6004 C C . PRO A 1 790 ? 1.768 -6.362 12.197 1.00 94.50 790 PRO A C 1
ATOM 6006 O O . PRO A 1 790 ? 2.405 -6.914 13.092 1.00 94.50 790 PRO A O 1
ATOM 6009 N N . ILE A 1 791 ? 1.416 -5.077 12.257 1.00 96.38 791 ILE A N 1
ATOM 6010 C CA . ILE A 1 791 ? 1.578 -4.194 13.418 1.00 96.38 791 ILE A CA 1
ATOM 6011 C C . ILE A 1 791 ? 0.268 -3.452 13.687 1.00 96.38 791 ILE A C 1
ATOM 6013 O O . ILE A 1 791 ? -0.508 -3.198 12.761 1.00 96.38 791 ILE A O 1
ATOM 6017 N N . HIS A 1 792 ? 0.034 -3.078 14.943 1.00 97.88 792 HIS A N 1
ATOM 6018 C CA . HIS A 1 792 ? -1.186 -2.399 15.368 1.00 97.88 792 HIS A CA 1
ATOM 6019 C C . HIS A 1 792 ? -1.437 -1.092 14.592 1.00 97.88 792 HIS A C 1
ATOM 6021 O O . HIS A 1 792 ? -0.529 -0.275 14.409 1.00 97.88 792 HIS A O 1
ATOM 6027 N N . GLN A 1 793 ? -2.691 -0.873 14.180 1.00 95.75 793 GLN A N 1
ATOM 6028 C CA . GLN A 1 793 ? -3.123 0.242 13.326 1.00 95.75 793 GLN A CA 1
ATOM 6029 C C . GLN A 1 793 ? -2.668 1.616 13.851 1.00 95.75 793 GLN A C 1
ATOM 6031 O O . GLN A 1 793 ? -2.085 2.393 13.095 1.00 95.75 793 GLN A O 1
ATOM 6036 N N . ASN A 1 794 ? -2.825 1.873 15.155 1.00 96.50 794 ASN A N 1
ATOM 6037 C CA . ASN A 1 794 ? -2.334 3.088 15.823 1.00 96.50 794 ASN A CA 1
ATOM 6038 C C . ASN A 1 794 ? -0.883 3.456 15.467 1.00 96.50 794 ASN A C 1
ATOM 6040 O O . ASN A 1 794 ? -0.596 4.632 15.297 1.00 96.50 794 ASN A O 1
ATOM 6044 N N . ILE A 1 795 ? 0.028 2.483 15.328 1.00 98.19 795 ILE A N 1
ATOM 6045 C CA . ILE A 1 795 ? 1.448 2.753 15.043 1.00 98.19 795 ILE A CA 1
ATOM 6046 C C . ILE A 1 795 ? 1.643 3.206 13.591 1.00 98.19 795 ILE A C 1
ATOM 6048 O O . ILE A 1 795 ? 2.441 4.104 13.321 1.00 98.19 795 ILE A O 1
ATOM 6052 N N . LYS A 1 796 ? 0.862 2.643 12.659 1.00 98.12 796 LYS A N 1
ATOM 6053 C CA . LYS A 1 796 ? 0.800 3.103 11.262 1.00 98.12 796 LYS A CA 1
ATOM 6054 C C . LYS A 1 796 ? 0.286 4.545 11.206 1.00 98.12 796 LYS A C 1
ATOM 6056 O O . LYS A 1 796 ? 0.847 5.390 10.517 1.00 98.12 796 LYS A O 1
ATOM 6061 N N . GLU A 1 797 ? -0.729 4.858 12.007 1.00 97.31 797 GLU A N 1
ATOM 6062 C CA . GLU A 1 797 ? -1.252 6.218 12.128 1.00 97.31 797 GLU A CA 1
ATOM 6063 C C . GLU A 1 797 ? -0.305 7.195 12.832 1.00 97.31 797 GLU A C 1
ATOM 6065 O O . GLU A 1 797 ? -0.249 8.355 12.435 1.00 97.31 797 GLU A O 1
ATOM 6070 N N . SER A 1 798 ? 0.452 6.764 13.845 1.00 98.25 798 SER A N 1
ATOM 6071 C CA . SER A 1 798 ? 1.484 7.588 14.486 1.00 98.25 798 SER A CA 1
ATOM 6072 C C . SER A 1 798 ? 2.564 8.001 13.493 1.00 98.25 798 SER A C 1
ATOM 6074 O O . SER A 1 798 ? 2.996 9.146 13.532 1.00 98.25 798 SER A O 1
ATOM 6076 N N . ILE A 1 799 ? 2.956 7.114 12.571 1.00 98.38 799 ILE A N 1
ATOM 6077 C CA . ILE A 1 799 ? 3.853 7.466 11.462 1.00 98.38 799 ILE A CA 1
ATOM 6078 C C . ILE A 1 799 ? 3.181 8.478 10.520 1.00 98.38 799 ILE A C 1
ATOM 6080 O O . ILE A 1 799 ? 3.782 9.503 10.225 1.00 98.38 799 ILE A O 1
ATOM 6084 N N . VAL A 1 800 ? 1.941 8.223 10.080 1.00 98.12 800 VAL A N 1
ATOM 6085 C CA . VAL A 1 800 ? 1.206 9.097 9.135 1.00 98.12 800 VAL A CA 1
ATOM 6086 C C . VAL A 1 800 ? 0.946 10.509 9.685 1.00 98.12 800 VAL A C 1
ATOM 6088 O O . VAL A 1 800 ? 0.788 11.456 8.917 1.00 98.12 800 VAL A O 1
ATOM 6091 N N . LYS A 1 801 ? 0.903 10.664 11.013 1.00 97.44 801 LYS A N 1
ATOM 6092 C CA . LYS A 1 801 ? 0.707 11.947 11.710 1.00 97.44 801 LYS A CA 1
ATOM 6093 C C . LYS A 1 801 ? 2.026 12.676 12.031 1.00 97.44 801 LYS A C 1
ATOM 6095 O O . LYS A 1 801 ? 1.971 13.828 12.453 1.00 97.44 801 LYS A O 1
ATOM 6100 N N . ALA A 1 802 ? 3.182 12.032 11.863 1.00 97.88 802 ALA A N 1
ATOM 6101 C CA . ALA A 1 802 ? 4.482 12.554 12.289 1.00 97.88 802 ALA A CA 1
ATOM 6102 C C . ALA A 1 802 ? 5.194 13.393 11.214 1.00 97.88 802 ALA A C 1
ATOM 6104 O O . ALA A 1 802 ? 4.927 13.276 10.020 1.00 97.88 802 ALA A O 1
ATOM 6105 N N . GLN A 1 803 ? 6.106 14.260 11.650 1.00 97.88 803 GLN A N 1
ATOM 6106 C CA . GLN A 1 803 ? 6.971 15.088 10.803 1.00 97.88 803 GLN A CA 1
ATOM 6107 C C . GLN A 1 803 ? 8.383 14.480 10.706 1.00 97.88 803 GLN A C 1
ATOM 6109 O O . GLN A 1 803 ? 8.768 13.633 11.511 1.00 97.88 803 GLN A O 1
ATOM 6114 N N . GLU A 1 804 ? 9.208 14.916 9.751 1.00 97.25 804 GLU A N 1
ATOM 6115 C CA . GLU A 1 804 ? 10.582 14.416 9.550 1.00 97.25 804 GLU A CA 1
ATOM 6116 C C . GLU A 1 804 ? 11.536 14.688 10.733 1.00 97.25 804 GLU A C 1
ATOM 6118 O O . GLU A 1 804 ? 12.609 14.077 10.837 1.00 97.25 804 GLU A O 1
ATOM 6123 N N . THR A 1 805 ? 11.126 15.588 11.631 1.00 98.06 805 THR A N 1
ATOM 6124 C CA . THR A 1 805 ? 11.765 15.897 12.915 1.00 98.06 805 THR A CA 1
ATOM 6125 C C . THR A 1 805 ? 11.531 14.845 13.992 1.00 98.06 805 THR A C 1
ATOM 6127 O O . THR A 1 805 ? 12.321 14.770 14.931 1.00 98.06 805 THR A O 1
ATOM 6130 N N . ASP A 1 806 ? 10.499 14.010 13.874 1.00 98.31 806 ASP A N 1
ATOM 6131 C CA . ASP A 1 806 ? 9.978 13.205 14.988 1.00 98.31 806 ASP A CA 1
ATOM 6132 C C . ASP A 1 806 ? 10.725 11.865 15.131 1.00 98.31 806 ASP A C 1
ATOM 6134 O O . ASP A 1 806 ? 10.151 10.805 15.396 1.00 98.31 806 ASP A O 1
ATOM 6138 N N . THR A 1 807 ? 12.051 11.909 14.965 1.00 98.50 807 THR A N 1
ATOM 6139 C CA . THR A 1 807 ? 12.960 10.787 15.220 1.00 98.50 807 THR A CA 1
ATOM 6140 C C . THR A 1 807 ? 14.135 11.202 16.094 1.00 98.50 807 THR A C 1
ATOM 6142 O O . THR A 1 807 ? 14.740 12.253 15.899 1.00 98.50 807 THR A O 1
ATOM 6145 N N . GLU A 1 808 ? 14.505 10.325 17.019 1.00 97.94 808 GLU A N 1
ATOM 6146 C CA . GLU A 1 808 ? 15.599 10.519 17.967 1.00 97.94 808 GLU A CA 1
ATOM 6147 C C . GLU A 1 808 ? 16.798 9.639 17.620 1.00 97.94 808 GLU A C 1
ATOM 6149 O O . GLU A 1 808 ? 16.640 8.496 17.183 1.00 97.94 808 GLU A O 1
ATOM 6154 N N . LEU A 1 809 ? 18.004 10.148 17.879 1.00 98.00 809 LEU A N 1
ATOM 6155 C CA . LEU A 1 809 ? 19.252 9.389 17.796 1.00 98.00 809 LEU A CA 1
ATOM 6156 C C . LEU A 1 809 ? 19.691 8.981 19.201 1.00 98.00 809 LEU A C 1
ATOM 6158 O O . LEU A 1 809 ? 20.205 9.801 19.961 1.00 98.00 809 LEU A O 1
ATOM 6162 N N . ILE A 1 810 ? 19.496 7.706 19.528 1.00 96.81 810 ILE A N 1
ATOM 6163 C CA . ILE A 1 810 ? 19.800 7.142 20.846 1.00 96.81 810 ILE A CA 1
ATOM 6164 C C . ILE A 1 810 ? 21.070 6.281 20.805 1.00 96.81 810 ILE A C 1
ATOM 6166 O O . ILE A 1 810 ? 21.412 5.719 19.766 1.00 96.81 810 ILE A O 1
ATOM 6170 N N . LEU A 1 811 ? 21.724 6.105 21.953 1.00 95.44 811 LEU A N 1
ATOM 6171 C CA . LEU A 1 811 ? 22.893 5.247 22.194 1.00 95.44 811 LEU A CA 1
ATOM 6172 C C . LEU A 1 811 ? 24.220 5.704 21.549 1.00 95.44 811 LEU A C 1
ATOM 6174 O O . LEU A 1 811 ? 25.112 4.879 21.310 1.00 95.44 811 LEU A O 1
ATOM 6178 N N . ARG A 1 812 ? 24.405 7.013 21.324 1.00 94.75 812 ARG A N 1
ATOM 6179 C CA . ARG A 1 812 ? 25.626 7.575 20.706 1.00 94.75 812 ARG A CA 1
ATOM 6180 C C . ARG A 1 812 ? 26.859 7.407 21.593 1.00 94.75 812 ARG A C 1
ATOM 6182 O O . ARG A 1 812 ? 27.916 6.989 21.121 1.00 94.75 812 ARG A O 1
ATOM 6189 N N . ARG A 1 813 ? 26.713 7.647 22.900 1.00 92.62 813 ARG A N 1
ATOM 6190 C CA . ARG A 1 813 ? 27.750 7.480 23.940 1.00 92.62 813 ARG A CA 1
ATOM 6191 C C . ARG A 1 813 ? 28.392 6.090 23.932 1.00 92.62 813 ARG A C 1
ATOM 6193 O O . ARG A 1 813 ? 29.580 5.971 24.219 1.00 92.62 813 ARG A O 1
ATOM 6200 N N . TRP A 1 814 ? 27.631 5.059 23.564 1.00 91.62 814 TRP A N 1
ATOM 6201 C CA . TRP A 1 814 ? 28.091 3.667 23.494 1.00 91.62 814 TRP A CA 1
ATOM 6202 C C . TRP A 1 814 ? 28.489 3.212 22.079 1.00 91.62 814 TRP A C 1
ATOM 6204 O O . TRP A 1 814 ? 28.804 2.039 21.892 1.00 91.62 814 TRP A O 1
ATOM 6214 N N . ARG A 1 815 ? 28.510 4.122 21.090 1.00 92.50 815 ARG A N 1
ATOM 6215 C CA . ARG A 1 815 ? 28.782 3.834 19.666 1.00 92.50 815 ARG A CA 1
ATOM 6216 C C . ARG A 1 815 ? 27.886 2.731 19.090 1.00 92.50 815 ARG A C 1
ATOM 6218 O O . ARG A 1 815 ? 28.347 1.827 18.391 1.00 92.50 815 ARG A O 1
ATOM 6225 N N . ASN A 1 816 ? 26.605 2.806 19.436 1.00 93.00 816 ASN A N 1
ATOM 6226 C CA . ASN A 1 816 ? 25.549 1.943 18.920 1.00 93.00 816 ASN A CA 1
ATOM 6227 C C . ASN A 1 816 ? 24.367 2.802 18.434 1.00 93.00 816 ASN A C 1
ATOM 6229 O O . ASN A 1 816 ? 23.206 2.447 18.663 1.00 93.00 816 ASN A O 1
ATOM 6233 N N . THR A 1 817 ? 24.670 3.957 17.822 1.00 96.44 817 THR A N 1
ATOM 6234 C CA . THR A 1 817 ? 23.689 4.985 17.456 1.00 96.44 817 THR A CA 1
ATOM 6235 C C . THR A 1 817 ? 22.559 4.366 16.650 1.00 96.44 817 THR A C 1
ATOM 6237 O O . THR A 1 817 ? 22.768 3.769 15.592 1.00 96.44 817 THR A O 1
ATOM 6240 N N . SER A 1 818 ? 21.350 4.506 17.180 1.00 96.12 818 SER A N 1
ATOM 6241 C CA . SER A 1 818 ? 20.129 3.940 16.628 1.00 96.12 818 SER A CA 1
ATOM 6242 C C . SER A 1 818 ? 19.082 5.035 16.470 1.00 96.12 818 SER A C 1
ATOM 6244 O O . SER A 1 818 ? 18.814 5.766 17.424 1.00 96.12 818 SER A O 1
ATOM 6246 N N . ARG A 1 819 ? 18.466 5.140 15.291 1.00 98.31 819 ARG A N 1
ATOM 6247 C CA . ARG A 1 819 ? 17.340 6.042 15.059 1.00 98.31 819 ARG A CA 1
ATOM 6248 C C . ARG A 1 819 ? 16.017 5.373 15.425 1.00 98.31 819 ARG A C 1
ATOM 6250 O O . ARG A 1 819 ? 15.683 4.305 14.901 1.00 98.31 819 ARG A O 1
ATOM 6257 N N . MET A 1 820 ? 15.279 6.026 16.315 1.00 98.06 820 MET A N 1
ATOM 6258 C CA . MET A 1 820 ? 13.968 5.613 16.821 1.00 98.06 820 MET A CA 1
ATOM 6259 C C . MET A 1 820 ? 12.933 6.715 16.576 1.00 98.06 820 MET A C 1
ATOM 6261 O O . MET A 1 820 ? 13.297 7.861 16.331 1.00 98.06 820 MET A O 1
ATOM 6265 N N . PHE A 1 821 ? 11.648 6.390 16.682 1.00 98.50 821 PHE A N 1
ATOM 6266 C CA . PHE A 1 821 ? 10.576 7.389 16.761 1.00 98.50 821 PHE A CA 1
ATOM 6267 C C . PHE A 1 821 ? 10.719 8.256 18.032 1.00 98.50 821 PHE A C 1
ATOM 6269 O O . PHE A 1 821 ? 11.099 7.735 19.087 1.00 98.50 821 PHE A O 1
ATOM 6276 N N . SER A 1 822 ? 10.424 9.561 17.963 1.00 98.38 822 SER A N 1
ATOM 6277 C CA . SER A 1 822 ? 10.507 10.460 19.129 1.00 98.38 822 SER A CA 1
ATOM 6278 C C . SER A 1 822 ? 9.295 10.307 20.051 1.00 98.38 822 SER A C 1
ATOM 6280 O O . SER A 1 822 ? 8.309 11.035 19.969 1.00 98.38 822 SER A O 1
ATOM 6282 N N . ASN A 1 823 ? 9.389 9.348 20.972 1.00 98.00 823 ASN A N 1
ATOM 6283 C CA . ASN A 1 823 ? 8.446 9.174 22.077 1.00 98.00 823 ASN A CA 1
ATOM 6284 C C . ASN A 1 823 ? 9.093 9.503 23.435 1.00 98.00 823 ASN A C 1
ATOM 6286 O O . ASN A 1 823 ? 10.258 9.902 23.534 1.00 98.00 823 ASN A O 1
ATOM 6290 N N . LYS A 1 824 ? 8.334 9.379 24.525 1.00 97.81 824 LYS A N 1
ATOM 6291 C CA . LYS A 1 824 ? 8.809 9.563 25.905 1.00 97.81 824 LYS A CA 1
ATOM 6292 C C . LYS A 1 824 ? 9.980 8.640 26.249 1.00 97.81 824 LYS A C 1
ATOM 6294 O O . LYS A 1 824 ? 10.934 9.092 26.872 1.00 97.81 824 LYS A O 1
ATOM 6299 N N . VAL A 1 825 ? 9.949 7.372 25.835 1.00 97.69 825 VAL A N 1
ATOM 6300 C CA . VAL A 1 825 ? 10.982 6.382 26.201 1.00 97.69 825 VAL A CA 1
ATOM 6301 C C . VAL A 1 825 ? 12.312 6.659 25.495 1.00 97.69 825 VAL A C 1
ATOM 6303 O O . VAL A 1 825 ? 13.361 6.549 26.126 1.00 97.69 825 VAL A O 1
ATOM 6306 N N . ALA A 1 826 ? 12.285 7.078 24.227 1.00 97.62 826 ALA A N 1
ATOM 6307 C CA . ALA A 1 826 ? 13.470 7.512 23.490 1.00 97.62 826 ALA A CA 1
ATOM 6308 C C . ALA A 1 826 ? 14.087 8.783 24.102 1.00 97.62 826 ALA A C 1
ATOM 6310 O O . ALA A 1 826 ? 15.304 8.857 24.281 1.00 97.62 826 ALA A O 1
ATOM 6311 N N . ARG A 1 827 ? 13.252 9.751 24.505 1.00 97.94 827 ARG A N 1
ATOM 6312 C CA . ARG A 1 827 ? 13.703 10.992 25.155 1.00 97.94 827 ARG A CA 1
ATOM 6313 C C . ARG A 1 827 ? 14.280 10.754 26.557 1.00 97.94 827 ARG A C 1
ATOM 6315 O O . ARG A 1 827 ? 15.328 11.314 26.867 1.00 97.94 827 ARG A O 1
ATOM 6322 N N . GLU A 1 828 ? 13.692 9.868 27.366 1.00 97.06 828 GLU A N 1
ATOM 6323 C CA . GLU A 1 828 ? 14.296 9.437 28.641 1.00 97.06 828 GLU A CA 1
ATOM 6324 C C . GLU A 1 828 ? 15.604 8.650 28.425 1.00 97.06 828 GLU A C 1
ATOM 6326 O O . GLU A 1 828 ? 16.561 8.843 29.173 1.00 97.06 828 GLU A O 1
ATOM 6331 N N . ALA A 1 829 ? 15.715 7.832 27.370 1.00 96.75 829 ALA A N 1
ATOM 6332 C CA . ALA A 1 829 ? 16.973 7.157 27.035 1.00 96.75 829 ALA A CA 1
ATOM 6333 C C . ALA A 1 829 ? 18.095 8.155 26.676 1.00 96.75 829 ALA A C 1
ATOM 6335 O O . ALA A 1 829 ? 19.220 8.005 27.154 1.00 96.75 829 ALA A O 1
ATOM 6336 N N . ILE A 1 830 ? 17.789 9.211 25.908 1.00 96.94 830 ILE A N 1
ATOM 6337 C CA . ILE A 1 830 ? 18.722 10.318 25.619 1.00 96.94 830 ILE A CA 1
ATOM 6338 C C . ILE A 1 830 ? 19.086 11.095 26.883 1.00 96.94 830 ILE A C 1
ATOM 6340 O O . ILE A 1 830 ? 20.239 11.496 27.054 1.00 96.94 830 ILE A O 1
ATOM 6344 N N . LYS A 1 831 ? 18.120 11.319 27.774 1.00 96.62 831 LYS A N 1
ATOM 6345 C CA . LYS A 1 831 ? 18.360 11.982 29.053 1.00 96.62 831 LYS A CA 1
ATOM 6346 C C . LYS A 1 831 ? 19.359 11.189 29.897 1.00 96.62 831 LYS A C 1
ATOM 6348 O O . LYS A 1 831 ? 20.377 11.746 30.292 1.00 96.62 831 LYS A O 1
ATOM 6353 N N . ILE A 1 832 ? 19.136 9.885 30.073 1.00 95.38 832 ILE A N 1
ATOM 6354 C CA . ILE A 1 832 ? 20.067 8.977 30.765 1.00 95.38 832 ILE A CA 1
ATOM 6355 C C . ILE A 1 832 ? 21.438 8.985 30.084 1.00 95.38 832 ILE A C 1
ATOM 6357 O O . ILE A 1 832 ? 22.457 9.103 30.756 1.00 95.38 832 ILE A O 1
ATOM 6361 N N . GLU A 1 833 ? 21.495 8.930 28.754 1.00 94.06 833 GLU A N 1
ATOM 6362 C CA . GLU A 1 833 ? 22.757 8.981 28.013 1.00 94.06 833 GLU A CA 1
ATOM 6363 C C . GLU A 1 833 ? 23.580 10.249 28.304 1.00 94.06 833 GLU A C 1
ATOM 6365 O O . GLU A 1 833 ? 24.804 10.167 28.452 1.00 94.06 833 GLU A O 1
ATOM 6370 N N . ARG A 1 834 ? 22.920 11.408 28.419 1.00 94.38 834 ARG A N 1
ATOM 6371 C CA . ARG A 1 834 ? 23.552 12.705 28.715 1.00 94.38 834 ARG A CA 1
ATOM 6372 C C . ARG A 1 834 ? 23.896 12.876 30.196 1.00 94.38 834 ARG A C 1
ATOM 6374 O O . ARG A 1 834 ? 24.975 13.369 30.507 1.00 94.38 834 ARG A O 1
ATOM 6381 N N . GLU A 1 835 ? 23.000 12.474 31.093 1.00 94.81 835 GLU A N 1
ATOM 6382 C CA . GLU A 1 835 ? 23.097 12.717 32.540 1.00 94.81 835 GLU A CA 1
ATOM 6383 C C . GLU A 1 835 ? 23.852 11.610 33.300 1.00 94.81 835 GLU A C 1
ATOM 6385 O O . GLU A 1 835 ? 24.309 11.851 34.416 1.00 94.81 835 GLU A O 1
ATOM 6390 N N . SER A 1 836 ? 24.026 10.413 32.716 1.00 91.50 836 SER A N 1
ATOM 6391 C CA . SER A 1 836 ? 24.642 9.254 33.383 1.00 91.50 836 SER A CA 1
ATOM 6392 C C . SER A 1 836 ? 26.048 9.570 33.925 1.00 91.50 836 SER A C 1
ATOM 6394 O O . SER A 1 836 ? 26.970 9.822 33.131 1.00 91.50 836 SER A O 1
ATOM 6396 N N . PRO A 1 837 ? 26.261 9.495 35.256 1.00 87.56 837 PRO A N 1
ATOM 6397 C CA . PRO A 1 837 ? 27.557 9.765 35.866 1.00 87.56 837 PRO A CA 1
ATOM 6398 C C . PRO A 1 837 ? 28.524 8.582 35.727 1.00 87.56 837 PRO A C 1
ATOM 6400 O O . PRO A 1 837 ? 29.734 8.785 35.783 1.00 87.56 837 PRO A O 1
ATOM 6403 N N . THR A 1 838 ? 28.027 7.352 35.531 1.00 91.12 838 THR A N 1
ATOM 6404 C CA . THR A 1 838 ? 28.885 6.159 35.403 1.00 91.12 838 THR A CA 1
ATOM 6405 C C . THR A 1 838 ? 29.179 5.779 33.951 1.00 91.12 838 THR A C 1
ATOM 6407 O O . THR A 1 838 ? 30.205 5.159 33.676 1.00 91.12 838 THR A O 1
ATOM 6410 N N . GLY A 1 839 ? 28.299 6.138 33.008 1.00 88.94 839 GLY A N 1
ATOM 6411 C CA . GLY A 1 839 ? 28.387 5.743 31.600 1.00 88.94 839 GLY A CA 1
ATOM 6412 C C . GLY A 1 839 ? 28.102 4.264 31.325 1.00 88.94 839 GLY A C 1
ATOM 6413 O O . GLY A 1 839 ? 28.381 3.792 30.223 1.00 88.94 839 GLY A O 1
ATOM 6414 N N . LYS A 1 840 ? 27.569 3.521 32.299 1.00 91.25 840 LYS A N 1
ATOM 6415 C CA . LYS A 1 840 ? 27.220 2.102 32.162 1.00 91.25 840 LYS A CA 1
ATOM 6416 C C . LYS A 1 840 ? 25.958 1.911 31.320 1.00 91.25 840 LYS A C 1
ATOM 6418 O O . LYS A 1 840 ? 24.984 2.644 31.468 1.00 91.25 840 LYS A O 1
ATOM 6423 N N . PHE A 1 841 ? 25.972 0.916 30.435 1.00 91.25 841 PHE A N 1
ATOM 6424 C CA . PHE A 1 841 ? 24.852 0.636 29.526 1.00 91.25 841 PHE A CA 1
ATOM 6425 C C . PHE A 1 841 ? 23.624 0.088 30.274 1.00 91.25 841 PHE A C 1
ATOM 6427 O O . PHE A 1 841 ? 22.483 0.276 29.860 1.00 91.25 841 PHE A O 1
ATOM 6434 N N . GLU A 1 842 ? 23.855 -0.543 31.420 1.00 92.94 842 GLU A N 1
ATOM 6435 C CA . GLU A 1 842 ? 22.853 -1.083 32.333 1.00 92.94 842 GLU A CA 1
ATOM 6436 C C . GLU A 1 842 ? 21.849 -0.022 32.820 1.00 92.94 842 GLU A C 1
ATOM 6438 O O . GLU A 1 842 ? 20.707 -0.366 33.113 1.00 92.94 842 GLU A O 1
ATOM 6443 N N . GLU A 1 843 ? 22.231 1.262 32.846 1.00 92.81 843 GLU A N 1
ATOM 6444 C CA . GLU A 1 843 ? 21.341 2.374 33.212 1.00 92.81 843 GLU A CA 1
ATOM 6445 C C . GLU A 1 843 ? 20.279 2.656 32.130 1.00 92.81 843 GLU A C 1
ATOM 6447 O O . GLU A 1 843 ? 19.137 2.985 32.452 1.00 92.81 843 GLU A O 1
ATOM 6452 N N . VAL A 1 844 ? 20.621 2.484 30.844 1.00 94.44 844 VAL A N 1
ATOM 6453 C CA . VAL A 1 844 ? 19.715 2.741 29.706 1.00 94.44 844 VAL A CA 1
ATOM 6454 C C . VAL A 1 844 ? 19.017 1.470 29.194 1.00 94.44 844 VAL A C 1
ATOM 6456 O O . VAL A 1 844 ? 17.932 1.545 28.612 1.00 94.44 844 VAL A O 1
ATOM 6459 N N . ALA A 1 845 ? 19.582 0.286 29.456 1.00 92.94 845 ALA A N 1
ATOM 6460 C CA . ALA A 1 845 ? 19.074 -1.011 28.996 1.00 92.94 845 ALA A CA 1
ATOM 6461 C C . ALA A 1 845 ? 17.563 -1.276 29.247 1.00 92.94 845 ALA A C 1
ATOM 6463 O O . ALA A 1 845 ? 16.923 -1.841 28.354 1.00 92.94 845 ALA A O 1
ATOM 6464 N N . PRO A 1 846 ? 16.934 -0.855 30.370 1.00 93.31 846 PRO A N 1
ATOM 6465 C CA . PRO A 1 846 ? 15.488 -1.029 30.587 1.00 93.31 846 PRO A CA 1
ATOM 6466 C C . PRO A 1 846 ? 14.593 -0.208 29.639 1.00 93.31 846 PRO A C 1
ATOM 6468 O O . PRO A 1 846 ? 13.430 -0.555 29.415 1.00 93.31 846 PRO A O 1
ATOM 6471 N N . TYR A 1 847 ? 15.122 0.881 29.077 1.00 93.31 847 TYR A N 1
ATOM 6472 C CA . TYR A 1 847 ? 14.420 1.769 28.146 1.00 93.31 847 TYR A CA 1
ATOM 6473 C C . TYR A 1 847 ? 14.560 1.262 26.709 1.00 93.31 847 TYR A C 1
ATOM 6475 O O . TYR A 1 847 ? 13.578 1.219 25.969 1.00 93.31 847 TYR A O 1
ATOM 6483 N N . VAL A 1 848 ? 15.754 0.781 26.345 1.00 92.94 848 VAL A N 1
ATOM 6484 C CA . VAL A 1 848 ? 16.075 0.262 25.001 1.00 92.94 848 VAL A CA 1
ATOM 6485 C C . VAL A 1 848 ? 15.859 -1.249 24.840 1.00 92.94 848 VAL A C 1
ATOM 6487 O O . VAL A 1 848 ? 16.356 -1.869 23.901 1.00 92.94 848 VAL A O 1
ATOM 6490 N N . SER A 1 849 ? 15.107 -1.863 25.756 1.00 91.44 849 SER A N 1
ATOM 6491 C CA . SER A 1 849 ? 14.794 -3.293 25.732 1.00 91.44 849 SER A CA 1
ATOM 6492 C C . SER A 1 849 ? 13.987 -3.670 24.486 1.00 91.44 849 SER A C 1
ATOM 6494 O O . SER A 1 849 ? 12.820 -3.304 24.349 1.00 91.44 849 SER A O 1
ATOM 6496 N N . GLY A 1 850 ? 14.576 -4.485 23.605 1.00 87.00 850 GLY A N 1
ATOM 6497 C CA . GLY A 1 850 ? 13.916 -4.963 22.385 1.00 87.00 850 GLY A CA 1
ATOM 6498 C C . GLY A 1 850 ? 12.630 -5.763 22.633 1.00 87.00 850 GLY A C 1
ATOM 6499 O O . GLY A 1 850 ? 11.767 -5.781 21.762 1.00 87.00 850 GLY A O 1
ATOM 6500 N N . LYS A 1 851 ? 12.459 -6.361 23.826 1.00 90.31 851 LYS A N 1
ATOM 6501 C CA . LYS A 1 851 ? 11.185 -6.974 24.247 1.00 90.31 851 LYS A CA 1
ATOM 6502 C C . LYS A 1 851 ? 10.107 -5.909 24.463 1.00 90.31 851 LYS A C 1
ATOM 6504 O O . LYS A 1 851 ? 9.019 -6.030 23.928 1.00 90.31 851 LYS A O 1
ATOM 6509 N N . ARG A 1 852 ? 10.438 -4.824 25.169 1.00 93.38 852 ARG A N 1
ATOM 6510 C CA . ARG A 1 852 ? 9.534 -3.687 25.409 1.00 93.38 852 ARG A CA 1
ATOM 6511 C C . ARG A 1 852 ? 9.194 -2.932 24.116 1.00 93.38 852 ARG A C 1
ATOM 6513 O O . ARG A 1 852 ? 8.076 -2.461 23.960 1.00 93.38 852 ARG A O 1
ATOM 6520 N N . GLY A 1 853 ? 10.141 -2.854 23.179 1.00 94.69 853 GLY A N 1
ATOM 6521 C CA . GLY A 1 853 ? 9.907 -2.311 21.837 1.00 94.69 853 GLY A CA 1
ATOM 6522 C C . GLY A 1 853 ? 8.998 -3.177 20.956 1.00 94.69 853 GLY A C 1
ATOM 6523 O O . GLY A 1 853 ? 8.325 -2.643 20.083 1.00 94.69 853 GLY A O 1
ATOM 6524 N N . ARG A 1 854 ? 8.928 -4.497 21.194 1.00 95.75 854 ARG A N 1
ATOM 6525 C CA . ARG A 1 854 ? 7.973 -5.387 20.509 1.00 95.75 854 ARG A CA 1
ATOM 6526 C C . ARG A 1 854 ? 6.533 -5.059 20.889 1.00 95.75 854 ARG A C 1
ATOM 6528 O O . ARG A 1 854 ? 5.682 -5.017 20.008 1.00 95.75 854 ARG A O 1
ATOM 6535 N N . GLU A 1 855 ? 6.278 -4.817 22.175 1.00 96.62 855 GLU A N 1
ATOM 6536 C CA . GLU A 1 855 ? 4.920 -4.609 22.690 1.00 96.62 855 GLU A CA 1
ATOM 6537 C C . GLU A 1 855 ? 4.218 -3.418 22.029 1.00 96.62 855 GLU A C 1
ATOM 6539 O O . GLU A 1 855 ? 3.038 -3.540 21.729 1.00 96.62 855 GLU A O 1
ATOM 6544 N N . VAL A 1 856 ? 4.943 -2.344 21.678 1.00 97.38 856 VAL A N 1
ATOM 6545 C CA . VAL A 1 856 ? 4.427 -1.201 20.887 1.00 97.38 856 VAL A CA 1
ATOM 6546 C C . VAL A 1 856 ? 3.652 -1.664 19.644 1.00 97.38 856 VAL A C 1
ATOM 6548 O O . VAL A 1 856 ? 2.561 -1.178 19.351 1.00 97.38 856 VAL A O 1
ATOM 6551 N N . PHE A 1 857 ? 4.207 -2.629 18.905 1.00 96.44 857 PHE A N 1
ATOM 6552 C CA . PHE A 1 857 ? 3.612 -3.138 17.670 1.00 96.44 857 PHE A CA 1
ATOM 6553 C C . PHE A 1 857 ? 2.418 -4.071 17.903 1.00 96.44 857 PHE A C 1
ATOM 6555 O O . PHE A 1 857 ? 1.655 -4.303 16.967 1.00 96.44 857 PHE A O 1
ATOM 6562 N N . LEU A 1 858 ? 2.254 -4.596 19.121 1.00 90.69 858 LEU A N 1
ATOM 6563 C CA . LEU A 1 858 ? 1.168 -5.499 19.508 1.00 90.69 858 LEU A CA 1
ATOM 6564 C C . LEU A 1 858 ? 0.010 -4.743 20.177 1.00 90.69 858 LEU A C 1
ATOM 6566 O O . LEU A 1 858 ? -1.147 -4.996 19.858 1.00 90.69 858 LEU A O 1
ATOM 6570 N N . ASN A 1 859 ? 0.318 -3.810 21.083 1.00 92.00 859 ASN A N 1
ATOM 6571 C CA . ASN A 1 859 ? -0.654 -3.098 21.915 1.00 92.00 859 ASN A CA 1
ATOM 6572 C C . ASN A 1 859 ? -1.108 -1.743 21.345 1.00 92.00 859 ASN A C 1
ATOM 6574 O O . ASN A 1 859 ? -2.098 -1.193 21.820 1.00 92.00 859 ASN A O 1
ATOM 6578 N N . GLY A 1 860 ? -0.406 -1.194 20.348 1.00 95.44 860 GLY A N 1
ATOM 6579 C CA . GLY A 1 860 ? -0.781 0.075 19.725 1.00 95.44 860 GLY A CA 1
ATOM 6580 C C . GLY A 1 860 ? -0.502 1.328 20.554 1.00 95.44 860 GLY A C 1
ATOM 6581 O O . GLY A 1 860 ? -1.021 2.388 20.203 1.00 95.44 860 GLY A O 1
ATOM 6582 N N . ASP A 1 861 ? 0.297 1.228 21.619 1.00 97.31 861 ASP A N 1
ATOM 6583 C CA . ASP A 1 861 ? 0.784 2.358 22.412 1.00 97.31 861 ASP A CA 1
ATOM 6584 C C . ASP A 1 861 ? 2.162 2.816 21.877 1.00 97.31 861 ASP A C 1
ATOM 6586 O O . ASP A 1 861 ? 3.184 2.182 22.174 1.00 97.31 861 ASP A O 1
ATOM 6590 N N . PRO A 1 862 ? 2.234 3.919 21.100 1.00 96.62 862 PRO A N 1
ATOM 6591 C CA . PRO A 1 862 ? 3.491 4.422 20.545 1.00 96.62 862 PRO A CA 1
ATOM 6592 C C . PRO A 1 862 ? 4.449 4.963 21.614 1.00 96.62 862 PRO A C 1
ATOM 6594 O O . PRO A 1 862 ? 5.620 5.181 21.301 1.00 96.62 862 PRO A O 1
ATOM 6597 N N . GLU A 1 863 ? 3.998 5.161 22.858 1.00 97.69 863 GLU A N 1
ATOM 6598 C CA . GLU A 1 863 ? 4.795 5.618 24.000 1.00 97.69 863 GLU A CA 1
ATOM 6599 C C . GLU A 1 863 ? 5.315 4.454 24.868 1.00 97.69 863 GLU A C 1
ATOM 6601 O O . GLU A 1 863 ? 6.107 4.684 25.786 1.00 97.69 863 GLU A O 1
ATOM 6606 N N . HIS A 1 864 ? 4.931 3.201 24.585 1.00 96.00 864 HIS A N 1
ATOM 6607 C CA . HIS A 1 864 ? 5.215 2.065 25.470 1.00 96.00 864 HIS A CA 1
ATOM 6608 C C . HIS A 1 864 ? 6.714 1.764 25.632 1.00 96.00 864 HIS A C 1
ATOM 6610 O O . HIS A 1 864 ? 7.190 1.486 26.739 1.00 96.00 864 HIS A O 1
ATOM 6616 N N . GLY A 1 865 ? 7.474 1.806 24.535 1.00 96.50 865 GLY A N 1
ATOM 6617 C CA . GLY A 1 865 ? 8.887 1.416 24.437 1.00 96.50 865 GLY A CA 1
ATOM 6618 C C . GLY A 1 865 ? 9.574 2.070 23.236 1.00 96.50 865 GLY A C 1
ATOM 6619 O O . GLY A 1 865 ? 8.922 2.764 22.465 1.00 96.50 865 GLY A O 1
ATOM 6620 N N . VAL A 1 866 ? 10.883 1.875 23.042 1.00 97.06 866 VAL A N 1
ATOM 6621 C CA . VAL A 1 866 ? 11.548 2.371 21.817 1.00 97.06 866 VAL A CA 1
ATOM 6622 C C . VAL A 1 866 ? 11.168 1.529 20.596 1.00 97.06 866 VAL A C 1
ATOM 6624 O O . VAL A 1 866 ? 11.152 0.300 20.669 1.00 97.06 866 VAL A O 1
ATOM 6627 N N . TRP A 1 867 ? 10.912 2.182 19.464 1.00 97.69 867 TRP A N 1
ATOM 6628 C CA . TRP A 1 867 ? 10.616 1.531 18.188 1.00 97.69 867 TRP A CA 1
ATOM 6629 C C . TRP A 1 867 ? 11.246 2.294 17.017 1.00 97.69 867 TRP A C 1
ATOM 6631 O O . TRP A 1 867 ? 11.483 3.500 17.093 1.00 97.69 867 TRP A O 1
ATOM 6641 N N . THR A 1 868 ? 11.587 1.568 15.950 1.00 96.94 868 THR A N 1
ATOM 6642 C CA . THR A 1 868 ? 12.412 2.099 14.853 1.00 96.94 868 THR A CA 1
ATOM 6643 C C . THR A 1 868 ? 11.583 2.895 13.847 1.00 96.94 868 THR A C 1
ATOM 6645 O O . THR A 1 868 ? 10.607 2.395 13.297 1.00 96.94 868 THR A O 1
ATOM 6648 N N . ALA A 1 869 ? 12.014 4.127 13.575 1.00 97.94 869 ALA A N 1
ATOM 6649 C CA . ALA A 1 869 ? 11.488 4.976 12.513 1.00 97.94 869 ALA A CA 1
ATOM 6650 C C . ALA A 1 869 ? 12.646 5.764 11.880 1.00 97.94 869 ALA A C 1
ATOM 6652 O O . ALA A 1 869 ? 13.615 6.115 12.551 1.00 97.94 869 ALA A O 1
ATOM 6653 N N . GLY A 1 870 ? 12.563 5.999 10.572 1.00 98.31 870 GLY A N 1
ATOM 6654 C CA . GLY A 1 870 ? 13.537 6.782 9.799 1.00 98.31 870 GLY A CA 1
ATOM 6655 C C . GLY A 1 870 ? 12.984 8.172 9.502 1.00 98.31 870 GLY A C 1
ATOM 6656 O O . GLY A 1 870 ? 11.767 8.322 9.479 1.00 98.31 870 GLY A O 1
ATOM 6657 N N . GLN A 1 871 ? 13.825 9.167 9.199 1.00 98.44 871 GLN A N 1
ATOM 6658 C CA . GLN A 1 871 ? 13.354 10.555 8.971 1.00 98.44 871 GLN A CA 1
ATOM 6659 C C . GLN A 1 871 ? 12.333 10.687 7.830 1.00 98.44 871 GLN A C 1
ATOM 6661 O O . GLN A 1 871 ? 11.567 11.642 7.776 1.00 98.44 871 GLN A O 1
ATOM 6666 N N . VAL A 1 872 ? 12.265 9.677 6.961 1.00 98.44 872 VAL A N 1
ATOM 6667 C CA . VAL A 1 872 ? 11.266 9.544 5.897 1.00 98.44 872 VAL A CA 1
ATOM 6668 C C . VAL A 1 872 ? 9.806 9.449 6.387 1.00 98.44 872 VAL A C 1
ATOM 6670 O O . VAL A 1 872 ? 8.904 9.446 5.556 1.00 98.44 872 VAL A O 1
ATOM 6673 N N . ILE A 1 873 ? 9.542 9.392 7.703 1.00 98.25 873 ILE A N 1
ATOM 6674 C CA . ILE A 1 873 ? 8.180 9.520 8.261 1.00 98.25 873 ILE A CA 1
ATOM 6675 C C . ILE A 1 873 ? 7.446 10.764 7.741 1.00 98.25 873 ILE A C 1
ATOM 6677 O O . ILE A 1 873 ? 6.291 10.643 7.350 1.00 98.25 873 ILE A O 1
ATOM 6681 N N . GLY A 1 874 ? 8.135 11.901 7.588 1.00 97.88 874 GLY A N 1
ATOM 6682 C CA . GLY A 1 874 ? 7.549 13.136 7.046 1.00 97.88 874 GLY A CA 1
ATOM 6683 C C . GLY A 1 874 ? 7.135 13.079 5.565 1.00 97.88 874 GLY A C 1
ATOM 6684 O O . GLY A 1 874 ? 6.610 14.061 5.057 1.00 97.88 874 GLY A O 1
ATOM 6685 N N . LEU A 1 875 ? 7.354 11.953 4.868 1.00 98.25 875 LEU A N 1
ATOM 6686 C CA . LEU A 1 875 ? 6.880 11.687 3.498 1.00 98.25 875 LEU A CA 1
ATOM 6687 C C . LEU A 1 875 ? 5.826 10.557 3.445 1.00 98.25 875 LEU A C 1
ATOM 6689 O O . LEU A 1 875 ? 5.500 10.046 2.371 1.00 98.25 875 LEU A O 1
ATOM 6693 N N . ILE A 1 876 ? 5.324 10.101 4.597 1.00 98.50 876 ILE A N 1
ATOM 6694 C CA . ILE A 1 876 ? 4.351 9.010 4.707 1.00 98.50 876 ILE A CA 1
ATOM 6695 C C . ILE A 1 876 ? 3.010 9.600 5.142 1.00 98.50 876 ILE A C 1
ATOM 6697 O O . ILE A 1 876 ? 2.861 10.059 6.267 1.00 98.50 876 ILE A O 1
ATOM 6701 N N . HIS A 1 877 ? 2.024 9.586 4.244 1.00 96.62 877 HIS A N 1
ATOM 6702 C CA . HIS A 1 877 ? 0.729 10.254 4.454 1.00 96.62 877 HIS A CA 1
ATOM 6703 C C . HIS A 1 877 ? -0.480 9.317 4.284 1.00 96.62 877 HIS A C 1
ATOM 6705 O O . HIS A 1 877 ? -1.623 9.766 4.258 1.00 96.62 877 HIS A O 1
ATOM 6711 N N . ASP A 1 878 ? -0.241 8.013 4.122 1.00 93.75 878 ASP A N 1
ATOM 6712 C CA . ASP A 1 878 ? -1.258 7.012 3.798 1.00 93.75 878 ASP A CA 1
ATOM 6713 C C . ASP A 1 878 ? -0.859 5.589 4.229 1.00 93.75 878 ASP A C 1
ATOM 6715 O O . ASP A 1 878 ? 0.303 5.316 4.539 1.00 93.75 878 ASP A O 1
ATOM 6719 N N . ILE A 1 879 ? -1.824 4.662 4.208 1.00 95.62 879 ILE A N 1
ATOM 6720 C CA . ILE A 1 879 ? -1.638 3.232 4.518 1.00 95.62 879 ILE A CA 1
ATOM 6721 C C . ILE A 1 879 ? -2.186 2.395 3.335 1.00 95.62 879 ILE A C 1
ATOM 6723 O O . ILE A 1 879 ? -3.296 1.871 3.407 1.00 95.62 879 ILE A O 1
ATOM 6727 N N . PRO A 1 880 ? -1.457 2.326 2.204 1.00 92.00 880 PRO A N 1
ATOM 6728 C CA . PRO A 1 880 ? -1.841 1.579 1.000 1.00 92.00 880 PRO A CA 1
ATOM 6729 C C . PRO A 1 880 ? -1.638 0.063 1.173 1.00 92.00 880 PRO A C 1
ATOM 6731 O O . PRO A 1 880 ? -0.994 -0.378 2.127 1.00 92.00 880 PRO A O 1
ATOM 6734 N N . THR A 1 881 ? -2.082 -0.745 0.207 1.00 94.19 881 THR A N 1
ATOM 6735 C CA . THR A 1 881 ? -1.536 -2.108 0.062 1.00 94.19 881 THR A CA 1
ATOM 6736 C C . THR A 1 881 ? -0.080 -2.059 -0.427 1.00 94.19 881 THR A C 1
ATOM 6738 O O . THR A 1 881 ? 0.366 -1.071 -1.022 1.00 94.19 881 THR A O 1
ATOM 6741 N N . CYS A 1 882 ? 0.680 -3.135 -0.238 1.00 90.94 882 CYS A N 1
ATOM 6742 C CA . CYS A 1 882 ? 2.010 -3.301 -0.825 1.00 90.94 882 CYS A CA 1
ATOM 6743 C C . CYS A 1 882 ? 1.957 -3.274 -2.362 1.00 90.94 882 CYS A C 1
ATOM 6745 O O . CYS A 1 882 ? 2.883 -2.762 -2.996 1.00 90.94 882 CYS A O 1
ATOM 6747 N N . ALA A 1 883 ? 0.867 -3.775 -2.956 1.00 86.88 883 ALA A N 1
ATOM 6748 C CA . ALA A 1 883 ? 0.630 -3.747 -4.399 1.00 86.88 883 ALA A CA 1
ATOM 6749 C C . ALA A 1 883 ? 0.423 -2.318 -4.929 1.00 86.88 883 ALA A C 1
ATOM 6751 O O . ALA A 1 883 ? 1.110 -1.915 -5.874 1.00 86.88 883 ALA A O 1
ATOM 6752 N N . ASP A 1 884 ? -0.449 -1.531 -4.289 1.00 80.50 884 ASP A N 1
ATOM 6753 C CA . ASP A 1 884 ? -0.653 -0.106 -4.588 1.00 80.50 884 ASP A CA 1
ATOM 6754 C C . ASP A 1 884 ? 0.657 0.675 -4.436 1.00 80.50 884 ASP A C 1
ATOM 6756 O O . ASP A 1 884 ? 1.041 1.438 -5.322 1.00 80.50 884 ASP A O 1
ATOM 6760 N N . LEU A 1 885 ? 1.366 0.467 -3.319 1.00 96.19 885 LEU A N 1
ATOM 6761 C CA . LEU A 1 885 ? 2.607 1.163 -2.988 1.00 96.19 885 LEU A CA 1
ATOM 6762 C C . LEU A 1 885 ? 3.688 0.940 -4.052 1.00 96.19 885 LEU A C 1
ATOM 6764 O O . LEU A 1 885 ? 4.257 1.906 -4.553 1.00 96.19 885 LEU A O 1
ATOM 6768 N N . ILE A 1 886 ? 3.963 -0.313 -4.419 1.00 96.75 886 ILE A N 1
ATOM 6769 C CA . ILE A 1 886 ? 5.031 -0.644 -5.373 1.00 96.75 886 ILE A CA 1
ATOM 6770 C C . ILE A 1 886 ? 4.644 -0.260 -6.808 1.00 96.75 886 ILE A C 1
ATOM 6772 O O . ILE A 1 886 ? 5.495 0.225 -7.553 1.00 96.75 886 ILE A O 1
ATOM 6776 N N . THR A 1 887 ? 3.365 -0.377 -7.179 1.00 89.00 887 THR A N 1
ATOM 6777 C CA . THR A 1 887 ? 2.857 0.091 -8.483 1.00 89.00 887 THR A CA 1
ATOM 6778 C C . THR A 1 887 ? 2.936 1.615 -8.601 1.00 89.00 887 THR A C 1
ATOM 6780 O O . THR A 1 887 ? 3.343 2.143 -9.638 1.00 89.00 887 THR A O 1
ATOM 6783 N N . ARG A 1 888 ? 2.618 2.339 -7.521 1.00 92.62 888 ARG A N 1
ATOM 6784 C CA . ARG A 1 888 ? 2.785 3.793 -7.429 1.00 92.62 888 ARG A CA 1
ATOM 6785 C C . ARG A 1 888 ? 4.254 4.205 -7.548 1.00 92.62 888 ARG A C 1
ATOM 6787 O O . ARG A 1 888 ? 4.551 5.049 -8.385 1.00 92.62 888 ARG A O 1
ATOM 6794 N N . ILE A 1 889 ? 5.158 3.570 -6.796 1.00 97.94 889 ILE A N 1
ATOM 6795 C CA . ILE A 1 889 ? 6.607 3.837 -6.853 1.00 97.94 889 ILE A CA 1
ATOM 6796 C C . ILE A 1 889 ? 7.160 3.592 -8.265 1.00 97.94 889 ILE A C 1
ATOM 6798 O O . ILE A 1 889 ? 7.945 4.398 -8.761 1.00 97.94 889 ILE A O 1
ATOM 6802 N N . GLU A 1 890 ? 6.733 2.520 -8.942 1.00 95.38 890 GLU A N 1
ATOM 6803 C CA . GLU A 1 890 ? 7.116 2.246 -10.333 1.00 95.38 890 GLU A CA 1
ATOM 6804 C C . GLU A 1 890 ? 6.667 3.374 -11.278 1.00 95.38 890 GLU A C 1
ATOM 6806 O O . GLU A 1 890 ? 7.476 3.864 -12.068 1.00 95.38 890 GLU A O 1
ATOM 6811 N N . ARG A 1 891 ? 5.409 3.828 -11.172 1.00 94.44 891 ARG A N 1
ATOM 6812 C CA . ARG A 1 891 ? 4.864 4.932 -11.979 1.00 94.44 891 ARG A CA 1
ATOM 6813 C C . ARG A 1 891 ? 5.587 6.254 -11.704 1.00 94.44 891 ARG A C 1
ATOM 6815 O O . ARG A 1 891 ? 6.117 6.865 -12.629 1.00 94.44 891 ARG A O 1
ATOM 6822 N N . GLU A 1 892 ? 5.639 6.676 -10.446 1.00 95.75 892 GLU A N 1
ATOM 6823 C CA . GLU A 1 892 ? 6.208 7.960 -10.015 1.00 95.75 892 GLU A CA 1
ATOM 6824 C C . GLU A 1 892 ? 7.703 8.068 -10.331 1.00 95.75 892 GLU A C 1
ATOM 6826 O O . GLU A 1 892 ? 8.182 9.142 -10.700 1.00 95.75 892 GLU A O 1
ATOM 6831 N N . ALA A 1 893 ? 8.449 6.961 -10.258 1.00 96.81 893 ALA A N 1
ATOM 6832 C CA . ALA A 1 893 ? 9.851 6.935 -10.657 1.00 96.81 893 ALA A CA 1
ATOM 6833 C C . ALA A 1 893 ? 10.015 7.152 -12.169 1.00 96.81 893 ALA A C 1
ATOM 6835 O O . ALA A 1 893 ? 10.883 7.916 -12.590 1.00 96.81 893 ALA A O 1
ATOM 6836 N N . LEU A 1 894 ? 9.161 6.540 -12.997 1.00 90.75 894 LEU A N 1
ATOM 6837 C CA . LEU A 1 894 ? 9.177 6.743 -14.450 1.00 90.75 894 LEU A CA 1
ATOM 6838 C C . LEU A 1 894 ? 8.750 8.164 -14.829 1.00 90.75 894 LEU A C 1
ATOM 6840 O O . LEU A 1 894 ? 9.381 8.784 -15.684 1.00 90.75 894 LEU A O 1
ATOM 6844 N N . GLU A 1 895 ? 7.719 8.708 -14.187 1.00 90.50 895 GLU A N 1
ATOM 6845 C CA . GLU A 1 895 ? 7.292 10.102 -14.359 1.00 90.50 895 GLU A CA 1
ATOM 6846 C C . GLU A 1 895 ? 8.410 11.076 -13.961 1.00 90.50 895 GLU A C 1
ATOM 6848 O O . GLU A 1 895 ? 8.731 11.991 -14.721 1.00 90.50 895 GLU A O 1
ATOM 6853 N N . THR A 1 896 ? 9.078 10.832 -12.829 1.00 95.31 896 THR A N 1
ATOM 6854 C CA . THR A 1 896 ? 10.193 11.656 -12.338 1.00 95.31 896 THR A CA 1
ATOM 6855 C C . THR A 1 896 ? 11.407 11.595 -13.265 1.00 95.31 896 THR A C 1
ATOM 6857 O O . THR A 1 896 ? 11.974 12.639 -13.578 1.00 95.31 896 THR A O 1
ATOM 6860 N N . ILE A 1 897 ? 11.782 10.413 -13.769 1.00 90.62 897 ILE A N 1
ATOM 6861 C CA . ILE A 1 897 ? 12.894 10.253 -14.725 1.00 90.62 897 ILE A CA 1
ATOM 6862 C C . ILE A 1 897 ? 12.580 10.948 -16.056 1.00 90.62 897 ILE A C 1
ATOM 6864 O O . ILE A 1 897 ? 13.430 11.661 -16.590 1.00 90.62 897 ILE A O 1
ATOM 6868 N N . ASN A 1 898 ? 11.360 10.800 -16.584 1.00 87.31 898 ASN A N 1
ATOM 6869 C CA . ASN A 1 898 ? 10.954 11.482 -17.817 1.00 87.31 898 ASN A CA 1
ATOM 6870 C C . ASN A 1 898 ? 10.911 13.009 -17.634 1.00 87.31 898 ASN A C 1
ATOM 6872 O O . ASN A 1 898 ? 11.406 13.738 -18.494 1.00 87.31 898 ASN A O 1
ATOM 6876 N N . LYS A 1 899 ? 10.400 13.494 -16.494 1.00 89.62 899 LYS A N 1
ATOM 6877 C CA . LYS A 1 899 ? 10.416 14.916 -16.131 1.00 89.62 899 LYS A CA 1
ATOM 6878 C C . LYS A 1 899 ? 11.846 15.447 -16.031 1.00 89.62 899 LYS A C 1
ATOM 6880 O O . LYS A 1 899 ? 12.152 16.446 -16.671 1.00 89.62 899 LYS A O 1
ATOM 6885 N N . ALA A 1 900 ? 12.730 14.767 -15.301 1.00 91.12 900 ALA A N 1
ATOM 6886 C CA . ALA A 1 900 ? 14.137 15.148 -15.178 1.00 91.12 900 ALA A CA 1
ATOM 6887 C C . ALA A 1 900 ? 14.843 15.180 -16.544 1.00 91.12 900 ALA A C 1
ATOM 6889 O O . ALA A 1 900 ? 15.554 16.137 -16.836 1.00 91.12 900 ALA A O 1
ATOM 6890 N N . LYS A 1 901 ? 14.578 14.198 -17.419 1.00 88.56 901 LYS A N 1
ATOM 6891 C CA . LYS A 1 901 ? 15.088 14.201 -18.797 1.00 88.56 901 LYS A CA 1
ATOM 6892 C C . LYS A 1 901 ? 14.580 15.403 -19.602 1.00 88.56 901 LYS A C 1
ATOM 6894 O O . LYS A 1 901 ? 15.361 15.983 -20.341 1.00 88.56 901 LYS A O 1
ATOM 6899 N N . SER A 1 902 ? 13.315 15.805 -19.444 1.00 88.00 902 SER A N 1
ATOM 6900 C CA . SER A 1 902 ? 12.750 16.972 -20.147 1.00 88.00 902 SER A CA 1
ATOM 6901 C C . SER A 1 902 ? 13.297 18.335 -19.693 1.00 88.00 902 SER A C 1
ATOM 6903 O O . SER A 1 902 ? 13.009 19.337 -20.337 1.00 88.00 902 SER A O 1
ATOM 6905 N N . LEU A 1 903 ? 14.096 18.384 -18.618 1.00 89.75 903 LEU A N 1
ATOM 6906 C CA . LEU A 1 903 ? 14.851 19.583 -18.225 1.00 89.75 903 LEU A CA 1
ATOM 6907 C C . LEU A 1 903 ? 16.167 19.743 -19.009 1.00 89.75 903 LEU A C 1
ATOM 6909 O O . LEU A 1 903 ? 16.835 20.765 -18.867 1.00 89.75 903 LEU A O 1
ATOM 6913 N N . TYR A 1 904 ? 16.551 18.743 -19.807 1.00 87.38 904 TYR A N 1
ATOM 6914 C CA . TYR A 1 904 ? 17.679 18.808 -20.729 1.00 87.38 904 TYR A CA 1
ATOM 6915 C C . TYR A 1 904 ? 17.169 18.956 -22.166 1.00 87.38 904 TYR A C 1
ATOM 6917 O O . TYR A 1 904 ? 16.302 18.199 -22.607 1.00 87.38 904 TYR A O 1
ATOM 6925 N N . VAL A 1 905 ? 17.742 19.913 -22.891 1.00 85.75 905 VAL A N 1
ATOM 6926 C CA . VAL A 1 905 ? 17.524 20.138 -24.322 1.00 85.75 905 VAL A CA 1
ATOM 6927 C C . VAL A 1 905 ? 18.882 20.213 -25.012 1.00 85.75 905 VAL A C 1
ATOM 6929 O O . VAL A 1 905 ? 19.824 20.773 -24.450 1.00 85.75 905 VAL A O 1
ATOM 6932 N N . ASP A 1 906 ? 18.990 19.634 -26.207 1.00 82.56 906 ASP A N 1
ATOM 6933 C CA . ASP A 1 906 ? 20.237 19.641 -26.982 1.00 82.56 906 ASP A CA 1
ATOM 6934 C C . ASP A 1 906 ? 20.561 21.051 -27.525 1.00 82.56 906 ASP A C 1
ATOM 6936 O O . ASP A 1 906 ? 21.726 21.436 -27.608 1.00 82.56 906 ASP A O 1
ATOM 6940 N N . GLU A 1 907 ? 19.524 21.847 -27.817 1.00 79.12 907 GLU A N 1
ATOM 6941 C CA . GLU A 1 907 ? 19.597 23.255 -28.227 1.00 79.12 907 GLU A CA 1
ATOM 6942 C C . GLU A 1 907 ? 18.540 24.080 -27.467 1.00 79.12 907 GLU A C 1
ATOM 6944 O O . GLU A 1 907 ? 17.439 23.595 -27.192 1.00 79.12 907 GLU A O 1
ATOM 6949 N N . LEU A 1 908 ? 18.861 25.332 -27.119 1.00 73.50 908 LEU A N 1
ATOM 6950 C CA . LEU A 1 908 ? 17.899 26.274 -26.529 1.00 73.50 908 LEU A CA 1
ATOM 6951 C C . LEU A 1 908 ? 17.047 26.926 -27.635 1.00 73.50 908 LEU A C 1
ATOM 6953 O O . LEU A 1 908 ? 17.613 27.311 -28.660 1.00 73.50 908 LEU A O 1
ATOM 6957 N N . PRO A 1 909 ? 15.727 27.119 -27.444 1.00 65.75 909 PRO A N 1
ATOM 6958 C CA . PRO A 1 909 ? 14.895 27.835 -28.409 1.00 65.75 909 PRO A CA 1
ATOM 6959 C C . PRO A 1 909 ? 15.394 29.265 -28.653 1.00 65.75 909 PRO A C 1
ATOM 6961 O O . PRO A 1 909 ? 15.649 30.008 -27.705 1.00 65.75 909 PRO A O 1
ATOM 6964 N N . GLU A 1 910 ? 15.461 29.697 -29.916 1.00 59.38 910 GLU A N 1
ATOM 6965 C CA . GLU A 1 910 ? 15.872 31.070 -30.269 1.00 59.38 910 GLU A CA 1
ATOM 6966 C C . GLU A 1 910 ? 14.977 32.137 -29.604 1.00 59.38 910 GLU A C 1
ATOM 6968 O O . GLU A 1 910 ? 15.462 33.197 -29.208 1.00 59.38 910 GLU A O 1
ATOM 6973 N N . SER A 1 911 ? 13.694 31.821 -29.380 1.00 58.22 911 SER A N 1
ATOM 6974 C CA . SER A 1 911 ? 12.735 32.668 -28.654 1.00 58.22 911 SER A CA 1
ATOM 6975 C C . SER A 1 911 ? 13.145 32.992 -27.217 1.00 58.22 911 SER A C 1
ATOM 6977 O O . SER A 1 911 ? 12.751 34.030 -26.689 1.00 58.22 911 SER A O 1
ATOM 6979 N N . ASP A 1 912 ? 13.934 32.122 -26.586 1.00 56.28 912 ASP A N 1
ATOM 6980 C CA . ASP A 1 912 ? 14.390 32.286 -25.205 1.00 56.28 912 ASP A CA 1
ATOM 6981 C C . ASP A 1 912 ? 15.729 33.054 -25.149 1.00 56.28 912 ASP A C 1
ATOM 6983 O O . ASP A 1 912 ? 16.169 33.481 -24.079 1.00 56.28 912 ASP A O 1
ATOM 6987 N N . MET A 1 913 ? 16.360 33.279 -26.312 1.00 54.78 913 MET A N 1
ATOM 6988 C CA . MET A 1 913 ? 17.617 34.018 -26.474 1.00 54.78 913 MET A CA 1
ATOM 6989 C C . MET A 1 913 ? 17.414 35.501 -26.833 1.00 54.78 913 MET A C 1
ATOM 6991 O O . MET A 1 913 ? 18.300 36.312 -26.556 1.00 54.78 913 MET A O 1
ATOM 6995 N N . GLU A 1 914 ? 16.241 35.914 -27.333 1.00 51.75 914 GLU A N 1
ATOM 6996 C CA . GLU A 1 914 ? 15.867 37.333 -27.536 1.00 51.75 914 GLU A CA 1
ATOM 6997 C C . GLU A 1 914 ? 15.558 38.074 -26.203 1.00 51.75 914 GLU A C 1
ATOM 6999 O O . GLU A 1 914 ? 14.613 38.854 -26.081 1.00 51.75 914 GLU A O 1
ATOM 7004 N N . GLY A 1 915 ? 16.360 37.816 -25.159 1.00 56.41 915 GLY A N 1
ATOM 7005 C CA . GLY A 1 915 ? 16.026 38.094 -23.756 1.00 56.41 915 GLY A CA 1
ATOM 7006 C C . GLY A 1 915 ? 16.690 39.309 -23.088 1.00 56.41 915 GLY A C 1
ATOM 7007 O O . GLY A 1 915 ? 16.154 39.776 -22.081 1.00 56.41 915 GLY A O 1
ATOM 7008 N N . LYS A 1 916 ? 17.838 39.806 -23.595 1.00 43.53 916 LYS A N 1
ATOM 7009 C CA . LYS A 1 916 ? 18.500 41.113 -23.297 1.00 43.53 916 LYS A CA 1
ATOM 7010 C C . LYS A 1 916 ? 19.948 41.142 -23.827 1.00 43.53 916 LYS A C 1
ATOM 7012 O O . LYS A 1 916 ? 20.629 40.125 -23.740 1.00 43.53 916 LYS A O 1
ATOM 7017 N N . PRO A 1 917 ? 20.484 42.307 -24.243 1.00 47.41 917 PRO A N 1
ATOM 7018 C CA . PRO A 1 917 ? 21.925 42.469 -24.419 1.00 47.41 917 PRO A CA 1
ATOM 7019 C C . PRO A 1 917 ? 22.647 42.451 -23.061 1.00 47.41 917 PRO A C 1
ATOM 7021 O O . PRO A 1 917 ? 22.209 43.092 -22.101 1.00 47.41 917 PRO A O 1
ATOM 7024 N N . ILE A 1 918 ? 23.783 41.754 -22.995 1.00 50.69 918 ILE A N 1
ATOM 7025 C CA . ILE A 1 918 ? 24.696 41.795 -21.845 1.00 50.69 918 ILE A CA 1
ATOM 7026 C C . ILE A 1 918 ? 25.284 43.210 -21.755 1.00 50.69 918 ILE A C 1
ATOM 7028 O O . ILE A 1 918 ? 25.862 43.703 -22.723 1.00 50.69 918 ILE A O 1
ATOM 7032 N N . GLN A 1 919 ? 25.140 43.874 -20.605 1.00 43.84 919 GLN A N 1
ATOM 7033 C CA . GLN A 1 919 ? 25.779 45.171 -20.383 1.00 43.84 919 GLN A CA 1
ATOM 7034 C C . GLN A 1 919 ? 27.286 44.996 -20.181 1.00 43.84 919 GLN A C 1
ATOM 7036 O O . GLN A 1 919 ? 27.720 44.192 -19.358 1.00 43.84 919 GLN A O 1
ATOM 7041 N N . ASP A 1 920 ? 28.066 45.780 -20.924 1.00 46.03 920 ASP A N 1
ATOM 7042 C CA . ASP A 1 920 ? 29.521 45.862 -20.805 1.00 46.03 920 ASP A CA 1
ATOM 7043 C C . ASP A 1 920 ? 29.926 46.295 -19.375 1.00 46.03 920 ASP A C 1
ATOM 7045 O O . ASP A 1 920 ? 29.578 47.407 -18.958 1.00 46.03 920 ASP A O 1
ATOM 7049 N N . PRO A 1 921 ? 30.682 45.468 -18.619 1.00 49.06 921 PRO A N 1
ATOM 7050 C CA . PRO A 1 921 ? 31.122 45.793 -17.260 1.00 49.06 921 PRO A CA 1
ATOM 7051 C C . PRO A 1 921 ? 32.021 47.035 -17.135 1.00 49.06 921 PRO A C 1
ATOM 7053 O O . PRO A 1 921 ? 32.293 47.472 -16.016 1.00 49.06 921 PRO A O 1
ATOM 7056 N N . SER A 1 922 ? 32.521 47.601 -18.239 1.00 41.38 922 SER A N 1
ATOM 7057 C CA . SER A 1 922 ? 33.422 48.762 -18.232 1.00 41.38 922 SER A CA 1
ATOM 7058 C C . SER A 1 922 ? 32.715 50.130 -18.214 1.00 41.38 922 SER A C 1
ATOM 7060 O O . SER A 1 922 ? 33.351 51.158 -17.949 1.00 41.38 922 SER A O 1
ATOM 7062 N N . ALA A 1 923 ? 31.400 50.174 -18.452 1.00 41.44 923 ALA A N 1
ATOM 7063 C CA . ALA A 1 923 ? 30.637 51.414 -18.575 1.00 41.44 923 ALA A CA 1
ATOM 7064 C C . ALA A 1 923 ? 30.340 52.079 -17.210 1.00 41.44 923 ALA A C 1
ATOM 7066 O O . ALA A 1 923 ? 29.387 51.727 -16.514 1.00 41.44 923 ALA A O 1
ATOM 7067 N N . LYS A 1 924 ? 31.122 53.103 -16.832 1.00 39.81 924 LYS A N 1
ATOM 7068 C CA . LYS A 1 924 ? 30.844 53.924 -15.634 1.00 39.81 924 LYS A CA 1
ATOM 7069 C C . LYS A 1 924 ? 29.483 54.643 -15.739 1.00 39.81 924 LYS A C 1
ATOM 7071 O O . LYS A 1 924 ? 29.266 55.356 -16.722 1.00 39.81 924 LYS A O 1
ATOM 7076 N N . PRO A 1 925 ? 28.603 54.562 -14.722 1.00 37.88 925 PRO A N 1
ATOM 7077 C CA . PRO A 1 925 ? 27.332 55.281 -14.728 1.00 37.88 925 PRO A CA 1
ATOM 7078 C C . PRO A 1 925 ? 27.544 56.793 -14.571 1.00 37.88 925 PRO A C 1
ATOM 7080 O O . PRO A 1 925 ? 28.333 57.239 -13.736 1.00 37.88 925 PRO A O 1
ATOM 7083 N N . LYS A 1 926 ? 26.794 57.591 -15.341 1.00 33.09 926 LYS A N 1
ATOM 7084 C CA . LYS A 1 926 ? 26.613 59.025 -15.074 1.00 33.09 926 LYS A CA 1
ATOM 7085 C C . LYS A 1 926 ? 25.451 59.225 -14.103 1.00 33.09 926 LYS A C 1
ATOM 7087 O O . LYS A 1 926 ? 24.401 58.607 -14.256 1.00 33.09 926 LYS A O 1
ATOM 7092 N N . SER A 1 927 ? 25.641 60.107 -13.132 1.00 39.03 927 SER A N 1
ATOM 7093 C CA . SER A 1 927 ? 24.600 60.595 -12.227 1.00 39.03 927 SER A CA 1
ATOM 7094 C C . SER A 1 927 ? 23.724 61.656 -12.893 1.00 39.03 927 SER A C 1
ATOM 7096 O O . SER A 1 927 ? 24.267 62.497 -13.601 1.00 39.03 927 SER A O 1
ATOM 7098 N N . GLU A 1 928 ? 22.430 61.701 -12.557 1.00 33.72 928 GLU A N 1
ATOM 7099 C CA . GLU A 1 928 ? 21.836 62.881 -11.897 1.00 33.72 928 GLU A CA 1
ATOM 7100 C C . GLU A 1 928 ? 20.441 62.593 -11.300 1.00 33.72 928 GLU A C 1
ATOM 7102 O O . GLU A 1 928 ? 19.969 61.457 -11.314 1.00 33.72 928 GLU A O 1
ATOM 7107 N N . HIS A 1 929 ? 19.871 63.586 -10.612 1.00 36.91 929 HIS A N 1
ATOM 7108 C CA . HIS A 1 929 ? 18.995 63.393 -9.451 1.00 36.91 929 HIS A CA 1
ATOM 7109 C C . HIS A 1 929 ? 17.513 63.061 -9.719 1.00 36.91 929 HIS A C 1
ATOM 7111 O O . HIS A 1 929 ? 16.854 63.657 -10.565 1.00 36.91 929 HIS A O 1
ATOM 7117 N N . GLY A 1 930 ? 16.947 62.249 -8.818 1.00 29.22 930 GLY A N 1
ATOM 7118 C CA . GLY A 1 930 ? 15.518 62.201 -8.486 1.00 29.22 930 GLY A CA 1
ATOM 7119 C C . GLY A 1 930 ? 15.347 61.671 -7.057 1.00 29.22 930 GLY A C 1
ATOM 7120 O O . GLY A 1 930 ? 15.900 60.624 -6.729 1.00 29.22 930 GLY A O 1
ATOM 7121 N N . SER A 1 931 ? 14.665 62.403 -6.170 1.00 38.31 931 SER A N 1
ATOM 7122 C CA . SER A 1 931 ? 14.639 62.092 -4.731 1.00 38.31 931 SER A CA 1
ATOM 7123 C C . SER A 1 931 ? 13.435 61.240 -4.310 1.00 38.31 931 SER A C 1
ATOM 7125 O O . SER A 1 931 ? 12.287 61.552 -4.618 1.00 38.31 931 SER A O 1
ATOM 7127 N N . VAL A 1 932 ? 13.697 60.184 -3.533 1.00 31.80 932 VAL A N 1
ATOM 7128 C CA . VAL A 1 932 ? 12.677 59.355 -2.868 1.00 31.80 932 VAL A CA 1
ATOM 7129 C C . VAL A 1 932 ? 13.052 59.211 -1.391 1.00 31.80 932 VAL A C 1
ATOM 7131 O O . VAL A 1 932 ? 14.227 59.105 -1.046 1.00 31.80 932 VAL A O 1
ATOM 7134 N N . ARG A 1 933 ? 12.052 59.280 -0.504 1.00 30.28 933 ARG A N 1
ATOM 7135 C CA . ARG A 1 933 ? 12.236 59.262 0.958 1.00 30.28 933 ARG A CA 1
ATOM 7136 C C . ARG A 1 933 ? 12.403 57.827 1.482 1.00 30.28 933 ARG A C 1
ATOM 7138 O O . ARG A 1 933 ? 11.788 56.923 0.917 1.00 30.28 933 ARG A O 1
ATOM 7145 N N . PRO A 1 934 ? 13.153 57.606 2.577 1.00 36.50 934 PRO A N 1
ATOM 7146 C CA . PRO A 1 934 ? 13.236 56.293 3.205 1.00 36.50 934 PRO A CA 1
ATOM 7147 C C . PRO A 1 934 ? 11.911 55.906 3.877 1.00 36.50 934 PRO A C 1
ATOM 7149 O O . PRO A 1 934 ? 11.232 56.752 4.462 1.00 36.50 934 PRO A O 1
ATOM 7152 N N . LYS A 1 935 ? 11.598 54.607 3.856 1.00 34.25 935 LYS A N 1
ATOM 7153 C CA . LYS A 1 935 ? 10.691 53.959 4.808 1.00 34.25 935 LYS A CA 1
ATOM 7154 C C . LYS A 1 935 ? 11.291 52.634 5.275 1.00 34.25 935 LYS A C 1
ATOM 7156 O O . LYS A 1 935 ? 11.367 51.685 4.507 1.00 34.25 935 LYS A O 1
ATOM 7161 N N . GLU A 1 936 ? 11.754 52.661 6.521 1.00 33.66 936 GLU A N 1
ATOM 7162 C CA . GLU A 1 936 ? 11.726 51.584 7.523 1.00 33.66 936 GLU A CA 1
ATOM 7163 C C . GLU A 1 936 ? 11.769 50.131 7.010 1.00 33.66 936 GLU A C 1
ATOM 7165 O O . GLU A 1 936 ? 10.752 49.539 6.654 1.00 33.66 936 GLU A O 1
ATOM 7170 N N . ASN A 1 937 ? 12.957 49.521 7.099 1.00 38.91 937 ASN A N 1
ATOM 7171 C CA . ASN A 1 937 ? 13.087 48.064 7.171 1.00 38.91 937 ASN A CA 1
ATOM 7172 C C . ASN A 1 937 ? 12.665 47.553 8.562 1.00 38.91 937 ASN A C 1
ATOM 7174 O O . ASN A 1 937 ? 12.768 48.270 9.557 1.00 38.91 937 ASN A O 1
ATOM 7178 N N . ASN A 1 938 ? 12.235 46.290 8.619 1.00 35.59 938 ASN A N 1
ATOM 7179 C CA . ASN A 1 938 ? 11.755 45.610 9.827 1.00 35.59 938 ASN A CA 1
ATOM 7180 C C . ASN A 1 938 ? 12.798 45.629 10.984 1.00 35.59 938 ASN A C 1
ATOM 7182 O O . ASN A 1 938 ? 13.893 45.096 10.784 1.00 35.59 938 ASN A O 1
ATOM 7186 N N . PRO A 1 939 ? 12.491 46.187 12.179 1.00 41.59 939 PRO A N 1
ATOM 7187 C CA . PRO A 1 939 ? 13.482 46.397 13.246 1.00 41.59 939 PRO A CA 1
ATOM 7188 C C . PRO A 1 939 ? 14.104 45.147 13.893 1.00 41.59 939 PRO A C 1
ATOM 7190 O O . PRO A 1 939 ? 15.160 45.264 14.509 1.00 41.59 939 PRO A O 1
ATOM 7193 N N . GLU A 1 940 ? 13.480 43.968 13.797 1.00 33.88 940 GLU A N 1
ATOM 7194 C CA . GLU A 1 940 ? 13.848 42.798 14.626 1.00 33.88 940 GLU A CA 1
ATOM 7195 C C . GLU A 1 940 ? 14.710 41.733 13.914 1.00 33.88 940 GLU A C 1
ATOM 7197 O O . GLU A 1 940 ? 15.002 40.676 14.474 1.00 33.88 940 GLU A O 1
ATOM 7202 N N . ALA A 1 941 ? 15.169 41.995 12.686 1.00 33.50 941 ALA A N 1
ATOM 7203 C CA . ALA A 1 941 ? 15.976 41.053 11.904 1.00 33.50 941 ALA A CA 1
ATOM 7204 C C . ALA A 1 941 ? 17.453 40.976 12.369 1.00 33.50 941 ALA A C 1
ATOM 7206 O O . ALA A 1 941 ? 18.362 41.446 11.680 1.00 33.50 941 ALA A O 1
ATOM 7207 N N . GLN A 1 942 ? 17.719 40.363 13.530 1.00 32.94 942 GLN A N 1
ATOM 7208 C CA . GLN A 1 942 ? 19.090 40.106 13.996 1.00 32.94 942 GLN A CA 1
ATOM 7209 C C . GLN A 1 942 ? 19.806 39.041 13.147 1.00 32.94 942 GLN A C 1
ATOM 7211 O O . GLN A 1 942 ? 19.621 37.837 13.327 1.00 32.94 942 GLN A O 1
ATOM 7216 N N . VAL A 1 943 ? 20.702 39.491 12.267 1.00 34.75 943 VAL A N 1
ATOM 7217 C CA . VAL A 1 943 ? 21.652 38.624 11.556 1.00 34.75 943 VAL A CA 1
ATOM 7218 C C . VAL A 1 943 ? 22.827 38.286 12.478 1.00 34.75 943 VAL A C 1
ATOM 7220 O O . VAL A 1 943 ? 23.735 39.097 12.665 1.00 34.75 943 VAL A O 1
ATOM 7223 N N . TRP A 1 944 ? 22.839 37.074 13.034 1.00 30.66 944 TRP A N 1
ATOM 7224 C CA . TRP A 1 944 ? 23.973 36.576 13.818 1.00 30.66 944 TRP A CA 1
ATOM 7225 C C . TRP A 1 944 ? 25.094 36.068 12.901 1.00 30.66 944 TRP A C 1
ATOM 7227 O O . TRP A 1 944 ? 24.984 35.026 12.258 1.00 30.66 944 TRP A O 1
ATOM 7237 N N . GLY A 1 945 ? 26.170 36.854 12.814 1.00 31.59 945 GLY A N 1
ATOM 7238 C CA . GLY A 1 945 ? 27.326 36.581 11.958 1.00 31.59 945 GLY A CA 1
ATOM 7239 C C . GLY A 1 945 ? 28.233 35.450 12.460 1.00 31.59 945 GLY A C 1
ATOM 7240 O O . GLY A 1 945 ? 28.270 35.126 13.645 1.00 31.59 945 GLY A O 1
ATOM 7241 N N . ILE A 1 946 ? 29.009 34.872 11.537 1.00 38.75 946 ILE A N 1
ATOM 7242 C CA . ILE A 1 946 ? 29.879 33.710 11.782 1.00 38.75 946 ILE A CA 1
ATOM 7243 C C . ILE A 1 946 ? 31.018 34.066 12.755 1.00 38.75 946 ILE A C 1
ATOM 7245 O O . ILE A 1 946 ? 32.000 34.714 12.385 1.00 38.75 946 ILE A O 1
ATOM 7249 N N . GLY A 1 947 ? 30.908 33.596 13.999 1.00 31.28 947 GLY A N 1
ATOM 7250 C CA . GLY A 1 947 ? 31.956 33.707 15.013 1.00 31.28 947 GLY A CA 1
ATOM 7251 C C . GLY A 1 947 ? 33.037 32.635 14.854 1.00 31.28 947 GLY A C 1
ATOM 7252 O O . GLY A 1 947 ? 32.746 31.443 14.876 1.00 31.28 947 GLY A O 1
ATOM 7253 N N . LYS A 1 948 ? 34.306 33.048 14.746 1.00 34.84 948 LYS A N 1
ATOM 7254 C CA . LYS A 1 948 ? 35.457 32.134 14.846 1.00 34.84 948 LYS A CA 1
ATOM 7255 C C . LYS A 1 948 ? 35.713 31.778 16.314 1.00 34.84 948 LYS A C 1
ATOM 7257 O O . LYS A 1 948 ? 36.176 32.640 17.060 1.00 34.84 948 LYS A O 1
ATOM 7262 N N . SER A 1 949 ? 35.517 30.523 16.712 1.00 30.11 949 SER A N 1
ATOM 7263 C CA . SER A 1 949 ? 36.186 29.978 17.899 1.00 30.11 949 SER A CA 1
ATOM 7264 C C . SER A 1 949 ? 37.615 29.542 17.549 1.00 30.11 949 SER A C 1
ATOM 7266 O O . SER A 1 949 ? 37.909 29.147 16.418 1.00 30.11 949 SER A O 1
ATOM 7268 N N . LYS A 1 950 ? 38.529 29.658 18.516 1.00 30.16 950 LYS A N 1
ATOM 7269 C CA . LYS A 1 950 ? 39.840 28.994 18.470 1.00 30.16 950 LYS A CA 1
ATOM 7270 C C . LYS A 1 950 ? 39.708 27.573 19.039 1.00 30.16 950 LYS A C 1
ATOM 7272 O O . LYS A 1 950 ? 38.712 27.303 19.704 1.00 30.16 950 LYS A O 1
ATOM 7277 N N . LEU A 1 951 ? 40.729 26.757 18.740 1.00 32.72 951 LEU A N 1
ATOM 7278 C CA . LEU A 1 951 ? 41.083 25.451 19.329 1.00 32.72 951 LEU A CA 1
ATOM 7279 C C . LEU A 1 951 ? 40.390 25.127 20.663 1.00 32.72 951 LEU A C 1
ATOM 7281 O O . LEU A 1 951 ? 40.661 25.876 21.629 1.00 32.72 951 LEU A O 1
#

Mean predicted aligned error: 20.95 Å

InterPro domains:
  IPR004136 Nitronate monooxygenase [cd04730] (591-820)
  IPR013785 Aldolase-type TIM barrel [G3DSA:3.20.20.70] (579-906)

Organism: Aureobasidium melanogenum (NCBI:txid46634)

Nearest PDB structures (foldseek):
  6e2a-assembly1_A  TM=9.914E-01  e=1.750E-34  Pseudomonas aeruginosa PAO1
  5gvh-assembly1_A-2  TM=9.553E-01  e=2.943E-24  Thermotoga maritima MSB8
  2z6i-assembly1_A  TM=9.611E-01  e=4.886E-24  Streptococcus pneumoniae
  2z6i-assembly1_B  TM=9.459E-01  e=1.410E-23  Streptococcus pneumoniae
  4iql-assembly1_B  TM=9.176E-01  e=3.090E-22  Porphyromonas gingivalis W83

Secondary structure (DSSP, 8-state):
-----------------------------------------------PPPPPPS----SSSPPP---PPP----------------------------------------------SSSSHHHHHHHHHHHHHHHHHTTS-----------------PPPPPPTT-TTTTSS-EEEEPPPEEEEESS-SEEEEEEE---TT----EEEEEEEEEEPPTT--SSEEEEEEEEEEGGGTT---EEEEETTEEEEE-------SS--EEEEEEEEEE-TT--EEEEEEEESS-EEEE-TTSS-TT--TTSTT-TTSS-SEEEEEEEEEE--EEEEEE--SSEEEEEEEE--EEEEEEESSEEEEEEEES-EEEEEEE-PPPSSS---EEEEEEEEES-EEEE---SS-GGGS-SS-EEEEEEESSS-EEEEEEESSEEEEEESSS-EEEEEEES-TT-TT-EEEEEESSS-EEEEEPPPSSSTTS-BTT-EEEEEESBS-EEEE--TTB-SEEEEEESBS-EEEEESSEEEEEEEEETTEEEEEEEESSSS-EEEEEESSS-EEEEE---------------S---HHHHHHT-SSSEEE---TTT-SHHHHHHHHHTTSB-EEEGGGSSSHHHHHHHHHHHHHH-SS--EEEEEE---SS---HHHHHHHHHHTT--EEEEEES--HHHHHHHHTSSSPPEEEEEESSHHHHHHHHTTT-SEEEEE-TTSSEE--SS---HHHHHHHHHHH-SS-EEEESS--SHHHHHHHHHTT-S-EEESHHHHSSTTS-S-HHHHHHHHT--TT-EEEE-GGGT--EEEE--HHHHHHHHHHHH-SS--GGGTTTTS-HHHHHHHHHH--TTSS-----GGGGG------HHHHHHHHHHHHHHHHHHHHHT--SS--HHHHTT-PPPPTT-PPPP-----------TT-----------